Protein 5YI6 (pdb70)

B-factor: mean 32.06, std 15.59, range [10.64, 120.89]

InterPro domains:
  IPR010156 CRISPR-associated endoribonuclease Cas6 [PIRSF005054] (5-241)
  IPR010156 CRISPR-associated endoribonuclease Cas6 [PTHR36984] (5-243)
  IPR010156 CRISPR-associated endoribonuclease Cas6 [TIGR01877] (46-237)
  IPR045747 CRISPR-associated protein Cas6, N-terminal domain superfamily [G3DSA:3.30.70.1890] (1-124)
  IPR049435 CRISPR associated protein Cas6, C-terminal domain [PF01881] (126-237)

Solvent-accessible surface area: 47457 Å² total; per-residue (Å²): 247,93,19,19,5,0,6,0,24,2,38,14,112,90,137,27,52,5,49,119,98,16,7,43,83,0,15,52,13,1,127,85,38,8,66,33,94,62,79,2,1,42,147,40,0,138,129,20,64,190,35,136,45,6,0,0,0,48,12,52,17,141,108,115,46,127,120,190,117,0,26,11,0,63,36,0,93,0,21,0,33,1,0,0,8,34,33,66,0,1,22,32,2,3,29,0,1,9,65,31,12,80,0,141,5,22,158,13,66,0,90,7,114,52,0,37,26,40,82,44,25,192,162,27,63,41,0,90,15,17,1,6,0,7,3,64,34,91,69,133,49,195,109,29,105,90,70,90,25,4,15,27,117,37,112,125,3,71,85,49,0,10,57,26,0,48,147,26,32,74,58,41,86,122,119,151,16,112,41,57,0,47,8,82,49,80,111,49,117,57,84,165,23,65,17,120,107,123,98,96,3,119,0,0,76,3,38,0,58,7,128,53,59,78,83,0,5,44,5,0,6,1,0,0,0,0,38,88,7,24,49,0,1,0,0,0,38,59,45,146,142,106,20,18,10,1,6,1,8,0,45,15,111,84,131,28,54,7,54,120,92,17,6,54,81,0,15,50,11,2,128,87,39,7,62,34,94,66,111,2,2,41,187,58,0,138,127,21,72,189,35,138,49,4,0,0,0,48,14,58,14,129,131,116,46,126,120,190,120,0,22,12,0,62,37,0,58,0,17,0,25,0,1,0,4,36,40,91,0,0,37,35,0,1,28,0,0,29,109,40,15,95,1,131,7,35,139,17,52,0,93,12,121,60,0,28,8,28,49,48,22,130,177,24,70,41,0,90,13,17,0,5,1,5,4,60,36,89,25,80,6,38,77,28,109,41,24,39,12,4,13,28,117,38,111,126,3,72,88,46,0,10,57,25,0,43,143,26,20,62,59,42,92,134,96,153,14,128,42,54,0,51,10,90,52,81,104,51,120,59,83,166,24,63,22,136,96,114,73,72,1,98,0,0,73,3,37,0,78,4,116,52,59,75,82,0,5,60,2,0,7,9,0,0,0,0,37,92,5,24,58,0,1,0,0,0,40,51,56,192,244,86,19,18,6,0,6,0,24,3,41,16,111,90,134,26,52,5,50,118,100,16,7,45,87,0,14,52,12,1,129,90,37,6,63,33,93,61,86,4,2,40,166,34,0,141,128,22,66,185,35,136,46,5,0,0,0,46,13,53,15,141,127,121,49,129,120,187,122,0,28,10,0,59,40,0,94,0,21,0,35,1,0,0,9,27,25,79,0,0,11,26,1,4,26,0,0,10,64,27,15,59,0,128,6,36,140,14,59,0,89,7,113,53,0,37,25,42,83,43,25,179,171,27,60,20,0,91,13,18,1,5,0,3,4,70,38,94,41,87,8,37,75,28,107,38,26,46,10,5,13,27,116,38,110,126,4,71,85,48,0,10,59,26,0,50,150,27,32,69,61,40,86,124,120,149,14,114,40,56,0,48,8,95,51,76,111,50,120,56,83,167,24,68,14,119,108,127,67,84,2,92,0,0,74,2,37,0,71,7,133,52,60,77,83,0,5,44,4,0,6,2,0,0,0,0,38,85,6,24,48,0,1,0,0,0,40,63,39,148,154,113,22,14,6,0,8,1,17,0,33,16,112,88,132,29,36,5,49,123,91,17,8,52,80,0,14,49,12,1,129,89,38,7,64,33,96,62,109,5,1,43,185,64,0,140,125,20,67,184,38,137,48,5,0,0,0,50,14,61,17,135,124,118,59,126,109,182,123,0,24,18,0,70,41,0,70,0,16,0,24,0,1,0,5,36,32,87,0,0,27,30,0,1,24,0,1,28,104,39,16,61,2,129,7,33,138,16,64,0,91,12,121,68,0,31,8,27,51,38,24,131,174,26,45,36,0,90,14,17,1,5,0,7,3,62,34,92,69,132,47,193,110,27,107,90,69,72,17,4,9,27,117,37,115,125,3,73,86,46,0,11,55,21,0,45,135,25,21,66,59,42,93,132,95,160,14,118,41,53,1,51,7,88,52,85,100,49,116,78,82,175,24,61,27,136,99,116,101,90,3,103,0,0,71,2,37,0,77,3,119,52,60,75,84,0,4,51,2,0,4,7,0,0,0,0,37,88,6,25,58,0,1,0,0,0,39,62,41,146,147

Nearest PDB structures (foldseek):
  5yi6-assembly2_B  TM=1.000E+00  e=1.285E-48  Methanocaldococcus jannaschii DSM 2661
  3ufc-assembly1_X  TM=8.681E-01  e=1.712E-23  Pyrococcus furiosus DSM 3638
  3qjp-assembly1_A  TM=8.876E-01  e=5.382E-23  Pyrococcus horikoshii
  3pkm-assembly1_A  TM=8.763E-01  e=2.645E-21  Pyrococcus furiosus
  3pkm-assembly2_X  TM=8.425E-01  e=1.409E-21  Pyrococcus furiosus

CATH classification: 3.30.70.1890 (+1 more: 3.30.70.1900)

Secondary structure (DSSP, 8-state):
---EEEEEEEE--TTEEEETTHHHHHHHHHHHHHT--SHHHHTTTGGGTT----EE---B-SSEEE-SSEEEESSSEEEEEEEES-HHHHHHHHHHHHHH-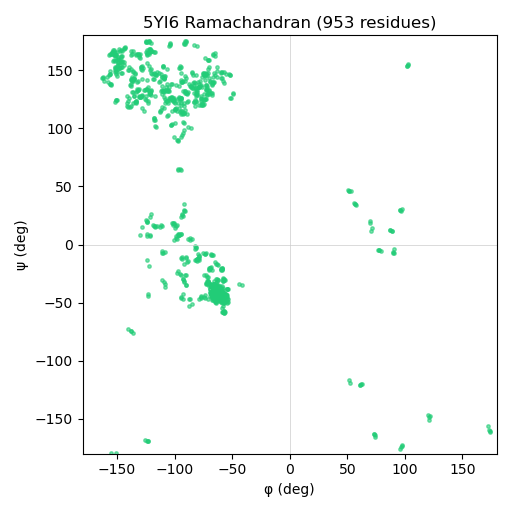EEEETTEEEEEEEEEE-PPPSS-SEEEESS-BB-EEEEEETTEEEEEE--TTSTTHHHHHHHHHHHHHHHHHSS-----EEEEEEEEEEEEEE-SSS-EEEEEEEEEEEEE-HHHHHHHHHH-SSB-GGGT---EEEE--/--EEEEEEEE--TTEEEETTHHHHHHHHHHHHHT--SHHHHTTTGGGTT----EEPPPB-SSEEE-SSEEEESSSEEEEEEEES-HHHHHHHHHHHHHH-EEEETTEEEEEEEEEE-PPPSS--EEEESS-B--EEEEEETTEEEEEE--TTSTTHHHHHHHHHHHHHHHHHTS-----EEEEEEEEEEEEEEEETTEEEEEEEEEEEEEE-HHHHHHHHHH-SSS-GGGT---EEEE-/---EEEEEEEE--TTEEEETTHHHHHHHHHHHHHT--SHHHHTTTGGGTT----EEPPPB-SSEEE-SSEEEESSSEEEEEEEES-HHHHHHHHHHHHHH-EEEETTEEEEEEEEEE-PPPSS-SEEEESS-B--EEEEEETTEEEEEE--TTSTTHHHHHHHHHHHHHHHHHSS-----EEEEEEEEEEEEEEEETTEEEEEEEEEEEEEE-HHHHHHHHHH-SSS-GGGT---EEEE--/--EEEEEEEE--TTEEEETTHHHHHHHHHHHHHT--SHHHHTTTGGGTT----EEPPPB-SSEEE-SSEEEETTSEEEEEEEES-HHHHHHHHHHHHHH-EEEETTEEEEEEEEEE-PPPSS--EEEESS-BB-EEEEEETTEEEEEE--TTSTTHHHHHHHHHHHHHHHHHTS-----EEEEEEEEEEEEEEEETTEEEEEEEEEEEEEE-HHHHHHHHHH-SSB-GGGT---EEE---

Organism: Methanocaldococcus jannaschii (strain ATCC 43067 / DSM 2661 / JAL-1 / JCM 10045 / NBRC 100440) (NCBI:txid243232)

Radius of gyration: 51.27 Å; Cα contacts (8 Å, |Δi|>4): 2239; chains: 4; bounding box: 161×46×100 Å

Structure (mmCIF, N/CA/C/O backbone):
data_5YI6
#
_entry.id   5YI6
#
_cell.length_a   200.835
_cell.length_b   85.255
_cell.length_c   100.065
_cell.angle_alpha   90.00
_cell.angle_beta   118.47
_cell.angle_gamma   90.00
#
_symmetry.space_group_name_H-M   'C 1 2 1'
#
loop_
_entity.id
_entity.type
_entity.pdbx_description
1 polymer 'CRISPR-associated endoribonuclease Cas6 1'
2 non-polymer GLYCEROL
3 non-polymer 'PHOSPHATE ION'
4 water water
#
loop_
_atom_site.group_PDB
_atom_site.id
_atom_site.type_symbol
_atom_site.label_atom_id
_atom_site.label_alt_id
_atom_site.label_comp_id
_atom_site.label_asym_id
_atom_site.label_entity_id
_atom_site.label_seq_id
_atom_site.pdbx_PDB_ins_code
_atom_site.Cartn_x
_atom_site.Cartn_y
_atom_site.Cartn_z
_atom_site.occupancy
_atom_site.B_iso_or_equiv
_atom_site.auth_seq_id
_atom_site.auth_comp_id
_atom_site.auth_asym_id
_atom_site.auth_atom_id
_atom_site.pdbx_PDB_model_num
ATOM 1 N N . ARG A 1 2 ? 65.514 50.776 -3.883 1.00 54.19 2 ARG A N 1
ATOM 2 C CA . ARG A 1 2 ? 64.246 51.335 -4.350 1.00 63.68 2 ARG A CA 1
ATOM 3 C C . ARG A 1 2 ? 63.102 50.317 -4.239 1.00 65.16 2 ARG A C 1
ATOM 4 O O . ARG A 1 2 ? 63.040 49.317 -4.956 1.00 70.43 2 ARG A O 1
ATOM 12 N N . GLU A 1 3 ? 62.205 50.615 -3.304 1.00 56.04 3 GLU A N 1
ATOM 13 C CA . GLU A 1 3 ? 61.074 49.780 -2.926 1.00 47.88 3 GLU A CA 1
ATOM 14 C C . GLU A 1 3 ? 60.026 50.714 -2.330 1.00 41.16 3 GLU A C 1
ATOM 15 O O . GLU A 1 3 ? 60.237 51.928 -2.255 1.00 39.80 3 GLU A O 1
ATOM 21 N N . SER A 1 4 ? 58.899 50.158 -1.890 1.00 29.18 4 SER A N 1
ATOM 22 C CA . SER A 1 4 ? 57.871 51.035 -1.341 1.00 29.05 4 SER A CA 1
ATOM 23 C C . SER A 1 4 ? 58.149 51.370 0.129 1.00 28.13 4 SER A C 1
ATOM 24 O O . SER A 1 4 ? 59.019 50.785 0.787 1.00 27.04 4 SER A O 1
ATOM 27 N N . MET A 1 5 ? 57.361 52.312 0.666 1.00 19.72 5 MET A N 1
ATOM 28 C CA . MET A 1 5 ? 57.519 52.620 2.075 1.00 18.38 5 MET A CA 1
ATOM 29 C C . MET A 1 5 ? 56.217 53.209 2.595 1.00 21.44 5 MET A C 1
ATOM 30 O O . MET A 1 5 ? 55.563 54.006 1.902 1.00 15.84 5 MET A O 1
ATOM 35 N N . ARG A 1 6 ? 55.844 52.772 3.797 1.00 19.96 6 ARG A N 1
ATOM 36 C CA . ARG A 1 6 ? 54.720 53.324 4.544 1.00 15.14 6 ARG A CA 1
ATOM 37 C C . ARG A 1 6 ? 55.220 53.799 5.904 1.00 11.97 6 ARG A C 1
ATOM 38 O O . ARG A 1 6 ? 55.988 53.092 6.569 1.00 15.28 6 ARG A O 1
ATOM 46 N N . ILE A 1 7 ? 54.783 54.993 6.326 1.00 15.61 7 ILE A N 1
ATOM 47 C CA . ILE A 1 7 ? 55.128 55.493 7.648 1.00 15.19 7 ILE A CA 1
ATOM 48 C C . ILE A 1 7 ? 53.861 55.937 8.368 1.00 15.20 7 ILE A C 1
ATOM 49 O O . ILE A 1 7 ? 52.842 56.302 7.768 1.00 12.88 7 ILE A O 1
ATOM 54 N N . GLU A 1 8 ? 53.929 55.837 9.667 1.00 12.76 8 GLU A N 1
ATOM 55 C CA . GLU A 1 8 ? 52.948 56.392 10.588 1.00 12.71 8 GLU A CA 1
ATOM 56 C C . GLU A 1 8 ? 53.555 57.624 11.257 1.00 16.59 8 GLU A C 1
ATOM 57 O O . GLU A 1 8 ? 54.470 57.501 12.080 1.00 18.22 8 GLU A O 1
ATOM 63 N N . LEU A 1 9 ? 53.033 58.808 10.950 1.00 14.35 9 LEU A N 1
ATOM 64 C CA . LEU A 1 9 ? 53.475 60.015 11.621 1.00 14.99 9 LEU A CA 1
ATOM 65 C C . LEU A 1 9 ? 52.723 60.120 12.925 1.00 18.03 9 LEU A C 1
ATOM 66 O O . LEU A 1 9 ? 51.485 60.165 12.915 1.00 19.76 9 LEU A O 1
ATOM 71 N N . GLU A 1 10 ? 53.474 60.195 14.027 1.00 16.56 10 GLU A N 1
ATOM 72 C CA . GLU A 1 10 ? 52.884 60.333 15.351 1.00 16.20 10 GLU A CA 1
ATOM 73 C C . GLU A 1 10 ? 52.772 61.814 15.664 1.00 19.00 10 GLU A C 1
ATOM 74 O O . GLU A 1 10 ? 53.793 62.504 15.766 1.00 20.42 10 GLU A O 1
ATOM 80 N N . LEU A 1 11 ? 51.545 62.304 15.805 1.00 15.29 11 LEU A N 1
ATOM 81 C CA . LEU A 1 11 ? 51.269 63.713 15.992 1.00 13.67 11 LEU A CA 1
ATOM 82 C C . LEU A 1 11 ? 50.768 63.953 17.410 1.00 16.32 11 LEU A C 1
ATOM 83 O O . LEU A 1 11 ? 50.120 63.084 18.000 1.00 18.21 11 LEU A O 1
ATOM 88 N N . GLN A 1 12 ? 51.002 65.163 17.915 1.00 17.20 12 GLN A N 1
ATOM 89 C CA . GLN A 1 12 ? 50.572 65.492 19.281 1.00 18.88 12 GLN A CA 1
ATOM 90 C C . GLN A 1 12 ? 50.034 66.908 19.290 1.00 19.60 12 GLN A C 1
ATOM 91 O O . GLN A 1 12 ? 50.742 67.836 18.876 1.00 19.68 12 GLN A O 1
ATOM 97 N N . THR A 1 13 ? 48.791 67.075 19.737 1.00 17.71 13 THR A N 1
ATOM 98 C CA . THR A 1 13 ? 48.210 68.399 19.968 1.00 17.98 13 THR A CA 1
ATOM 99 C C . THR A 1 13 ? 47.736 68.457 21.428 1.00 19.06 13 THR A C 1
ATOM 100 O O . THR A 1 13 ? 48.075 67.590 22.232 1.00 20.52 13 THR A O 1
ATOM 104 N N . ASP A 1 14 ? 46.980 69.493 21.782 1.00 18.90 14 ASP A N 1
ATOM 105 C CA . ASP A 1 14 ? 46.521 69.595 23.177 1.00 22.41 14 ASP A CA 1
ATOM 106 C C . ASP A 1 14 ? 45.571 68.466 23.555 1.00 24.57 14 ASP A C 1
ATOM 107 O O . ASP A 1 14 ? 44.759 68.015 22.750 1.00 19.48 14 ASP A O 1
ATOM 112 N N . ASN A 1 15 ? 45.647 68.026 24.823 1.00 20.41 15 ASN A N 1
ATOM 113 C CA . ASN A 1 15 ? 44.631 67.101 25.314 1.00 22.51 15 ASN A CA 1
ATOM 114 C C . ASN A 1 15 ? 43.231 67.661 25.069 1.00 21.41 15 ASN A C 1
ATOM 115 O O . ASN A 1 15 ? 43.006 68.879 25.106 1.00 20.80 15 ASN A O 1
ATOM 120 N N . PHE A 1 16 ? 42.291 66.741 24.813 1.00 18.78 16 PHE A N 1
ATOM 121 C CA . PHE A 1 16 ? 40.858 66.978 24.636 1.00 18.91 16 PHE A CA 1
ATOM 122 C C . PHE A 1 16 ? 40.538 67.707 23.347 1.00 27.85 16 PHE A C 1
ATOM 123 O O . PHE A 1 16 ? 39.469 68.279 23.220 1.00 24.44 16 PHE A O 1
ATOM 131 N N . THR A 1 17 ? 41.433 67.717 22.378 1.00 22.07 17 THR A N 1
ATOM 132 C CA . THR A 1 17 ? 41.158 68.482 21.151 1.00 18.26 17 THR A CA 1
ATOM 133 C C . THR A 1 17 ? 40.187 67.729 20.248 1.00 16.43 17 THR A C 1
ATOM 134 O O . THR A 1 17 ? 40.307 66.522 20.073 1.00 20.57 17 THR A O 1
ATOM 138 N N . VAL A 1 18 ? 39.260 68.447 19.610 1.00 17.66 18 VAL A N 1
ATOM 139 C CA . VAL A 1 18 ? 38.336 67.827 18.653 1.00 21.46 18 VAL A CA 1
ATOM 140 C C . VAL A 1 18 ? 38.903 67.973 17.245 1.00 21.70 18 VAL A C 1
ATOM 141 O O . VAL A 1 18 ? 39.278 69.076 16.837 1.00 21.57 18 VAL A O 1
ATOM 145 N N . ILE A 1 19 ? 39.030 66.859 16.526 1.00 19.78 19 ILE A N 1
ATOM 146 C CA . ILE A 1 19 ? 39.384 66.876 15.111 1.00 19.08 19 ILE A CA 1
ATOM 147 C C . ILE A 1 19 ? 38.073 66.834 14.321 1.00 17.13 19 ILE A C 1
ATOM 148 O O . ILE A 1 19 ? 37.384 65.801 14.356 1.00 19.35 19 ILE A O 1
ATOM 153 N N . PRO A 1 20 ? 37.716 67.905 13.607 1.00 22.81 20 PRO A N 1
ATOM 154 C CA . PRO A 1 20 ? 36.417 67.953 12.914 1.00 25.02 20 PRO A CA 1
ATOM 155 C C . PRO A 1 20 ? 36.234 66.796 11.944 1.00 21.12 20 PRO A C 1
ATOM 156 O O . PRO A 1 20 ? 37.193 66.287 11.360 1.00 19.34 20 PRO A O 1
ATOM 160 N N . TYR A 1 21 ? 34.965 66.378 11.789 1.00 19.11 21 TYR A N 1
ATOM 161 C CA . TYR A 1 21 ? 34.621 65.355 10.807 1.00 21.80 21 TYR A CA 1
ATOM 162 C C . TYR A 1 21 ? 35.038 65.769 9.403 1.00 24.06 21 TYR A C 1
ATOM 163 O O . TYR A 1 21 ? 35.365 64.909 8.583 1.00 27.48 21 TYR A O 1
ATOM 172 N N . ASN A 1 22 ? 35.023 67.066 9.109 1.00 20.44 22 ASN A N 1
ATOM 173 C CA . ASN A 1 22 ? 35.341 67.507 7.761 1.00 27.78 22 ASN A CA 1
ATOM 174 C C . ASN A 1 22 ? 36.815 67.849 7.600 1.00 21.40 22 ASN A C 1
ATOM 175 O O . ASN A 1 22 ? 37.171 68.602 6.687 1.00 19.55 22 ASN A O 1
ATOM 180 N N . HIS A 1 23 ? 37.695 67.278 8.442 1.00 14.98 23 HIS A N 1
ATOM 181 C CA . HIS A 1 23 ? 39.085 67.718 8.400 1.00 19.35 23 HIS A CA 1
ATOM 182 C C . HIS A 1 23 ? 39.829 67.306 7.131 1.00 16.94 23 HIS A C 1
ATOM 183 O O . HIS A 1 23 ? 40.898 67.859 6.888 1.00 16.66 23 HIS A O 1
ATOM 190 N N . GLN A 1 24 ? 39.362 66.299 6.383 1.00 17.00 24 GLN A N 1
ATOM 191 C CA . GLN A 1 24 ? 40.218 65.762 5.312 1.00 17.43 24 GLN A CA 1
ATOM 192 C C . GLN A 1 24 ? 40.632 66.855 4.333 1.00 14.91 24 GLN A C 1
ATOM 193 O O . GLN A 1 24 ? 41.780 66.897 3.886 1.00 16.45 24 GLN A O 1
ATOM 199 N N . TYR A 1 25 ? 39.697 67.735 3.967 1.00 18.18 25 TYR A N 1
ATOM 200 C CA . TYR A 1 25 ? 40.000 68.799 3.002 1.00 17.86 25 TYR A CA 1
ATOM 201 C C . TYR A 1 25 ? 41.149 69.693 3.484 1.00 20.27 25 TYR A C 1
ATOM 202 O O . TYR A 1 25 ? 42.069 70.052 2.704 1.00 17.30 25 TYR A O 1
ATOM 211 N N . TYR A 1 26 ? 41.130 70.045 4.779 1.00 17.23 26 TYR A N 1
ATOM 212 C CA . TYR A 1 26 ? 42.187 70.881 5.361 1.00 16.70 26 TYR A CA 1
ATOM 213 C C . TYR A 1 26 ? 43.485 70.121 5.536 1.00 14.71 26 TYR A C 1
ATOM 214 O O . TYR A 1 26 ? 44.575 70.705 5.400 1.00 16.45 26 TYR A O 1
ATOM 223 N N . LEU A 1 27 ? 43.388 68.825 5.838 1.00 19.04 27 LEU A N 1
ATOM 224 C CA . LEU A 1 27 ? 44.573 67.984 5.907 1.00 15.21 27 LEU A CA 1
ATOM 225 C C . LEU A 1 27 ? 45.263 67.927 4.548 1.00 16.37 27 LEU A C 1
ATOM 226 O O . LEU A 1 27 ? 46.479 68.112 4.440 1.00 16.12 27 LEU A O 1
ATOM 231 N N . ALA A 1 28 ? 44.477 67.700 3.492 1.00 15.05 28 ALA A N 1
ATOM 232 C CA . ALA A 1 28 ? 45.030 67.609 2.141 1.00 16.83 28 ALA A CA 1
ATOM 233 C C . ALA A 1 28 ? 45.721 68.898 1.771 1.00 15.08 28 ALA A C 1
ATOM 234 O O . ALA A 1 28 ? 46.814 68.878 1.200 1.00 17.64 28 ALA A O 1
ATOM 236 N N . SER A 1 29 ? 45.078 70.040 2.073 1.00 16.97 29 SER A N 1
ATOM 237 C CA . SER A 1 29 ? 45.719 71.335 1.835 1.00 18.42 29 SER A CA 1
ATOM 238 C C . SER A 1 29 ? 47.033 71.462 2.618 1.00 20.76 29 SER A C 1
ATOM 239 O O . SER A 1 29 ? 48.037 71.957 2.095 1.00 17.65 29 SER A O 1
ATOM 242 N N . ALA A 1 30 ? 47.045 71.032 3.878 1.00 18.85 30 ALA A N 1
ATOM 243 C CA . ALA A 1 30 ? 48.268 71.151 4.681 1.00 17.87 30 ALA A CA 1
ATOM 244 C C . ALA A 1 30 ? 49.399 70.309 4.100 1.00 14.26 30 ALA A C 1
ATOM 245 O O . ALA A 1 30 ? 50.555 70.750 4.042 1.00 17.99 30 ALA A O 1
ATOM 247 N N . ILE A 1 31 ? 49.077 69.094 3.659 1.00 14.50 31 ILE A N 1
ATOM 248 C CA . ILE A 1 31 ? 50.116 68.222 3.098 1.00 13.70 31 ILE A CA 1
ATOM 249 C C . ILE A 1 31 ? 50.648 68.821 1.801 1.00 14.34 31 ILE A C 1
ATOM 250 O O . ILE A 1 31 ? 51.870 68.873 1.570 1.00 15.65 31 ILE A O 1
ATOM 255 N N . TYR A 1 32 ? 49.728 69.255 0.923 1.00 16.02 32 TYR A N 1
ATOM 256 C CA . TYR A 1 32 ? 50.157 69.927 -0.306 1.00 20.35 32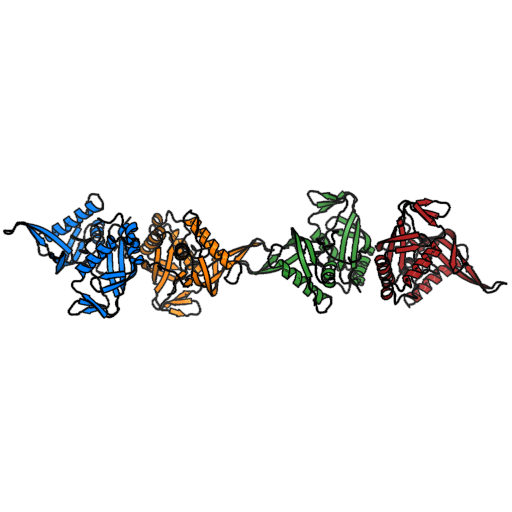 TYR A CA 1
ATOM 257 C C . TYR A 1 32 ? 51.094 71.096 0.010 1.00 18.57 32 TYR A C 1
ATOM 258 O O . TYR A 1 32 ? 52.155 71.256 -0.614 1.00 14.91 32 TYR A O 1
ATOM 267 N N . ASN A 1 33 ? 50.715 71.932 0.989 1.00 14.96 33 ASN A N 1
ATOM 268 C CA . ASN A 1 33 ? 51.503 73.111 1.300 1.00 17.23 33 ASN A CA 1
ATOM 269 C C . ASN A 1 33 ? 52.871 72.754 1.844 1.00 18.72 33 ASN A C 1
ATOM 270 O O . ASN A 1 33 ? 53.831 73.471 1.545 1.00 19.58 33 ASN A O 1
ATOM 275 N N . LYS A 1 34 ? 53.000 71.651 2.607 1.00 14.97 34 LYS A N 1
ATOM 276 C CA . LYS A 1 34 ? 54.333 71.224 3.051 1.00 16.32 34 LYS A CA 1
ATOM 277 C C . LYS A 1 34 ? 55.184 70.814 1.855 1.00 18.74 34 LYS A C 1
ATOM 278 O O . LYS A 1 34 ? 56.340 71.223 1.726 1.00 17.86 34 LYS A O 1
ATOM 284 N N . ILE A 1 35 ? 54.629 69.969 0.983 1.00 16.84 35 ILE A N 1
ATOM 285 C CA . ILE A 1 35 ? 55.411 69.465 -0.159 1.00 13.64 35 ILE A CA 1
ATOM 286 C C . ILE A 1 35 ? 55.889 70.613 -1.055 1.00 15.43 35 ILE A C 1
ATOM 287 O O . ILE A 1 35 ? 57.015 70.583 -1.585 1.00 19.39 35 ILE A O 1
ATOM 292 N N . HIS A 1 36 ? 55.060 71.640 -1.231 1.00 18.94 36 HIS A N 1
ATOM 293 C CA . HIS A 1 36 ? 55.377 72.747 -2.122 1.00 17.03 36 HIS A CA 1
ATOM 294 C C . HIS A 1 36 ? 55.932 73.963 -1.382 1.00 20.43 36 HIS A C 1
ATOM 295 O O . HIS A 1 36 ? 56.067 75.045 -1.974 1.00 22.40 36 HIS A O 1
ATOM 302 N N . SER A 1 37 ? 56.365 73.777 -0.145 1.00 20.22 37 SER A N 1
ATOM 303 C CA . SER A 1 37 ? 56.862 74.876 0.673 1.00 21.24 37 SER A CA 1
ATOM 304 C C . SER A 1 37 ? 58.235 75.391 0.214 1.00 24.37 37 SER A C 1
ATOM 305 O O . SER A 1 37 ? 59.100 74.631 -0.220 1.00 22.28 37 SER A O 1
ATOM 308 N N . ALA A 1 38 ? 58.451 76.702 0.368 1.00 21.14 38 ALA A N 1
ATOM 309 C CA . ALA A 1 38 ? 59.764 77.290 0.167 1.00 22.36 38 ALA A CA 1
ATOM 310 C C . ALA A 1 38 ? 60.680 77.063 1.356 1.00 23.54 38 ALA A C 1
ATOM 311 O O . ALA A 1 38 ? 61.881 77.330 1.251 1.00 24.47 38 ALA A O 1
ATOM 313 N N . ASN A 1 39 ? 60.143 76.601 2.485 1.00 20.74 39 ASN A N 1
ATOM 314 C CA . ASN A 1 39 ? 60.982 76.251 3.618 1.00 20.68 39 ASN A CA 1
ATOM 315 C C . ASN A 1 39 ? 62.099 75.316 3.144 1.00 21.60 39 ASN A C 1
ATOM 316 O O . ASN A 1 39 ? 61.814 74.281 2.516 1.00 21.00 39 ASN A O 1
ATOM 321 N N . PRO A 1 40 ? 63.367 75.641 3.407 1.00 27.21 40 PRO A N 1
ATOM 322 C CA . PRO A 1 40 ? 64.454 74.751 2.985 1.00 30.61 40 PRO A CA 1
ATOM 323 C C . PRO A 1 40 ? 64.358 73.348 3.562 1.00 26.84 40 PRO A C 1
ATOM 324 O O . PRO A 1 40 ? 64.936 72.429 2.971 1.00 26.90 40 PRO A O 1
ATOM 328 N N . ALA A 1 41 ? 63.619 73.149 4.660 1.00 23.32 41 ALA A N 1
ATOM 329 C CA . ALA A 1 41 ? 63.392 71.797 5.155 1.00 22.45 41 ALA A CA 1
ATOM 330 C C . ALA A 1 41 ? 62.745 70.912 4.095 1.00 23.70 41 ALA A C 1
ATOM 331 O O . ALA A 1 41 ? 62.954 69.693 4.098 1.00 25.27 41 ALA A O 1
ATOM 333 N N . TYR A 1 42 ? 61.955 71.494 3.190 1.00 17.60 42 TYR A N 1
ATOM 334 C CA . TYR A 1 42 ? 61.313 70.730 2.126 1.00 18.39 42 TYR A CA 1
ATOM 335 C C . TYR A 1 42 ? 61.905 70.998 0.755 1.00 23.88 42 TYR A C 1
ATOM 336 O O . TYR A 1 42 ? 61.977 70.085 -0.070 1.00 19.44 42 TYR A O 1
ATOM 345 N N . ALA A 1 43 ? 62.333 72.234 0.521 1.00 20.36 43 ALA A N 1
ATOM 346 C CA . ALA A 1 43 ? 62.643 72.703 -0.818 1.00 24.75 43 ALA A CA 1
ATOM 347 C C . ALA A 1 43 ? 63.713 71.841 -1.479 1.00 24.60 43 ALA A C 1
ATOM 348 O O . ALA A 1 43 ? 63.513 71.343 -2.589 1.00 28.12 43 ALA A O 1
ATOM 350 N N . LYS A 1 44 ? 64.852 71.647 -0.814 1.00 26.49 44 LYS A N 1
ATOM 351 C CA . LYS A 1 44 ? 65.900 70.845 -1.441 1.00 40.25 44 LYS A CA 1
ATOM 352 C C . LYS A 1 44 ? 65.466 69.389 -1.578 1.00 38.91 44 LYS A C 1
ATOM 353 O O . LYS A 1 44 ? 65.618 68.773 -2.650 1.00 34.53 44 LYS A O 1
ATOM 359 N N . ARG A 1 45 ? 64.854 68.852 -0.519 1.00 24.16 45 ARG A N 1
ATOM 360 C CA . ARG A 1 45 ? 64.498 67.434 -0.463 1.00 23.24 45 ARG A CA 1
ATOM 361 C C . ARG A 1 45 ? 63.445 67.056 -1.486 1.00 23.21 45 ARG A C 1
ATOM 362 O O . ARG A 1 45 ? 63.463 65.926 -1.991 1.00 21.19 45 ARG A O 1
ATOM 370 N N . LEU A 1 46 ? 62.500 67.954 -1.780 1.00 17.19 46 LEU A N 1
ATOM 371 C CA . LEU A 1 46 ? 61.351 67.608 -2.599 1.00 17.18 46 LEU A CA 1
ATOM 372 C C . LEU A 1 46 ? 61.375 68.317 -3.952 1.00 16.57 46 LEU A C 1
ATOM 373 O O . LEU A 1 46 ? 60.372 68.340 -4.650 1.00 20.09 46 LEU A O 1
ATOM 378 N N . HIS A 1 47 ? 62.537 68.851 -4.345 1.00 23.11 47 HIS A N 1
ATOM 379 C CA . HIS A 1 47 ? 62.648 69.574 -5.610 1.00 25.87 47 HIS A CA 1
ATOM 380 C C . HIS A 1 47 ? 62.166 68.730 -6.786 1.00 20.29 47 HIS A C 1
ATOM 381 O O . HIS A 1 47 ? 61.512 69.238 -7.697 1.00 22.22 47 HIS A O 1
ATOM 388 N N . ASN A 1 48 ? 62.457 67.431 -6.771 1.00 21.68 48 ASN A N 1
ATOM 389 C CA . ASN A 1 48 ? 62.088 66.533 -7.866 1.00 26.77 48 ASN A CA 1
ATOM 390 C C . ASN A 1 48 ? 60.705 65.921 -7.727 1.00 26.41 48 ASN A C 1
ATOM 391 O O . ASN A 1 48 ? 60.333 65.084 -8.557 1.00 26.11 48 ASN A O 1
ATOM 396 N N . TYR A 1 49 ? 59.927 66.318 -6.715 1.00 18.44 49 TYR A N 1
ATOM 397 C CA . TYR A 1 49 ? 58.648 65.677 -6.428 1.00 17.10 49 TYR A CA 1
ATOM 398 C C . TYR A 1 49 ? 57.484 66.662 -6.425 1.00 21.76 49 TYR A C 1
ATOM 399 O O . TYR A 1 49 ? 56.434 66.355 -5.867 1.00 19.10 49 TYR A O 1
ATOM 408 N N . GLN A 1 50 ? 57.637 67.840 -7.052 1.00 20.07 50 GLN A N 1
ATOM 409 C CA . GLN A 1 50 ? 56.594 68.853 -7.001 1.00 20.36 50 GLN A CA 1
ATOM 410 C C . GLN A 1 50 ? 55.365 68.470 -7.807 1.00 23.67 50 GLN A C 1
ATOM 411 O O . GLN A 1 50 ? 54.273 69.001 -7.558 1.00 22.47 50 GLN A O 1
ATOM 417 N N . LYS A 1 51 ? 55.509 67.556 -8.765 1.00 20.55 51 LYS A N 1
ATOM 418 C CA . LYS A 1 51 ? 54.378 67.068 -9.541 1.00 20.06 51 LYS A CA 1
ATOM 419 C C . LYS A 1 51 ? 54.163 65.578 -9.322 1.00 24.20 51 LYS A C 1
ATOM 420 O O . LYS A 1 51 ? 53.474 64.926 -10.107 1.00 21.98 51 LYS A O 1
ATOM 426 N N . PHE A 1 52 ? 54.756 65.029 -8.275 1.00 21.32 52 PHE A N 1
ATOM 427 C CA . PHE A 1 52 ? 54.694 63.590 -8.026 1.00 16.15 52 PHE A CA 1
ATOM 428 C C . PHE A 1 52 ? 53.339 63.208 -7.459 1.00 20.83 52 PHE A C 1
ATOM 429 O O . PHE A 1 52 ? 52.920 63.775 -6.451 1.00 23.54 52 PHE A O 1
ATOM 437 N N . LYS A 1 53 ? 52.638 62.246 -8.091 1.00 17.29 53 LYS A N 1
ATOM 438 C CA . LYS A 1 53 ? 51.290 61.930 -7.632 1.00 20.60 53 LYS A CA 1
ATOM 439 C C . LYS A 1 53 ? 51.094 60.478 -7.196 1.00 15.24 53 LYS A C 1
ATOM 440 O O . LYS A 1 53 ? 49.968 60.098 -6.858 1.00 16.40 53 LYS A O 1
ATOM 446 N N . PHE A 1 54 ? 52.164 59.681 -7.111 1.00 18.15 54 PHE A N 1
ATOM 447 C CA . PHE A 1 54 ? 52.042 58.261 -6.755 1.00 14.71 54 PHE A CA 1
ATOM 448 C C . PHE A 1 54 ? 52.316 58.048 -5.273 1.00 13.74 54 PHE A C 1
ATOM 449 O O . PHE A 1 54 ? 53.282 57.403 -4.889 1.00 18.11 54 PHE A O 1
ATOM 457 N N . PHE A 1 55 ? 51.444 58.637 -4.448 1.00 15.17 55 PHE A N 1
ATOM 458 C CA . PHE A 1 55 ? 51.491 58.425 -3.003 1.00 12.37 55 PHE A CA 1
ATOM 459 C C . PHE A 1 55 ? 50.089 58.662 -2.473 1.00 14.29 55 PHE A C 1
ATOM 460 O O . PHE A 1 55 ? 49.229 59.217 -3.170 1.00 14.37 55 PHE A O 1
ATOM 468 N N . THR A 1 56 ? 49.853 58.229 -1.239 1.00 13.68 56 THR A N 1
ATOM 469 C CA . THR A 1 56 ? 48.550 58.472 -0.617 1.00 12.09 56 THR A CA 1
ATOM 470 C C . THR A 1 56 ? 48.745 58.750 0.872 1.00 14.79 56 THR A C 1
ATOM 471 O O . THR A 1 56 ? 49.835 58.588 1.408 1.00 14.27 56 THR A O 1
ATOM 475 N N . PHE A 1 57 ? 47.673 59.209 1.543 1.00 14.92 57 PHE A N 1
ATOM 476 C CA . PHE A 1 57 ? 47.729 59.322 2.977 1.00 13.58 57 PHE A CA 1
ATOM 477 C C . PHE A 1 57 ? 46.318 59.138 3.523 1.00 12.50 57 PHE A C 1
ATOM 478 O O . PHE A 1 57 ? 45.315 59.228 2.790 1.00 13.55 57 PHE A O 1
ATOM 486 N N . SER A 1 58 ? 46.261 58.861 4.814 1.00 13.78 58 SER A N 1
ATOM 487 C CA . SER A 1 58 ? 45.007 58.505 5.472 1.00 12.01 58 SER A CA 1
ATOM 488 C C . SER A 1 58 ? 44.316 59.766 6.005 1.00 13.52 58 SER A C 1
ATOM 489 O O . SER A 1 58 ? 44.850 60.872 5.954 1.00 14.18 58 SER A O 1
ATOM 492 N N . LEU A 1 59 ? 43.096 59.578 6.532 1.00 15.65 59 LEU A N 1
ATOM 493 C CA . LEU A 1 59 ? 42.536 60.545 7.459 1.00 14.73 59 LEU A CA 1
ATOM 494 C C . LEU A 1 59 ? 43.362 60.532 8.748 1.00 13.15 59 LEU A C 1
ATOM 495 O O . LEU A 1 59 ? 44.070 59.563 9.036 1.00 15.36 59 LEU A O 1
ATOM 500 N N . LEU A 1 60 ? 43.192 61.577 9.564 1.00 17.08 60 LEU A N 1
ATOM 501 C CA . LEU A 1 60 ? 43.790 61.567 10.905 1.00 15.48 60 LEU A CA 1
ATOM 502 C C . LEU A 1 60 ? 43.104 60.501 11.738 1.00 17.11 60 LEU A C 1
ATOM 503 O O . LEU A 1 60 ? 41.873 60.442 11.796 1.00 22.14 60 LEU A O 1
ATOM 508 N N . GLN A 1 61 ? 43.888 59.632 12.355 1.00 13.61 61 GLN A N 1
ATOM 509 C CA . GLN A 1 61 ? 43.345 58.544 13.152 1.00 16.01 61 GLN A CA 1
ATOM 510 C C . GLN A 1 61 ? 43.524 58.862 14.627 1.00 19.42 61 GLN A C 1
ATOM 511 O O . GLN A 1 61 ? 44.606 59.271 15.047 1.00 16.05 61 GLN A O 1
ATOM 517 N N . ILE A 1 62 ? 42.483 58.623 15.420 1.00 18.12 62 ILE A N 1
ATOM 518 C CA . ILE A 1 62 ? 42.527 58.884 16.858 1.00 20.31 62 ILE A CA 1
ATOM 519 C C . ILE A 1 62 ? 42.243 57.581 17.587 1.00 20.18 62 ILE A C 1
ATOM 520 O O . ILE A 1 62 ? 41.261 56.900 17.273 1.00 22.86 62 ILE A O 1
ATOM 525 N N . ARG A 1 63 ? 43.106 57.233 18.539 1.00 19.48 63 ARG A N 1
ATOM 526 C CA . ARG A 1 63 ? 42.947 55.965 19.249 1.00 20.25 63 ARG A CA 1
ATOM 527 C C . ARG A 1 63 ? 42.170 56.133 20.548 1.00 25.46 63 ARG A C 1
ATOM 528 O O . ARG A 1 63 ? 41.280 55.335 20.830 1.00 27.06 63 ARG A O 1
ATOM 536 N N . LYS A 1 64 ? 42.497 57.150 21.332 1.00 25.70 64 LYS A N 1
ATOM 537 C CA . LYS A 1 64 ? 41.790 57.420 22.595 1.00 30.55 64 LYS A CA 1
ATOM 538 C C . LYS A 1 64 ? 40.740 58.493 22.322 1.00 27.95 64 LYS A C 1
ATOM 539 O O . LYS A 1 64 ? 40.992 59.692 22.439 1.00 29.54 64 LYS A O 1
ATOM 545 N N . ARG A 1 65 ? 39.551 58.057 21.946 1.00 26.42 65 ARG A N 1
ATOM 546 C CA . ARG A 1 65 ? 38.631 58.935 21.239 1.00 32.45 65 ARG A CA 1
ATOM 547 C C . ARG A 1 65 ? 37.316 59.105 21.989 1.00 31.85 65 ARG A C 1
ATOM 548 O O . ARG A 1 65 ? 36.895 58.232 22.747 1.00 33.84 65 ARG A O 1
ATOM 556 N N . VAL A 1 66 ? 36.695 60.262 21.782 1.00 26.05 66 VAL A N 1
ATOM 557 C CA . VAL A 1 66 ? 35.321 60.518 22.207 1.00 28.00 66 VAL A CA 1
ATOM 558 C C . VAL A 1 66 ? 34.557 61.093 21.025 1.00 30.10 66 VAL A C 1
ATOM 559 O O .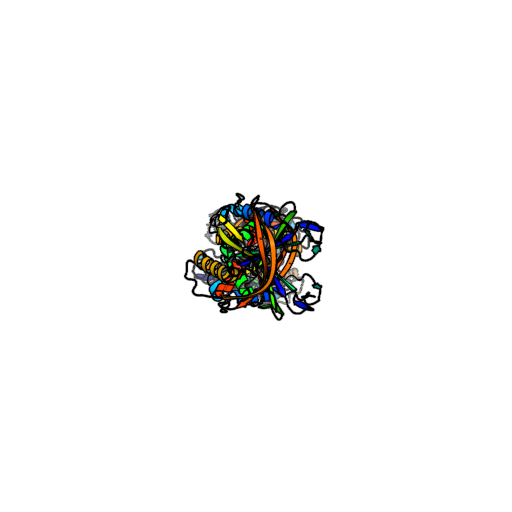 VAL A 1 66 ? 34.990 62.079 20.425 1.00 26.80 66 VAL A O 1
ATOM 563 N N . ILE A 1 67 ? 33.421 60.486 20.695 1.00 27.72 67 ILE A N 1
ATOM 564 C CA . ILE A 1 67 ? 32.598 60.976 19.597 1.00 32.55 67 ILE A CA 1
ATOM 565 C C . ILE A 1 67 ? 31.896 62.249 20.037 1.00 31.00 67 ILE A C 1
ATOM 566 O O . ILE A 1 67 ? 31.232 62.276 21.077 1.00 31.83 67 ILE A O 1
ATOM 571 N N . ARG A 1 68 ? 32.066 63.322 19.275 1.00 23.08 68 ARG A N 1
ATOM 572 C CA . ARG A 1 68 ? 31.422 64.585 19.598 1.00 21.87 68 ARG A CA 1
ATOM 573 C C . ARG A 1 68 ? 30.564 65.016 18.426 1.00 27.03 68 ARG A C 1
ATOM 574 O O . ARG A 1 68 ? 30.625 64.441 17.338 1.00 29.52 68 ARG A O 1
ATOM 582 N N . LYS A 1 69 ? 29.839 66.110 18.636 1.00 30.74 69 LYS A N 1
ATOM 583 C CA . LYS A 1 69 ? 28.953 66.617 17.593 1.00 39.78 69 LYS A CA 1
ATOM 584 C C . LYS A 1 69 ? 29.743 67.040 16.353 1.00 35.84 69 LYS A C 1
ATOM 585 O O . LYS A 1 69 ? 29.368 66.701 15.224 1.00 32.32 69 LYS A O 1
ATOM 591 N N . GLU A 1 70 ? 30.846 67.772 16.546 1.00 34.85 70 GLU A N 1
ATOM 592 C CA . GLU A 1 70 ? 31.594 68.342 15.433 1.00 33.92 70 GLU A CA 1
ATOM 593 C C . GLU A 1 70 ? 32.741 67.472 14.942 1.00 33.67 70 GLU A C 1
ATOM 594 O O . GLU A 1 70 ? 33.291 67.761 13.874 1.00 30.13 70 GLU A O 1
ATOM 600 N N . GLY A 1 71 ? 33.123 66.436 15.679 1.00 26.02 71 GLY A N 1
ATOM 601 C CA . GLY A 1 71 ? 34.243 65.609 15.263 1.00 23.82 71 GLY A CA 1
ATOM 602 C C . GLY A 1 71 ? 34.584 64.585 16.325 1.00 25.37 71 GLY A C 1
ATOM 603 O O . GLY A 1 71 ? 33.774 64.291 17.220 1.00 22.79 71 GLY A O 1
ATOM 604 N N . ILE A 1 72 ? 35.808 64.075 16.225 1.00 20.97 72 ILE A N 1
ATOM 605 C CA . ILE A 1 72 ? 36.329 63.064 17.131 1.00 22.09 72 ILE A CA 1
ATOM 606 C C . ILE A 1 72 ? 37.322 63.743 18.057 1.00 24.09 72 ILE A C 1
ATOM 607 O O . ILE A 1 72 ? 38.317 64.334 17.609 1.00 20.54 72 ILE A O 1
ATOM 612 N N . GLU A 1 73 ? 37.061 63.654 19.351 1.00 20.46 73 GLU A N 1
ATOM 613 C CA . GLU A 1 73 ? 37.957 64.210 20.348 1.00 17.57 73 GLU A CA 1
ATOM 614 C C . GLU A 1 73 ? 39.096 63.248 20.629 1.00 18.21 73 GLU A C 1
ATOM 615 O O . GLU A 1 73 ? 38.864 62.052 20.804 1.00 23.15 73 GLU A O 1
ATOM 621 N N . THR A 1 74 ? 40.330 63.767 20.682 1.00 18.59 74 THR A N 1
ATOM 622 C CA . THR A 1 74 ? 41.470 62.996 21.141 1.00 21.46 74 THR A CA 1
ATOM 623 C C . THR A 1 74 ? 41.743 63.391 22.593 1.00 21.20 74 THR A C 1
ATOM 624 O O . THR A 1 74 ? 42.037 64.560 22.899 1.00 23.17 74 THR A O 1
ATOM 628 N N . ILE A 1 75 ? 41.571 62.410 23.476 1.00 25.72 75 ILE A N 1
ATOM 629 C CA . ILE A 1 75 ? 41.665 62.646 24.910 1.00 28.63 75 ILE A CA 1
ATOM 630 C C . ILE A 1 75 ? 43.097 62.975 25.291 1.00 27.49 75 ILE A C 1
ATOM 631 O O . ILE A 1 75 ? 43.350 63.918 26.056 1.00 26.38 75 ILE A O 1
ATOM 636 N N . ASP A 1 76 ? 44.069 62.248 24.732 1.00 21.53 76 ASP A N 1
ATOM 637 C CA . ASP A 1 76 ? 45.466 62.477 25.088 1.00 22.62 76 ASP A CA 1
ATOM 638 C C . ASP A 1 76 ? 46.202 63.378 24.091 1.00 24.25 76 ASP A C 1
ATOM 639 O O . ASP A 1 76 ? 47.424 63.496 24.174 1.00 20.02 76 ASP A O 1
ATOM 644 N N . GLY A 1 77 ? 45.486 63.992 23.146 1.00 21.73 77 GLY A N 1
ATOM 645 C CA . GLY A 1 77 ? 46.102 64.863 22.175 1.00 22.52 77 GLY A CA 1
ATOM 646 C C . GLY A 1 77 ? 46.821 64.145 21.049 1.00 21.01 77 GLY A C 1
ATOM 647 O O . GLY A 1 77 ? 47.294 64.814 20.113 1.00 20.75 77 GLY A O 1
ATOM 648 N N . LYS A 1 78 ? 46.914 62.814 21.096 1.00 18.81 78 LYS A N 1
ATOM 649 C CA . LYS A 1 78 ? 47.633 62.099 20.040 1.00 20.27 78 LYS A CA 1
ATOM 650 C C . LYS A 1 78 ? 46.743 61.847 18.830 1.00 18.42 78 LYS A C 1
ATOM 651 O O . LYS A 1 78 ? 45.536 61.628 18.949 1.00 19.17 78 LYS A O 1
ATOM 657 N N . ALA A 1 79 ? 47.364 61.889 17.647 1.00 16.62 79 ALA A N 1
ATOM 658 C CA . ALA A 1 79 ? 46.709 61.463 16.419 1.00 15.43 79 ALA A CA 1
ATOM 659 C C . ALA A 1 79 ? 47.780 60.843 15.525 1.00 14.81 79 ALA A C 1
ATOM 660 O O . ALA A 1 79 ? 48.975 61.002 15.762 1.00 16.88 79 ALA A O 1
ATOM 662 N N . TYR A 1 80 ? 47.337 60.068 14.538 1.00 16.29 80 TYR A N 1
ATOM 663 C CA . TYR A 1 80 ? 48.270 59.309 13.706 1.00 15.82 80 TYR A CA 1
ATOM 664 C C . TYR A 1 80 ? 47.910 59.555 12.252 1.00 14.21 80 TYR A C 1
ATOM 665 O O . TYR A 1 80 ? 46.743 59.451 11.889 1.00 17.34 80 TYR A O 1
ATOM 674 N N . LEU A 1 81 ? 48.915 59.831 11.423 1.00 14.62 81 LEU A N 1
ATOM 675 C CA . LEU A 1 81 ? 48.683 60.070 10.001 1.00 11.86 81 LEU A CA 1
ATOM 676 C C . LEU A 1 81 ? 49.541 59.066 9.238 1.00 12.07 81 LEU A C 1
ATOM 677 O O . LEU A 1 81 ? 50.754 59.051 9.401 1.00 15.00 81 LEU A O 1
ATOM 682 N N . TYR A 1 82 ? 48.921 58.236 8.412 1.00 12.45 82 TYR A N 1
ATOM 683 C CA . TYR A 1 82 ? 49.658 57.234 7.635 1.00 13.37 82 TYR A CA 1
ATOM 684 C C . TYR A 1 82 ? 49.914 57.810 6.250 1.00 14.57 82 TYR A C 1
ATOM 685 O O . TYR A 1 82 ? 49.009 58.402 5.659 1.00 13.52 82 TYR A O 1
ATOM 694 N N . ILE A 1 83 ? 51.149 57.626 5.736 1.00 12.74 83 ILE A N 1
ATOM 695 C CA . ILE A 1 83 ? 51.545 58.142 4.427 1.00 15.05 83 ILE A CA 1
ATOM 696 C C . ILE A 1 83 ? 52.344 57.042 3.747 1.00 13.89 83 ILE A C 1
ATOM 697 O O . ILE A 1 83 ? 53.174 56.393 4.390 1.00 12.92 83 ILE A O 1
ATOM 702 N N . SER A 1 84 ? 52.087 56.815 2.462 1.00 11.75 84 SER A N 1
ATOM 703 C CA . SER A 1 84 ? 52.798 55.714 1.803 1.00 11.72 84 SER A CA 1
ATOM 704 C C . SER A 1 84 ? 53.003 56.022 0.326 1.00 14.36 84 SER A C 1
ATOM 705 O O . SER A 1 84 ? 52.240 56.775 -0.292 1.00 14.23 84 SER A O 1
ATOM 708 N N . SER A 1 85 ? 54.015 55.364 -0.246 1.00 14.35 85 SER A N 1
ATOM 709 C CA . SER A 1 85 ? 54.268 55.511 -1.676 1.00 13.78 85 SER A CA 1
ATOM 710 C C . SER A 1 85 ? 55.021 54.281 -2.170 1.00 17.06 85 SER A C 1
ATOM 711 O O . SER A 1 85 ? 55.837 53.717 -1.423 1.00 16.73 85 SER A O 1
ATOM 714 N N . PRO A 1 86 ? 54.825 53.873 -3.435 1.00 15.94 86 PRO A N 1
ATOM 715 C CA . PRO A 1 86 ? 55.762 52.896 -4.012 1.00 17.96 86 PRO A CA 1
ATOM 716 C C . PRO A 1 86 ? 57.150 53.494 -4.217 1.00 21.26 86 PRO A C 1
ATOM 717 O O . PRO A 1 86 ? 58.080 52.751 -4.531 1.00 20.57 86 PRO A O 1
ATOM 721 N N . ASN A 1 87 ? 57.324 54.812 -4.025 1.00 17.83 87 ASN A N 1
ATOM 722 C CA . ASN A 1 87 ? 58.623 55.481 -4.146 1.00 15.27 87 ASN A CA 1
ATOM 723 C C . ASN A 1 87 ? 59.176 55.767 -2.750 1.00 19.38 87 ASN A C 1
ATOM 724 O O . ASN A 1 87 ? 58.746 56.718 -2.079 1.00 16.68 87 ASN A O 1
ATOM 729 N N . ASN A 1 88 ? 60.144 54.958 -2.300 1.00 18.51 88 ASN A N 1
ATOM 730 C CA . ASN A 1 88 ? 60.595 55.133 -0.919 1.00 19.03 88 ASN A CA 1
ATOM 731 C C . ASN A 1 88 ? 61.426 56.393 -0.745 1.00 17.85 88 ASN A C 1
ATOM 732 O O . ASN A 1 88 ? 61.488 56.939 0.372 1.00 21.60 88 ASN A O 1
ATOM 737 N N . GLU A 1 89 ? 62.084 56.865 -1.807 1.00 18.96 89 GLU A N 1
ATOM 738 C CA . GLU A 1 89 ? 62.834 58.112 -1.681 1.00 21.42 89 GLU A CA 1
ATOM 739 C C . GLU A 1 89 ? 61.915 59.303 -1.420 1.00 21.67 89 GLU A C 1
ATOM 740 O O . GLU A 1 89 ? 62.269 60.202 -0.654 1.00 19.09 89 GLU A O 1
ATOM 746 N N . PHE A 1 90 ? 60.745 59.347 -2.062 1.00 19.57 90 PHE A N 1
ATOM 747 C CA . PHE A 1 90 ? 59.779 60.398 -1.748 1.00 19.00 90 PHE A CA 1
ATOM 748 C C . PHE A 1 90 ? 59.432 60.377 -0.270 1.00 16.05 90 PHE A C 1
ATOM 749 O O . PHE A 1 90 ? 59.415 61.420 0.400 1.00 16.49 90 PHE A O 1
ATOM 757 N N . ILE A 1 91 ? 59.108 59.197 0.245 1.00 14.18 91 ILE A N 1
ATOM 758 C CA . ILE A 1 91 ? 58.655 59.098 1.627 1.00 16.11 91 ILE A CA 1
ATOM 759 C C . ILE A 1 91 ? 59.783 59.490 2.579 1.00 16.39 91 ILE A C 1
ATOM 760 O O . ILE A 1 91 ? 59.567 60.242 3.533 1.00 14.64 91 ILE A O 1
ATOM 765 N N . GLU A 1 92 ? 60.997 58.991 2.333 1.00 12.74 92 GLU A N 1
ATOM 766 C CA . GLU A 1 92 ? 62.115 59.321 3.233 1.00 13.74 92 GLU A CA 1
ATOM 767 C C . GLU A 1 92 ? 62.389 60.827 3.231 1.00 16.77 92 GLU A C 1
ATOM 768 O O . GLU A 1 92 ? 62.610 61.427 4.289 1.00 17.35 92 GLU A O 1
ATOM 774 N N . ASN A 1 93 ? 62.421 61.445 2.034 1.00 17.64 93 ASN A N 1
ATOM 775 C CA . ASN A 1 93 ? 62.673 62.881 1.958 1.00 21.69 93 ASN A CA 1
ATOM 776 C C . ASN A 1 93 ? 61.576 63.685 2.637 1.00 19.46 93 ASN A C 1
ATOM 777 O O . ASN A 1 93 ? 61.861 64.660 3.352 1.00 15.87 93 ASN A O 1
ATOM 782 N N . PHE A 1 94 ? 60.311 63.318 2.387 1.00 15.08 94 PHE A N 1
ATOM 783 C CA . PHE A 1 94 ? 59.192 64.044 2.989 1.00 17.93 94 PHE A CA 1
ATOM 784 C C . PHE A 1 94 ? 59.219 63.901 4.513 1.00 16.19 94 PHE A C 1
ATOM 785 O O . PHE A 1 94 ? 59.042 64.890 5.239 1.00 15.22 94 PHE A O 1
ATOM 793 N N . VAL A 1 95 ? 59.469 62.687 5.014 1.00 17.14 95 VAL A N 1
ATOM 794 C CA . VAL A 1 95 ? 59.543 62.481 6.463 1.00 15.53 95 VAL A CA 1
ATOM 795 C C . VAL A 1 95 ? 60.670 63.318 7.070 1.00 17.16 95 VAL A C 1
ATOM 796 O O . VAL A 1 95 ? 60.492 63.944 8.117 1.00 15.83 95 VAL A O 1
ATOM 800 N N . ALA A 1 96 ? 61.850 63.344 6.438 1.00 16.68 96 ALA A N 1
ATOM 801 C CA . ALA A 1 96 ? 62.940 64.157 6.995 1.00 18.30 96 ALA A CA 1
ATOM 802 C C . ALA A 1 96 ? 62.537 65.631 7.082 1.00 18.76 96 ALA A C 1
ATOM 803 O O . ALA A 1 96 ? 62.859 66.324 8.067 1.00 17.32 96 ALA A O 1
ATOM 805 N N . GLY A 1 97 ? 61.837 66.126 6.051 1.00 16.04 97 GLY A N 1
ATOM 806 C CA . GLY A 1 97 ? 61.375 67.508 6.089 1.00 15.51 97 GLY A CA 1
ATOM 807 C C . GLY A 1 97 ? 60.331 67.739 7.174 1.00 17.01 97 GLY A C 1
ATOM 808 O O . GLY A 1 97 ? 60.381 68.739 7.895 1.00 17.15 97 GLY A O 1
ATOM 809 N N . LEU A 1 98 ? 59.364 66.828 7.292 1.00 15.80 98 LEU A N 1
ATOM 810 C CA . LEU A 1 98 ? 58.322 66.961 8.318 1.00 16.14 98 LEU A CA 1
ATOM 811 C C . LEU A 1 98 ? 58.935 66.946 9.723 1.00 17.13 98 LEU A C 1
ATOM 812 O O . LEU A 1 98 ? 58.484 67.670 10.620 1.00 16.11 98 LEU A O 1
ATOM 817 N N . LEU A 1 99 ? 59.907 66.072 9.941 1.00 14.88 99 LEU A N 1
ATOM 818 C CA . LEU A 1 99 ? 60.530 65.991 11.273 1.00 18.29 99 LEU A CA 1
ATOM 819 C C . LEU A 1 99 ? 61.355 67.236 11.575 1.00 21.78 99 LEU A C 1
ATOM 820 O O . LEU A 1 99 ? 61.341 67.719 12.710 1.00 20.84 99 LEU A O 1
ATOM 825 N N . GLU A 1 100 ? 62.066 67.780 10.572 1.00 20.71 100 GLU A N 1
ATOM 826 C CA . GLU A 1 100 ? 62.838 69.002 10.792 1.00 19.18 100 GLU A CA 1
ATOM 827 C C . GLU A 1 100 ? 61.921 70.203 11.051 1.00 18.71 100 GLU A C 1
ATOM 828 O O . GLU A 1 100 ? 62.171 71.017 11.944 1.00 21.57 100 GLU A O 1
ATOM 834 N N . ASP A 1 101 ? 60.872 70.353 10.247 1.00 17.14 101 ASP A N 1
ATOM 835 C CA . ASP A 1 101 ? 59.863 71.375 10.475 1.00 16.40 101 ASP A CA 1
ATOM 836 C C . ASP A 1 101 ? 59.241 71.215 11.867 1.00 22.83 101 ASP A C 1
ATOM 837 O O . ASP A 1 101 ? 59.260 72.144 12.696 1.00 19.19 101 ASP A O 1
ATOM 842 N N . GLY A 1 102 ? 58.680 70.037 12.135 1.00 19.69 102 GLY A N 1
ATOM 843 C CA . GLY A 1 102 ? 58.208 69.684 13.456 1.00 22.40 102 GLY A CA 1
ATOM 844 C C . GLY A 1 102 ? 56.773 70.053 13.760 1.00 20.35 102 GLY A C 1
ATOM 845 O O . GLY A 1 102 ? 56.270 69.673 14.829 1.00 20.83 102 GLY A O 1
ATOM 846 N N . LYS A 1 103 ? 56.098 70.784 12.880 1.00 20.46 103 LYS A N 1
ATOM 847 C CA . LYS A 1 103 ? 54.734 71.215 13.139 1.00 19.69 103 LYS A CA 1
ATOM 848 C C . LYS A 1 103 ? 53.846 71.014 11.921 1.00 21.48 103 LYS A C 1
ATOM 849 O O . LYS A 1 103 ? 54.272 71.208 10.781 1.00 20.26 103 LYS A O 1
ATOM 855 N N . LEU A 1 104 ? 52.600 70.635 12.172 1.00 17.27 104 LEU A N 1
ATOM 856 C CA . LEU A 1 104 ? 51.614 70.452 11.104 1.00 18.45 104 LEU A CA 1
ATOM 857 C C . LEU A 1 104 ? 50.301 71.044 11.573 1.00 23.23 104 LEU A C 1
ATOM 858 O O . LEU A 1 104 ? 49.763 70.617 12.593 1.00 21.58 104 LEU A O 1
ATOM 863 N N . ARG A 1 105 ? 49.788 72.040 10.863 1.00 20.22 105 ARG A N 1
ATOM 864 C CA . ARG A 1 105 ? 48.512 72.631 11.217 1.00 18.55 105 ARG A CA 1
ATOM 865 C C . ARG A 1 105 ? 47.442 72.089 10.274 1.00 23.07 105 ARG A C 1
ATOM 866 O O . ARG A 1 105 ? 47.607 72.140 9.048 1.00 20.03 105 ARG A O 1
ATOM 874 N N . VAL A 1 106 ? 46.371 71.545 10.839 1.00 16.90 106 VAL A N 1
ATOM 875 C CA . VAL A 1 106 ? 45.225 71.064 10.062 1.00 20.63 106 VAL A CA 1
ATOM 876 C C . VAL A 1 106 ? 44.015 71.883 10.482 1.00 25.87 106 VAL A C 1
ATOM 877 O O . VAL A 1 106 ? 43.471 71.685 11.578 1.00 22.62 106 VAL A O 1
ATOM 881 N N . GLY A 1 107 ? 43.571 72.781 9.608 1.00 23.39 107 GLY A N 1
ATOM 882 C CA . GLY A 1 107 ? 42.494 73.680 9.986 1.00 24.47 107 GLY A CA 1
ATOM 883 C C . GLY A 1 107 ? 42.938 74.533 11.160 1.00 27.00 107 GLY A C 1
ATOM 884 O O . GLY A 1 107 ? 43.936 75.252 11.096 1.00 24.40 107 GLY A O 1
ATOM 885 N N . ASN A 1 108 ? 42.222 74.429 12.277 1.00 26.62 108 ASN A N 1
ATOM 886 C CA . ASN A 1 108 ? 42.553 75.185 13.477 1.00 30.22 108 ASN A CA 1
ATOM 887 C C . ASN A 1 108 ? 43.343 74.369 14.495 1.00 28.89 108 ASN A C 1
ATOM 888 O O . ASN A 1 108 ? 43.548 74.835 15.621 1.00 30.33 108 ASN A O 1
ATOM 893 N N . VAL A 1 109 ? 43.740 73.144 14.161 1.00 19.80 109 VAL A N 1
ATOM 894 C CA . VAL A 1 109 ? 44.437 72.282 15.114 1.00 18.71 109 VAL A CA 1
ATOM 895 C C . VAL A 1 109 ? 45.913 72.274 14.775 1.00 22.66 109 VAL A C 1
ATOM 896 O O . VAL A 1 109 ? 46.288 71.965 13.643 1.00 22.43 109 VAL A O 1
ATOM 900 N N . GLU A 1 110 ? 46.752 72.570 15.755 1.00 20.06 110 GLU A N 1
ATOM 901 C CA . GLU A 1 110 ? 48.196 72.550 15.604 1.00 21.07 110 GLU A CA 1
ATOM 902 C C . GLU A 1 110 ? 48.775 71.275 16.219 1.00 22.81 110 GLU A C 1
ATOM 903 O O . GLU A 1 110 ? 48.568 71.006 17.410 1.00 23.20 110 GLU A O 1
ATOM 909 N N . PHE A 1 111 ? 49.514 70.497 15.424 1.00 18.25 111 PHE A N 1
ATOM 910 C CA . PHE A 1 111 ? 50.192 69.291 15.889 1.00 18.94 111 PHE A CA 1
ATOM 911 C C . PHE A 1 111 ? 51.699 69.489 15.949 1.00 20.77 111 PHE A C 1
ATOM 912 O O . PHE A 1 111 ? 52.289 70.141 15.081 1.00 21.09 111 PHE A O 1
ATOM 920 N N . PHE A 1 112 ? 52.329 68.871 16.939 1.00 19.30 112 PHE A N 1
ATOM 921 C CA . PHE A 1 112 ? 53.750 68.588 16.877 1.00 20.60 112 PHE A CA 1
ATOM 922 C C . PHE A 1 112 ? 53.952 67.260 16.167 1.00 18.22 112 PHE A C 1
ATOM 923 O O . PHE A 1 112 ? 53.219 66.302 16.415 1.00 19.36 112 PHE A O 1
ATOM 931 N N . VAL A 1 113 ? 54.935 67.210 15.269 1.00 16.09 113 VAL A N 1
ATOM 932 C CA . VAL A 1 113 ? 55.315 65.979 14.570 1.00 15.91 113 VAL A CA 1
ATOM 933 C C . VAL A 1 113 ? 56.425 65.326 15.390 1.00 20.95 113 VAL A C 1
ATOM 934 O O . VAL A 1 113 ? 57.568 65.761 15.339 1.00 21.08 113 VAL A O 1
ATOM 938 N N . ARG A 1 114 ? 56.091 64.253 16.122 1.00 15.77 114 ARG A N 1
ATOM 939 C CA . ARG A 1 114 ? 56.995 63.676 17.116 1.00 18.91 114 ARG A CA 1
ATOM 940 C C . ARG A 1 114 ? 57.990 62.687 16.509 1.00 22.55 114 ARG A C 1
ATOM 941 O O . ARG A 1 114 ? 59.180 62.749 16.806 1.00 18.23 114 ARG A O 1
ATOM 949 N N . LYS A 1 115 ? 57.507 61.716 15.737 1.00 19.95 115 LYS A N 1
ATOM 950 C CA . LYS A 1 115 ? 58.295 60.588 15.230 1.00 18.67 115 LYS A CA 1
ATOM 951 C C . LYS A 1 115 ? 57.609 60.053 13.980 1.00 16.34 115 LYS A C 1
ATOM 952 O O . LYS A 1 115 ? 56.412 60.279 13.769 1.00 18.72 115 LYS A O 1
ATOM 958 N N . ALA A 1 116 ? 58.345 59.270 13.194 1.00 17.99 116 ALA A N 1
ATOM 959 C CA . ALA A 1 116 ? 57.739 58.583 12.061 1.00 16.18 116 ALA A CA 1
ATOM 960 C C . ALA A 1 116 ? 58.061 57.104 12.190 1.00 17.13 116 ALA A C 1
ATOM 961 O O . ALA A 1 116 ? 59.219 56.696 12.012 1.00 18.00 116 ALA A O 1
ATOM 963 N N . LYS A 1 117 ? 57.024 56.292 12.394 1.00 15.68 117 LYS A N 1
ATOM 964 C CA . LYS A 1 117 ? 57.192 54.863 12.602 1.00 11.69 117 LYS A CA 1
ATOM 965 C C . LYS A 1 117 ? 57.175 54.158 11.248 1.00 15.66 117 LYS A C 1
ATOM 966 O O . LYS A 1 117 ? 56.296 54.412 10.415 1.00 15.88 117 LYS A O 1
ATOM 972 N N . ILE A 1 118 ? 58.156 53.299 11.018 1.00 14.87 118 ILE A N 1
ATOM 973 C CA . ILE A 1 118 ? 58.242 52.575 9.748 1.00 17.96 118 ILE A CA 1
ATOM 974 C C . ILE A 1 118 ? 57.310 51.371 9.778 1.00 20.54 118 ILE A C 1
ATOM 975 O O . ILE A 1 118 ? 57.340 50.582 10.725 1.00 20.22 118 ILE A O 1
ATOM 980 N N . LEU A 1 119 ? 56.482 51.213 8.738 1.00 19.17 119 LEU A N 1
ATOM 981 C CA . LEU A 1 119 ? 55.518 50.113 8.671 1.00 17.34 119 LEU A CA 1
ATOM 982 C C . LEU A 1 119 ? 55.886 49.232 7.486 1.00 20.74 119 LEU A C 1
ATOM 983 O O . LEU A 1 119 ? 55.513 49.540 6.333 1.00 18.87 119 LEU A O 1
ATOM 988 N N . PRO A 1 120 ? 56.542 48.104 7.725 1.00 22.84 120 PRO A N 1
ATOM 989 C CA . PRO A 1 120 ? 56.861 47.192 6.627 1.00 22.70 120 PRO A CA 1
ATOM 990 C C . PRO A 1 120 ? 55.592 46.661 5.986 1.00 19.82 120 PRO A C 1
ATOM 991 O O . PRO A 1 120 ? 54.575 46.428 6.651 1.00 19.45 120 PRO A O 1
ATOM 995 N N . ILE A 1 121 ? 55.700 46.398 4.698 1.00 21.62 121 ILE A N 1
ATOM 996 C CA . ILE A 1 121 ? 54.556 45.916 3.916 1.00 24.95 121 ILE A CA 1
ATOM 997 C C . ILE A 1 121 ? 54.154 44.529 4.405 1.00 26.55 121 ILE A C 1
ATOM 998 O O . ILE A 1 121 ? 55.034 43.711 4.738 1.00 26.70 121 ILE A O 1
ATOM 1003 N N . PRO A 1 122 ? 52.861 44.231 4.509 1.00 24.54 122 PRO A N 1
ATOM 1004 C CA . PRO A 1 122 ? 52.447 42.862 4.838 1.00 26.44 122 PRO A CA 1
ATOM 1005 C C . PRO A 1 122 ? 52.954 41.868 3.795 1.00 27.26 122 PRO A C 1
ATOM 1006 O O . PRO A 1 122 ? 53.043 42.172 2.608 1.00 22.50 122 PRO A O 1
ATOM 1010 N N . LYS A 1 123 ? 53.328 40.683 4.261 1.00 24.10 123 LYS A N 1
ATOM 1011 C CA . LYS A 1 123 ? 53.815 39.643 3.367 1.00 26.64 123 LYS A CA 1
ATOM 1012 C C . LYS A 1 123 ? 52.689 38.924 2.650 1.00 27.53 123 LYS A C 1
ATOM 1013 O O . LYS A 1 123 ? 52.956 38.197 1.694 1.00 28.59 123 LYS A O 1
ATOM 1019 N N . LYS A 1 124 ? 51.449 39.104 3.094 1.00 24.91 124 LYS A N 1
ATOM 1020 C CA . LYS A 1 124 ? 50.276 38.518 2.446 1.00 30.48 124 LYS A CA 1
ATOM 1021 C C . LYS A 1 124 ? 49.073 39.431 2.662 1.00 28.94 124 LYS A C 1
ATOM 1022 O O . LYS A 1 124 ? 49.002 40.158 3.657 1.00 29.95 124 LYS A O 1
ATOM 1028 N N . PHE A 1 125 ? 48.162 39.440 1.695 1.00 25.05 125 PHE A N 1
ATOM 1029 C CA . PHE A 1 125 ? 46.959 40.250 1.787 1.00 26.57 125 PHE A CA 1
ATOM 1030 C C . PHE A 1 125 ? 45.740 39.356 1.772 1.00 25.07 125 PHE A C 1
ATOM 1031 O O . PHE A 1 125 ? 45.699 38.360 1.046 1.00 25.84 125 PHE A O 1
ATOM 1039 N N . ASN A 1 126 ? 44.749 39.738 2.558 1.00 22.21 126 ASN A N 1
ATOM 1040 C CA . ASN A 1 126 ? 43.487 39.024 2.618 1.00 26.99 126 ASN A CA 1
ATOM 1041 C C . ASN A 1 126 ? 42.356 40.037 2.722 1.00 30.32 126 ASN A C 1
ATOM 1042 O O . ASN A 1 126 ? 41.631 40.249 1.755 1.00 28.27 126 ASN A O 1
ATOM 1047 N N . ILE A 1 127 ? 42.185 40.683 3.872 1.00 24.04 127 ILE A N 1
ATOM 1048 C CA . ILE A 1 127 ? 41.144 41.697 4.029 1.00 25.71 127 ILE A CA 1
ATOM 1049 C C . ILE A 1 127 ? 41.784 43.079 4.136 1.00 22.42 127 ILE A C 1
ATOM 1050 O O . ILE A 1 127 ? 42.730 43.284 4.904 1.00 24.67 127 ILE A O 1
ATOM 1055 N N . LEU A 1 128 ? 41.260 44.025 3.374 1.00 21.56 128 LEU A N 1
ATOM 1056 C CA . LEU A 1 128 ? 41.730 45.399 3.396 1.00 22.39 128 LEU A CA 1
ATOM 1057 C C . LEU A 1 128 ? 40.573 46.303 3.797 1.00 21.29 128 LEU A C 1
ATOM 1058 O O . LEU A 1 128 ? 39.417 46.048 3.444 1.00 21.22 128 LEU A O 1
ATOM 1063 N N . LYS A 1 129 ? 40.882 47.394 4.492 1.00 16.89 129 LYS A N 1
ATOM 1064 C CA . LYS A 1 129 ? 39.845 48.382 4.747 1.00 17.01 129 LYS A CA 1
ATOM 1065 C C . LYS A 1 129 ? 40.424 49.762 4.499 1.00 17.14 129 LYS A C 1
ATOM 1066 O O . LYS A 1 129 ? 41.612 49.991 4.691 1.00 18.70 129 LYS A O 1
ATOM 1072 N N . THR A 1 130 ? 39.575 50.675 4.052 1.00 15.76 130 THR A N 1
ATOM 1073 C CA . THR A 1 130 ? 40.036 52.035 3.765 1.00 15.57 130 THR A CA 1
ATOM 1074 C C . THR A 1 130 ? 40.322 52.773 5.075 1.00 18.83 130 THR A C 1
ATOM 1075 O O . THR A 1 130 ? 39.545 52.679 6.045 1.00 17.83 130 THR A O 1
ATOM 1079 N N . ILE A 1 131 ? 41.460 53.466 5.115 1.00 12.36 131 ILE A N 1
ATOM 1080 C CA . ILE A 1 131 ? 41.721 54.502 6.111 1.00 13.75 131 ILE A CA 1
ATOM 1081 C C . ILE A 1 131 ? 41.695 55.899 5.501 1.00 15.95 131 ILE A C 1
ATOM 1082 O O . ILE A 1 131 ? 41.714 56.893 6.247 1.00 15.56 131 ILE A O 1
ATOM 1087 N N . SER A 1 132 ? 41.581 56.014 4.170 1.00 15.45 132 SER A N 1
ATOM 1088 C CA . SER A 1 132 ? 40.958 57.175 3.568 1.00 12.38 132 SER A CA 1
ATOM 1089 C C . SER A 1 132 ? 40.069 56.628 2.444 1.00 14.15 132 SER A C 1
ATOM 1090 O O . SER A 1 132 ? 40.405 55.593 1.822 1.00 14.83 132 SER A O 1
ATOM 1093 N N . PRO A 1 133 ? 38.902 57.216 2.225 1.00 17.81 133 PRO A N 1
ATOM 1094 C CA . PRO A 1 133 ? 37.931 56.575 1.319 1.00 17.93 133 PRO A CA 1
ATOM 1095 C C . PRO A 1 133 ? 38.392 56.646 -0.139 1.00 18.23 133 PRO A C 1
ATOM 1096 O O . PRO A 1 133 ? 39.193 57.499 -0.529 1.00 12.99 133 PRO A O 1
ATOM 1100 N N . ILE A 1 134 ? 37.823 55.736 -0.957 1.00 17.96 134 ILE A N 1
ATOM 1101 C CA . ILE A 1 134 ? 38.208 55.557 -2.362 1.00 15.03 134 ILE A CA 1
ATOM 1102 C C . ILE A 1 134 ? 37.342 56.444 -3.230 1.00 13.97 134 ILE A C 1
ATOM 1103 O O . ILE A 1 134 ? 36.111 56.463 -3.094 1.00 20.53 134 ILE A O 1
ATOM 1108 N N . TYR A 1 135 ? 37.998 57.185 -4.109 1.00 14.63 135 TYR A N 1
ATOM 1109 C CA . TYR A 1 135 ? 37.354 58.056 -5.070 1.00 15.65 135 TYR A CA 1
ATOM 1110 C C . TYR A 1 135 ? 37.518 57.440 -6.447 1.00 17.17 135 TYR A C 1
ATOM 1111 O O . TYR A 1 135 ? 38.623 57.040 -6.824 1.00 16.66 135 TYR A O 1
ATOM 1120 N N . LEU A 1 136 ? 36.420 57.371 -7.205 1.00 16.85 136 LEU A N 1
ATOM 1121 C CA . LEU A 1 136 ? 36.499 56.766 -8.527 1.00 16.28 136 LEU A CA 1
ATOM 1122 C C . LEU A 1 136 ? 35.420 57.424 -9.377 1.00 15.52 136 LEU A C 1
ATOM 1123 O O . LEU A 1 136 ? 34.266 57.420 -8.971 1.00 19.23 136 LEU A O 1
ATOM 1128 N N . LYS A 1 137 ? 35.794 58.033 -10.488 1.00 19.28 137 LYS A N 1
ATOM 1129 C CA . LYS A 1 137 ? 34.803 58.828 -11.211 1.00 21.16 137 LYS A CA 1
ATOM 1130 C C . LYS A 1 137 ? 34.806 58.457 -12.687 1.00 18.98 137 LYS A C 1
ATOM 1131 O O . LYS A 1 137 ? 35.759 57.876 -13.210 1.00 20.50 137 LYS A O 1
ATOM 1137 N N . THR A 1 138 ? 33.713 58.820 -13.362 1.00 24.44 138 THR A N 1
ATOM 1138 C CA . THR A 1 138 ? 33.647 58.668 -14.813 1.00 30.51 138 THR A CA 1
ATOM 1139 C C . THR A 1 138 ? 32.814 59.824 -15.347 1.00 25.44 138 THR A C 1
ATOM 1140 O O . THR A 1 138 ? 31.986 60.379 -14.632 1.00 20.64 138 THR A O 1
ATOM 1144 N N . MET A 1 139 ? 33.060 60.225 -16.586 1.00 26.35 139 MET A N 1
ATOM 1145 C CA . MET A 1 139 ? 32.349 61.379 -17.133 1.00 27.16 139 MET A CA 1
ATOM 1146 C C . MET A 1 139 ? 31.110 60.887 -17.882 1.00 26.72 139 MET A C 1
ATOM 1147 O O . MET A 1 139 ? 31.147 59.848 -18.538 1.00 25.05 139 MET A O 1
ATOM 1152 N N . ILE A 1 140 ? 29.999 61.601 -17.742 1.00 22.12 140 ILE A N 1
ATOM 1153 C CA . ILE A 1 140 ? 28.756 61.186 -18.387 1.00 28.23 140 ILE A CA 1
ATOM 1154 C C . ILE A 1 140 ? 28.079 62.397 -19.010 1.00 28.25 140 ILE A C 1
ATOM 1155 O O . ILE A 1 140 ? 28.072 63.491 -18.437 1.00 26.39 140 ILE A O 1
ATOM 1160 N N . GLU A 1 141 ? 27.481 62.187 -20.170 1.00 28.12 141 GLU A N 1
ATOM 1161 C CA . GLU A 1 141 ? 26.730 63.245 -20.836 1.00 27.87 141 GLU A CA 1
ATOM 1162 C C . GLU A 1 141 ? 25.335 63.344 -20.228 1.00 26.26 141 GLU A C 1
ATOM 1163 O O . GLU A 1 141 ? 24.635 62.333 -20.090 1.00 30.24 141 GLU A O 1
ATOM 1169 N N . THR A 1 142 ? 24.923 64.544 -19.839 1.00 22.85 142 THR A N 1
ATOM 1170 C CA . THR A 1 142 ? 23.577 64.757 -19.327 1.00 20.38 142 THR A CA 1
ATOM 1171 C C . THR A 1 142 ? 22.919 65.858 -20.154 1.00 23.63 142 THR A C 1
ATOM 1172 O O . THR A 1 142 ? 23.569 66.504 -20.977 1.00 26.70 142 THR A O 1
ATOM 1176 N N . GLU A 1 143 ? 21.634 66.102 -19.887 1.00 27.41 143 GLU A N 1
ATOM 1177 C CA . GLU A 1 143 ? 20.936 67.228 -20.529 1.00 32.80 143 GLU A CA 1
ATOM 1178 C C . GLU A 1 143 ? 21.511 68.575 -20.118 1.00 39.15 143 GLU A C 1
ATOM 1179 O O . GLU A 1 143 ? 21.196 69.594 -20.747 1.00 36.36 143 GLU A O 1
ATOM 1185 N N . ASP A 1 144 ? 22.313 68.611 -19.055 1.00 32.10 144 ASP A N 1
ATOM 1186 C CA . ASP A 1 144 ? 23.000 69.816 -18.633 1.00 30.63 144 ASP A CA 1
ATOM 1187 C C . ASP A 1 144 ? 24.469 69.808 -19.042 1.00 30.29 144 ASP A C 1
ATOM 1188 O O . ASP A 1 144 ? 25.257 70.570 -18.491 1.00 33.95 144 ASP A O 1
ATOM 1193 N N . GLY A 1 145 ? 24.857 68.968 -19.998 1.00 26.78 145 GLY A N 1
ATOM 1194 C CA . GLY A 1 145 ? 26.243 68.894 -20.421 1.00 26.53 145 GLY A CA 1
ATOM 1195 C C . GLY A 1 145 ? 27.002 67.758 -19.739 1.00 29.85 145 GLY A C 1
ATOM 1196 O O . GLY A 1 145 ? 26.439 66.910 -19.049 1.00 26.49 145 GLY A O 1
ATOM 1197 N N . LEU A 1 146 ? 28.303 67.720 -20.000 1.00 29.52 146 LEU A N 1
ATOM 1198 C CA . LEU A 1 146 ? 29.158 66.674 -19.450 1.00 31.57 146 LEU A CA 1
ATOM 1199 C C . LEU A 1 146 ? 29.365 66.885 -17.953 1.00 30.72 146 LEU A C 1
ATOM 1200 O O . LEU A 1 146 ? 29.708 67.986 -17.514 1.00 28.67 146 LEU A O 1
ATOM 1205 N N . LYS A 1 147 ? 29.143 65.836 -17.161 1.00 28.25 147 LYS A N 1
ATOM 1206 C CA . LYS A 1 147 ? 29.255 65.938 -15.710 1.00 27.05 147 LYS A CA 1
ATOM 1207 C C . LYS A 1 147 ? 30.095 64.784 -15.171 1.00 25.05 147 LYS A C 1
ATOM 1208 O O . LYS A 1 147 ? 30.304 63.766 -15.840 1.00 23.87 147 LYS A O 1
ATOM 1214 N N . THR A 1 148 ? 30.558 64.939 -13.928 1.00 26.46 148 THR A N 1
ATOM 1215 C CA . THR A 1 148 ? 31.332 63.894 -13.270 1.00 25.71 148 THR A CA 1
ATOM 1216 C C . THR A 1 148 ? 30.412 63.019 -12.426 1.00 20.68 148 THR A C 1
ATOM 1217 O O . THR A 1 148 ? 29.693 63.525 -11.556 1.00 24.47 148 THR A O 1
ATOM 1221 N N . TYR A 1 149 ? 30.451 61.704 -12.654 1.00 18.95 149 TYR A N 1
ATOM 1222 C CA . TYR A 1 149 ? 29.693 60.737 -11.874 1.00 18.36 149 TYR A CA 1
ATOM 1223 C C . TYR A 1 149 ? 30.671 60.024 -10.941 1.00 21.35 149 TYR A C 1
ATOM 1224 O O . TYR A 1 149 ? 31.716 59.546 -11.394 1.00 20.73 149 TYR A O 1
ATOM 1233 N N . ASP A 1 150 ? 30.316 59.923 -9.670 1.00 21.69 150 ASP A N 1
ATOM 1234 C CA . ASP A 1 150 ? 31.166 59.251 -8.677 1.00 20.11 150 ASP A CA 1
ATOM 1235 C C . ASP A 1 150 ? 30.735 57.792 -8.548 1.00 19.03 150 ASP A C 1
ATOM 1236 O O . ASP A 1 150 ? 29.633 57.506 -8.073 1.00 24.03 150 ASP A O 1
ATOM 1241 N N . LEU A 1 151 ? 31.601 56.868 -8.967 1.00 16.83 151 LEU A N 1
ATOM 1242 C CA . LEU A 1 151 ? 31.300 55.451 -8.853 1.00 17.18 151 LEU A CA 1
ATOM 1243 C C . LEU A 1 151 ? 31.470 54.964 -7.420 1.00 26.64 151 LEU A C 1
ATOM 1244 O O . LEU A 1 151 ? 32.458 55.292 -6.743 1.00 20.95 151 LEU A O 1
ATOM 1249 N N . LEU A 1 152 ? 30.496 54.161 -6.962 1.00 20.55 152 LEU A N 1
ATOM 1250 C CA . LEU A 1 152 ? 30.505 53.461 -5.683 1.00 22.43 152 LEU A CA 1
ATOM 1251 C C . LEU A 1 152 ? 30.352 51.964 -5.940 1.00 21.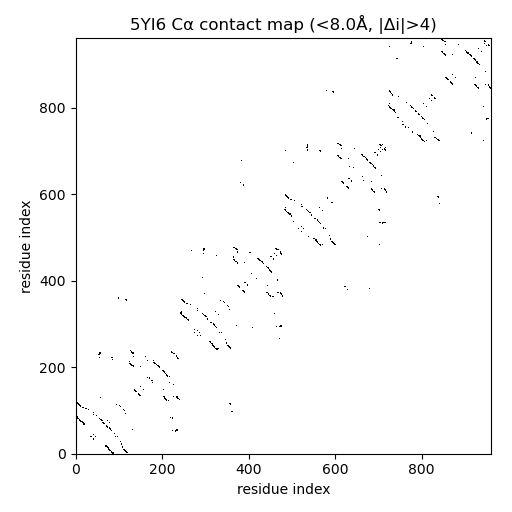51 152 LEU A C 1
ATOM 1252 O O . LEU A 1 152 ? 29.937 51.586 -7.047 1.00 23.33 152 LEU A O 1
ATOM 1257 N N . PRO A 1 153 ? 30.617 51.084 -4.956 1.00 21.19 153 PRO A N 1
ATOM 1258 C CA . PRO A 1 153 ? 30.573 49.637 -5.237 1.00 22.11 153 PRO A CA 1
ATOM 1259 C C . PRO A 1 153 ? 29.244 49.114 -5.752 1.00 27.81 153 PRO A C 1
ATOM 1260 O O . PRO A 1 153 ? 29.227 48.046 -6.378 1.00 26.44 153 PRO A O 1
ATOM 1264 N N . ASN A 1 154 ? 28.140 49.810 -5.513 1.00 25.70 154 ASN A N 1
ATOM 1265 C CA . ASN A 1 154 ? 26.888 49.333 -6.069 1.00 27.71 154 ASN A CA 1
ATOM 1266 C C . ASN A 1 154 ? 26.689 49.751 -7.523 1.00 27.97 154 ASN A C 1
ATOM 1267 O O . ASN A 1 154 ? 25.678 49.358 -8.114 1.00 32.58 154 ASN A O 1
ATOM 1272 N N . ASN A 1 155 ? 27.620 50.507 -8.115 1.00 25.53 155 ASN A N 1
ATOM 1273 C CA . ASN A 1 155 ? 27.604 50.778 -9.555 1.00 26.64 155 ASN A CA 1
ATOM 1274 C C . ASN A 1 155 ? 28.246 49.632 -10.331 1.00 27.36 155 ASN A C 1
ATOM 1275 O O . ASN A 1 155 ? 29.298 49.109 -9.953 1.00 24.04 155 ASN A O 1
ATOM 1280 N N . SER A 1 156 ? 27.622 49.257 -11.447 1.00 28.72 156 SER A N 1
ATOM 1281 C CA . SER A 1 156 ? 28.133 48.132 -12.222 1.00 25.53 156 SER A CA 1
ATOM 1282 C C . SER A 1 156 ? 29.538 48.402 -12.757 1.00 21.13 156 SER A C 1
ATOM 1283 O O . SER A 1 156 ? 30.334 47.470 -12.908 1.00 25.55 156 SER A O 1
ATOM 1286 N N . LYS A 1 157 ? 29.876 49.663 -13.035 1.00 19.79 157 LYS A N 1
ATOM 1287 C CA . LYS A 1 157 ? 31.191 49.971 -13.574 1.00 17.81 157 LYS A CA 1
ATOM 1288 C C . LYS A 1 157 ? 32.292 50.020 -12.512 1.00 21.32 157 LYS A C 1
ATOM 1289 O O . LYS A 1 157 ? 33.473 50.027 -12.876 1.00 19.63 157 LYS A O 1
ATOM 1295 N N . PHE A 1 158 ? 31.932 50.030 -11.230 1.00 21.40 158 PHE A N 1
ATOM 1296 C CA . PHE A 1 158 ? 32.944 50.242 -10.189 1.00 19.10 158 PHE A CA 1
ATOM 1297 C C . PHE A 1 158 ? 34.050 49.203 -10.281 1.00 18.22 158 PHE A C 1
ATOM 1298 O O . PHE A 1 158 ? 35.239 49.537 -10.214 1.00 20.95 158 PHE A O 1
ATOM 1306 N N . TYR A 1 159 ? 33.670 47.929 -10.406 1.00 20.51 159 TYR A N 1
ATOM 1307 C CA . TYR A 1 159 ? 34.615 46.830 -10.265 1.00 21.95 159 TYR A CA 1
ATOM 1308 C C . TYR A 1 159 ? 35.760 46.939 -11.273 1.00 23.01 159 TYR A C 1
ATOM 1309 O O . TYR A 1 159 ? 36.950 46.970 -10.905 1.00 18.62 159 TYR A O 1
ATOM 1318 N N . GLU A 1 160 ? 35.419 46.963 -12.568 1.00 18.51 160 GLU A N 1
ATOM 1319 C CA . GLU A 1 160 ? 36.481 47.006 -13.560 1.00 20.47 160 GLU A CA 1
ATOM 1320 C C . GLU A 1 160 ? 37.175 48.355 -13.571 1.00 15.94 160 GLU A C 1
ATOM 1321 O O . GLU A 1 160 ? 38.366 48.425 -13.878 1.00 20.33 160 GLU A O 1
ATOM 1327 N N . ASN A 1 161 ? 36.462 49.433 -13.267 1.00 19.20 161 ASN A N 1
ATOM 1328 C CA . ASN A 1 161 ? 37.122 50.733 -13.266 1.00 18.35 161 ASN A CA 1
ATOM 1329 C C . ASN A 1 161 ? 38.156 50.837 -12.147 1.00 18.24 161 ASN A C 1
ATOM 1330 O O . ASN A 1 161 ? 39.223 51.426 -12.346 1.00 20.87 161 ASN A O 1
ATOM 1335 N N . LEU A 1 162 ? 37.869 50.246 -10.980 1.00 16.96 162 LEU A N 1
ATOM 1336 C CA . LEU A 1 162 ? 38.868 50.211 -9.898 1.00 15.61 162 LEU A CA 1
ATOM 1337 C C . LEU A 1 162 ? 40.099 49.398 -10.322 1.00 16.95 162 LEU A C 1
ATOM 1338 O O . LEU A 1 162 ? 41.254 49.817 -10.107 1.00 16.89 162 LEU A O 1
ATOM 1343 N N . LYS A 1 163 ? 39.870 48.221 -10.930 1.00 18.01 163 LYS A N 1
ATOM 1344 C CA . LYS A 1 163 ? 40.999 47.409 -11.395 1.00 18.34 163 LYS A CA 1
ATOM 1345 C C . LYS A 1 163 ? 41.816 48.137 -12.467 1.00 18.70 163 LYS A C 1
ATOM 1346 O O . LYS A 1 163 ? 43.048 48.151 -12.426 1.00 18.16 163 LYS A O 1
ATOM 1352 N N . ASN A 1 164 ? 41.141 48.710 -13.455 1.00 18.25 164 ASN A N 1
ATOM 1353 C CA . ASN A 1 164 ? 41.852 49.331 -14.562 1.00 23.81 164 ASN A CA 1
ATOM 1354 C C . ASN A 1 164 ? 42.570 50.587 -14.118 1.00 19.52 164 ASN A C 1
ATOM 1355 O O . ASN A 1 164 ? 43.660 50.885 -14.619 1.00 19.11 164 ASN A O 1
ATOM 1360 N N . ASN A 1 165 ? 41.999 51.320 -13.170 1.00 21.53 165 ASN A N 1
ATOM 1361 C CA . ASN A 1 165 ? 42.740 52.431 -12.609 1.00 18.90 165 ASN A CA 1
ATOM 1362 C C . ASN A 1 165 ? 44.060 51.941 -12.016 1.00 18.02 165 ASN A C 1
ATOM 1363 O O . ASN A 1 165 ? 45.120 52.536 -12.264 1.00 16.94 165 ASN A O 1
ATOM 1368 N N . LEU A 1 166 ? 44.015 50.842 -11.232 1.00 15.84 166 LEU A N 1
ATOM 1369 C CA . LEU A 1 166 ? 45.251 50.385 -10.593 1.00 15.69 166 LEU A CA 1
ATOM 1370 C C . LEU A 1 166 ? 46.272 49.933 -11.629 1.00 19.17 166 LEU A C 1
ATOM 1371 O O . LEU A 1 166 ? 47.460 50.234 -11.510 1.00 16.59 166 LEU A O 1
ATOM 1376 N N . LYS A 1 167 ? 45.820 49.204 -12.658 1.00 16.79 167 LYS A N 1
ATOM 1377 C CA . LYS A 1 167 ? 46.748 48.722 -13.680 1.00 15.87 167 LYS A CA 1
ATOM 1378 C C . LYS A 1 167 ? 47.358 49.889 -14.465 1.00 16.75 167 LYS A C 1
ATOM 1379 O O . LYS A 1 167 ? 48.572 49.900 -14.743 1.00 19.82 167 LYS A O 1
ATOM 1385 N N . LYS A 1 168 ? 46.544 50.895 -14.800 1.00 19.05 168 LYS A N 1
ATOM 1386 C CA . LYS A 1 168 ? 47.095 52.050 -15.513 1.00 22.16 168 LYS A CA 1
ATOM 1387 C C . LYS A 1 168 ? 48.093 52.821 -14.655 1.00 20.48 168 LYS A C 1
ATOM 1388 O O . LYS A 1 168 ? 49.123 53.283 -15.158 1.00 15.90 168 LYS A O 1
ATOM 1394 N N . LYS A 1 169 ? 47.789 52.999 -13.365 1.00 17.95 169 LYS A N 1
ATOM 1395 C CA . LYS A 1 169 ? 48.717 53.669 -12.453 1.00 15.41 169 LYS A CA 1
ATOM 1396 C C . LYS A 1 169 ? 50.001 52.889 -12.310 1.00 13.33 169 LYS A C 1
ATOM 1397 O O . LYS A 1 169 ? 51.083 53.478 -12.243 1.00 15.02 169 LYS A O 1
ATOM 1403 N N . TYR A 1 170 ? 49.900 51.549 -12.244 1.00 16.88 170 TYR A N 1
ATOM 1404 C CA . TYR A 1 170 ? 51.090 50.711 -12.194 1.00 15.10 170 TYR A CA 1
ATOM 1405 C C . TYR A 1 170 ? 51.996 51.003 -13.400 1.00 14.86 170 TYR A C 1
ATOM 1406 O O . TYR A 1 170 ? 53.206 51.204 -13.247 1.00 17.08 170 TYR A O 1
ATOM 1415 N N . GLU A 1 171 ? 51.415 51.008 -14.601 1.00 19.59 171 GLU A N 1
ATOM 1416 C CA . GLU A 1 171 ? 52.228 51.272 -15.787 1.00 20.50 171 GLU A CA 1
ATOM 1417 C C . GLU A 1 171 ? 52.768 52.695 -15.777 1.00 20.86 171 GLU A C 1
ATOM 1418 O O . GLU A 1 171 ? 53.895 52.933 -16.229 1.00 18.62 171 GLU A O 1
ATOM 1424 N N . ALA A 1 172 ? 51.979 53.656 -15.284 1.00 18.22 172 ALA A N 1
ATOM 1425 C CA . ALA A 1 172 ? 52.444 55.046 -15.265 1.00 19.80 172 ALA A CA 1
ATOM 1426 C C . ALA A 1 172 ? 53.585 55.226 -14.283 1.00 21.56 172 ALA A C 1
ATOM 1427 O O . ALA A 1 172 ? 54.513 56.006 -14.539 1.00 20.53 172 ALA A O 1
ATOM 1429 N N . PHE A 1 173 ? 53.553 54.510 -13.154 1.00 17.29 173 PHE A N 1
ATOM 1430 C CA . PHE A 1 173 ? 54.624 54.673 -12.162 1.00 17.52 173 PHE A CA 1
ATOM 1431 C C . PHE A 1 173 ? 55.880 53.911 -12.552 1.00 18.60 173 PHE A C 1
ATOM 1432 O O . PHE A 1 173 ? 56.990 54.452 -12.457 1.00 18.29 173 PHE A O 1
ATOM 1440 N N . TYR A 1 174 ? 55.727 52.639 -12.964 1.00 16.41 174 TYR A N 1
ATOM 1441 C CA . TYR A 1 174 ? 56.887 51.796 -13.216 1.00 19.23 174 TYR A CA 1
ATOM 1442 C C . TYR A 1 174 ? 57.410 51.905 -14.643 1.00 20.66 174 TYR A C 1
ATOM 1443 O O . TYR A 1 174 ? 58.551 51.489 -14.882 1.00 22.72 174 TYR A O 1
ATOM 1452 N N . ASN A 1 175 ? 56.632 52.483 -15.557 1.00 22.25 175 ASN A N 1
ATOM 1453 C CA . ASN A 1 175 ? 56.995 52.492 -16.976 1.00 25.88 175 ASN A CA 1
ATOM 1454 C C . ASN A 1 175 ? 57.342 51.079 -17.445 1.00 24.14 175 ASN A C 1
ATOM 1455 O O . ASN A 1 175 ? 58.372 50.836 -18.072 1.00 22.29 175 ASN A O 1
ATOM 1460 N N . GLU A 1 176 ? 56.478 50.134 -17.085 1.00 23.84 176 GLU A N 1
ATOM 1461 C CA . GLU A 1 176 ? 56.575 48.741 -17.503 1.00 20.54 176 GLU A CA 1
ATOM 1462 C C . GLU A 1 176 ? 55.163 48.229 -17.648 1.00 22.99 176 GLU A C 1
ATOM 1463 O O . GLU A 1 176 ? 54.223 48.769 -17.044 1.00 21.68 176 GLU A O 1
ATOM 1469 N N . LYS A 1 177 ? 55.018 47.174 -18.445 1.00 22.31 177 LYS A N 1
ATOM 1470 C CA . LYS A 1 177 ? 53.699 46.595 -18.662 1.00 20.70 177 LYS A CA 1
ATOM 1471 C C . LYS A 1 177 ? 53.182 45.979 -17.359 1.00 20.58 177 LYS A C 1
ATOM 1472 O O . LYS A 1 177 ? 53.951 45.397 -16.580 1.00 21.75 177 LYS A O 1
ATOM 1478 N N . CYS A 1 178 ? 51.894 46.158 -17.108 1.00 23.55 178 CYS A N 1
ATOM 1479 C CA . CYS A 1 178 ? 51.248 45.498 -15.976 1.00 23.92 178 CYS A CA 1
ATOM 1480 C C . CYS A 1 178 ? 50.657 44.210 -16.532 1.00 28.90 178 CYS A C 1
ATOM 1481 O O . CYS A 1 178 ? 49.579 44.201 -17.118 1.00 34.22 178 CYS A O 1
ATOM 1484 N N . ASP A 1 179 ? 51.423 43.129 -16.412 1.00 29.60 179 ASP A N 1
ATOM 1485 C CA . ASP A 1 179 ? 51.006 41.786 -16.792 1.00 37.25 179 ASP A CA 1
ATOM 1486 C C . ASP A 1 179 ? 50.375 41.043 -15.627 1.00 39.71 179 ASP A C 1
ATOM 1487 O O . ASP A 1 179 ? 50.537 39.829 -15.510 1.00 42.77 179 ASP A O 1
ATOM 1492 N N . MET A 1 180 ? 49.741 41.755 -14.713 1.00 30.15 180 MET A N 1
ATOM 1493 C CA . MET A 1 180 ? 49.217 41.153 -13.500 1.00 25.11 180 MET A CA 1
ATOM 1494 C C . MET A 1 180 ? 47.733 41.438 -13.389 1.00 25.87 180 MET A C 1
ATOM 1495 O O . MET A 1 180 ? 47.167 42.273 -14.098 1.00 22.62 180 MET A O 1
ATOM 1500 N N . ASN A 1 181 ? 47.100 40.727 -12.466 1.00 24.18 181 ASN A N 1
ATOM 1501 C CA . ASN A 1 181 ? 45.682 40.885 -12.263 1.00 20.18 181 ASN A CA 1
ATOM 1502 C C . ASN A 1 181 ? 45.381 40.666 -10.786 1.00 19.10 181 ASN A C 1
ATOM 1503 O O . ASN A 1 181 ? 46.184 40.094 -10.045 1.00 21.25 181 ASN A O 1
ATOM 1508 N N . PHE A 1 182 ? 44.248 41.195 -10.356 1.00 21.27 182 PHE A N 1
ATOM 1509 C CA . PHE A 1 182 ? 43.734 40.863 -9.040 1.00 22.21 182 PHE A CA 1
ATOM 1510 C C . PHE A 1 182 ? 42.219 40.901 -9.115 1.00 24.07 182 PHE A C 1
ATOM 1511 O O . PHE A 1 182 ? 41.634 41.365 -10.102 1.00 23.42 182 PHE A O 1
ATOM 1519 N N . GLU A 1 183 ? 41.578 40.376 -8.063 1.00 19.28 183 GLU A N 1
ATOM 1520 C CA . GLU A 1 183 ? 40.128 40.404 -7.918 1.00 18.97 183 GLU A CA 1
ATOM 1521 C C . GLU A 1 183 ? 39.810 40.756 -6.471 1.00 17.56 183 GLU A C 1
ATOM 1522 O O . GLU A 1 183 ? 40.687 40.736 -5.602 1.00 18.41 183 GLU A O 1
ATOM 1528 N N . PHE A 1 184 ? 38.548 41.091 -6.225 1.00 23.66 184 PHE A N 1
ATOM 1529 C CA . PHE A 1 184 ? 38.174 41.451 -4.876 1.00 22.65 184 PHE A CA 1
ATOM 1530 C C . PHE A 1 184 ? 36.699 41.207 -4.640 1.00 25.54 184 PHE A C 1
ATOM 1531 O O . PHE A 1 184 ? 35.901 41.069 -5.570 1.00 21.80 184 PHE A O 1
ATOM 1539 N N . GLU A 1 185 ? 36.342 41.188 -3.362 1.00 23.19 185 GLU A N 1
ATOM 1540 C CA . GLU A 1 185 ? 34.953 41.064 -2.960 1.00 20.84 185 GLU A CA 1
ATOM 1541 C C . GLU A 1 185 ? 34.703 42.105 -1.885 1.00 20.11 185 GLU A C 1
ATOM 1542 O O . GLU A 1 185 ? 35.393 42.119 -0.857 1.00 23.53 185 GLU A O 1
ATOM 1548 N N . VAL A 1 186 ? 33.730 42.968 -2.132 1.00 23.46 186 VAL A N 1
ATOM 1549 C CA . VAL A 1 186 ? 33.366 44.013 -1.183 1.00 29.19 186 VAL A CA 1
ATOM 1550 C C . VAL A 1 186 ? 32.569 43.372 -0.057 1.00 28.05 186 VAL A C 1
ATOM 1551 O O . VAL A 1 186 ? 31.526 42.752 -0.294 1.00 24.97 186 VAL A O 1
ATOM 1555 N N . LEU A 1 187 ? 33.056 43.519 1.169 1.00 21.27 187 LEU A N 1
ATOM 1556 C CA . LEU A 1 187 ? 32.334 42.995 2.318 1.00 25.04 187 LEU A CA 1
ATOM 1557 C C . LEU A 1 187 ? 31.400 44.030 2.905 1.00 28.10 187 LEU A C 1
ATOM 1558 O O . LEU A 1 187 ? 30.333 43.675 3.423 1.00 31.28 187 LEU A O 1
ATOM 1563 N N . LYS A 1 188 ? 31.775 45.301 2.816 1.00 25.13 188 LYS A N 1
ATOM 1564 C CA . LYS A 1 188 ? 30.962 46.352 3.413 1.00 25.21 188 LYS A CA 1
ATOM 1565 C C . LYS A 1 188 ? 31.379 47.680 2.804 1.00 25.27 188 LYS A C 1
ATOM 1566 O O . LYS A 1 188 ? 32.563 47.880 2.535 1.00 24.37 188 LYS A O 1
ATOM 1572 N N . PHE A 1 189 ? 30.423 48.582 2.590 1.00 23.67 189 PHE A N 1
ATOM 1573 C CA . PHE A 1 189 ? 30.796 49.928 2.154 1.00 22.57 189 PHE A CA 1
ATOM 1574 C C . PHE A 1 189 ? 29.762 50.937 2.622 1.00 25.80 189 PHE A C 1
ATOM 1575 O O . PHE A 1 189 ? 28.597 50.607 2.835 1.00 25.35 189 PHE A O 1
ATOM 1583 N N . ARG A 1 190 ? 30.219 52.169 2.804 1.00 24.26 190 ARG A N 1
ATOM 1584 C CA . ARG A 1 190 ? 29.396 53.306 3.198 1.00 27.44 190 ARG A CA 1
ATOM 1585 C C . ARG A 1 190 ? 29.835 54.476 2.331 1.00 25.21 190 ARG A C 1
ATOM 1586 O O . ARG A 1 190 ? 31.045 54.764 2.258 1.00 23.57 190 ARG A O 1
ATOM 1594 N N . PRO A 1 191 ? 28.915 55.196 1.700 1.00 23.12 191 PRO A N 1
ATOM 1595 C CA . PRO A 1 191 ? 29.328 56.392 0.967 1.00 19.74 191 PRO A CA 1
ATOM 1596 C C . PRO A 1 191 ? 29.669 57.520 1.924 1.00 21.77 191 PRO A C 1
ATOM 1597 O O . PRO A 1 191 ? 29.069 57.663 2.988 1.00 25.12 191 PRO A O 1
ATOM 1601 N N . LYS A 1 192 ? 30.644 58.338 1.532 1.00 19.89 192 LYS A N 1
ATOM 1602 C CA . LYS A 1 192 ? 31.088 59.469 2.337 1.00 22.49 192 LYS A CA 1
ATOM 1603 C C . LYS A 1 192 ? 31.173 60.705 1.458 1.00 27.74 192 LYS A C 1
ATOM 1604 O O . LYS A 1 192 ? 31.772 60.655 0.381 1.00 25.96 192 LYS A O 1
ATOM 1610 N N . ARG A 1 193 ? 30.619 61.824 1.925 1.00 20.96 193 ARG A N 1
ATOM 1611 C CA . ARG A 1 193 ? 30.673 63.063 1.157 1.00 24.36 193 ARG A CA 1
ATOM 1612 C C . ARG A 1 193 ? 31.944 63.828 1.509 1.00 25.51 193 ARG A C 1
ATOM 1613 O O . ARG A 1 193 ? 32.206 64.096 2.688 1.00 28.81 193 ARG A O 1
ATOM 1621 N N . MET A 1 194 ? 32.770 64.125 0.499 1.00 19.10 194 MET A N 1
ATOM 1622 C CA . MET A 1 194 ? 34.107 64.662 0.742 1.00 25.05 194 MET A CA 1
ATOM 1623 C C . MET A 1 194 ? 34.296 65.884 -0.130 1.00 26.15 194 MET A C 1
ATOM 1624 O O . MET A 1 194 ? 34.070 65.813 -1.342 1.00 25.46 194 MET A O 1
ATOM 1629 N N . ARG A 1 195 ? 34.701 66.995 0.484 1.00 21.96 195 ARG A N 1
ATOM 1630 C CA . ARG A 1 195 ? 35.043 68.186 -0.277 1.00 19.30 195 ARG A CA 1
ATOM 1631 C C . ARG A 1 195 ? 36.378 68.000 -0.994 1.00 21.23 195 ARG A C 1
ATOM 1632 O O . ARG A 1 195 ? 37.355 67.546 -0.393 1.00 22.91 195 ARG A O 1
ATOM 1640 N N . ILE A 1 196 ? 36.436 68.348 -2.282 1.00 19.83 196 ILE A N 1
ATOM 1641 C CA . ILE A 1 196 ? 37.676 68.201 -3.044 1.00 22.75 196 ILE A CA 1
ATOM 1642 C C . ILE A 1 196 ? 38.138 69.496 -3.675 1.00 32.87 196 ILE A C 1
ATOM 1643 O O . ILE A 1 196 ? 39.295 69.574 -4.105 1.00 47.87 196 ILE A O 1
ATOM 1648 N N . LYS A 1 197 ? 37.299 70.512 -3.727 1.00 33.23 197 LYS A N 1
ATOM 1649 C CA . LYS A 1 197 ? 37.646 71.810 -4.286 1.00 51.24 197 LYS A CA 1
ATOM 1650 C C . LYS A 1 197 ? 36.807 72.817 -3.528 1.00 57.83 197 LYS A C 1
ATOM 1651 O O . LYS A 1 197 ? 35.924 72.445 -2.754 1.00 57.54 197 LYS A O 1
ATOM 1657 N N . ASN A 1 198 ? 37.168 74.088 -3.651 1.00 61.98 198 ASN A N 1
ATOM 1658 C CA . ASN A 1 198 ? 36.456 75.122 -2.912 1.00 66.69 198 ASN A CA 1
ATOM 1659 C C . ASN A 1 198 ? 34.951 74.894 -2.978 1.00 58.47 198 ASN A C 1
ATOM 1660 O O . ASN A 1 198 ? 34.238 75.178 -2.010 1.00 57.38 198 ASN A O 1
ATOM 1665 N N . ASP A 1 199 ? 34.441 74.377 -4.100 1.00 43.99 199 ASP A N 1
ATOM 1666 C CA . ASP A 1 199 ? 33.005 74.182 -4.166 1.00 56.78 199 ASP A CA 1
ATOM 1667 C C . ASP A 1 199 ? 32.560 72.801 -4.624 1.00 47.25 199 ASP A C 1
ATOM 1668 O O . ASP A 1 199 ? 31.361 72.617 -4.859 1.00 52.76 199 ASP A O 1
ATOM 1673 N N . ILE A 1 200 ? 33.450 71.827 -4.779 1.00 30.76 200 ILE A N 1
ATOM 1674 C CA . ILE A 1 200 ? 33.035 70.531 -5.309 1.00 26.21 200 ILE A CA 1
ATOM 1675 C C . ILE A 1 200 ? 33.070 69.489 -4.201 1.00 27.34 200 ILE A C 1
ATOM 1676 O O . ILE A 1 200 ? 34.099 69.309 -3.524 1.00 28.41 200 ILE A O 1
ATOM 1681 N N . TYR A 1 201 ? 31.957 68.796 -4.032 1.00 24.71 201 TYR A N 1
ATOM 1682 C CA . TYR A 1 201 ? 31.874 67.673 -3.118 1.00 30.24 201 TYR A CA 1
ATOM 1683 C C . TYR A 1 201 ? 31.659 66.401 -3.930 1.00 35.43 201 TYR A C 1
ATOM 1684 O O . TYR A 1 201 ? 30.905 66.391 -4.909 1.00 32.46 201 TYR A O 1
ATOM 1693 N N . CYS A 1 202 ? 32.322 65.335 -3.537 1.00 24.38 202 CYS A N 1
ATOM 1694 C CA . CYS A 1 202 ? 32.177 64.073 -4.232 1.00 22.57 202 CYS A CA 1
ATOM 1695 C C . CYS A 1 202 ? 31.688 63.015 -3.260 1.00 25.50 202 CYS A C 1
ATOM 1696 O O . CYS A 1 202 ? 31.701 63.205 -2.045 1.00 30.94 202 CYS A O 1
ATOM 1699 N N . ARG A 1 203 ? 31.238 61.893 -3.808 1.00 22.36 203 ARG A N 1
ATOM 1700 C CA . ARG A 1 203 ? 30.886 60.721 -3.015 1.00 21.83 203 ARG A CA 1
ATOM 1701 C C . ARG A 1 203 ? 32.013 59.703 -3.165 1.00 23.00 203 ARG A C 1
ATOM 1702 O O . ARG A 1 203 ? 32.374 59.348 -4.292 1.00 22.39 203 ARG A O 1
ATOM 1710 N N . CYS A 1 204 ? 32.581 59.265 -2.034 1.00 18.11 204 CYS A N 1
ATOM 1711 C CA . CYS A 1 204 ? 33.697 58.334 -1.970 1.00 16.78 204 CYS A CA 1
ATOM 1712 C C . CYS A 1 204 ? 33.242 57.111 -1.182 1.00 21.68 204 CYS A C 1
ATOM 1713 O O . CYS A 1 204 ? 32.192 57.129 -0.533 1.00 20.88 204 CYS A O 1
ATOM 1716 N N . SER A 1 205 ? 34.013 56.035 -1.235 1.00 18.51 205 SER A N 1
ATOM 1717 C CA . SER A 1 205 ? 33.605 54.794 -0.583 1.00 19.87 205 SER A CA 1
ATOM 1718 C C . SER A 1 205 ? 34.501 54.497 0.610 1.00 20.39 205 SER A C 1
ATOM 1719 O O . SER A 1 205 ? 35.701 54.310 0.437 1.00 17.27 205 SER A O 1
ATOM 1722 N N . GLU A 1 206 ? 33.919 54.449 1.809 1.00 18.52 206 GLU A N 1
ATOM 1723 C CA . GLU A 1 206 ? 34.566 53.779 2.938 1.00 19.40 206 GLU A CA 1
ATOM 1724 C C . GLU A 1 206 ? 34.254 52.295 2.812 1.00 23.31 206 GLU A C 1
ATOM 1725 O O . GLU A 1 206 ? 33.080 51.917 2.725 1.00 24.02 206 GLU A O 1
ATOM 1731 N N . MET A 1 207 ? 35.269 51.442 2.740 1.00 16.14 207 MET A N 1
ATOM 1732 C CA . MET A 1 207 ? 34.899 50.060 2.447 1.00 21.26 207 MET A CA 1
ATOM 1733 C C . MET A 1 207 ? 35.899 49.062 3.000 1.00 22.40 207 MET A C 1
ATOM 1734 O O . MET A 1 207 ? 37.058 49.379 3.306 1.00 21.25 207 MET A O 1
ATOM 1739 N N . VAL A 1 208 ? 35.388 47.842 3.158 1.00 17.02 208 VAL A N 1
ATOM 1740 C CA . VAL A 1 208 ? 36.138 46.671 3.577 1.00 19.77 208 VAL A CA 1
ATOM 1741 C C . VAL A 1 208 ? 35.979 45.634 2.475 1.00 21.60 208 VAL A C 1
ATOM 1742 O O . VAL A 1 208 ? 34.845 45.368 2.030 1.00 21.22 208 VAL A O 1
ATOM 1746 N N . PHE A 1 209 ? 37.103 45.036 2.057 1.00 20.95 209 PHE A N 1
ATOM 1747 C CA . PHE A 1 209 ? 37.049 44.120 0.918 1.00 18.54 209 PHE A CA 1
ATOM 1748 C C . PHE A 1 209 ? 38.140 43.070 1.020 1.00 25.00 209 PHE A C 1
ATOM 1749 O O . PHE A 1 209 ? 39.207 43.312 1.576 1.00 21.00 209 PHE A O 1
ATOM 1757 N N . LYS A 1 210 ? 37.840 41.882 0.504 1.00 17.58 210 LYS A N 1
ATOM 1758 C CA . LYS A 1 210 ? 38.805 40.803 0.377 1.00 22.17 210 LYS A CA 1
ATOM 1759 C C . LYS A 1 210 ? 39.476 40.914 -0.982 1.00 18.67 210 LYS A C 1
ATOM 1760 O O . LYS A 1 210 ? 38.824 41.285 -1.952 1.00 19.49 210 LYS A O 1
ATOM 1766 N N . VAL A 1 211 ? 40.758 40.565 -1.055 1.00 18.05 211 VAL A N 1
ATOM 1767 C CA . VAL A 1 211 ? 41.486 40.602 -2.323 1.00 21.18 211 VAL A CA 1
ATOM 1768 C C . VAL A 1 211 ? 42.188 39.283 -2.568 1.00 19.76 211 VAL A C 1
ATOM 1769 O O . VAL A 1 211 ? 42.584 38.574 -1.636 1.00 20.78 211 VAL A O 1
ATOM 1773 N N . TRP A 1 212 ? 42.386 38.976 -3.846 1.00 18.17 212 TRP A N 1
ATOM 1774 C CA . TRP A 1 212 ? 43.207 37.842 -4.217 1.00 20.33 212 TRP A CA 1
ATOM 1775 C C . TRP A 1 212 ? 43.768 38.127 -5.616 1.00 20.88 212 TRP A C 1
ATOM 1776 O O . TRP A 1 212 ? 43.317 39.043 -6.315 1.00 21.65 212 TRP A O 1
ATOM 1787 N N . GLY A 1 213 ? 44.773 37.350 -6.012 1.00 21.17 213 GLY A N 1
ATOM 1788 C CA . GLY A 1 213 ? 45.447 37.563 -7.280 1.00 27.57 213 GLY A CA 1
ATOM 1789 C C . GLY A 1 213 ? 46.930 37.793 -7.080 1.00 24.57 213 GLY A C 1
ATOM 1790 O O . GLY A 1 213 ? 47.541 37.257 -6.153 1.00 26.51 213 GLY A O 1
ATOM 1791 N N . ASP A 1 214 ? 47.504 38.623 -7.957 1.00 20.22 214 ASP A N 1
ATOM 1792 C CA . ASP A 1 214 ? 48.949 38.802 -7.977 1.00 18.74 214 ASP A CA 1
ATOM 1793 C C . ASP A 1 214 ? 49.377 39.734 -6.846 1.00 22.85 214 ASP A C 1
ATOM 1794 O O . ASP A 1 214 ? 48.947 40.888 -6.785 1.00 22.47 214 ASP A O 1
ATOM 1799 N N . TYR A 1 215 ? 50.231 39.213 -5.961 1.00 17.66 215 TYR A N 1
ATOM 1800 C CA . TYR A 1 215 ? 50.693 39.961 -4.802 1.00 23.70 215 TYR A CA 1
ATOM 1801 C C . TYR A 1 215 ? 51.330 41.292 -5.195 1.00 25.76 215 TYR A C 1
ATOM 1802 O O . TYR A 1 215 ? 51.045 42.319 -4.573 1.00 20.93 215 TYR A O 1
ATOM 1811 N N . ASP A 1 216 ? 52.181 41.313 -6.232 1.00 22.49 216 ASP A N 1
ATOM 1812 C CA . ASP A 1 216 ? 52.891 42.557 -6.551 1.00 21.01 216 ASP A CA 1
ATOM 1813 C C . ASP A 1 216 ? 51.933 43.671 -6.987 1.00 18.73 216 ASP A C 1
ATOM 1814 O O . ASP A 1 216 ? 52.171 44.854 -6.688 1.00 22.53 216 ASP A O 1
ATOM 1819 N N . LEU A 1 217 ? 50.835 43.322 -7.659 1.00 18.16 217 LEU A N 1
ATOM 1820 C CA . LEU A 1 217 ? 49.869 44.344 -8.045 1.00 18.62 217 LEU A CA 1
ATOM 1821 C C . LEU A 1 217 ? 49.063 44.823 -6.835 1.00 15.62 217 LEU A C 1
ATOM 1822 O O . LEU A 1 217 ? 48.783 46.020 -6.696 1.00 15.08 217 LEU A O 1
ATOM 1827 N N . ILE A 1 218 ? 48.615 43.893 -5.991 1.00 16.21 218 ILE A N 1
ATOM 1828 C CA . ILE A 1 218 ? 47.902 44.308 -4.774 1.00 16.58 218 ILE A CA 1
ATOM 1829 C C . ILE A 1 218 ? 48.792 45.191 -3.908 1.00 14.82 218 ILE A C 1
ATOM 1830 O O . ILE A 1 218 ? 48.337 46.201 -3.352 1.00 17.64 218 ILE A O 1
ATOM 1835 N N . LYS A 1 219 ? 50.077 44.832 -3.795 1.00 14.20 219 LYS A N 1
ATOM 1836 C CA . LYS A 1 219 ? 51.049 45.586 -3.013 1.00 18.30 219 LYS A CA 1
ATOM 1837 C C . LYS A 1 219 ? 51.215 46.997 -3.561 1.00 18.74 219 LYS A C 1
ATOM 1838 O O . LYS A 1 219 ? 51.383 47.957 -2.796 1.00 16.57 219 LYS A O 1
ATOM 1844 N N . PHE A 1 220 ? 51.177 47.142 -4.893 1.00 19.84 220 PHE A N 1
ATOM 1845 C CA . PHE A 1 220 ? 51.187 48.487 -5.459 1.00 16.53 220 PHE A CA 1
ATOM 1846 C C . PHE A 1 220 ? 49.949 49.282 -5.045 1.00 15.62 220 PHE A C 1
ATOM 1847 O O . PHE A 1 220 ? 50.060 50.452 -4.685 1.00 17.20 220 PHE A O 1
ATOM 1855 N N . GLY A 1 221 ? 48.760 48.677 -5.089 1.00 14.27 221 GLY A N 1
ATOM 1856 C CA . GLY A 1 221 ? 47.585 49.396 -4.578 1.00 14.36 221 GLY A CA 1
ATOM 1857 C C . GLY A 1 221 ? 47.700 49.709 -3.086 1.00 17.18 221 GLY A C 1
ATOM 1858 O O . GLY A 1 221 ? 47.272 50.767 -2.617 1.00 13.73 221 GLY A O 1
ATOM 1859 N N . TYR A 1 222 ? 48.312 48.805 -2.335 1.00 13.50 222 TYR A N 1
ATOM 1860 C CA . TYR A 1 222 ? 48.489 49.010 -0.902 1.00 14.02 222 TYR A CA 1
ATOM 1861 C C . TYR A 1 222 ? 49.351 50.237 -0.618 1.00 19.95 222 TYR A C 1
ATOM 1862 O O . TYR A 1 222 ? 49.077 50.992 0.317 1.00 19.49 222 TYR A O 1
ATOM 1871 N N . GLU A 1 223 ? 50.410 50.454 -1.399 1.00 15.87 223 GLU A N 1
ATOM 1872 C CA . GLU A 1 223 ? 51.265 51.605 -1.074 1.00 21.13 223 GLU A CA 1
ATOM 1873 C C . GLU A 1 223 ? 50.959 52.864 -1.898 1.00 15.83 223 GLU A C 1
ATOM 1874 O O . GLU A 1 223 ? 51.249 53.970 -1.450 1.00 15.48 223 GLU A O 1
ATOM 1880 N N . CYS A 1 224 ? 50.358 52.736 -3.062 1.00 12.51 224 CYS A N 1
ATOM 1881 C CA . CYS A 1 224 ? 50.008 53.905 -3.871 1.00 15.73 224 CYS A CA 1
ATOM 1882 C C . CYS A 1 224 ? 48.606 54.422 -3.567 1.00 16.04 224 CYS A C 1
ATOM 1883 O O . CYS A 1 224 ? 48.329 55.614 -3.765 1.00 14.43 224 CYS A O 1
ATOM 1886 N N . GLY A 1 225 ? 47.734 53.553 -3.093 1.00 13.51 225 GLY A N 1
ATOM 1887 C CA . GLY A 1 225 ? 46.327 53.841 -2.911 1.00 16.51 225 GLY A CA 1
ATOM 1888 C C . GLY A 1 225 ? 45.505 53.216 -4.032 1.00 15.07 225 GLY A C 1
ATOM 1889 O O . GLY A 1 225 ? 46.003 52.953 -5.131 1.00 16.18 225 GLY A O 1
ATOM 1890 N N . PHE A 1 226 ? 44.240 52.948 -3.735 1.00 14.60 226 PHE A N 1
ATOM 1891 C CA . PHE A 1 226 ? 43.252 52.498 -4.700 1.00 16.00 226 PHE A CA 1
ATOM 1892 C C . PHE A 1 226 ? 42.475 53.703 -5.223 1.00 19.71 226 PHE A C 1
ATOM 1893 O O . PHE A 1 226 ? 42.355 54.732 -4.554 1.00 15.29 226 PHE A O 1
ATOM 1901 N N . GLY A 1 227 ? 41.965 53.588 -6.462 1.00 16.65 227 GLY A N 1
ATOM 1902 C CA . GLY A 1 227 ? 41.155 54.710 -6.947 1.00 13.96 227 GLY A CA 1
ATOM 1903 C C . GLY A 1 227 ? 41.995 55.928 -7.309 1.00 14.37 227 GLY A C 1
ATOM 1904 O O . GLY A 1 227 ? 43.207 55.869 -7.410 1.00 16.89 227 GLY A O 1
ATOM 1905 N N . GLU A 1 228 ? 41.313 57.068 -7.433 1.00 14.28 228 GLU A N 1
ATOM 1906 C CA . GLU A 1 228 ? 41.901 58.297 -7.948 1.00 17.27 228 GLU A CA 1
ATOM 1907 C C . GLU A 1 228 ? 42.189 59.303 -6.833 1.00 13.97 228 GLU A C 1
ATOM 1908 O O . GLU A 1 228 ? 41.812 59.105 -5.683 1.00 17.82 228 GLU A O 1
ATOM 1914 N N . LYS A 1 229 ? 42.873 60.387 -7.208 1.00 16.85 229 LYS A N 1
ATOM 1915 C CA . LYS A 1 229 ? 43.244 61.479 -6.285 1.00 20.45 229 LYS A CA 1
ATOM 1916 C C . LYS A 1 229 ? 44.034 60.958 -5.085 1.00 19.98 229 LYS A C 1
ATOM 1917 O O . LYS A 1 229 ? 43.891 61.459 -3.953 1.00 15.62 229 LYS A O 1
ATOM 1923 N N . ASN A 1 230 ? 44.870 59.945 -5.315 1.00 14.78 230 ASN A N 1
ATOM 1924 C CA . ASN A 1 230 ? 45.665 59.421 -4.192 1.00 14.77 230 ASN A CA 1
ATOM 1925 C C . ASN A 1 230 ? 46.464 60.525 -3.504 1.00 17.21 230 ASN A C 1
ATOM 1926 O O . ASN A 1 230 ? 46.550 60.570 -2.262 1.00 17.30 230 ASN A O 1
ATOM 1931 N N . SER A 1 231 ? 47.085 61.409 -4.299 1.00 13.10 231 SER A N 1
ATOM 1932 C CA . SER A 1 231 ? 48.023 62.365 -3.738 1.00 15.23 231 SER A CA 1
ATOM 1933 C C . SER A 1 231 ? 47.321 63.503 -3.006 1.00 18.81 231 SER A C 1
ATOM 1934 O O . SER A 1 231 ? 48.005 64.306 -2.361 1.00 15.63 231 SER A O 1
ATOM 1937 N N . MET A 1 232 ? 45.993 63.573 -3.083 1.00 14.84 232 MET A N 1
ATOM 1938 C CA . MET A 1 232 ? 45.175 64.456 -2.260 1.00 16.27 232 MET A CA 1
ATOM 1939 C C . MET A 1 232 ? 44.605 63.750 -1.025 1.00 12.68 232 MET A C 1
ATOM 1940 O O . MET A 1 232 ? 43.735 64.313 -0.344 1.00 17.79 232 MET A O 1
ATOM 1945 N N . GLY A 1 233 ? 45.041 62.520 -0.754 1.00 14.04 233 GLY A N 1
ATOM 1946 C CA . GLY A 1 233 ? 44.714 61.806 0.470 1.00 14.83 233 GLY A CA 1
ATOM 1947 C C . GLY A 1 233 ? 43.573 60.833 0.364 1.00 18.21 233 GLY A C 1
ATOM 1948 O O . GLY A 1 233 ? 42.817 60.674 1.350 1.00 14.25 233 GLY A O 1
ATOM 1949 N N . PHE A 1 234 ? 43.369 60.231 -0.819 1.00 17.50 234 PHE A N 1
ATOM 1950 C CA . PHE A 1 234 ? 42.256 59.320 -1.043 1.00 13.63 234 PHE A CA 1
ATOM 1951 C C . PHE A 1 234 ? 42.741 57.916 -1.340 1.00 15.75 234 PHE A C 1
ATOM 1952 O O . PHE A 1 234 ? 43.794 57.715 -1.964 1.00 16.19 234 PHE A O 1
ATOM 1960 N N . GLY A 1 235 ? 41.963 56.941 -0.870 1.00 14.78 235 GLY A N 1
ATOM 1961 C CA . GLY A 1 235 ? 42.127 55.565 -1.336 1.00 14.30 235 GLY A CA 1
ATOM 1962 C C . GLY A 1 235 ? 43.151 54.744 -0.578 1.00 17.01 235 GLY A C 1
ATOM 1963 O O . GLY A 1 235 ? 43.514 53.665 -1.050 1.00 13.66 235 GLY A O 1
ATOM 1964 N N . MET A 1 236 ? 43.631 55.217 0.583 1.00 14.75 236 MET A N 1
ATOM 1965 C CA . MET A 1 236 ? 44.611 54.455 1.357 1.00 13.36 236 MET A CA 1
ATOM 1966 C C . MET A 1 236 ? 43.918 53.338 2.145 1.00 13.18 236 MET A C 1
ATOM 1967 O O . MET A 1 236 ? 42.864 53.546 2.748 1.00 17.20 236 MET A O 1
ATOM 1972 N N . VAL A 1 237 ? 44.503 52.135 2.120 1.00 12.55 237 VAL A N 1
ATOM 1973 C CA . VAL A 1 237 ? 43.920 50.998 2.815 1.00 15.92 237 VAL A CA 1
ATOM 1974 C C . VAL A 1 237 ? 44.924 50.456 3.833 1.00 15.11 237 VAL A C 1
ATOM 1975 O O . VAL A 1 237 ? 46.110 50.769 3.810 1.00 16.13 237 VAL A O 1
ATOM 1979 N N . VAL A 1 238 ? 44.425 49.585 4.707 1.00 15.58 238 VAL A N 1
ATOM 1980 C CA . VAL A 1 238 ? 45.282 48.924 5.686 1.00 16.37 238 VAL A CA 1
ATOM 1981 C C . VAL A 1 238 ? 44.818 47.481 5.767 1.00 16.31 238 VAL A C 1
ATOM 1982 O O . VAL A 1 238 ? 43.647 47.166 5.512 1.00 16.96 238 VAL A O 1
ATOM 1986 N N . ASN A 1 239 ? 45.756 46.590 6.078 1.00 14.22 239 ASN A N 1
ATOM 1987 C CA . ASN A 1 239 ? 45.371 45.194 6.221 1.00 17.03 239 ASN A CA 1
ATOM 1988 C C . ASN A 1 239 ? 44.599 45.014 7.532 1.00 23.37 239 ASN A C 1
ATOM 1989 O O . ASN A 1 239 ? 44.821 45.727 8.517 1.00 23.87 239 ASN A O 1
ATOM 1994 N N . VAL A 1 240 ? 43.631 44.107 7.508 1.00 25.24 240 VAL A N 1
ATOM 1995 C CA . VAL A 1 240 ? 42.835 43.774 8.685 1.00 32.27 240 VAL A CA 1
ATOM 1996 C C . VAL A 1 240 ? 43.285 42.397 9.153 1.00 36.41 240 VAL A C 1
ATOM 1997 O O . VAL A 1 240 ? 43.203 41.420 8.394 1.00 34.98 240 VAL A O 1
ATOM 2001 N N . GLU A 1 241 ? 43.714 42.306 10.405 1.00 54.94 241 GLU A N 1
ATOM 2002 C CA . GLU A 1 241 ? 44.308 41.070 10.902 1.00 71.52 241 GLU A CA 1
ATOM 2003 C C . GLU A 1 241 ? 43.256 39.972 11.039 1.00 81.52 241 GLU A C 1
ATOM 2004 O O . GLU A 1 241 ? 42.102 40.228 11.399 1.00 81.89 241 GLU A O 1
ATOM 2010 N N . ASP A 1 242 ? 43.663 38.740 10.736 1.00 89.14 242 ASP A N 1
ATOM 2011 C CA . ASP A 1 242 ? 42.745 37.601 10.661 1.00 95.16 242 ASP A CA 1
ATOM 2012 C C . ASP A 1 242 ? 42.178 37.192 12.024 1.00 94.63 242 ASP A C 1
ATOM 2013 O O . ASP A 1 242 ? 42.878 37.200 13.036 1.00 94.84 242 ASP A O 1
ATOM 2018 N N . GLU B 1 3 ? 72.567 63.920 4.543 1.00 37.04 3 GLU B N 1
ATOM 2019 C CA . GLU B 1 3 ? 71.388 63.506 5.305 1.00 38.78 3 GLU B CA 1
ATOM 2020 C C . GLU B 1 3 ? 71.699 62.417 6.341 1.00 40.27 3 GLU B C 1
ATOM 2021 O O . GLU B 1 3 ? 72.114 61.322 5.971 1.00 42.41 3 GLU B O 1
ATOM 2027 N N . SER B 1 4 ? 71.503 62.721 7.624 1.00 31.01 4 SER B N 1
ATOM 2028 C CA . SER B 1 4 ? 71.697 61.761 8.707 1.00 27.01 4 SER B CA 1
ATOM 2029 C C . SER B 1 4 ? 70.396 61.019 9.025 1.00 28.16 4 SER B C 1
ATOM 2030 O O . SER B 1 4 ? 69.324 61.320 8.490 1.00 28.93 4 SER B O 1
ATOM 2033 N N . MET B 1 5 ? 70.474 60.048 9.934 1.00 19.31 5 MET B N 1
ATOM 2034 C CA . MET B 1 5 ? 69.248 59.406 10.402 1.00 17.75 5 MET B CA 1
ATOM 2035 C C . MET B 1 5 ? 69.494 58.820 11.786 1.00 18.81 5 MET B C 1
ATOM 2036 O O . MET B 1 5 ? 70.561 58.242 12.039 1.00 22.01 5 MET B O 1
ATOM 2041 N N . ARG B 1 6 ? 68.511 59.001 12.679 1.00 18.13 6 ARG B N 1
ATOM 2042 C CA . ARG B 1 6 ? 68.481 58.362 13.987 1.00 18.91 6 ARG B CA 1
ATOM 2043 C C . ARG B 1 6 ? 67.178 57.584 14.109 1.00 18.47 6 ARG B C 1
ATOM 2044 O O . ARG B 1 6 ? 66.101 58.111 13.787 1.00 17.52 6 ARG B O 1
ATOM 2052 N N . ILE B 1 7 ? 67.274 56.342 14.582 1.00 20.44 7 ILE B N 1
ATOM 2053 C CA . ILE B 1 7 ? 66.124 55.467 14.729 1.00 18.96 7 ILE B CA 1
ATOM 2054 C C . ILE B 1 7 ? 66.080 54.910 16.145 1.00 21.12 7 ILE B C 1
ATOM 2055 O O . ILE B 1 7 ? 67.118 54.563 16.730 1.00 17.36 7 ILE B O 1
ATOM 2060 N N . GLU B 1 8 ? 64.855 54.801 16.663 1.00 17.26 8 GLU B N 1
ATOM 2061 C CA . GLU B 1 8 ? 64.533 54.111 17.904 1.00 17.70 8 GLU B CA 1
ATOM 2062 C C . GLU B 1 8 ? 64.004 52.733 17.529 1.00 21.61 8 GLU B C 1
ATOM 2063 O O . GLU B 1 8 ? 63.049 52.618 16.741 1.00 17.54 8 GLU B O 1
ATOM 2069 N N . LEU B 1 9 ? 64.724 51.700 17.944 1.00 14.29 9 LEU B N 1
ATOM 2070 C CA . LEU B 1 9 ? 64.329 50.313 17.755 1.00 17.65 9 LEU B CA 1
ATOM 2071 C C . LEU B 1 9 ? 63.669 49.828 19.035 1.00 20.65 9 LEU B C 1
ATOM 2072 O O . LEU B 1 9 ? 64.298 49.864 20.103 1.00 21.22 9 LEU B O 1
ATOM 2077 N N . GLU B 1 10 ? 62.427 49.380 18.934 1.00 17.41 10 GLU B N 1
ATOM 2078 C CA . GLU B 1 10 ? 61.740 48.766 20.064 1.00 18.25 10 GLU B CA 1
ATOM 2079 C C . GLU B 1 10 ? 61.874 47.251 19.966 1.00 20.75 10 GLU B C 1
ATOM 2080 O O . GLU B 1 10 ? 61.363 46.634 19.011 1.00 21.00 10 GLU B O 1
ATOM 2086 N N . LEU B 1 11 ? 62.532 46.665 20.973 1.00 21.39 11 LEU B N 1
ATOM 2087 C CA . LEU B 1 11 ? 62.813 45.247 21.042 1.00 19.47 11 LEU B CA 1
ATOM 2088 C C . LEU B 1 11 ? 61.898 44.648 22.097 1.00 20.34 11 LEU B C 1
ATOM 2089 O O . LEU B 1 11 ? 61.517 45.313 23.059 1.00 21.00 11 LEU B O 1
ATOM 2094 N N . GLN B 1 12 ? 61.556 43.385 21.927 1.00 18.54 12 GLN B N 1
ATOM 2095 C CA . GLN B 1 12 ? 60.674 42.770 22.904 1.00 22.12 12 GLN B CA 1
ATOM 2096 C C . GLN B 1 12 ? 61.114 41.335 23.142 1.00 23.72 12 GLN B C 1
ATOM 2097 O O . GLN B 1 12 ? 61.289 40.561 22.187 1.00 21.27 12 GLN B O 1
ATOM 2103 N N . THR B 1 13 ? 61.299 40.995 24.416 1.00 23.45 13 THR B N 1
ATOM 2104 C CA . THR B 1 13 ? 61.600 39.637 24.841 1.00 23.28 13 THR B CA 1
ATOM 2105 C C . THR B 1 13 ? 60.520 39.219 25.847 1.00 24.64 13 THR B C 1
ATOM 2106 O O . THR B 1 13 ? 59.523 39.915 26.032 1.00 24.09 13 THR B O 1
ATOM 2110 N N . ASP B 1 14 ? 60.733 38.094 26.528 1.00 23.64 14 ASP B N 1
ATOM 2111 C CA . ASP B 1 14 ? 59.756 37.634 27.520 1.00 27.14 14 ASP B CA 1
ATOM 2112 C C . ASP B 1 14 ? 59.625 38.625 28.677 1.00 25.76 14 ASP B C 1
ATOM 2113 O O . ASP B 1 14 ? 60.608 39.235 29.105 1.00 24.42 14 ASP B O 1
ATOM 2118 N N . ASN B 1 15 ? 58.401 38.771 29.207 1.00 24.64 15 ASN B N 1
ATOM 2119 C CA . ASN B 1 15 ? 58.230 39.559 30.424 1.00 28.31 15 ASN B CA 1
ATOM 2120 C C . ASN B 1 15 ? 59.138 39.035 31.529 1.00 25.58 15 ASN B C 1
ATOM 2121 O O . ASN B 1 15 ? 59.387 37.833 31.626 1.00 27.60 15 ASN B O 1
ATOM 2126 N N . PHE B 1 16 ? 59.617 39.954 32.369 1.00 24.52 16 PHE B N 1
ATOM 2127 C CA . PHE B 1 16 ? 60.449 39.690 33.548 1.00 25.62 16 PHE B CA 1
ATOM 2128 C C . PHE B 1 16 ? 61.875 39.260 33.216 1.00 29.03 16 PHE B C 1
ATOM 2129 O O . PHE B 1 16 ? 62.601 38.806 34.114 1.00 29.89 16 PHE B O 1
ATOM 2137 N N . THR B 1 17 ? 62.326 39.433 31.977 1.00 28.93 17 THR B N 1
ATOM 2138 C CA . THR B 1 17 ? 63.702 39.092 31.625 1.00 26.96 17 THR B CA 1
ATOM 2139 C C . THR B 1 17 ? 64.651 40.140 32.213 1.00 26.17 17 THR B C 1
ATOM 2140 O O . THR B 1 17 ? 64.344 41.333 32.231 1.00 29.23 17 THR B O 1
ATOM 2144 N N . VAL B 1 18 ? 65.811 39.700 32.697 1.00 26.06 18 VAL B N 1
ATOM 2145 C CA . VAL B 1 18 ? 66.833 40.609 33.205 1.00 23.64 18 VAL B CA 1
ATOM 2146 C C . VAL B 1 18 ? 67.856 40.865 32.098 1.00 25.36 18 VAL B C 1
ATOM 2147 O O . VAL B 1 18 ? 68.429 39.922 31.539 1.00 25.69 18 VAL B O 1
ATOM 2151 N N . ILE B 1 19 ? 68.078 42.137 31.786 1.00 23.71 19 ILE B N 1
ATOM 2152 C CA . ILE B 1 19 ? 69.144 42.536 30.855 1.00 22.64 19 ILE B CA 1
ATOM 2153 C C . ILE B 1 19 ? 70.387 42.817 31.703 1.00 24.65 19 ILE B C 1
ATOM 2154 O O . ILE B 1 19 ? 70.379 43.776 32.493 1.00 25.28 19 ILE B O 1
ATOM 2159 N N . PRO B 1 20 ? 71.440 42.008 31.578 1.00 29.97 20 PRO B N 1
ATOM 2160 C CA . PRO B 1 20 ? 72.615 42.154 32.460 1.00 31.29 20 PRO B CA 1
ATOM 2161 C C . PRO B 1 20 ? 73.265 43.526 32.349 1.00 27.58 20 PRO B C 1
ATOM 2162 O O . PRO B 1 20 ? 73.290 44.142 31.281 1.00 24.67 20 PRO B O 1
ATOM 2166 N N . TYR B 1 21 ? 73.834 43.997 33.469 1.00 25.18 21 TYR B N 1
ATOM 2167 C CA . TYR B 1 21 ? 74.519 45.291 33.456 1.00 26.22 21 TYR B CA 1
ATOM 2168 C C . TYR B 1 21 ? 75.646 45.322 32.440 1.00 30.74 21 TYR B C 1
ATOM 2169 O O . TYR B 1 21 ? 75.957 46.384 31.884 1.00 31.90 21 TYR B O 1
ATOM 2178 N N . ASN B 1 22 ? 76.271 44.171 32.182 1.00 27.12 22 ASN B N 1
ATOM 2179 C CA . ASN B 1 22 ? 77.405 44.104 31.265 1.00 27.11 22 ASN B CA 1
ATOM 2180 C C . ASN B 1 22 ? 76.985 43.754 29.839 1.00 26.46 22 ASN B C 1
ATOM 2181 O O . ASN B 1 22 ? 77.803 43.240 29.057 1.00 24.39 22 ASN B O 1
ATOM 2186 N N . HIS B 1 23 ? 75.735 44.071 29.459 1.00 26.31 23 HIS B N 1
ATOM 2187 C CA . HIS B 1 23 ? 75.215 43.656 28.161 1.00 26.34 23 HIS B CA 1
ATOM 2188 C C . HIS B 1 23 ? 75.883 44.343 26.972 1.00 22.96 23 HIS B C 1
ATOM 2189 O O . HIS B 1 23 ? 75.752 43.840 25.847 1.00 22.55 23 HIS B O 1
ATOM 2196 N N . GLN B 1 24 ? 76.550 45.486 27.163 1.00 19.70 24 GLN B N 1
ATOM 2197 C CA . GLN B 1 24 ? 76.963 46.267 25.997 1.00 22.03 24 GLN B CA 1
ATOM 2198 C C . GLN B 1 24 ? 77.876 45.466 25.076 1.00 20.45 24 GLN B C 1
ATOM 2199 O O . GLN B 1 24 ? 77.774 45.559 23.856 1.00 19.42 24 GLN B O 1
ATOM 2205 N N . TYR B 1 25 ? 78.825 44.725 25.647 1.00 23.84 25 TYR B N 1
ATOM 2206 C CA . TYR B 1 25 ? 79.769 43.952 24.839 1.00 21.70 25 TYR B CA 1
ATOM 2207 C C . TYR B 1 25 ? 79.056 42.944 23.933 1.00 21.72 25 TYR B C 1
ATOM 2208 O O . TYR B 1 25 ? 79.407 42.771 22.746 1.00 23.59 25 TYR B O 1
ATOM 2217 N N . TYR B 1 26 ? 78.047 42.264 24.480 1.00 21.42 26 TYR B N 1
ATOM 2218 C CA . TYR B 1 26 ? 77.280 41.294 23.710 1.00 20.09 26 TYR B CA 1
ATOM 2219 C C . TYR B 1 26 ? 76.359 41.980 22.698 1.00 18.71 26 TYR B C 1
ATOM 2220 O O . TYR B 1 26 ? 76.113 41.448 21.606 1.00 23.95 26 TYR B O 1
ATOM 2229 N N . LEU B 1 27 ? 75.844 43.155 23.048 1.00 19.77 27 LEU B N 1
ATOM 2230 C CA . LEU B 1 27 ? 75.067 43.930 22.076 1.00 21.22 27 LEU B CA 1
ATOM 2231 C C . LEU B 1 27 ? 75.940 44.342 20.893 1.00 22.88 27 LEU B C 1
ATOM 2232 O O . LEU B 1 27 ? 75.549 44.198 19.729 1.00 20.52 27 LEU B O 1
ATOM 2237 N N . ALA B 1 28 ? 77.143 44.855 21.182 1.00 20.89 28 ALA B N 1
ATOM 2238 C CA . ALA B 1 28 ? 78.057 45.275 20.120 1.00 18.48 28 ALA B CA 1
ATOM 2239 C C . ALA B 1 28 ? 78.410 44.105 19.203 1.00 21.59 28 ALA B C 1
ATOM 2240 O O . ALA B 1 28 ? 78.464 44.251 17.973 1.00 24.28 28 ALA B O 1
ATOM 2242 N N . SER B 1 29 ? 78.678 42.937 19.790 1.00 24.27 29 SER B N 1
ATOM 2243 C CA . SER B 1 29 ? 78.886 41.746 18.979 1.00 25.97 29 SER B CA 1
ATOM 2244 C C . SER B 1 29 ? 77.659 41.412 18.120 1.00 23.49 29 SER B C 1
ATOM 2245 O O . SER B 1 29 ? 77.797 41.074 16.933 1.00 23.21 29 SER B O 1
ATOM 2248 N N . ALA B 1 30 ? 76.453 41.470 18.701 1.00 22.92 30 ALA B N 1
ATOM 2249 C CA . ALA B 1 30 ? 75.254 41.104 17.928 1.00 22.24 30 ALA B CA 1
ATOM 2250 C C . ALA B 1 30 ? 75.058 42.042 16.745 1.00 23.49 30 ALA B C 1
ATOM 2251 O O . ALA B 1 30 ? 74.719 41.607 15.628 1.00 22.22 30 ALA B O 1
ATOM 2253 N N . ILE B 1 31 ? 75.286 43.337 16.971 1.00 21.14 31 ILE B N 1
ATOM 2254 C CA . ILE B 1 31 ? 75.126 44.319 15.903 1.00 20.46 31 ILE B CA 1
ATOM 2255 C C . ILE B 1 31 ? 76.158 44.068 14.810 1.00 25.07 31 ILE B C 1
ATOM 2256 O O . ILE B 1 31 ? 75.838 44.049 13.617 1.00 21.12 31 ILE B O 1
ATOM 2261 N N . TYR B 1 32 ? 77.418 43.871 15.209 1.00 24.96 32 TYR B N 1
ATOM 2262 C CA . TYR B 1 32 ? 78.450 43.553 14.224 1.00 23.70 32 TYR B CA 1
ATOM 2263 C C . TYR B 1 32 ? 78.054 42.341 13.386 1.00 22.76 32 TYR B C 1
ATOM 2264 O O . TYR B 1 32 ? 78.200 42.353 12.156 1.00 22.00 32 TYR B O 1
ATOM 2273 N N . ASN B 1 33 ? 77.558 41.282 14.041 1.00 24.44 33 ASN B N 1
ATOM 2274 C CA . ASN B 1 33 ? 77.223 40.050 13.337 1.00 27.72 33 ASN B CA 1
ATOM 2275 C C . ASN B 1 33 ? 76.046 40.245 12.385 1.00 28.87 33 ASN B C 1
ATOM 2276 O O . ASN B 1 33 ? 76.002 39.618 11.315 1.00 28.09 33 ASN B O 1
ATOM 2281 N N . LYS B 1 34 ? 75.082 41.098 12.747 1.00 27.60 34 LYS B N 1
ATOM 2282 C CA . LYS B 1 34 ? 74.013 41.428 11.796 1.00 23.06 34 LYS B CA 1
ATOM 2283 C C . LYS B 1 34 ? 74.571 42.149 10.578 1.00 24.64 34 LYS B C 1
ATOM 2284 O O . LYS B 1 34 ? 74.261 41.793 9.435 1.00 27.64 34 LYS B O 1
ATOM 2290 N N . ILE B 1 35 ? 75.386 43.178 10.809 1.00 23.89 35 ILE B N 1
ATOM 2291 C CA . ILE B 1 35 ? 75.897 43.982 9.695 1.00 27.29 35 ILE B CA 1
ATOM 2292 C C . ILE B 1 35 ? 76.673 43.115 8.711 1.00 27.64 35 ILE B C 1
ATOM 2293 O O . ILE B 1 35 ? 76.580 43.300 7.489 1.00 27.48 35 ILE B O 1
ATOM 2298 N N . HIS B 1 36 ? 77.430 42.141 9.223 1.00 30.13 36 HIS B N 1
ATOM 2299 C CA . HIS B 1 36 ? 78.293 41.307 8.398 1.00 33.41 36 HIS B CA 1
ATOM 2300 C C . HIS B 1 36 ? 77.656 39.963 8.050 1.00 35.28 36 HIS B C 1
ATOM 2301 O O . HIS B 1 36 ? 78.358 39.043 7.616 1.00 34.72 36 HIS B O 1
ATOM 2308 N N . SER B 1 37 ? 76.341 39.835 8.215 1.00 32.92 37 SER B N 1
ATOM 2309 C CA . SER B 1 37 ? 75.671 38.563 7.981 1.00 38.99 37 SER B CA 1
ATOM 2310 C C . SER B 1 37 ? 75.533 38.246 6.491 1.00 36.80 37 SER B C 1
ATOM 2311 O O . SER B 1 37 ? 75.368 39.135 5.648 1.00 37.15 37 SER B O 1
ATOM 2314 N N . ALA B 1 38 ? 75.584 36.947 6.174 1.00 36.46 38 ALA B N 1
ATOM 2315 C CA . ALA B 1 38 ? 75.282 36.461 4.827 1.00 39.57 38 ALA B CA 1
ATOM 2316 C C . ALA B 1 38 ? 73.790 36.323 4.566 1.00 40.91 38 ALA B C 1
ATOM 2317 O O . ALA B 1 38 ? 73.394 36.152 3.408 1.00 38.10 38 ALA B O 1
ATOM 2319 N N . ASN B 1 39 ? 72.971 36.384 5.609 1.00 34.12 39 ASN B N 1
ATOM 2320 C CA . ASN B 1 39 ? 71.524 36.383 5.476 1.00 30.78 39 ASN B CA 1
ATOM 2321 C C . ASN B 1 39 ? 71.102 37.425 4.436 1.00 33.93 39 ASN B C 1
ATOM 2322 O O . ASN B 1 39 ? 71.651 38.538 4.419 1.00 34.57 39 ASN B O 1
ATOM 2327 N N . PRO B 1 40 ? 70.251 37.050 3.473 1.00 34.63 40 PRO B N 1
ATOM 2328 C CA . PRO B 1 40 ? 69.824 38.002 2.431 1.00 33.68 40 PRO B CA 1
ATOM 2329 C C . PRO B 1 40 ? 69.118 39.234 2.951 1.00 34.24 40 PRO B C 1
ATOM 2330 O O . PRO B 1 40 ? 69.059 40.236 2.227 1.00 34.70 40 PRO B O 1
ATOM 2334 N N . ALA B 1 41 ? 68.564 39.198 4.164 1.00 32.48 41 ALA B N 1
ATOM 2335 C CA . ALA B 1 41 ? 67.995 40.412 4.735 1.00 27.48 41 ALA B CA 1
ATOM 2336 C C . ALA B 1 41 ? 69.037 41.521 4.830 1.00 28.19 41 ALA B C 1
ATOM 2337 O O . ALA B 1 41 ? 68.686 42.701 4.813 1.00 31.11 41 ALA B O 1
ATOM 2339 N N . TYR B 1 42 ? 70.311 41.163 4.973 1.00 28.06 42 TYR B N 1
ATOM 2340 C CA . TYR B 1 42 ? 71.396 42.126 5.090 1.00 28.89 42 TYR B CA 1
ATOM 2341 C C . TYR B 1 42 ? 72.337 42.161 3.887 1.00 36.71 42 TYR B C 1
ATOM 2342 O O . TYR B 1 42 ? 72.873 43.230 3.580 1.00 27.11 42 TYR B O 1
ATOM 2351 N N . ALA B 1 43 ? 72.528 41.029 3.194 1.00 38.75 43 ALA B N 1
ATOM 2352 C CA . ALA B 1 43 ? 73.673 40.866 2.298 1.00 36.52 43 ALA B CA 1
ATOM 2353 C C . ALA B 1 43 ? 73.734 41.954 1.231 1.00 33.35 43 ALA B C 1
ATOM 2354 O O . ALA B 1 43 ? 74.721 42.693 1.146 1.00 37.76 43 ALA B O 1
ATOM 2356 N N . LYS B 1 44 ? 72.680 42.087 0.419 1.00 33.28 44 LYS B N 1
ATOM 2357 C CA . LYS B 1 44 ? 72.695 43.131 -0.608 1.00 38.43 44 LYS B CA 1
ATOM 2358 C C . LYS B 1 44 ? 72.615 44.522 0.004 1.00 38.34 44 LYS B C 1
ATOM 2359 O O . LYS B 1 44 ? 73.332 45.439 -0.428 1.00 33.65 44 LYS B O 1
ATOM 2365 N N . ARG B 1 45 ? 71.767 44.692 1.026 1.00 32.10 45 ARG B N 1
ATOM 2366 C CA . ARG B 1 45 ? 71.537 46.017 1.581 1.00 30.19 45 ARG B CA 1
ATOM 2367 C C . ARG B 1 45 ? 72.808 46.631 2.129 1.00 27.55 45 ARG B C 1
ATOM 2368 O O . ARG B 1 45 ? 72.997 47.848 2.040 1.00 30.22 45 ARG B O 1
ATOM 2376 N N . LEU B 1 46 ? 73.688 45.819 2.713 1.00 27.70 46 LEU B N 1
ATOM 2377 C CA . LEU B 1 46 ? 74.845 46.352 3.419 1.00 26.46 46 LEU B CA 1
ATOM 2378 C C . LEU B 1 46 ? 76.165 46.015 2.724 1.00 26.36 46 LEU B C 1
ATOM 2379 O O . LEU B 1 46 ? 77.236 46.194 3.324 1.00 25.79 46 LEU B O 1
ATOM 2384 N N . HIS B 1 47 ? 76.100 45.582 1.461 1.00 36.15 47 HIS B N 1
ATOM 2385 C CA . HIS B 1 47 ? 77.294 45.183 0.717 1.00 43.06 47 HIS B CA 1
ATOM 2386 C C . HIS B 1 47 ? 78.357 46.277 0.710 1.00 40.32 47 HIS B C 1
ATOM 2387 O O . HIS B 1 47 ? 79.558 45.991 0.819 1.00 40.69 47 HIS B O 1
ATOM 2394 N N . ASN B 1 48 ? 77.935 47.535 0.598 1.00 29.76 48 ASN B N 1
ATOM 2395 C CA . ASN B 1 48 ? 78.850 48.665 0.575 1.00 31.37 48 ASN B CA 1
ATOM 2396 C C . ASN B 1 48 ? 79.240 49.165 1.962 1.00 31.03 48 ASN B C 1
ATOM 2397 O O . ASN B 1 48 ? 79.953 50.167 2.054 1.00 33.29 48 ASN B O 1
ATOM 2402 N N . TYR B 1 49 ? 78.819 48.503 3.047 1.00 33.19 49 TYR B N 1
ATOM 2403 C CA . TYR B 1 49 ? 79.029 49.039 4.391 1.00 32.85 49 TYR B CA 1
ATOM 2404 C C . TYR B 1 49 ? 79.783 48.075 5.297 1.00 32.93 49 TYR B C 1
ATOM 2405 O O . TYR B 1 49 ? 79.735 48.222 6.521 1.00 30.89 49 TYR B O 1
ATOM 2414 N N . GLN B 1 50 ? 80.495 47.102 4.726 1.00 32.24 50 GLN B N 1
ATOM 2415 C CA . GLN B 1 50 ? 81.176 46.121 5.564 1.00 31.07 50 GLN B CA 1
ATOM 2416 C C . GLN B 1 50 ? 82.323 46.728 6.360 1.00 31.61 50 GLN B C 1
ATOM 2417 O O . GLN B 1 50 ? 82.668 46.198 7.419 1.00 39.74 50 GLN B O 1
ATOM 2423 N N . LYS B 1 51 ? 82.878 47.860 5.928 1.00 29.69 51 LYS B N 1
ATOM 2424 C CA . LYS B 1 51 ? 83.920 48.541 6.695 1.00 30.08 51 LYS B CA 1
ATOM 2425 C C . LYS B 1 51 ? 83.490 49.936 7.145 1.00 36.17 51 LYS B C 1
ATOM 2426 O O . LYS B 1 51 ? 84.330 50.751 7.546 1.00 33.00 51 LYS B O 1
ATOM 2432 N N . PHE B 1 52 ? 82.194 50.227 7.090 1.00 35.28 52 PHE B N 1
ATOM 2433 C CA . PHE B 1 52 ? 81.687 51.544 7.441 1.00 31.32 52 PHE B CA 1
ATOM 2434 C C . PHE B 1 52 ? 81.655 51.718 8.955 1.00 29.78 52 PHE B C 1
ATOM 2435 O O . PHE B 1 52 ? 81.040 50.919 9.669 1.00 31.24 52 PHE B O 1
ATOM 2443 N N . LYS B 1 53 ? 82.290 52.783 9.452 1.00 27.26 53 LYS B N 1
ATOM 2444 C CA . LYS B 1 53 ? 82.404 52.969 10.893 1.00 32.52 53 LYS B CA 1
ATOM 2445 C C . LYS B 1 53 ? 81.850 54.301 11.404 1.00 25.69 53 LYS B C 1
ATOM 2446 O O . LYS B 1 53 ? 82.034 54.609 12.588 1.00 25.73 53 LYS B O 1
ATOM 2452 N N . PHE B 1 54 ? 81.158 55.087 10.561 1.00 22.52 54 PHE B N 1
ATOM 2453 C CA . PHE B 1 54 ? 80.634 56.382 11.005 1.00 21.55 54 PHE B CA 1
ATOM 2454 C C . PHE B 1 54 ? 79.180 56.249 11.457 1.00 25.05 54 PHE B C 1
ATOM 2455 O O . PHE B 1 54 ? 78.261 56.784 10.830 1.00 26.39 54 PHE B O 1
ATOM 2463 N N . PHE B 1 55 ? 78.989 55.490 12.538 1.00 20.29 55 PHE B N 1
ATOM 2464 C CA . PHE B 1 55 ? 77.666 55.335 13.151 1.00 21.74 55 PHE B CA 1
ATOM 2465 C C . PHE B 1 55 ? 77.860 55.002 14.627 1.00 26.31 55 PHE B C 1
ATOM 2466 O O . PHE B 1 55 ? 78.967 54.671 15.071 1.00 24.81 55 PHE B O 1
ATOM 2474 N N . THR B 1 56 ? 76.784 55.139 15.416 1.00 20.85 56 THR B N 1
ATOM 2475 C CA . THR B 1 56 ? 76.864 54.805 16.828 1.00 21.11 56 THR B CA 1
ATOM 2476 C C . THR B 1 56 ? 75.535 54.182 17.240 1.00 20.72 56 THR B C 1
ATOM 2477 O O . THR B 1 56 ? 74.561 54.198 16.486 1.00 17.69 56 THR B O 1
ATOM 2481 N N . PHE B 1 57 ? 75.519 53.595 18.422 1.00 18.16 57 PHE B N 1
ATOM 2482 C CA . PHE B 1 57 ? 74.273 53.106 18.999 1.00 20.01 57 PHE B CA 1
ATOM 2483 C C . PHE B 1 57 ? 74.373 53.149 20.502 1.00 20.07 57 PHE B C 1
ATOM 2484 O O . PHE B 1 57 ? 75.468 53.253 21.071 1.00 19.75 57 PHE B O 1
ATOM 2492 N N . SER B 1 58 ? 73.209 53.069 21.145 1.00 19.81 58 SER B N 1
ATOM 2493 C CA . SER B 1 58 ? 73.113 53.287 22.579 1.00 17.67 58 SER B CA 1
ATOM 2494 C C . SER B 1 58 ? 73.247 51.960 23.339 1.00 17.25 58 SER B C 1
ATOM 2495 O O . SER B 1 58 ? 73.308 50.881 22.742 1.00 19.14 58 SER B O 1
ATOM 2498 N N . LEU B 1 59 ? 73.327 52.051 24.667 1.00 20.75 59 LEU B N 1
ATOM 2499 C CA . LEU B 1 59 ? 73.004 50.907 25.520 1.00 21.77 59 LEU B CA 1
ATOM 2500 C C . LEU B 1 59 ? 71.515 50.558 25.372 1.00 26.38 59 LEU B C 1
ATOM 2501 O O . LEU B 1 59 ? 70.711 51.384 24.940 1.00 21.64 59 LEU B O 1
ATOM 2506 N N . LEU B 1 60 ? 71.140 49.337 25.788 1.00 18.44 60 LEU B N 1
ATOM 2507 C CA . LEU B 1 60 ? 69.723 48.984 25.860 1.00 21.20 60 LEU B CA 1
ATOM 2508 C C . LEU B 1 60 ? 69.064 49.758 26.985 1.00 27.57 60 LEU B C 1
ATOM 2509 O O . LEU B 1 60 ? 69.614 49.849 28.085 1.00 23.77 60 LEU B O 1
ATOM 2514 N N . GLN B 1 61 ? 67.916 50.371 26.701 1.00 18.78 61 GLN B N 1
ATOM 2515 C CA . GLN B 1 61 ? 67.185 51.124 27.711 1.00 24.81 61 GLN B CA 1
ATOM 2516 C C . GLN B 1 61 ? 65.889 50.417 28.072 1.00 25.93 61 GLN B C 1
ATOM 2517 O O . GLN B 1 61 ? 65.131 50.015 27.187 1.00 24.27 61 GLN B O 1
ATOM 2523 N N . ILE B 1 62 ? 65.586 50.353 29.369 1.00 23.75 62 ILE B N 1
ATOM 2524 C CA . ILE B 1 62 ? 64.367 49.702 29.849 1.00 22.95 62 ILE B CA 1
ATOM 2525 C C . ILE B 1 62 ? 63.514 50.764 30.528 1.00 27.22 62 ILE B C 1
ATOM 2526 O O . ILE B 1 62 ? 63.990 51.463 31.427 1.00 27.53 62 ILE B O 1
ATOM 2531 N N . ARG B 1 63 ? 62.250 50.866 30.121 1.00 26.12 63 ARG B N 1
ATOM 2532 C CA . ARG B 1 63 ? 61.397 51.904 30.686 1.00 29.17 63 ARG B CA 1
ATOM 2533 C C . ARG B 1 63 ? 60.578 51.405 31.868 1.00 30.23 63 ARG B C 1
ATOM 2534 O O . ARG B 1 63 ? 60.508 52.084 32.896 1.00 33.83 63 ARG B O 1
ATOM 2542 N N . LYS B 1 64 ? 59.952 50.236 31.731 1.00 30.71 64 LYS B N 1
ATOM 2543 C CA . LYS B 1 64 ? 59.154 49.631 32.804 1.00 35.68 64 LYS B CA 1
ATOM 2544 C C . LYS B 1 64 ? 60.072 48.616 33.467 1.00 32.85 64 LYS B C 1
ATOM 2545 O O . LYS B 1 64 ? 60.150 47.458 33.052 1.00 31.91 64 LYS B O 1
ATOM 2551 N N . ARG B 1 65 ? 60.798 49.074 34.484 1.00 34.19 65 ARG B N 1
ATOM 2552 C CA . ARG B 1 65 ? 62.016 48.427 34.937 1.00 39.77 65 ARG B CA 1
ATOM 2553 C C . ARG B 1 65 ? 61.963 48.060 36.418 1.00 40.07 65 ARG B C 1
ATOM 2554 O O . ARG B 1 65 ? 61.195 48.627 37.202 1.00 39.12 65 ARG B O 1
ATOM 2562 N N . VAL B 1 66 ? 62.769 47.064 36.773 1.00 36.93 66 VAL B N 1
ATOM 2563 C CA . VAL B 1 66 ? 63.095 46.769 38.164 1.00 37.42 66 VAL B CA 1
ATOM 2564 C C . VAL B 1 66 ? 64.609 46.664 38.278 1.00 40.89 66 VAL B C 1
ATOM 2565 O O . VAL B 1 66 ? 65.247 45.933 37.510 1.00 35.32 66 VAL B O 1
ATOM 2569 N N . ILE B 1 67 ? 65.192 47.413 39.213 1.00 39.32 67 ILE B N 1
ATOM 2570 C CA . ILE B 1 67 ? 66.631 47.314 39.429 1.00 40.43 67 ILE B CA 1
ATOM 2571 C C . ILE B 1 67 ? 66.928 46.005 40.153 1.00 39.67 67 ILE B C 1
ATOM 2572 O O . ILE B 1 67 ? 66.372 45.730 41.221 1.00 40.10 67 ILE B O 1
ATOM 2577 N N . ARG B 1 68 ? 67.791 45.184 39.570 1.00 34.64 68 ARG B N 1
ATOM 2578 C CA . ARG B 1 68 ? 68.157 43.905 40.163 1.00 34.29 68 ARG B CA 1
ATOM 2579 C C . ARG B 1 68 ? 69.664 43.844 40.376 1.00 38.28 68 ARG B C 1
ATOM 2580 O O . ARG B 1 68 ? 70.428 44.704 39.908 1.00 40.12 68 ARG B O 1
ATOM 2588 N N . LYS B 1 69 ? 70.089 42.761 41.030 1.00 41.12 69 LYS B N 1
ATOM 2589 C CA . LYS B 1 69 ? 71.499 42.593 41.366 1.00 46.64 69 LYS B CA 1
ATOM 2590 C C . LYS B 1 69 ? 72.358 42.478 40.113 1.00 42.18 69 LYS B C 1
ATOM 2591 O O . LYS B 1 69 ? 73.403 43.129 40.009 1.00 38.35 69 LYS B O 1
ATOM 2597 N N . GLU B 1 70 ? 71.920 41.662 39.147 1.00 37.07 70 GLU B N 1
ATOM 2598 C CA . GLU B 1 70 ? 72.674 41.333 37.941 1.00 44.23 70 GLU B CA 1
ATOM 2599 C C . GLU B 1 70 ? 72.337 42.215 36.737 1.00 35.67 70 GLU B C 1
ATOM 2600 O O . GLU B 1 70 ? 73.043 42.150 35.732 1.00 32.09 70 GLU B O 1
ATOM 2606 N N . GLY B 1 71 ? 71.273 43.007 36.792 1.00 30.43 71 GLY B N 1
ATOM 2607 C CA . GLY B 1 71 ? 70.917 43.828 35.650 1.00 26.80 71 GLY B CA 1
ATOM 2608 C C . GLY B 1 71 ? 69.588 44.506 35.900 1.00 35.62 71 GLY B C 1
ATOM 2609 O O . GLY B 1 71 ? 69.142 44.632 37.049 1.00 31.95 71 GLY B O 1
ATOM 2610 N N . ILE B 1 72 ? 68.963 44.930 34.803 1.00 30.40 72 ILE B N 1
ATOM 2611 C CA . ILE B 1 72 ? 67.679 45.613 34.847 1.00 27.70 72 ILE B CA 1
ATOM 2612 C C . ILE B 1 72 ? 66.636 44.650 34.312 1.00 30.09 72 ILE B C 1
ATOM 2613 O O . ILE B 1 72 ? 66.753 44.178 33.174 1.00 25.79 72 ILE B O 1
ATOM 2618 N N . GLU B 1 73 ? 65.620 44.356 35.124 1.00 25.86 73 GLU B N 1
ATOM 2619 C CA . GLU B 1 73 ? 64.512 43.516 34.687 1.00 22.00 73 GLU B CA 1
ATOM 2620 C C . GLU B 1 73 ? 63.538 44.372 33.887 1.00 26.18 73 GLU B C 1
ATOM 2621 O O . GLU B 1 73 ? 63.216 45.495 34.294 1.00 26.80 73 GLU B O 1
ATOM 2627 N N . THR B 1 74 ? 63.088 43.859 32.740 1.00 27.95 74 THR B N 1
ATOM 2628 C CA . THR B 1 74 ? 62.038 44.514 31.975 1.00 25.85 74 THR B CA 1
ATOM 2629 C C . THR B 1 74 ? 60.702 43.831 32.273 1.00 27.00 74 THR B C 1
ATOM 2630 O O . THR B 1 74 ? 60.517 42.647 31.974 1.00 29.80 74 THR B O 1
ATOM 2634 N N . ILE B 1 75 ? 59.779 44.594 32.853 1.00 28.65 75 ILE B N 1
ATOM 2635 C CA . ILE B 1 75 ? 58.491 44.050 33.288 1.00 32.95 75 ILE B CA 1
ATOM 2636 C C . ILE B 1 75 ? 57.645 43.637 32.089 1.00 35.04 75 ILE B C 1
ATOM 2637 O O . ILE B 1 75 ? 56.993 42.586 32.103 1.00 29.76 75 ILE B O 1
ATOM 2642 N N . ASP B 1 76 ? 57.591 44.482 31.056 1.00 27.77 76 ASP B N 1
ATOM 2643 C CA . ASP B 1 76 ? 56.773 44.187 29.891 1.00 28.24 76 ASP B CA 1
ATOM 2644 C C . ASP B 1 76 ? 57.576 43.555 28.756 1.00 34.35 76 ASP B C 1
ATOM 2645 O O . ASP B 1 76 ? 57.038 43.380 27.655 1.00 31.79 76 ASP B O 1
ATOM 2650 N N . GLY B 1 77 ? 58.843 43.196 29.006 1.00 25.58 77 GLY B N 1
ATOM 2651 C CA . GLY B 1 77 ? 59.674 42.563 28.013 1.00 22.16 77 GLY B CA 1
ATOM 2652 C C . GLY B 1 77 ? 60.268 43.504 26.991 1.00 21.81 77 GLY B C 1
ATOM 2653 O O . GLY B 1 77 ? 61.114 43.072 26.195 1.00 25.27 77 GLY B O 1
ATOM 2654 N N . LYS B 1 78 ? 59.903 44.781 27.019 1.00 23.22 78 LYS B N 1
ATOM 2655 C CA . LYS B 1 78 ? 60.416 45.744 26.043 1.00 21.35 78 LYS B CA 1
ATOM 2656 C C . LYS B 1 78 ? 61.769 46.326 26.450 1.00 21.27 78 LYS B C 1
ATOM 2657 O O . LYS B 1 78 ? 62.063 46.521 27.637 1.00 24.06 78 LYS B O 1
ATOM 2663 N N . ALA B 1 79 ? 62.586 46.626 25.433 1.00 20.95 79 ALA B N 1
ATOM 2664 C CA . ALA B 1 79 ? 63.830 47.363 25.588 1.00 19.69 79 ALA B CA 1
ATOM 2665 C C . ALA B 1 79 ? 63.991 48.250 24.363 1.00 18.42 79 ALA B C 1
ATOM 2666 O O . ALA B 1 79 ? 63.443 47.957 23.305 1.00 22.01 79 ALA B O 1
ATOM 2668 N N . TYR B 1 80 ? 64.765 49.318 24.494 1.00 18.90 80 TYR B N 1
ATOM 2669 C CA . TYR B 1 80 ? 64.873 50.319 23.427 1.00 18.13 80 TYR B CA 1
ATOM 2670 C C . TYR B 1 80 ? 66.330 50.530 23.060 1.00 19.13 80 TYR B C 1
ATOM 2671 O O . TYR B 1 80 ? 67.200 50.670 23.934 1.00 20.29 80 TYR B O 1
ATOM 2680 N N . LEU B 1 81 ? 66.593 50.530 21.766 1.00 14.35 81 LEU B N 1
ATOM 2681 C CA . LEU B 1 81 ? 67.942 50.682 21.232 1.00 15.12 81 LEU B CA 1
ATOM 2682 C C . LEU B 1 81 ? 67.925 51.833 20.241 1.00 19.22 81 LEU B C 1
ATOM 2683 O O . LEU B 1 81 ? 67.107 51.828 19.321 1.00 19.67 81 LEU B O 1
ATOM 2688 N N . TYR B 1 82 ? 68.787 52.821 20.435 1.00 18.27 82 TYR B N 1
ATOM 2689 C CA . TYR B 1 82 ? 68.897 53.939 19.499 1.00 16.05 82 TYR B CA 1
ATOM 2690 C C . TYR B 1 82 ? 70.120 53.753 18.614 1.00 17.78 82 TYR B C 1
ATOM 2691 O O . TYR B 1 82 ? 71.180 53.327 19.082 1.00 19.49 82 TYR B O 1
ATOM 2700 N N . ILE B 1 83 ? 69.965 54.046 17.335 1.00 13.19 83 ILE B N 1
ATOM 2701 C CA . ILE B 1 83 ? 71.069 53.889 16.397 1.00 15.77 83 ILE B CA 1
ATOM 2702 C C . ILE B 1 83 ? 71.082 55.111 15.484 1.00 17.88 83 ILE B C 1
ATOM 2703 O O . ILE B 1 83 ? 70.024 55.645 15.126 1.00 18.20 83 ILE B O 1
ATOM 2708 N N . SER B 1 84 ? 72.283 55.583 15.136 1.00 20.07 84 SER B N 1
ATOM 2709 C CA . SER B 1 84 ? 72.376 56.855 14.423 1.00 18.40 84 SER B CA 1
ATOM 2710 C C . SER B 1 84 ? 73.582 56.857 13.495 1.00 19.40 84 SER B C 1
ATOM 2711 O O . SER B 1 84 ? 74.610 56.230 13.794 1.00 20.43 84 SER B O 1
ATOM 2714 N N . SER B 1 85 ? 73.473 57.614 12.395 1.00 18.32 85 SER B N 1
ATOM 2715 C CA . SER B 1 85 ? 74.627 57.832 11.523 1.00 19.92 85 SER B CA 1
ATOM 2716 C C . SER B 1 85 ? 74.446 59.128 10.726 1.00 23.76 85 SER B C 1
ATOM 2717 O O . SER B 1 85 ? 73.320 59.470 10.349 1.00 24.29 85 SER B O 1
ATOM 2720 N N . PRO B 1 86 ? 75.532 59.850 10.423 1.00 23.88 86 PRO B N 1
ATOM 2721 C CA . PRO B 1 86 ? 75.439 60.907 9.393 1.00 23.14 86 PRO B CA 1
ATOM 2722 C C . PRO B 1 86 ? 75.182 60.352 8.004 1.00 27.48 86 PRO B C 1
ATOM 2723 O O . PRO B 1 86 ? 74.921 61.125 7.071 1.00 29.45 86 PRO B O 1
ATOM 2727 N N . ASN B 1 87 ? 75.244 59.043 7.821 1.00 22.18 87 ASN B N 1
ATOM 2728 C CA . ASN B 1 87 ? 74.923 58.425 6.542 1.00 24.77 87 ASN B CA 1
ATOM 2729 C C . ASN B 1 87 ? 73.535 57.805 6.661 1.00 27.06 87 ASN B C 1
ATOM 2730 O O . ASN B 1 87 ? 73.382 56.715 7.222 1.00 22.86 87 ASN B O 1
ATOM 2735 N N . ASN B 1 88 ? 72.521 58.472 6.092 1.00 25.10 88 ASN B N 1
ATOM 2736 C CA . ASN B 1 88 ? 71.165 57.984 6.304 1.00 25.36 88 ASN B CA 1
ATOM 2737 C C . ASN B 1 88 ? 70.916 56.687 5.552 1.00 21.32 88 ASN B C 1
ATOM 2738 O O . ASN B 1 88 ? 70.124 55.866 6.019 1.00 23.18 88 ASN B O 1
ATOM 2743 N N . GLU B 1 89 ? 71.618 56.452 4.425 1.00 20.91 89 GLU B N 1
ATOM 2744 C CA . GLU B 1 89 ? 71.417 55.216 3.667 1.00 23.75 89 GLU B CA 1
ATOM 2745 C C . GLU B 1 89 ? 71.875 53.988 4.455 1.00 21.52 89 GLU B C 1
ATOM 2746 O O . GLU B 1 89 ? 71.252 52.915 4.369 1.00 23.24 89 GLU B O 1
ATOM 2752 N N . PHE B 1 90 ? 72.964 54.115 5.212 1.00 19.69 90 PHE B N 1
ATOM 2753 C CA . PHE B 1 90 ? 73.371 53.017 6.083 1.00 18.67 90 PHE B CA 1
ATOM 2754 C C . PHE B 1 90 ? 72.253 52.635 7.050 1.00 19.27 90 PHE B C 1
ATOM 2755 O O . PHE B 1 90 ? 71.898 51.453 7.171 1.00 21.07 90 PHE B O 1
ATOM 2763 N N . ILE B 1 91 ? 71.697 53.635 7.745 1.00 18.90 91 ILE B N 1
ATOM 2764 C CA . ILE B 1 91 ? 70.667 53.394 8.760 1.00 17.81 91 ILE B CA 1
ATOM 2765 C C . ILE B 1 91 ? 69.411 52.826 8.113 1.00 16.82 91 ILE B C 1
ATOM 2766 O O . ILE B 1 91 ? 68.824 51.857 8.610 1.00 19.60 91 ILE B O 1
ATOM 2771 N N . GLU B 1 92 ? 68.988 53.412 6.984 1.00 19.91 92 GLU B N 1
ATOM 2772 C CA . GLU B 1 92 ? 67.811 52.898 6.280 1.00 23.59 92 GLU B CA 1
ATOM 2773 C C . GLU B 1 92 ? 67.984 51.435 5.894 1.00 23.11 92 GLU B C 1
ATOM 2774 O O . GLU B 1 92 ? 67.089 50.609 6.118 1.00 21.46 92 GLU B O 1
ATOM 2780 N N . ASN B 1 93 ? 69.126 51.095 5.293 1.00 22.88 93 ASN B N 1
ATOM 2781 C CA . ASN B 1 93 ? 69.335 49.713 4.861 1.00 22.21 93 ASN B CA 1
ATOM 2782 C C . ASN B 1 93 ? 69.456 48.753 6.045 1.00 21.24 93 ASN B C 1
ATOM 2783 O O . ASN B 1 93 ? 68.865 47.667 6.031 1.00 24.42 93 ASN B O 1
ATOM 2788 N N . PHE B 1 94 ? 70.225 49.133 7.074 1.00 19.11 94 PHE B N 1
ATOM 2789 C CA . PHE B 1 94 ? 70.410 48.255 8.231 1.00 18.12 94 PHE B CA 1
ATOM 2790 C C . PHE B 1 94 ? 69.087 48.019 8.956 1.00 21.30 94 PHE B C 1
ATOM 2791 O O . PHE B 1 94 ? 68.759 46.884 9.326 1.00 21.63 94 PHE B O 1
ATOM 2799 N N . VAL B 1 95 ? 68.312 49.076 9.174 1.00 21.53 95 VAL B N 1
ATOM 2800 C CA . VAL B 1 95 ? 67.030 48.899 9.866 1.00 19.04 95 VAL B CA 1
ATOM 2801 C C . VAL B 1 95 ? 66.052 48.085 9.014 1.00 21.26 95 VAL B C 1
ATOM 2802 O O . VAL B 1 95 ? 65.276 47.275 9.544 1.00 18.06 95 VAL B O 1
ATOM 2806 N N . ALA B 1 96 ? 66.038 48.300 7.688 1.00 24.02 96 ALA B N 1
ATOM 2807 C CA . ALA B 1 96 ? 65.179 47.470 6.840 1.00 26.76 96 ALA B CA 1
ATOM 2808 C C . ALA B 1 96 ? 65.533 45.994 6.990 1.00 24.55 96 ALA B C 1
ATOM 2809 O O . ALA B 1 96 ? 64.645 45.129 7.046 1.00 23.49 96 ALA B O 1
ATOM 2811 N N . GLY B 1 97 ? 66.829 45.690 7.053 1.00 22.50 97 GLY B N 1
ATOM 2812 C CA . GLY B 1 97 ? 67.240 44.315 7.310 1.00 21.77 97 GLY B CA 1
ATOM 2813 C C . GLY B 1 97 ? 66.848 43.804 8.691 1.00 24.18 97 GLY B C 1
ATOM 2814 O O . GLY B 1 97 ? 66.432 42.654 8.836 1.00 24.20 97 GLY B O 1
ATOM 2815 N N . LEU B 1 98 ? 67.037 44.630 9.736 1.00 23.50 98 LEU B N 1
ATOM 2816 C CA . LEU B 1 98 ? 66.660 44.223 11.090 1.00 21.97 98 LEU B CA 1
ATOM 2817 C C . LEU B 1 98 ? 65.177 43.909 11.174 1.00 19.84 98 LEU B C 1
ATOM 2818 O O . LEU B 1 98 ? 64.772 42.953 11.853 1.00 22.12 98 LEU B O 1
ATOM 2823 N N . LEU B 1 99 ? 64.353 44.729 10.513 1.00 20.27 99 LEU B N 1
ATOM 2824 C CA . LEU B 1 99 ? 62.913 44.514 10.501 1.00 26.17 99 LEU B CA 1
ATOM 2825 C C . LEU B 1 99 ? 62.556 43.263 9.712 1.00 23.51 99 LEU B C 1
ATOM 2826 O O . LEU B 1 99 ? 61.683 42.503 10.127 1.00 24.67 99 LEU B O 1
ATOM 2831 N N . GLU B 1 100 ? 63.219 43.026 8.580 1.00 27.93 100 GLU B N 1
ATOM 2832 C CA . GLU B 1 100 ? 62.920 41.822 7.806 1.00 27.78 100 GLU B CA 1
ATOM 2833 C C . GLU B 1 100 ? 63.340 40.559 8.552 1.00 27.20 100 GLU B C 1
ATOM 2834 O O . GLU B 1 100 ? 62.578 39.588 8.638 1.00 25.79 100 GLU B O 1
ATOM 2840 N N . ASP B 1 101 ? 64.563 40.552 9.082 1.00 23.66 101 ASP B N 1
ATOM 2841 C CA . ASP B 1 101 ? 65.044 39.476 9.942 1.00 25.18 101 ASP B CA 1
ATOM 2842 C C . ASP B 1 101 ? 64.120 39.304 11.148 1.00 32.22 101 ASP B C 1
ATOM 2843 O O . ASP B 1 101 ? 63.534 38.234 11.360 1.00 26.87 101 ASP B O 1
ATOM 2848 N N . GLY B 1 102 ? 63.961 40.364 11.945 1.00 24.45 102 GLY B N 1
ATOM 2849 C CA . GLY B 1 102 ? 62.980 40.364 13.020 1.00 24.77 102 GLY B CA 1
ATOM 2850 C C . GLY B 1 102 ? 63.476 39.857 14.362 1.00 25.86 102 GLY B C 1
ATOM 2851 O O . GLY B 1 102 ? 62.745 39.952 15.360 1.00 24.32 102 GLY B O 1
ATOM 2852 N N . LYS B 1 103 ? 64.693 39.344 14.432 1.00 23.52 103 LYS B N 1
ATOM 2853 C CA . LYS B 1 103 ? 65.196 38.759 15.665 1.00 23.82 103 LYS B CA 1
ATOM 2854 C C . LYS B 1 103 ? 66.583 39.307 15.937 1.00 26.67 103 LYS B C 1
ATOM 2855 O O . LYS B 1 103 ? 67.372 39.500 15.009 1.00 29.57 103 LYS B O 1
ATOM 2861 N N . LEU B 1 104 ? 66.862 39.573 17.217 1.00 25.91 104 LEU B N 1
ATOM 2862 C CA . LEU B 1 104 ? 68.178 40.026 17.649 1.00 25.31 104 LEU B CA 1
ATOM 2863 C C . LEU B 1 104 ? 68.487 39.358 18.980 1.00 25.20 104 LEU B C 1
ATOM 2864 O O . LEU B 1 104 ? 67.765 39.558 19.955 1.00 24.45 104 LEU B O 1
ATOM 2869 N N . ARG B 1 105 ? 69.546 38.570 19.023 1.00 25.16 105 ARG B N 1
ATOM 2870 C CA . ARG B 1 105 ? 69.956 37.888 20.242 1.00 26.78 105 ARG B CA 1
ATOM 2871 C C . ARG B 1 105 ? 71.100 38.670 20.865 1.00 25.37 105 ARG B C 1
ATOM 2872 O O . ARG B 1 105 ? 72.102 38.929 20.193 1.00 27.36 105 ARG B O 1
ATOM 2880 N N . VAL B 1 106 ? 70.944 39.065 22.132 1.00 23.13 106 VAL B N 1
ATOM 2881 C CA . VAL B 1 106 ? 71.988 39.785 22.867 1.00 22.53 106 VAL B CA 1
ATOM 2882 C C . VAL B 1 106 ? 72.372 38.900 24.047 1.00 22.59 106 VAL B C 1
ATOM 2883 O O . VAL B 1 106 ? 71.588 38.742 24.990 1.00 29.27 106 VAL B O 1
ATOM 2887 N N . GLY B 1 107 ? 73.562 38.319 23.997 1.00 24.58 107 GLY B N 1
ATOM 2888 C CA . GLY B 1 107 ? 73.956 37.398 25.054 1.00 26.61 107 GLY B CA 1
ATOM 2889 C C . GLY B 1 107 ? 73.009 36.210 25.038 1.00 27.30 107 GLY B C 1
ATOM 2890 O O . GLY B 1 107 ? 72.869 35.510 24.027 1.00 29.61 107 GLY B O 1
ATOM 2891 N N . ASN B 1 108 ? 72.307 35.987 26.136 1.00 26.63 108 ASN B N 1
ATOM 2892 C CA . ASN B 1 108 ? 71.350 34.893 26.195 1.00 29.53 108 ASN B CA 1
ATOM 2893 C C . ASN B 1 108 ? 69.913 35.345 25.997 1.00 34.28 108 ASN B C 1
ATOM 2894 O O . ASN B 1 108 ? 69.005 34.514 26.072 1.00 34.90 108 ASN B O 1
ATOM 2899 N N . VAL B 1 109 ? 69.683 36.625 25.716 1.00 28.80 109 VAL B N 1
ATOM 2900 C CA . VAL B 1 109 ? 68.335 37.170 25.635 1.00 29.42 109 VAL B CA 1
ATOM 2901 C C . VAL B 1 109 ? 67.954 37.281 24.169 1.00 28.50 109 VAL B C 1
ATOM 2902 O O . VAL B 1 109 ? 68.674 37.906 23.384 1.00 29.60 109 VAL B O 1
ATOM 2906 N N . GLU B 1 110 ? 66.815 36.694 23.800 1.00 22.01 110 GLU B N 1
ATOM 2907 C CA . GLU B 1 110 ? 66.329 36.747 22.426 1.00 27.03 110 GLU B CA 1
ATOM 2908 C C . GLU B 1 110 ? 65.257 37.829 22.319 1.00 22.72 110 GLU B C 1
ATOM 2909 O O . GLU B 1 110 ? 64.235 37.750 23.003 1.00 25.10 110 GLU B O 1
ATOM 2915 N N . PHE B 1 111 ? 65.464 38.815 21.445 1.00 23.03 111 PHE B N 1
ATOM 2916 C CA . PHE B 1 111 ? 64.490 39.874 21.226 1.00 21.36 111 PHE B CA 1
ATOM 2917 C C . PHE B 1 111 ? 63.831 39.716 19.869 1.00 24.11 111 PHE B C 1
ATOM 2918 O O . PHE B 1 111 ? 64.479 39.332 18.886 1.00 24.16 111 PHE B O 1
ATOM 2926 N N . PHE B 1 112 ? 62.553 40.063 19.823 1.00 22.09 112 PHE B N 1
ATOM 2927 C CA . PHE B 1 112 ? 61.888 40.398 18.577 1.00 26.95 112 PHE B CA 1
ATOM 2928 C C . PHE B 1 112 ? 62.123 41.878 18.287 1.00 24.74 112 PHE B C 1
ATOM 2929 O O . PHE B 1 112 ? 62.025 42.719 19.184 1.00 24.03 112 PHE B O 1
ATOM 2937 N N . VAL B 1 113 ? 62.447 42.190 17.035 1.00 21.56 113 VAL B N 1
ATOM 2938 C CA . VAL B 1 113 ? 62.570 43.577 16.606 1.00 21.99 113 VAL B CA 1
ATOM 2939 C C . VAL B 1 113 ? 61.154 43.993 16.229 1.00 27.93 113 VAL B C 1
ATOM 2940 O O . VAL B 1 113 ? 60.660 43.652 15.155 1.00 28.05 113 VAL B O 1
ATOM 2944 N N . ARG B 1 114 ? 60.490 44.705 17.139 1.00 21.01 114 ARG B N 1
ATOM 2945 C CA . ARG B 1 114 ? 59.063 44.998 17.037 1.00 20.34 114 ARG B CA 1
ATOM 2946 C C . ARG B 1 114 ? 58.776 46.256 16.239 1.00 22.65 114 ARG B C 1
ATOM 2947 O O . ARG B 1 114 ? 57.843 46.277 15.420 1.00 20.45 114 ARG B O 1
ATOM 2955 N N . LYS B 1 115 ? 59.506 47.329 16.526 1.00 16.94 115 LYS B N 1
ATOM 2956 C CA . LYS B 1 115 ? 59.170 48.609 15.901 1.00 19.76 115 LYS B CA 1
ATOM 2957 C C . LYS B 1 115 ? 60.443 49.376 15.595 1.00 19.50 115 LYS B C 1
ATOM 2958 O O . LYS B 1 115 ? 61.474 49.186 16.240 1.00 19.10 115 LYS B O 1
ATOM 2964 N N . ALA B 1 116 ? 60.352 50.260 14.600 1.00 14.99 116 ALA B N 1
ATOM 2965 C CA . ALA B 1 116 ? 61.431 51.181 14.247 1.00 17.76 116 ALA B CA 1
ATOM 2966 C C . ALA B 1 116 ? 60.843 52.564 13.989 1.00 16.07 116 ALA B C 1
ATOM 2967 O O . ALA B 1 116 ? 59.930 52.692 13.166 1.00 15.16 116 ALA B O 1
ATOM 2969 N N . LYS B 1 117 ? 61.291 53.577 14.731 1.00 17.42 117 LYS B N 1
ATOM 2970 C CA . LYS B 1 117 ? 60.783 54.934 14.569 1.00 16.11 117 LYS B CA 1
ATOM 2971 C C . LYS B 1 117 ? 61.902 55.908 14.208 1.00 19.07 117 LYS B C 1
ATOM 2972 O O . LYS B 1 117 ? 62.928 55.954 14.884 1.00 17.24 117 LYS B O 1
ATOM 2978 N N . ILE B 1 118 ? 61.687 56.695 13.169 1.00 16.85 118 ILE B N 1
ATOM 2979 C CA . ILE B 1 118 ? 62.646 57.717 12.747 1.00 13.99 118 ILE B CA 1
ATOM 2980 C C . ILE B 1 118 ? 62.443 58.926 13.644 1.00 19.73 118 ILE B C 1
ATOM 2981 O O . ILE B 1 118 ? 61.302 59.368 13.849 1.00 16.17 118 ILE B O 1
ATOM 2986 N N . LEU B 1 119 ? 63.560 59.486 14.173 1.00 16.36 119 LEU B N 1
ATOM 2987 C CA . LEU B 1 119 ? 63.481 60.540 15.178 1.00 14.80 119 LEU B CA 1
ATOM 2988 C C . LEU B 1 119 ? 63.966 61.888 14.630 1.00 14.15 119 LEU B C 1
ATOM 2989 O O . LEU B 1 119 ? 64.832 61.943 13.751 1.00 20.83 119 LEU B O 1
ATOM 2994 N N . PRO B 1 120 ? 63.368 62.987 15.087 1.00 15.28 120 PRO B N 1
ATOM 2995 C CA . PRO B 1 120 ? 63.855 64.321 14.707 1.00 17.19 120 PRO B CA 1
ATOM 2996 C C . PRO B 1 120 ? 65.197 64.652 15.359 1.00 26.63 120 PRO B C 1
ATOM 2997 O O . PRO B 1 120 ? 65.537 64.116 16.409 1.00 24.98 120 PRO B O 1
ATOM 3001 N N . ILE B 1 121 ? 65.989 65.480 14.678 1.00 25.78 121 ILE B N 1
ATOM 3002 C CA . ILE B 1 121 ? 67.234 66.070 15.207 1.00 28.63 121 ILE B CA 1
ATOM 3003 C C . ILE B 1 121 ? 66.870 67.367 15.929 1.00 28.95 121 ILE B C 1
ATOM 3004 O O . ILE B 1 121 ? 66.067 68.144 15.393 1.00 25.55 121 ILE B O 1
ATOM 3009 N N . PRO B 1 122 ? 67.436 67.684 17.094 1.00 28.23 122 PRO B N 1
ATOM 3010 C CA . PRO B 1 122 ? 67.191 69.012 17.679 1.00 34.11 122 PRO B CA 1
ATOM 3011 C C . PRO B 1 122 ? 67.632 70.125 16.727 1.00 28.70 122 PRO B C 1
ATOM 3012 O O . PRO B 1 122 ? 68.634 70.006 16.014 1.00 29.16 122 PRO B O 1
ATOM 3016 N N . LYS B 1 123 ? 66.840 71.196 16.668 1.00 35.13 123 LYS B N 1
ATOM 3017 C CA . LYS B 1 123 ? 67.264 72.299 15.815 1.00 41.62 123 LYS B CA 1
ATOM 3018 C C . LYS B 1 123 ? 68.281 73.198 16.513 1.00 41.27 123 LYS B C 1
ATOM 3019 O O . LYS B 1 123 ? 68.947 73.999 15.850 1.00 49.20 123 LYS B O 1
ATOM 3025 N N . LYS B 1 124 ? 68.444 73.050 17.818 1.00 39.14 124 LYS B N 1
ATOM 3026 C CA . LYS B 1 124 ? 69.489 73.741 18.553 1.00 45.13 124 LYS B CA 1
ATOM 3027 C C . LYS B 1 124 ? 69.925 72.815 19.674 1.00 41.37 124 LYS B C 1
ATOM 3028 O O . LYS B 1 124 ? 69.115 72.064 20.219 1.00 40.09 124 LYS B O 1
ATOM 3034 N N . PHE B 1 125 ? 71.200 72.889 20.038 1.00 35.00 125 PHE B N 1
ATOM 3035 C CA . PHE B 1 125 ? 71.749 72.044 21.090 1.00 34.99 125 PHE B CA 1
ATOM 3036 C C . PHE B 1 125 ? 72.098 72.884 22.306 1.00 40.79 125 PHE B C 1
ATOM 3037 O O . PHE B 1 125 ? 72.522 74.034 22.178 1.00 40.66 125 PHE B O 1
ATOM 3045 N N . ASN B 1 126 ? 71.903 72.307 23.483 1.00 43.97 126 ASN B N 1
ATOM 3046 C CA . ASN B 1 126 ? 72.257 72.988 24.715 1.00 42.85 126 ASN B CA 1
ATOM 3047 C C . ASN B 1 126 ? 72.959 72.007 25.646 1.00 42.66 126 ASN B C 1
ATOM 3048 O O . ASN B 1 126 ? 74.189 72.028 25.761 1.00 46.88 126 ASN B O 1
ATOM 3053 N N . ILE B 1 127 ? 72.203 71.112 26.277 1.00 32.75 127 ILE B N 1
ATOM 3054 C CA . ILE B 1 127 ? 72.764 70.092 27.150 1.00 34.03 127 ILE B CA 1
ATOM 3055 C C . ILE B 1 127 ? 72.641 68.735 26.463 1.00 38.41 127 ILE B C 1
ATOM 3056 O O . ILE B 1 127 ? 71.589 68.404 25.901 1.00 31.55 127 ILE B O 1
ATOM 3061 N N . LEU B 1 128 ? 73.733 67.974 26.470 1.00 32.77 128 LEU B N 1
ATOM 3062 C CA . LEU B 1 128 ? 73.792 66.630 25.908 1.00 27.93 128 LEU B CA 1
ATOM 3063 C C . LEU B 1 128 ? 74.118 65.658 27.031 1.00 35.29 128 LEU B C 1
ATOM 3064 O O . LEU B 1 128 ? 74.840 66.000 27.975 1.00 31.72 128 LEU B O 1
ATOM 3069 N N . LYS B 1 129 ? 73.576 64.445 26.950 1.00 29.13 129 LYS B N 1
ATOM 3070 C CA . LYS B 1 129 ? 73.980 63.395 27.879 1.00 26.95 129 LYS B CA 1
ATOM 3071 C C . LYS B 1 129 ? 74.220 62.113 27.096 1.00 29.12 129 LYS B C 1
ATOM 3072 O O . LYS B 1 129 ? 73.593 61.876 26.058 1.00 24.14 129 LYS B O 1
ATOM 3078 N N . THR B 1 130 ? 75.176 61.309 27.572 1.00 21.78 130 THR B N 1
ATOM 3079 C CA . THR B 1 130 ? 75.500 60.061 26.881 1.00 20.83 130 THR B CA 1
ATOM 3080 C C . THR B 1 130 ? 74.390 59.050 27.101 1.00 20.20 130 THR B C 1
ATOM 3081 O O . THR B 1 130 ? 73.831 58.953 28.199 1.00 24.43 130 THR B O 1
ATOM 3085 N N . ILE B 1 131 ? 74.022 58.339 26.033 1.00 19.67 131 ILE B N 1
ATOM 3086 C CA . ILE B 1 131 ? 73.228 57.120 26.173 1.00 21.90 131 ILE B CA 1
ATOM 3087 C C . ILE B 1 131 ? 74.026 55.879 25.829 1.00 20.91 131 ILE B C 1
ATOM 3088 O O . ILE B 1 131 ? 73.530 54.750 26.044 1.00 19.81 131 ILE B O 1
ATOM 3093 N N . SER B 1 132 ? 75.245 56.045 25.317 1.00 21.03 132 SER B N 1
ATOM 3094 C CA . SER B 1 132 ? 76.335 55.070 25.490 1.00 26.64 132 SER B CA 1
ATOM 3095 C C . SER B 1 132 ? 77.585 55.883 25.836 1.00 23.71 132 SER B C 1
ATOM 3096 O O . SER B 1 132 ? 77.750 57.006 25.343 1.00 22.58 132 SER B O 1
ATOM 3099 N N . PRO B 1 133 ? 78.445 55.383 26.722 1.00 26.03 133 PRO B N 1
ATOM 3100 C CA . PRO B 1 133 ? 79.517 56.234 27.263 1.00 25.72 133 PRO B CA 1
ATOM 3101 C C . PRO B 1 133 ? 80.598 56.535 26.231 1.00 22.94 133 PRO B C 1
ATOM 3102 O O . PRO B 1 133 ? 80.788 55.811 25.247 1.00 19.88 133 PRO B O 1
ATOM 3106 N N . ILE B 1 134 ? 81.338 57.620 26.486 1.00 22.17 134 ILE B N 1
ATOM 3107 C CA . ILE B 1 134 ? 82.354 58.118 25.559 1.00 22.68 134 ILE B CA 1
ATOM 3108 C C . ILE B 1 134 ? 83.698 57.450 25.853 1.00 25.07 134 ILE B C 1
ATOM 3109 O O . ILE B 1 134 ? 84.157 57.401 27.000 1.00 25.57 134 ILE B O 1
ATOM 3114 N N . TYR B 1 135 ? 84.325 56.934 24.813 1.00 29.72 135 TYR B N 1
ATOM 3115 C CA . TYR B 1 135 ? 85.622 56.291 24.897 1.00 29.26 135 TYR B CA 1
ATOM 3116 C C . TYR B 1 135 ? 86.630 57.173 24.180 1.00 27.70 135 TYR B C 1
ATOM 3117 O O . TYR B 1 135 ? 86.392 57.603 23.047 1.00 27.20 135 TYR B O 1
ATOM 3126 N N . LEU B 1 136 ? 87.762 57.424 24.836 1.00 29.61 136 LEU B N 1
ATOM 3127 C CA . LEU B 1 136 ? 88.789 58.307 24.289 1.00 28.24 136 LEU B CA 1
ATOM 3128 C C . LEU B 1 136 ? 90.120 57.819 24.846 1.00 26.31 136 LEU B C 1
ATOM 3129 O O . LEU B 1 136 ? 90.229 57.627 26.057 1.00 25.42 136 LEU B O 1
ATOM 3134 N N . LYS B 1 137 ? 91.071 57.521 23.969 1.00 28.69 137 LYS B N 1
ATOM 3135 C CA . LYS B 1 137 ? 92.315 56.890 24.386 1.00 33.47 137 LYS B CA 1
ATOM 3136 C C . LYS B 1 137 ? 93.501 57.601 23.750 1.00 35.48 137 LYS B C 1
ATOM 3137 O O . LYS B 1 137 ? 93.369 58.349 22.779 1.00 34.15 137 LYS B O 1
ATOM 3143 N N . THR B 1 138 ? 94.671 57.346 24.324 1.00 38.77 138 THR B N 1
ATOM 3144 C CA . THR B 1 138 ? 95.917 57.761 23.704 1.00 36.79 138 THR B CA 1
ATOM 3145 C C . THR B 1 138 ? 96.973 56.716 24.047 1.00 27.08 138 THR B C 1
ATOM 3146 O O . THR B 1 138 ? 96.840 55.986 25.022 1.00 27.57 138 THR B O 1
ATOM 3150 N N . MET B 1 139 ? 97.971 56.576 23.191 1.00 27.05 139 MET B N 1
ATOM 3151 C CA . MET B 1 139 ? 98.978 55.545 23.409 1.00 29.89 139 MET B CA 1
ATOM 3152 C C . MET B 1 139 ? 100.147 56.166 24.162 1.00 29.96 139 MET B C 1
ATOM 3153 O O . MET B 1 139 ? 100.533 57.305 23.883 1.00 28.87 139 MET B O 1
ATOM 3158 N N . ILE B 1 140 ? 100.701 55.417 25.112 1.00 31.03 140 ILE B N 1
ATOM 3159 C CA . ILE B 1 140 ? 101.769 55.932 25.963 1.00 30.51 140 ILE B CA 1
ATOM 3160 C C . ILE B 1 140 ? 102.850 54.876 26.094 1.00 30.12 140 ILE B C 1
ATOM 3161 O O . ILE B 1 140 ? 102.560 53.685 26.234 1.00 25.54 140 ILE B O 1
ATOM 3166 N N . GLU B 1 141 ? 104.104 55.324 26.074 1.00 28.60 141 GLU B N 1
ATOM 3167 C CA . GLU B 1 141 ? 105.231 54.429 26.285 1.00 26.75 141 GLU B CA 1
ATOM 3168 C C . GLU B 1 141 ? 105.403 54.174 27.777 1.00 27.29 141 GLU B C 1
ATOM 3169 O O . GLU B 1 141 ? 105.427 55.119 28.570 1.00 32.08 141 GLU B O 1
ATOM 3175 N N . THR B 1 142 ? 105.497 52.905 28.173 1.00 23.41 142 THR B N 1
ATOM 3176 C CA . THR B 1 142 ? 105.769 52.542 29.552 1.00 26.33 142 THR B CA 1
ATOM 3177 C C . THR B 1 142 ? 106.992 51.644 29.576 1.00 25.81 142 THR B C 1
ATOM 3178 O O . THR B 1 142 ? 107.497 51.224 28.527 1.00 30.99 142 THR B O 1
ATOM 3182 N N . GLU B 1 143 ? 107.447 51.327 30.793 1.00 28.59 143 GLU B N 1
ATOM 3183 C CA . GLU B 1 143 ? 108.541 50.374 30.929 1.00 31.27 143 GLU B CA 1
ATOM 3184 C C . GLU B 1 143 ? 108.149 48.996 30.426 1.00 40.01 143 GLU B C 1
ATOM 3185 O O . GLU B 1 143 ? 109.027 48.160 30.170 1.00 39.39 143 GLU B O 1
ATOM 3191 N N . ASP B 1 144 ? 106.848 48.757 30.276 1.00 35.09 144 ASP B N 1
ATOM 3192 C CA . ASP B 1 144 ? 106.324 47.507 29.760 1.00 33.82 144 ASP B CA 1
ATOM 3193 C C . ASP B 1 144 ? 105.911 47.630 28.303 1.00 36.62 144 ASP B C 1
ATOM 3194 O O . ASP B 1 144 ? 105.135 46.805 27.820 1.00 42.50 144 ASP B O 1
ATOM 3199 N N . GLY B 1 145 ? 106.397 48.653 27.601 1.00 36.66 145 GLY B N 1
ATOM 3200 C CA . GLY B 1 145 ? 106.078 48.848 26.196 1.00 37.59 145 GLY B CA 1
ATOM 3201 C C . GLY B 1 145 ? 104.953 49.844 25.969 1.00 37.88 145 GLY B C 1
ATOM 3202 O O . GLY B 1 145 ? 104.495 50.545 26.872 1.00 31.95 145 GLY B O 1
ATOM 3203 N N . LEU B 1 146 ? 104.521 49.928 24.714 1.00 36.15 146 LEU B N 1
ATOM 3204 C CA . LEU B 1 146 ? 103.431 50.832 24.366 1.00 39.10 146 LEU B CA 1
ATOM 3205 C C . LEU B 1 146 ? 102.121 50.293 24.929 1.00 36.39 146 LEU B C 1
ATOM 3206 O O . LEU B 1 146 ? 101.813 49.106 24.769 1.00 40.63 146 LEU B O 1
ATOM 3211 N N . LYS B 1 147 ? 101.372 51.148 25.627 1.00 29.56 147 LYS B N 1
ATOM 3212 C CA . LYS B 1 147 ? 100.112 50.768 26.250 1.00 29.81 147 LYS B CA 1
ATOM 3213 C C . LYS B 1 147 ? 99.038 51.812 25.948 1.00 32.44 147 LYS B C 1
ATOM 3214 O O . LYS B 1 147 ? 99.320 52.944 25.545 1.00 29.64 147 LYS B O 1
ATOM 3220 N N . THR B 1 148 ? 97.787 51.424 26.163 1.00 32.58 148 THR B N 1
ATOM 3221 C CA . THR B 1 148 ? 96.649 52.312 25.942 1.00 24.41 148 THR B CA 1
ATOM 3222 C C . THR B 1 148 ? 96.213 52.981 27.241 1.00 20.73 148 THR B C 1
ATOM 3223 O O . THR B 1 148 ? 95.931 52.298 28.236 1.00 27.88 148 THR B O 1
ATOM 3227 N N . TYR B 1 149 ? 96.124 54.317 27.224 1.00 24.62 149 TYR B N 1
ATOM 3228 C CA . TYR B 1 149 ? 95.628 55.102 28.344 1.00 24.56 149 TYR B CA 1
ATOM 3229 C C . TYR B 1 149 ? 94.231 55.614 27.998 1.00 22.45 149 TYR B C 1
ATOM 3230 O O . TYR B 1 149 ? 94.028 56.160 26.912 1.00 26.82 149 TYR B O 1
ATOM 3239 N N . ASP B 1 150 ? 93.288 55.456 28.931 1.00 28.32 150 ASP B N 1
ATOM 3240 C CA . ASP B 1 150 ? 91.902 55.885 28.724 1.00 33.89 150 ASP B CA 1
ATOM 3241 C C . ASP B 1 150 ? 91.702 57.285 29.300 1.00 28.11 150 ASP B C 1
ATOM 3242 O O . ASP B 1 150 ? 91.772 57.476 30.516 1.00 32.03 150 ASP B O 1
ATOM 3247 N N . LEU B 1 151 ? 91.425 58.256 28.431 1.00 28.68 151 LEU B N 1
ATOM 3248 C CA . LEU B 1 151 ? 91.178 59.615 28.888 1.00 26.63 151 LEU B CA 1
ATOM 3249 C C . LEU B 1 151 ? 89.760 59.755 29.446 1.00 32.98 151 LEU B C 1
ATOM 3250 O O . LEU B 1 151 ? 88.783 59.283 28.847 1.00 29.79 151 LEU B O 1
ATOM 3255 N N . LEU B 1 152 ? 89.653 60.418 30.572 1.00 26.08 152 LEU B N 1
ATOM 3256 C CA . LEU B 1 152 ? 88.401 60.771 31.227 1.00 26.57 152 LEU B CA 1
ATOM 3257 C C . LEU B 1 152 ? 88.383 62.288 31.382 1.00 35.64 152 LEU B C 1
ATOM 3258 O O . LEU B 1 152 ? 89.415 62.939 31.176 1.00 37.95 152 LEU B O 1
ATOM 3263 N N . PRO B 1 153 ? 87.236 62.898 31.687 1.00 37.61 153 PRO B N 1
ATOM 3264 C CA . PRO B 1 153 ? 87.195 64.368 31.741 1.00 32.84 153 PRO B CA 1
ATOM 3265 C C . PRO B 1 153 ? 88.161 64.988 32.749 1.00 38.61 153 PRO B C 1
ATOM 3266 O O . PRO B 1 153 ? 88.484 66.169 32.604 1.00 39.18 153 PRO B O 1
ATOM 3270 N N . ASN B 1 154 ? 88.620 64.251 33.763 1.00 35.63 154 ASN B N 1
ATOM 3271 C CA . ASN B 1 154 ? 89.595 64.813 34.701 1.00 42.40 154 ASN B CA 1
ATOM 3272 C C . ASN B 1 154 ? 91.040 64.742 34.199 1.00 43.51 154 ASN B C 1
ATOM 3273 O O . ASN B 1 154 ? 91.935 65.256 34.875 1.00 48.30 154 ASN B O 1
ATOM 3278 N N . ASN B 1 155 ? 91.302 64.139 33.044 1.00 37.90 155 ASN B N 1
ATOM 3279 C CA . ASN B 1 155 ? 92.611 64.243 32.409 1.00 42.78 155 ASN B CA 1
ATOM 3280 C C . ASN B 1 155 ? 92.701 65.541 31.625 1.00 45.38 155 ASN B C 1
ATOM 3281 O O . ASN B 1 155 ? 91.765 65.919 30.915 1.00 41.22 155 ASN B O 1
ATOM 3286 N N . SER B 1 156 ? 93.861 66.191 31.705 1.00 40.95 156 SER B N 1
ATOM 3287 C CA . SER B 1 156 ? 94.033 67.475 31.032 1.00 45.62 156 SER B CA 1
ATOM 3288 C C . SER B 1 156 ? 93.881 67.351 29.520 1.00 40.52 156 SER B C 1
ATOM 3289 O O . SER B 1 156 ? 93.419 68.288 28.865 1.00 43.80 156 SER B O 1
ATOM 3292 N N . LYS B 1 157 ? 94.242 66.206 28.946 1.00 36.04 157 LYS B N 1
ATOM 3293 C CA . LYS B 1 157 ? 94.155 66.052 27.504 1.00 38.14 157 LYS B CA 1
ATOM 3294 C C . LYS B 1 157 ? 92.737 65.750 27.004 1.00 35.49 157 LYS B C 1
ATOM 3295 O O . LYS B 1 157 ? 92.539 65.707 25.787 1.00 34.49 157 LYS B O 1
ATOM 3301 N N . PHE B 1 158 ? 91.779 65.488 27.901 1.00 34.23 158 PHE B N 1
ATOM 3302 C CA . PHE B 1 158 ? 90.451 65.037 27.469 1.00 35.35 158 PHE B CA 1
ATOM 3303 C C . PHE B 1 158 ? 89.767 66.065 26.569 1.00 37.42 158 PHE B C 1
ATOM 3304 O O . PHE B 1 158 ? 89.230 65.719 25.511 1.00 37.75 158 PHE B O 1
ATOM 3312 N N . TYR B 1 159 ? 89.763 67.335 26.987 1.00 33.89 159 TYR B N 1
ATOM 3313 C CA . TYR B 1 159 ? 88.993 68.372 26.299 1.00 38.79 159 TYR B CA 1
ATOM 3314 C C . TYR B 1 159 ? 89.398 68.492 24.831 1.00 40.36 159 TYR B C 1
ATOM 3315 O O . TYR B 1 159 ? 88.571 68.329 23.913 1.00 39.19 159 TYR B O 1
ATOM 3324 N N . GLU B 1 160 ? 90.677 68.769 24.581 1.00 35.45 160 GLU B N 1
ATOM 3325 C CA . GLU B 1 160 ? 91.099 68.959 23.199 1.00 36.72 160 GLU B CA 1
ATOM 3326 C C . GLU B 1 160 ? 91.113 67.650 22.429 1.00 31.57 160 GLU B C 1
ATOM 3327 O O . GLU B 1 160 ? 90.893 67.663 21.215 1.00 35.22 160 GLU B O 1
ATOM 3333 N N . ASN B 1 161 ? 91.389 66.517 23.089 1.00 32.74 161 ASN B N 1
ATOM 3334 C CA . ASN B 1 161 ? 91.357 65.251 22.353 1.00 34.33 161 ASN B CA 1
ATOM 3335 C C . ASN B 1 161 ? 89.940 64.927 21.878 1.00 28.48 161 ASN B C 1
ATOM 3336 O O . ASN B 1 161 ? 89.759 64.466 20.745 1.00 35.12 161 ASN B O 1
ATOM 3341 N N . LEU B 1 162 ? 88.927 65.206 22.703 1.00 31.38 162 LEU B N 1
ATOM 3342 C CA . LEU B 1 162 ? 87.543 64.981 22.271 1.00 31.35 162 LEU B CA 1
ATOM 3343 C C . LEU B 1 162 ? 87.194 65.894 21.099 1.00 33.31 162 LEU B C 1
ATOM 3344 O O . LEU B 1 162 ? 86.667 65.441 20.066 1.00 31.94 162 LEU B O 1
ATOM 3349 N N . LYS B 1 163 ? 87.527 67.187 21.222 1.00 33.76 163 LYS B N 1
ATOM 3350 C CA . LYS B 1 163 ? 87.243 68.103 20.116 1.00 37.35 163 LYS B CA 1
ATOM 3351 C C . LYS B 1 163 ? 87.948 67.665 18.834 1.00 36.01 163 LYS B C 1
ATOM 3352 O O . LYS B 1 163 ? 87.346 67.648 17.749 1.00 34.91 163 LYS B O 1
ATOM 3358 N N . ASN B 1 164 ? 89.233 67.312 18.934 1.00 35.76 164 ASN B N 1
ATOM 3359 C CA . ASN B 1 164 ? 90.002 66.976 17.744 1.00 36.51 164 ASN B CA 1
ATOM 3360 C C . ASN B 1 164 ? 89.545 65.661 17.139 1.00 33.63 164 ASN B C 1
ATOM 3361 O O . ASN B 1 164 ? 89.589 65.500 15.913 1.00 34.38 164 ASN B O 1
ATOM 3366 N N . ASN B 1 165 ? 89.109 64.711 17.974 1.00 29.37 165 ASN B N 1
ATOM 3367 C CA . ASN B 1 165 ? 88.519 63.500 17.427 1.00 30.94 165 ASN B CA 1
ATOM 3368 C C . ASN B 1 165 ? 87.290 63.836 16.587 1.00 24.39 165 ASN B C 1
ATOM 3369 O O . ASN B 1 165 ? 87.120 63.308 15.483 1.00 28.76 165 ASN B O 1
ATOM 3374 N N . LEU B 1 166 ? 86.419 64.713 17.105 1.00 29.33 166 LEU B N 1
ATOM 3375 C CA . LEU B 1 166 ? 85.211 65.043 16.345 1.00 29.26 166 LEU B CA 1
ATOM 3376 C C . LEU B 1 166 ? 85.570 65.712 15.021 1.00 32.34 166 LEU B C 1
ATOM 3377 O O . LEU B 1 166 ? 85.008 65.376 13.967 1.00 35.60 166 LEU B O 1
ATOM 3382 N N . LYS B 1 167 ? 86.538 66.633 15.049 1.00 34.64 167 LYS B N 1
ATOM 3383 C CA . LYS B 1 167 ? 86.932 67.339 13.826 1.00 35.90 167 LYS B CA 1
ATOM 3384 C C . LYS B 1 167 ? 87.565 66.390 12.810 1.00 32.01 167 LYS B C 1
ATOM 3385 O O . LYS B 1 167 ? 87.304 66.491 11.599 1.00 32.40 167 LYS B O 1
ATOM 3391 N N . LYS B 1 168 ? 88.400 65.455 13.279 1.00 36.03 168 LYS B N 1
ATOM 3392 C CA . LYS B 1 168 ? 89.017 64.479 12.380 1.00 35.42 168 LYS B CA 1
ATOM 3393 C C . LYS B 1 168 ? 87.991 63.533 11.768 1.00 32.44 168 LYS B C 1
ATOM 3394 O O . LYS B 1 168 ? 88.087 63.199 10.579 1.00 31.18 168 LYS B O 1
ATOM 3400 N N . LYS B 1 169 ? 87.022 63.059 12.565 1.00 30.36 169 LYS B N 1
ATOM 3401 C CA . LYS B 1 169 ? 85.973 62.205 12.002 1.00 30.81 169 LYS B CA 1
ATOM 3402 C C . LYS B 1 169 ? 85.146 62.974 10.978 1.00 23.58 169 LYS B C 1
ATOM 3403 O O . LYS B 1 169 ? 84.799 62.435 9.926 1.00 29.42 169 LYS B O 1
ATOM 3409 N N . TYR B 1 170 ? 84.812 64.236 11.285 1.00 30.01 170 TYR B N 1
ATOM 3410 C CA . TYR B 1 170 ? 84.095 65.094 10.344 1.00 35.53 170 TYR B CA 1
ATOM 3411 C C . TYR B 1 170 ? 84.824 65.151 9.013 1.00 37.17 170 TYR B C 1
ATOM 3412 O O . TYR B 1 170 ? 84.229 64.951 7.942 1.00 32.49 170 TYR B O 1
ATOM 3421 N N . GLU B 1 171 ? 86.135 65.415 9.066 1.00 37.45 171 GLU B N 1
ATOM 3422 C CA . GLU B 1 171 ? 86.906 65.526 7.831 1.00 37.07 171 GLU B CA 1
ATOM 3423 C C . GLU B 1 171 ? 86.980 64.192 7.102 1.00 33.21 171 GLU B C 1
ATOM 3424 O O . GLU B 1 171 ? 86.898 64.148 5.870 1.00 38.57 171 GLU B O 1
ATOM 3430 N N . ALA B 1 172 ? 87.108 63.089 7.844 1.00 32.96 172 ALA B N 1
ATOM 3431 C CA . ALA B 1 172 ? 87.180 61.781 7.203 1.00 30.04 172 ALA B CA 1
ATOM 3432 C C . ALA B 1 172 ? 85.851 61.399 6.554 1.00 34.31 172 ALA B C 1
ATOM 3433 O O . ALA B 1 172 ? 85.832 60.760 5.493 1.00 34.96 172 ALA B O 1
ATOM 3435 N N . PHE B 1 173 ? 84.726 61.783 7.177 1.00 37.36 173 PHE B N 1
ATOM 3436 C CA . PHE B 1 173 ? 83.423 61.403 6.644 1.00 32.61 173 PHE B CA 1
ATOM 3437 C C . PHE B 1 173 ? 83.053 62.256 5.442 1.00 33.12 173 PHE B C 1
ATOM 3438 O O . PHE B 1 173 ? 82.581 61.728 4.431 1.00 32.19 173 PHE B O 1
ATOM 3446 N N . TYR B 1 174 ? 83.252 63.569 5.541 1.00 33.48 174 TYR B N 1
ATOM 3447 C CA . TYR B 1 174 ? 82.853 64.490 4.486 1.00 34.51 174 TYR B CA 1
ATOM 3448 C C . TYR B 1 174 ? 83.954 64.734 3.449 1.00 44.26 174 TYR B C 1
ATOM 3449 O O . TYR B 1 174 ? 83.668 65.331 2.410 1.00 43.20 174 TYR B O 1
ATOM 3458 N N . ASN B 1 175 ? 85.193 64.297 3.699 1.00 46.14 175 ASN B N 1
ATOM 3459 C CA . ASN B 1 175 ? 86.324 64.555 2.789 1.00 49.54 175 ASN B CA 1
ATOM 3460 C C . ASN B 1 175 ? 86.427 66.041 2.445 1.00 49.76 175 ASN B C 1
ATOM 3461 O O . ASN B 1 175 ? 86.548 66.435 1.283 1.00 54.16 175 ASN B O 1
ATOM 3466 N N . GLU B 1 176 ? 86.326 66.871 3.477 1.00 50.96 176 GLU B N 1
ATOM 3467 C CA . GLU B 1 176 ? 86.466 68.312 3.354 1.00 57.21 176 GLU B CA 1
ATOM 3468 C C . GLU B 1 176 ? 87.045 68.829 4.660 1.00 57.58 176 GLU B C 1
ATOM 3469 O O . GLU B 1 176 ? 87.028 68.138 5.681 1.00 55.35 176 GLU B O 1
ATOM 3475 N N . LYS B 1 177 ? 87.593 70.038 4.611 1.00 55.69 177 LYS B N 1
ATOM 3476 C CA . LYS B 1 177 ? 88.148 70.655 5.805 1.00 56.50 177 LYS B CA 1
ATOM 3477 C C . LYS B 1 177 ? 87.045 70.977 6.804 1.00 51.09 177 LYS B C 1
ATOM 3478 O O . LYS B 1 177 ? 85.967 71.445 6.439 1.00 51.71 177 LYS B O 1
ATOM 3484 N N . CYS B 1 178 ? 87.313 70.723 8.074 1.00 54.02 178 CYS B N 1
ATOM 3485 C CA . CYS B 1 178 ? 86.399 71.144 9.130 1.00 55.76 178 CYS B CA 1
ATOM 3486 C C . CYS B 1 178 ? 86.873 72.506 9.610 1.00 59.27 178 CYS B C 1
ATOM 3487 O O . CYS B 1 178 ? 87.775 72.612 10.446 1.00 57.79 178 CYS B O 1
ATOM 3490 N N . ASP B 1 179 ? 86.270 73.554 9.064 1.00 61.84 179 ASP B N 1
ATOM 3491 C CA . ASP B 1 179 ? 86.583 74.918 9.458 1.00 63.31 179 ASP B CA 1
ATOM 3492 C C . ASP B 1 179 ? 85.684 75.403 10.586 1.00 60.66 179 ASP B C 1
ATOM 3493 O O . ASP B 1 179 ? 85.427 76.609 10.693 1.00 70.08 179 ASP B O 1
ATOM 3498 N N . MET B 1 180 ? 85.209 74.492 11.437 1.00 48.72 180 MET B N 1
ATOM 3499 C CA . MET B 1 180 ? 84.253 74.778 12.498 1.00 42.47 180 MET B CA 1
ATOM 3500 C C . MET B 1 180 ? 84.837 74.433 13.853 1.00 41.10 180 MET B C 1
ATOM 3501 O O . MET B 1 180 ? 85.841 73.722 13.969 1.00 40.83 180 MET B O 1
ATOM 3506 N N . ASN B 1 181 ? 84.163 74.919 14.889 1.00 37.74 181 ASN B N 1
ATOM 3507 C CA . ASN B 1 181 ? 84.616 74.661 16.241 1.00 39.54 181 ASN B CA 1
ATOM 3508 C C . ASN B 1 181 ? 83.409 74.606 17.165 1.00 40.44 181 ASN B C 1
ATOM 3509 O O . ASN B 1 181 ? 82.338 75.126 16.848 1.00 44.02 181 ASN B O 1
ATOM 3514 N N . PHE B 1 182 ? 83.602 73.980 18.323 1.00 34.14 182 PHE B N 1
ATOM 3515 C CA . PHE B 1 182 ? 82.624 74.004 19.398 1.00 35.23 182 PHE B CA 1
ATOM 3516 C C . PHE B 1 182 ? 83.374 73.980 20.719 1.00 27.42 182 PHE B C 1
ATOM 3517 O O . PHE B 1 182 ? 84.567 73.710 20.761 1.00 35.72 182 PHE B O 1
ATOM 3525 N N . GLU B 1 183 ? 82.660 74.255 21.806 1.00 34.99 183 GLU B N 1
ATOM 3526 C CA . GLU B 1 183 ? 83.224 74.169 23.144 1.00 35.21 183 GLU B CA 1
ATOM 3527 C C . GLU B 1 183 ? 82.204 73.518 24.060 1.00 38.20 183 GLU B C 1
ATOM 3528 O O . GLU B 1 183 ? 81.008 73.492 23.764 1.00 40.91 183 GLU B O 1
ATOM 3534 N N . PHE B 1 184 ? 82.664 73.046 25.214 1.00 33.72 184 PHE B N 1
ATOM 3535 C CA . PHE B 1 184 ? 81.732 72.376 26.099 1.00 32.41 184 PHE B CA 1
ATOM 3536 C C . PHE B 1 184 ? 82.170 72.498 27.551 1.00 38.17 184 PHE B C 1
ATOM 3537 O O . PHE B 1 184 ? 83.307 72.869 27.867 1.00 38.15 184 PHE B O 1
ATOM 3545 N N . GLU B 1 185 ? 81.228 72.190 28.433 1.00 34.62 185 GLU B N 1
ATOM 3546 C CA . GLU B 1 185 ? 81.441 72.195 29.870 1.00 42.92 185 GLU B CA 1
ATOM 3547 C C . GLU B 1 185 ? 80.858 70.915 30.445 1.00 45.54 185 GLU B C 1
ATOM 3548 O O . GLU B 1 185 ? 79.654 70.669 30.312 1.00 43.56 185 GLU B O 1
ATOM 3554 N N . VAL B 1 186 ? 81.691 70.123 31.115 1.00 39.79 186 VAL B N 1
ATOM 3555 C CA . VAL B 1 186 ? 81.199 68.901 31.732 1.00 34.77 186 VAL B CA 1
ATOM 3556 C C . VAL B 1 186 ? 80.403 69.267 32.972 1.00 40.14 186 VAL B C 1
ATOM 3557 O O . VAL B 1 186 ? 80.919 69.900 33.902 1.00 39.70 186 VAL B O 1
ATOM 3561 N N . LEU B 1 187 ? 79.135 68.876 32.991 1.00 32.58 187 LEU B N 1
ATOM 3562 C CA . LEU B 1 187 ? 78.279 69.101 34.145 1.00 33.25 187 LEU B CA 1
ATOM 3563 C C . LEU B 1 187 ? 78.292 67.923 35.097 1.00 41.33 187 LEU B C 1
ATOM 3564 O O . LEU B 1 187 ? 78.057 68.103 36.298 1.00 40.07 187 LEU B O 1
ATOM 3569 N N . LYS B 1 188 ? 78.509 66.716 34.579 1.00 40.84 188 LYS B N 1
ATOM 3570 C CA . LYS B 1 188 ? 78.523 65.541 35.440 1.00 38.90 188 LYS B CA 1
ATOM 3571 C C . LYS B 1 188 ? 79.206 64.411 34.693 1.00 40.00 188 LYS B C 1
ATOM 3572 O O . LYS B 1 188 ? 79.039 64.295 33.477 1.00 37.01 188 LYS B O 1
ATOM 3578 N N . PHE B 1 189 ? 79.981 63.588 35.409 1.00 35.05 189 PHE B N 1
ATOM 3579 C CA . PHE B 1 189 ? 80.492 62.391 34.752 1.00 40.20 189 PHE B CA 1
ATOM 3580 C C . PHE B 1 189 ? 80.719 61.297 35.787 1.00 42.40 189 PHE B C 1
ATOM 3581 O O . PHE B 1 189 ? 80.958 61.567 36.969 1.00 41.86 189 PHE B O 1
ATOM 3589 N N . ARG B 1 190 ? 80.605 60.052 35.318 1.00 34.75 190 ARG B N 1
ATOM 3590 C CA . ARG B 1 190 ? 80.801 58.840 36.085 1.00 33.36 190 ARG B CA 1
ATOM 3591 C C . ARG B 1 190 ? 81.643 57.940 35.188 1.00 35.22 190 ARG B C 1
ATOM 3592 O O . ARG B 1 190 ? 81.262 57.698 34.031 1.00 33.19 190 ARG B O 1
ATOM 3600 N N . PRO B 1 191 ? 82.762 57.409 35.675 1.00 36.67 191 PRO B N 1
ATOM 3601 C CA . PRO B 1 191 ? 83.519 56.451 34.868 1.00 28.63 191 PRO B CA 1
ATOM 3602 C C . PRO B 1 191 ? 82.801 55.112 34.872 1.00 28.40 191 PRO B C 1
ATOM 3603 O O . PRO B 1 191 ? 82.129 54.742 35.838 1.00 33.69 191 PRO B O 1
ATOM 3607 N N . LYS B 1 192 ? 82.928 54.401 33.757 1.00 29.71 192 LYS B N 1
ATOM 3608 C CA . LYS B 1 192 ? 82.294 53.108 33.559 1.00 29.88 192 LYS B CA 1
ATOM 3609 C C . LYS B 1 192 ? 83.349 52.167 33.012 1.00 26.01 192 LYS B C 1
ATOM 3610 O O . LYS B 1 192 ? 84.059 52.519 32.071 1.00 29.00 192 LYS B O 1
ATOM 3616 N N . ARG B 1 193 ? 83.447 50.976 33.581 1.00 26.92 193 ARG B N 1
ATOM 3617 C CA . ARG B 1 193 ? 84.376 49.974 33.074 1.00 29.00 193 ARG B CA 1
ATOM 3618 C C . ARG B 1 193 ? 83.646 49.111 32.054 1.00 25.32 193 ARG B C 1
ATOM 3619 O O . ARG B 1 193 ? 82.628 48.496 32.385 1.00 35.44 193 ARG B O 1
ATOM 3627 N N . MET B 1 194 ? 84.156 49.063 30.825 1.00 24.78 194 MET B N 1
ATOM 3628 C CA . MET B 1 194 ? 83.448 48.423 29.714 1.00 32.34 194 MET B CA 1
ATOM 3629 C C . MET B 1 194 ? 84.365 47.425 29.020 1.00 27.59 194 MET B C 1
ATOM 3630 O O . MET B 1 194 ? 85.466 47.784 28.608 1.00 29.72 194 MET B O 1
ATOM 3635 N N . ARG B 1 195 ? 83.895 46.194 28.846 1.00 25.76 195 ARG B N 1
ATOM 3636 C CA . ARG B 1 195 ? 84.630 45.215 28.049 1.00 25.96 195 ARG B CA 1
ATOM 3637 C C . ARG B 1 195 ? 84.581 45.613 26.579 1.00 30.89 195 ARG B C 1
ATOM 3638 O O . ARG B 1 195 ? 83.513 45.930 26.057 1.00 26.52 195 ARG B O 1
ATOM 3646 N N . ILE B 1 196 ? 85.720 45.593 25.875 1.00 25.80 196 ILE B N 1
ATOM 3647 C CA . ILE B 1 196 ? 85.762 46.100 24.502 1.00 30.96 196 ILE B CA 1
ATOM 3648 C C . ILE B 1 196 ? 86.259 45.069 23.499 1.00 42.08 196 ILE B C 1
ATOM 3649 O O . ILE B 1 196 ? 85.735 44.978 22.384 1.00 53.77 196 ILE B O 1
ATOM 3654 N N . LYS B 1 197 ? 87.314 44.350 23.827 1.00 35.37 197 LYS B N 1
ATOM 3655 C CA . LYS B 1 197 ? 87.793 43.376 22.862 1.00 40.82 197 LYS B CA 1
ATOM 3656 C C . LYS B 1 197 ? 88.617 42.349 23.605 1.00 43.37 197 LYS B C 1
ATOM 3657 O O . LYS B 1 197 ? 89.422 42.704 24.479 1.00 45.59 197 LYS B O 1
ATOM 3663 N N . ASN B 1 198 ? 88.508 41.100 23.150 1.00 40.00 198 ASN B N 1
ATOM 3664 C CA . ASN B 1 198 ? 89.106 39.996 23.874 1.00 48.41 198 ASN B CA 1
ATOM 3665 C C . ASN B 1 198 ? 88.613 40.090 25.309 1.00 47.47 198 ASN B C 1
ATOM 3666 O O . ASN B 1 198 ? 87.404 40.112 25.567 1.00 54.11 198 ASN B O 1
ATOM 3671 N N . ASP B 1 199 ? 89.546 40.249 26.230 1.00 34.57 199 ASP B N 1
ATOM 3672 C CA . ASP B 1 199 ? 89.252 40.353 27.651 1.00 36.16 199 ASP B CA 1
ATOM 3673 C C . ASP B 1 199 ? 89.766 41.673 28.198 1.00 35.72 199 ASP B C 1
ATOM 3674 O O . ASP B 1 199 ? 89.972 41.810 29.402 1.00 35.46 199 ASP B O 1
ATOM 3679 N N . ILE B 1 200 ? 89.913 42.664 27.320 1.00 28.66 200 ILE B N 1
ATOM 3680 C CA . ILE B 1 200 ? 90.403 43.981 27.700 1.00 32.46 200 ILE B CA 1
ATOM 3681 C C . ILE B 1 200 ? 89.205 44.839 28.063 1.00 33.60 200 ILE B C 1
ATOM 3682 O O . ILE B 1 200 ? 88.184 44.846 27.357 1.00 34.65 200 ILE B O 1
ATOM 3687 N N . TYR B 1 201 ? 89.307 45.507 29.203 1.00 30.93 201 TYR B N 1
ATOM 3688 C CA . TYR B 1 201 ? 88.327 46.470 29.672 1.00 33.39 201 TYR B CA 1
ATOM 3689 C C . TYR B 1 201 ? 88.899 47.879 29.595 1.00 42.35 201 TYR B C 1
ATOM 3690 O O . TYR B 1 201 ? 90.097 48.088 29.824 1.00 40.23 201 TYR B O 1
ATOM 3699 N N . CYS B 1 202 ? 88.051 48.837 29.233 1.00 29.19 202 CYS B N 1
ATOM 3700 C CA . CYS B 1 202 ? 88.466 50.229 29.197 1.00 27.84 202 CYS B CA 1
ATOM 3701 C C . CYS B 1 202 ? 87.642 51.028 30.199 1.00 33.15 202 CYS B C 1
ATOM 3702 O O . CYS B 1 202 ? 86.627 50.563 30.723 1.00 40.73 202 CYS B O 1
ATOM 3705 N N . ARG B 1 203 ? 88.111 52.236 30.485 1.00 30.54 203 ARG B N 1
ATOM 3706 C CA . ARG B 1 203 ? 87.383 53.199 31.298 1.00 24.74 203 ARG B CA 1
ATOM 3707 C C . ARG B 1 203 ? 86.773 54.221 30.356 1.00 26.53 203 ARG B C 1
ATOM 3708 O O . ARG B 1 203 ? 87.476 54.761 29.491 1.00 28.85 203 ARG B O 1
ATOM 3716 N N . CYS B 1 204 ? 85.449 54.400 30.461 1.00 32.30 204 CYS B N 1
ATOM 3717 C CA . CYS B 1 204 ? 84.619 55.234 29.594 1.00 29.59 204 CYS B CA 1
ATOM 3718 C C . CYS B 1 204 ? 83.876 56.250 30.442 1.00 26.74 204 CYS B C 1
ATOM 3719 O O . CYS B 1 204 ? 83.726 56.065 31.647 1.00 29.84 204 CYS B O 1
ATOM 3722 N N . SER B 1 205 ? 83.334 57.302 29.804 1.00 27.80 205 SER B N 1
ATOM 3723 C CA . SER B 1 205 ? 82.692 58.387 30.554 1.00 26.28 205 SER B CA 1
ATOM 3724 C C . SER B 1 205 ? 81.196 58.387 30.261 1.00 23.80 205 SER B C 1
ATOM 3725 O O . SER B 1 205 ? 80.791 58.691 29.131 1.00 27.41 205 SER B O 1
ATOM 3728 N N . GLU B 1 206 ? 80.388 58.092 31.273 1.00 29.82 206 GLU B N 1
ATOM 3729 C CA . GLU B 1 206 ? 78.979 58.447 31.253 1.00 34.93 206 GLU B CA 1
ATOM 3730 C C . GLU B 1 206 ? 78.891 59.905 31.683 1.00 36.31 206 GLU B C 1
ATOM 3731 O O . GLU B 1 206 ? 79.298 60.242 32.798 1.00 32.87 206 GLU B O 1
ATOM 3737 N N . MET B 1 207 ? 78.376 60.780 30.825 1.00 27.76 207 MET B N 1
ATOM 3738 C CA . MET B 1 207 ? 78.488 62.182 31.193 1.00 35.72 207 MET B CA 1
ATOM 3739 C C . MET B 1 207 ? 77.359 63.023 30.618 1.00 37.20 207 MET B C 1
ATOM 3740 O O . MET B 1 207 ? 76.689 62.661 29.642 1.00 31.75 207 MET B O 1
ATOM 3745 N N . VAL B 1 208 ? 77.179 64.164 31.278 1.00 32.41 208 VAL B N 1
ATOM 3746 C CA . VAL B 1 208 ? 76.271 65.239 30.904 1.00 35.94 208 VAL B CA 1
ATOM 3747 C C . VAL B 1 208 ? 77.130 66.485 30.709 1.00 39.50 208 VAL B C 1
ATOM 3748 O O . VAL B 1 208 ? 77.976 66.794 31.562 1.00 38.41 208 VAL B O 1
ATOM 3752 N N . PHE B 1 209 ? 76.920 67.189 29.594 1.00 31.72 209 PHE B N 1
ATOM 3753 C CA . PHE B 1 209 ? 77.749 68.339 29.264 1.00 33.73 209 PHE B CA 1
ATOM 3754 C C . PHE B 1 209 ? 76.957 69.362 28.467 1.00 43.25 209 PHE B C 1
ATOM 3755 O O . PHE B 1 209 ? 76.123 69.014 27.629 1.00 36.77 209 PHE B O 1
ATOM 3763 N N . LYS B 1 210 ? 77.263 70.634 28.711 1.00 41.61 210 LYS B N 1
ATOM 3764 C CA . LYS B 1 210 ? 76.690 71.735 27.951 1.00 40.01 210 LYS B CA 1
ATOM 3765 C C . LYS B 1 210 ? 77.598 72.013 26.770 1.00 34.78 210 LYS B C 1
ATOM 3766 O O . LYS B 1 210 ? 78.821 71.898 26.883 1.00 35.81 210 LYS B O 1
ATOM 3772 N N . VAL B 1 211 ? 77.004 72.354 25.623 1.00 30.92 211 VAL B N 1
ATOM 3773 C CA . VAL B 1 211 ? 77.772 72.612 24.411 1.00 32.46 211 VAL B CA 1
ATOM 3774 C C . VAL B 1 211 ? 77.360 73.949 23.807 1.00 39.79 211 VAL B C 1
ATOM 3775 O O . VAL B 1 211 ? 76.230 74.417 23.973 1.00 41.00 211 VAL B O 1
ATOM 3779 N N . TRP B 1 212 ? 78.298 74.557 23.093 1.00 43.52 212 TRP B N 1
ATOM 3780 C CA . TRP B 1 212 ? 78.038 75.739 22.288 1.00 43.36 212 TRP B CA 1
ATOM 3781 C C . TRP B 1 212 ? 79.059 75.746 21.165 1.00 36.70 212 TRP B C 1
ATOM 3782 O O . TRP B 1 212 ? 80.003 74.954 21.156 1.00 41.08 212 TRP B O 1
ATOM 3793 N N . GLY B 1 213 ? 78.829 76.604 20.174 1.00 38.71 213 GLY B N 1
ATOM 3794 C CA . GLY B 1 213 ? 79.676 76.656 18.999 1.00 34.11 213 GLY B CA 1
ATOM 3795 C C . GLY B 1 213 ? 78.877 76.389 17.738 1.00 32.93 213 GLY B C 1
ATOM 3796 O O . GLY B 1 213 ? 77.671 76.642 17.689 1.00 43.65 213 GLY B O 1
ATOM 3797 N N . ASP B 1 214 ? 79.554 75.828 16.739 1.00 34.02 214 ASP B N 1
ATOM 3798 C CA . ASP B 1 214 ? 78.966 75.685 15.412 1.00 35.05 214 ASP B CA 1
ATOM 3799 C C . ASP B 1 214 ? 77.967 74.531 15.384 1.00 44.30 214 ASP B C 1
ATOM 3800 O O . ASP B 1 214 ? 78.341 73.377 15.622 1.00 37.08 214 ASP B O 1
ATOM 3805 N N . TYR B 1 215 ? 76.710 74.846 15.036 1.00 45.04 215 TYR B N 1
ATOM 3806 C CA . TYR B 1 215 ? 75.639 73.852 15.047 1.00 39.22 215 TYR B CA 1
ATOM 3807 C C . TYR B 1 215 ? 75.989 72.637 14.196 1.00 34.80 215 TYR B C 1
ATOM 3808 O O . TYR B 1 215 ? 75.748 71.495 14.608 1.00 34.48 215 TYR B O 1
ATOM 3817 N N . ASP B 1 216 ? 76.557 72.848 13.013 1.00 29.34 216 ASP B N 1
ATOM 3818 C CA . ASP B 1 216 ? 76.784 71.713 12.122 1.00 36.36 216 ASP B CA 1
ATOM 3819 C C . ASP B 1 216 ? 77.798 70.727 12.694 1.00 38.86 216 ASP B C 1
ATOM 3820 O O . ASP B 1 216 ? 77.673 69.509 12.493 1.00 36.73 216 ASP B O 1
ATOM 3825 N N . LEU B 1 217 ? 78.794 71.217 13.425 1.00 39.05 217 LEU B N 1
ATOM 3826 C CA . LEU B 1 217 ? 79.779 70.304 13.988 1.00 33.43 217 LEU B CA 1
ATOM 3827 C C . LEU B 1 217 ? 79.183 69.521 15.157 1.00 26.18 217 LEU B C 1
ATOM 3828 O O . LEU B 1 217 ? 79.344 68.295 15.245 1.00 34.32 217 LEU B O 1
ATOM 3833 N N . ILE B 1 218 ? 78.484 70.219 16.064 1.00 26.98 218 ILE B N 1
ATOM 3834 C CA . ILE B 1 218 ? 77.821 69.553 17.176 1.00 33.23 218 ILE B CA 1
ATOM 3835 C C . ILE B 1 218 ? 76.832 68.526 16.645 1.00 33.85 218 ILE B C 1
ATOM 3836 O O . ILE B 1 218 ? 76.707 67.425 17.187 1.00 31.09 218 ILE B O 1
ATOM 3841 N N . LYS B 1 219 ? 76.117 68.875 15.578 1.00 26.83 219 LYS B N 1
ATOM 3842 C CA . LYS B 1 219 ? 75.176 67.954 14.957 1.00 31.56 219 LYS B CA 1
ATOM 3843 C C . LYS B 1 219 ? 75.892 66.725 14.428 1.00 31.24 219 LYS B C 1
ATOM 3844 O O . LYS B 1 219 ? 75.382 65.613 14.548 1.00 29.07 219 LYS B O 1
ATOM 3850 N N . PHE B 1 220 ? 77.091 66.895 13.866 1.00 27.00 220 PHE B N 1
ATOM 3851 C CA . PHE B 1 220 ? 77.841 65.719 13.446 1.00 30.31 220 PHE B CA 1
ATOM 3852 C C . PHE B 1 220 ? 78.166 64.815 14.633 1.00 27.74 220 PHE B C 1
ATOM 3853 O O . PHE B 1 220 ? 78.140 63.589 14.508 1.00 25.02 220 PHE B O 1
ATOM 3861 N N . GLY B 1 221 ? 78.526 65.397 15.771 1.00 28.88 221 GLY B N 1
ATOM 3862 C CA . GLY B 1 221 ? 78.725 64.576 16.962 1.00 26.00 221 GLY B CA 1
ATOM 3863 C C . GLY B 1 221 ? 77.434 63.918 17.428 1.00 33.03 221 GLY B C 1
ATOM 3864 O O . GLY B 1 221 ? 77.437 62.793 17.935 1.00 29.05 221 GLY B O 1
ATOM 3865 N N . TYR B 1 222 ? 76.316 64.624 17.276 1.00 27.46 222 TYR B N 1
ATOM 3866 C CA . TYR B 1 222 ? 75.009 64.060 17.618 1.00 26.42 222 TYR B CA 1
ATOM 3867 C C . TYR B 1 222 ? 74.698 62.856 16.747 1.00 19.62 222 TYR B C 1
ATOM 3868 O O . TYR B 1 222 ? 74.145 61.861 17.231 1.00 25.67 222 TYR B O 1
ATOM 3877 N N . GLU B 1 223 ? 75.098 62.904 15.477 1.00 21.58 223 GLU B N 1
ATOM 3878 C CA . GLU B 1 223 ? 74.718 61.849 14.549 1.00 27.34 223 GLU B CA 1
ATOM 3879 C C . GLU B 1 223 ? 75.719 60.709 14.506 1.00 26.15 223 GLU B C 1
ATOM 3880 O O . GLU B 1 223 ? 75.318 59.562 14.324 1.00 21.96 223 GLU B O 1
ATOM 3886 N N . CYS B 1 224 ? 77.008 61.007 14.661 1.00 25.48 224 CYS B N 1
ATOM 3887 C CA . CYS B 1 224 ? 78.079 60.024 14.535 1.00 27.20 224 CYS B CA 1
ATOM 3888 C C . CYS B 1 224 ? 78.499 59.451 15.874 1.00 25.00 224 CYS B C 1
ATOM 3889 O O . CYS B 1 224 ? 79.029 58.339 15.926 1.00 26.94 224 CYS B O 1
ATOM 3892 N N . GLY B 1 225 ? 78.287 60.197 16.931 1.00 24.24 225 GLY B N 1
ATOM 3893 C CA . GLY B 1 225 ? 78.811 59.861 18.243 1.00 20.05 225 GLY B CA 1
ATOM 3894 C C . GLY B 1 225 ? 80.039 60.700 18.571 1.00 23.18 225 GLY B C 1
ATOM 3895 O O . GLY B 1 225 ? 80.751 61.183 17.681 1.00 25.53 225 GLY B O 1
ATOM 3896 N N . PHE B 1 226 ? 80.273 60.901 19.868 1.00 23.95 226 PHE B N 1
ATOM 3897 C CA . PHE B 1 226 ? 81.475 61.565 20.379 1.00 25.69 226 PHE B CA 1
ATOM 3898 C C . PHE B 1 226 ? 82.521 60.519 20.754 1.00 31.32 226 PHE B C 1
ATOM 3899 O O . PHE B 1 226 ? 82.189 59.373 21.059 1.00 25.05 226 PHE B O 1
ATOM 3907 N N . GLY B 1 227 ? 83.799 60.905 20.671 1.00 30.11 227 GLY B N 1
ATOM 3908 C CA . GLY B 1 227 ? 84.841 59.944 21.013 1.00 29.90 227 GLY B CA 1
ATOM 3909 C C . GLY B 1 227 ? 85.014 58.859 19.950 1.00 27.66 227 GLY B C 1
ATOM 3910 O O . GLY B 1 227 ? 84.544 58.957 18.802 1.00 25.98 227 GLY B O 1
ATOM 3911 N N . GLU B 1 228 ? 85.683 57.789 20.362 1.00 24.35 228 GLU B N 1
ATOM 3912 C CA . GLU B 1 228 ? 86.123 56.726 19.471 1.00 25.38 228 GLU B CA 1
ATOM 3913 C C . GLU B 1 228 ? 85.258 55.478 19.625 1.00 20.69 228 GLU B C 1
ATOM 3914 O O . GLU B 1 228 ? 84.453 55.362 20.552 1.00 25.84 228 GLU B O 1
ATOM 3920 N N . LYS B 1 229 ? 85.484 54.532 18.707 1.00 24.88 229 LYS B N 1
ATOM 3921 C CA . LYS B 1 229 ? 84.790 53.241 18.673 1.00 28.54 229 LYS B CA 1
ATOM 3922 C C . LYS B 1 229 ? 83.272 53.423 18.612 1.00 27.46 229 LYS B C 1
ATOM 3923 O O . LYS B 1 229 ? 82.524 52.660 19.224 1.00 20.21 229 LYS B O 1
ATOM 3929 N N . ASN B 1 230 ? 82.827 54.463 17.912 1.00 21.53 230 ASN B N 1
ATOM 3930 C CA . ASN B 1 230 ? 81.392 54.703 17.754 1.00 21.17 230 ASN B CA 1
ATOM 3931 C C . ASN B 1 230 ? 80.709 53.469 17.175 1.00 19.92 230 ASN B C 1
ATOM 3932 O O . ASN B 1 230 ? 79.641 53.070 17.641 1.00 23.02 230 ASN B O 1
ATOM 3937 N N . SER B 1 231 ? 81.319 52.838 16.174 1.00 18.91 231 SER B N 1
ATOM 3938 C CA . SER B 1 231 ? 80.650 51.722 15.521 1.00 21.51 231 SER B CA 1
ATOM 3939 C C . SER B 1 231 ? 80.621 50.474 16.391 1.00 23.88 231 SER B C 1
ATOM 3940 O O . SER B 1 231 ? 79.957 49.503 16.019 1.00 22.19 231 SER B O 1
ATOM 3943 N N . MET B 1 232 ? 81.312 50.473 17.532 1.00 20.88 232 MET B N 1
ATOM 3944 C CA . MET B 1 232 ? 81.163 49.418 18.510 1.00 21.85 232 MET B CA 1
ATOM 3945 C C . MET B 1 232 ? 80.179 49.800 19.591 1.00 19.19 232 MET B C 1
ATOM 3946 O O . MET B 1 232 ? 80.085 49.105 20.604 1.00 21.68 232 MET B O 1
ATOM 3951 N N . GLY B 1 233 ? 79.464 50.908 19.422 1.00 18.04 233 GLY B N 1
ATOM 3952 C CA . GLY B 1 233 ? 78.427 51.275 20.360 1.00 17.46 233 GLY B CA 1
ATOM 3953 C C . GLY B 1 233 ? 78.806 52.257 21.445 1.00 18.25 233 GLY B C 1
ATOM 3954 O O . GLY B 1 233 ? 78.177 52.245 22.512 1.00 18.55 233 GLY B O 1
ATOM 3955 N N . PHE B 1 234 ? 79.757 53.137 21.194 1.00 19.45 234 PHE B N 1
ATOM 3956 C CA . PHE B 1 234 ? 80.218 54.082 22.191 1.00 20.46 234 PHE B CA 1
ATOM 3957 C C . PHE B 1 234 ? 79.923 55.502 21.720 1.00 19.37 234 PHE B C 1
ATOM 3958 O O . PHE B 1 234 ? 79.934 55.793 20.517 1.00 22.11 234 PHE B O 1
ATOM 3966 N N . GLY B 1 235 ? 79.635 56.371 22.683 1.00 21.47 235 GLY B N 1
ATOM 3967 C CA . GLY B 1 235 ? 79.654 57.805 22.444 1.00 24.82 235 GLY B CA 1
ATOM 3968 C C . GLY B 1 235 ? 78.360 58.414 21.948 1.00 29.10 235 GLY B C 1
ATOM 3969 O O . GLY B 1 235 ? 78.355 59.587 21.554 1.00 24.11 235 GLY B O 1
ATOM 3970 N N . MET B 1 236 ? 77.257 57.678 21.979 1.00 23.90 236 MET B N 1
ATOM 3971 C CA . MET B 1 236 ? 76.008 58.238 21.494 1.00 19.66 236 MET B CA 1
ATOM 3972 C C . MET B 1 236 ? 75.397 59.144 22.552 1.00 19.11 236 MET B C 1
ATOM 3973 O O . MET B 1 236 ? 75.357 58.803 23.734 1.00 22.49 236 MET B O 1
ATOM 3978 N N . VAL B 1 237 ? 74.917 60.311 22.126 1.00 20.96 237 VAL B N 1
ATOM 3979 C CA . VAL B 1 237 ? 74.320 61.261 23.049 1.00 20.58 237 VAL B CA 1
ATOM 3980 C C . VAL B 1 237 ? 72.891 61.580 22.633 1.00 23.07 237 VAL B C 1
ATOM 3981 O O . VAL B 1 237 ? 72.447 61.287 21.517 1.00 25.23 237 VAL B O 1
ATOM 3985 N N . VAL B 1 238 ? 72.182 62.210 23.567 1.00 25.81 238 VAL B N 1
ATOM 3986 C CA . VAL B 1 238 ? 70.837 62.704 23.329 1.00 22.78 238 VAL B CA 1
ATOM 3987 C C . VAL B 1 238 ? 70.742 64.084 23.968 1.00 30.25 238 VAL B C 1
ATOM 3988 O O . VAL B 1 238 ? 71.450 64.403 24.934 1.00 27.69 238 VAL B O 1
ATOM 3992 N N . ASN B 1 239 ? 69.888 64.923 23.397 1.00 27.88 239 ASN B N 1
ATOM 3993 C CA . ASN B 1 239 ? 69.652 66.242 23.970 1.00 32.83 239 ASN B CA 1
ATOM 3994 C C . ASN B 1 239 ? 68.816 66.142 25.239 1.00 37.40 239 ASN B C 1
ATOM 3995 O O . ASN B 1 239 ? 67.940 65.278 25.363 1.00 37.61 239 ASN B O 1
ATOM 4000 N N . VAL B 1 240 ? 69.108 67.015 26.204 1.00 35.18 240 VAL B N 1
ATOM 4001 C CA . VAL B 1 240 ? 68.345 67.117 27.442 1.00 44.26 240 VAL B CA 1
ATOM 4002 C C . VAL B 1 240 ? 67.586 68.433 27.365 1.00 53.31 240 VAL B C 1
ATOM 4003 O O . VAL B 1 240 ? 68.204 69.501 27.272 1.00 49.50 240 VAL B O 1
ATOM 4007 N N . GLU B 1 241 ? 66.255 68.359 27.366 1.00 67.22 241 GLU B N 1
ATOM 4008 C CA . GLU B 1 241 ? 65.429 69.564 27.206 1.00 78.25 241 GLU B CA 1
ATOM 4009 C C . GLU B 1 241 ? 65.292 70.366 28.501 1.00 73.75 241 GLU B C 1
ATOM 4010 O O . GLU B 1 241 ? 64.887 69.837 29.534 1.00 70.37 241 GLU B O 1
ATOM 4016 N N . ARG C 1 2 ? 132.043 65.452 59.219 1.00 69.60 2 ARG C N 1
ATOM 4017 C CA . ARG C 1 2 ? 131.092 64.933 58.242 1.00 70.05 2 ARG C CA 1
ATOM 4018 C C . ARG C 1 2 ? 130.645 66.026 57.266 1.00 68.62 2 ARG C C 1
ATOM 4019 O O . ARG C 1 2 ? 130.047 67.029 57.652 1.00 71.28 2 ARG C O 1
ATOM 4027 N N . GLU C 1 3 ? 130.963 65.787 55.995 1.00 59.86 3 GLU C N 1
ATOM 4028 C CA . GLU C 1 3 ? 130.663 66.670 54.874 1.00 60.27 3 GLU C CA 1
ATOM 4029 C C . GLU C 1 3 ? 130.508 65.783 53.640 1.00 58.69 3 GLU C C 1
ATOM 4030 O O . GLU C 1 3 ? 130.648 64.560 53.726 1.00 60.41 3 GLU C O 1
ATOM 4036 N N . SER C 1 4 ? 130.231 66.388 52.480 1.00 42.07 4 SER C N 1
ATOM 4037 C CA . SER C 1 4 ? 130.084 65.529 51.311 1.00 42.76 4 SER C CA 1
ATOM 4038 C C . SER C 1 4 ? 131.458 65.139 50.746 1.00 39.88 4 SER C C 1
ATOM 4039 O O . SER C 1 4 ? 132.504 65.655 51.146 1.00 35.69 4 SER C O 1
ATOM 4042 N N . MET C 1 5 ? 131.459 64.208 49.793 1.00 33.57 5 MET C N 1
ATOM 4043 C CA . MET C 1 5 ? 132.739 63.874 49.182 1.00 31.25 5 MET C CA 1
ATOM 4044 C C . MET C 1 5 ? 132.503 63.285 47.806 1.00 27.86 5 MET C C 1
ATOM 4045 O O . MET C 1 5 ? 131.562 62.479 47.638 1.00 16.24 5 MET C O 1
ATOM 4050 N N . ARG C 1 6 ? 133.350 63.713 46.838 1.00 23.84 6 ARG C N 1
ATOM 4051 C CA . ARG C 1 6 ? 133.365 63.181 45.469 1.00 15.87 6 ARG C CA 1
ATOM 4052 C C . ARG C 1 6 ? 134.771 62.687 45.118 1.00 13.59 6 ARG C C 1
ATOM 4053 O O . ARG C 1 6 ? 135.775 63.359 45.399 1.00 16.76 6 ARG C O 1
ATOM 4061 N N . ILE C 1 7 ? 134.851 61.502 44.536 1.00 15.75 7 ILE C N 1
ATOM 4062 C CA . ILE C 1 7 ? 136.138 60.970 44.142 1.00 14.64 7 ILE C CA 1
ATOM 4063 C C . ILE C 1 7 ? 136.085 60.548 42.681 1.00 13.70 7 ILE C C 1
ATOM 4064 O O . ILE C 1 7 ? 135.032 60.207 42.121 1.00 14.39 7 ILE C O 1
ATOM 4069 N N . GLU C 1 8 ? 137.231 60.649 42.054 1.00 13.36 8 GLU C N 1
ATOM 4070 C CA . GLU C 1 8 ? 137.467 60.120 40.717 1.00 13.80 8 GLU C CA 1
ATOM 4071 C C . GLU C 1 8 ? 138.346 58.877 40.868 1.00 17.64 8 GLU C C 1
ATOM 4072 O O . GLU C 1 8 ? 139.533 58.982 41.207 1.00 17.37 8 GLU C O 1
ATOM 4078 N N . LEU C 1 9 ? 137.792 57.700 40.598 1.00 15.21 9 LEU C N 1
ATOM 4079 C CA . LEU C 1 9 ? 138.580 56.481 40.607 1.00 16.14 9 LEU C CA 1
ATOM 4080 C C . LEU C 1 9 ? 139.307 56.361 39.282 1.00 18.41 9 LEU C C 1
ATOM 4081 O O . LEU C 1 9 ? 138.661 56.339 38.224 1.00 19.32 9 LEU C O 1
ATOM 4086 N N . GLU C 1 10 ? 140.634 56.251 39.347 1.00 15.71 10 GLU C N 1
ATOM 4087 C CA . GLU C 1 10 ? 141.469 56.113 38.153 1.00 18.33 10 GLU C CA 1
ATOM 4088 C C . GLU C 1 10 ? 141.642 54.625 37.877 1.00 18.00 10 GLU C C 1
ATOM 4089 O O . GLU C 1 10 ? 142.271 53.912 38.666 1.00 19.62 10 GLU C O 1
ATOM 4095 N N . LEU C 1 11 ? 141.080 54.154 36.757 1.00 13.37 11 LEU C N 1
ATOM 4096 C CA . LEU C 1 11 ? 141.061 52.749 36.396 1.00 13.96 11 LEU C CA 1
ATOM 4097 C C . LEU C 1 11 ? 141.987 52.528 35.209 1.00 19.21 11 LEU C C 1
ATOM 4098 O O . LEU C 1 11 ? 142.124 53.405 34.354 1.00 20.41 11 LEU C O 1
ATOM 4103 N N . GLN C 1 12 ? 142.508 51.315 35.102 1.00 17.66 12 GLN C N 1
ATOM 4104 C CA . GLN C 1 12 ? 143.447 50.981 34.026 1.00 18.86 12 GLN C CA 1
ATOM 4105 C C . GLN C 1 12 ? 143.162 49.573 33.530 1.00 20.99 12 GLN C C 1
ATOM 4106 O O . GLN C 1 12 ? 143.200 48.617 34.314 1.00 20.65 12 GLN C O 1
ATOM 4112 N N . THR C 1 13 ? 142.863 49.434 32.240 1.00 19.42 13 THR C N 1
ATOM 4113 C CA . THR C 1 13 ? 142.716 48.117 31.620 1.00 17.84 13 THR C CA 1
ATOM 4114 C C . THR C 1 13 ? 143.706 48.048 30.445 1.00 19.52 13 THR C C 1
ATOM 4115 O O . THR C 1 13 ? 144.598 48.884 30.323 1.00 20.10 13 THR C O 1
ATOM 4119 N N . ASP C 1 14 ? 143.586 47.026 29.619 1.00 20.71 14 ASP C N 1
ATOM 4120 C CA . ASP C 1 14 ? 144.508 46.919 28.484 1.00 22.19 14 ASP C CA 1
ATOM 4121 C C . ASP C 1 14 ? 144.294 48.061 27.499 1.00 17.36 14 ASP C C 1
ATOM 4122 O O . ASP C 1 14 ? 143.172 48.542 27.307 1.00 19.83 14 ASP C O 1
ATOM 4127 N N . ASN C 1 15 ? 145.391 48.488 26.850 1.00 21.38 15 ASN C N 1
ATOM 4128 C CA . ASN C 1 15 ? 145.272 49.398 25.715 1.00 21.60 15 ASN C CA 1
ATOM 4129 C C . ASN C 1 15 ? 144.285 48.858 24.679 1.00 20.12 15 ASN C C 1
ATOM 4130 O O . ASN C 1 15 ? 144.180 47.645 24.450 1.00 20.62 15 ASN C O 1
ATOM 4135 N N . PHE C 1 16 ? 143.577 49.780 24.028 1.00 18.46 16 PHE C N 1
ATOM 4136 C CA . PHE C 1 16 ? 142.653 49.498 22.923 1.00 19.23 16 PHE C CA 1
ATOM 4137 C C . PHE C 1 16 ? 141.390 48.769 23.358 1.00 26.98 16 PHE C C 1
ATOM 4138 O O . PHE C 1 16 ? 140.738 48.112 22.539 1.00 25.99 16 PHE C O 1
ATOM 4146 N N . THR C 1 17 ? 141.040 48.819 24.636 1.00 19.28 17 THR C N 1
ATOM 4147 C CA . THR C 1 17 ? 139.846 48.091 25.089 1.00 21.20 17 THR C CA 1
ATOM 4148 C C . THR C 1 17 ? 138.572 48.865 24.759 1.00 19.66 17 THR C C 1
ATOM 4149 O O . THR C 1 17 ? 138.510 50.082 24.922 1.00 21.12 17 THR C O 1
ATOM 4153 N N . VAL C 1 18 ? 137.527 48.164 24.332 1.00 20.08 18 VAL C N 1
ATOM 4154 C CA . VAL C 1 18 ? 136.237 48.800 24.088 1.00 21.90 18 VAL C CA 1
ATOM 4155 C C . VAL C 1 18 ? 135.361 48.656 25.334 1.00 20.35 18 VAL C C 1
ATOM 4156 O O . VAL C 1 18 ? 135.182 47.543 25.851 1.00 21.81 18 VAL C O 1
ATOM 4160 N N . ILE C 1 19 ? 134.846 49.769 25.836 1.00 18.58 19 ILE C N 1
ATOM 4161 C CA . ILE C 1 19 ? 133.835 49.769 26.888 1.00 15.49 19 ILE C CA 1
ATOM 4162 C C . ILE C 1 19 ? 132.459 49.812 26.198 1.00 15.94 19 ILE C C 1
ATOM 4163 O O . ILE C 1 19 ? 132.120 50.861 25.609 1.00 20.53 19 ILE C O 1
ATOM 4168 N N . PRO C 1 20 ? 131.668 48.752 26.279 1.00 22.32 20 PRO C N 1
ATOM 4169 C CA . PRO C 1 20 ? 130.392 48.702 25.536 1.00 24.34 20 PRO C CA 1
ATOM 4170 C C . PRO C 1 20 ? 129.441 49.841 25.906 1.00 22.72 20 PRO C C 1
ATOM 4171 O O . PRO C 1 20 ? 129.439 50.350 27.031 1.00 20.90 20 PRO C O 1
ATOM 4175 N N . TYR C 1 21 ? 128.637 50.266 24.925 1.00 17.64 21 TYR C N 1
ATOM 4176 C CA . TYR C 1 21 ? 127.621 51.289 25.166 1.00 25.42 21 TYR C CA 1
ATOM 4177 C C . TYR C 1 21 ? 126.662 50.877 26.266 1.00 21.02 21 TYR C C 1
ATOM 4178 O O . TYR C 1 21 ? 126.102 51.739 26.961 1.00 22.31 21 TYR C O 1
ATOM 4187 N N . ASN C 1 22 ? 126.429 49.578 26.411 1.00 19.65 22 ASN C N 1
ATOM 4188 C CA . ASN C 1 22 ? 125.482 49.111 27.406 1.00 22.61 22 ASN C CA 1
ATOM 4189 C C . ASN C 1 22 ? 126.154 48.746 28.732 1.00 16.96 22 ASN C C 1
ATOM 4190 O O . ASN C 1 22 ? 125.584 47.973 29.503 1.00 19.89 22 ASN C O 1
ATOM 4195 N N . HIS C 1 23 ? 127.334 49.306 29.026 1.00 17.79 23 HIS C N 1
ATOM 4196 C CA . HIS C 1 23 ? 128.065 48.856 30.205 1.00 17.30 23 HIS C CA 1
ATOM 4197 C C . HIS C 1 23 ? 127.402 49.266 31.535 1.00 18.16 23 HIS C C 1
ATOM 4198 O O . HIS C 1 23 ? 127.750 48.694 32.565 1.00 16.11 23 HIS C O 1
ATOM 4205 N N . GLN C 1 24 ? 126.534 50.270 31.553 1.00 18.72 24 GLN C N 1
ATOM 4206 C CA . GLN C 1 24 ? 126.097 50.811 32.840 1.00 19.14 24 GLN C CA 1
ATOM 4207 C C . GLN C 1 24 ? 125.479 49.728 33.721 1.00 15.12 24 GLN C C 1
ATOM 4208 O O . GLN C 1 24 ? 125.731 49.686 34.929 1.00 16.02 24 GLN C O 1
ATOM 4214 N N . TYR C 1 25 ? 124.672 48.855 33.136 1.00 17.81 25 TYR C N 1
ATOM 4215 C CA . TYR C 1 25 ? 124.030 47.789 33.909 1.00 17.61 25 TYR C CA 1
ATOM 4216 C C . TYR C 1 25 ? 125.063 46.887 34.584 1.00 18.80 25 TYR C C 1
ATOM 4217 O O . TYR C 1 25 ? 124.916 46.497 35.760 1.00 17.51 25 TYR C O 1
ATOM 4226 N N . TYR C 1 26 ? 126.130 46.544 33.851 1.00 16.23 26 TYR C N 1
ATOM 4227 C CA . TYR C 1 26 ? 127.174 45.696 34.432 1.00 13.27 26 TYR C CA 1
ATOM 4228 C C . TYR C 1 26 ? 128.005 46.446 35.457 1.00 11.57 26 TYR C C 1
ATOM 4229 O O . TYR C 1 26 ? 128.523 45.829 36.405 1.00 17.60 26 TYR C O 1
ATOM 4238 N N . LEU C 1 27 ? 128.206 47.746 35.236 1.00 17.26 27 LEU C N 1
ATOM 4239 C CA . LEU C 1 27 ? 128.927 48.565 36.204 1.00 16.87 27 LEU C CA 1
ATOM 4240 C C . LEU C 1 27 ? 128.159 48.627 37.526 1.00 18.71 27 LEU C C 1
ATOM 4241 O O . LEU C 1 27 ? 128.730 48.466 38.609 1.00 16.09 27 LEU C O 1
ATOM 4246 N N . ALA C 1 28 ? 126.856 48.870 37.439 1.00 15.72 28 ALA C N 1
ATOM 4247 C CA . ALA C 1 28 ? 126.017 48.930 38.638 1.00 16.66 28 ALA C CA 1
ATOM 4248 C C . ALA C 1 28 ? 126.045 47.610 39.386 1.00 17.84 28 ALA C C 1
ATOM 4249 O O . ALA C 1 28 ? 126.120 47.591 40.615 1.00 17.50 28 ALA C O 1
ATOM 4251 N N . SER C 1 29 ? 125.977 46.490 38.650 1.00 16.19 29 SER C N 1
ATOM 4252 C CA . SER C 1 29 ? 126.110 45.184 39.271 1.00 20.49 29 SER C CA 1
ATOM 4253 C C . SER C 1 29 ? 127.463 45.047 39.957 1.00 20.35 29 SER C C 1
ATOM 4254 O O . SER C 1 29 ? 127.545 44.574 41.100 1.00 18.56 29 SER C O 1
ATOM 4257 N N . ALA C 1 30 ? 128.545 45.476 39.287 1.00 18.19 30 ALA C N 1
ATOM 4258 C CA . ALA C 1 30 ? 129.862 45.352 39.907 1.00 17.89 30 ALA C CA 1
ATOM 4259 C C . ALA C 1 30 ? 129.969 46.187 41.183 1.00 14.66 30 ALA C C 1
ATOM 4260 O O . ALA C 1 30 ? 130.553 45.739 42.184 1.00 18.44 30 ALA C O 1
ATOM 4262 N N . ILE C 1 31 ? 129.435 47.409 41.155 1.00 16.07 31 ILE C N 1
ATOM 4263 C CA . ILE C 1 31 ? 129.525 48.291 42.320 1.00 16.49 31 ILE C CA 1
ATOM 4264 C C . ILE C 1 31 ? 128.724 47.698 43.478 1.00 18.50 31 ILE C C 1
ATOM 4265 O O . ILE C 1 31 ? 129.213 47.617 44.613 1.00 14.55 31 ILE C O 1
ATOM 4270 N N . TYR C 1 32 ? 127.490 47.262 43.192 1.00 16.04 32 TYR C N 1
ATOM 4271 C CA . TYR C 1 32 ? 126.682 46.594 44.214 1.00 19.34 32 TYR C CA 1
ATOM 4272 C C . TYR C 1 32 ? 127.417 45.409 44.804 1.00 19.47 32 TYR C C 1
ATOM 4273 O O . TYR C 1 32 ? 127.402 45.203 46.030 1.00 19.15 32 TYR C O 1
ATOM 4282 N N . ASN C 1 33 ? 128.044 44.591 43.946 1.00 15.44 33 ASN C N 1
ATOM 4283 C CA . ASN C 1 33 ? 128.712 43.395 44.435 1.00 17.98 33 ASN C CA 1
ATOM 4284 C C . ASN C 1 33 ? 129.899 43.738 45.317 1.00 20.10 33 ASN C C 1
ATOM 4285 O O . ASN C 1 33 ? 130.172 43.021 46.284 1.00 19.81 33 ASN C O 1
ATOM 4290 N N . LYS C 1 34 ? 130.627 44.818 45.005 1.00 16.27 34 LYS C N 1
ATOM 4291 C CA . LYS C 1 34 ? 131.708 45.230 45.897 1.00 14.86 34 LYS C CA 1
ATOM 4292 C C . LYS C 1 34 ? 131.143 45.646 47.267 1.00 16.24 34 LYS C C 1
ATOM 4293 O O . LYS C 1 34 ? 131.596 45.175 48.317 1.00 19.03 34 LYS C O 1
ATOM 4299 N N . ILE C 1 35 ? 130.132 46.510 47.256 1.00 16.11 35 ILE C N 1
ATOM 4300 C CA . ILE C 1 35 ? 129.598 47.040 48.524 1.00 16.29 35 ILE C CA 1
ATOM 4301 C C . ILE C 1 35 ? 129.127 45.903 49.428 1.00 18.29 35 ILE C C 1
ATOM 4302 O O . ILE C 1 35 ? 129.371 45.918 50.647 1.00 18.42 35 ILE C O 1
ATOM 4307 N N . HIS C 1 36 ? 128.539 44.862 48.837 1.00 15.64 36 HIS C N 1
ATOM 4308 C CA . HIS C 1 36 ? 127.963 43.752 49.591 1.00 18.26 36 HIS C CA 1
ATOM 4309 C C . HIS C 1 36 ? 128.863 42.524 49.668 1.00 19.35 36 HIS C C 1
ATOM 4310 O O . HIS C 1 36 ? 128.410 41.465 50.122 1.00 19.11 36 HIS C O 1
ATOM 4317 N N . SER C 1 37 ? 130.133 42.667 49.334 1.00 21.03 37 SER C N 1
ATOM 4318 C CA . SER C 1 37 ? 131.068 41.544 49.296 1.00 20.39 37 SER C CA 1
ATOM 4319 C C . SER C 1 37 ? 131.409 41.034 50.693 1.00 21.26 37 SER C C 1
ATOM 4320 O O . SER C 1 37 ? 131.526 41.811 51.646 1.00 20.66 37 SER C O 1
ATOM 4323 N N . ALA C 1 38 ? 131.650 39.721 50.799 1.00 21.38 38 ALA C N 1
ATOM 4324 C CA . ALA C 1 38 ? 132.192 39.162 52.040 1.00 21.50 38 ALA C CA 1
ATOM 4325 C C . ALA C 1 38 ? 133.687 39.387 52.183 1.00 22.60 38 ALA C C 1
ATOM 4326 O O . ALA C 1 38 ? 134.241 39.095 53.250 1.00 24.59 38 ALA C O 1
ATOM 4328 N N . ASN C 1 39 ? 134.370 39.850 51.132 1.00 18.72 39 ASN C N 1
ATOM 4329 C CA . ASN C 1 39 ? 135.776 40.194 51.259 1.00 19.32 39 ASN C CA 1
ATOM 4330 C C . ASN C 1 39 ? 135.957 41.145 52.443 1.00 20.66 39 ASN C C 1
ATOM 4331 O O . ASN C 1 39 ? 135.290 42.192 52.497 1.00 20.72 39 ASN C O 1
ATOM 4336 N N . PRO C 1 40 ? 136.845 40.835 53.392 1.00 21.15 40 PRO C N 1
ATOM 4337 C CA . PRO C 1 40 ? 137.041 41.734 54.539 1.00 27.21 40 PRO C CA 1
ATOM 4338 C C . PRO C 1 40 ? 137.484 43.144 54.146 1.00 27.98 40 PRO C C 1
ATOM 4339 O O . PRO C 1 40 ? 137.265 44.079 54.923 1.00 24.72 40 PRO C O 1
ATOM 4343 N N . ALA C 1 41 ? 138.045 43.333 52.947 1.00 26.79 41 ALA C N 1
ATOM 4344 C CA . ALA C 1 41 ? 138.363 44.679 52.482 1.00 20.79 41 ALA C CA 1
ATOM 4345 C C . ALA C 1 41 ? 137.127 45.578 52.483 1.00 21.27 41 ALA C C 1
ATOM 4346 O O . ALA C 1 41 ? 137.244 46.793 52.687 1.00 21.50 41 ALA C O 1
ATOM 4348 N N . TYR C 1 42 ? 135.936 45.005 52.270 1.00 20.38 42 TYR C N 1
ATOM 4349 C CA . TYR C 1 42 ? 134.680 45.752 52.265 1.00 19.95 42 TYR C CA 1
ATOM 4350 C C . TYR C 1 42 ? 133.822 45.475 53.490 1.00 21.59 42 TYR C C 1
ATOM 4351 O O . TYR C 1 42 ? 133.176 46.391 54.001 1.00 19.49 42 TYR C O 1
ATOM 4360 N N . ALA C 1 43 ? 133.827 44.228 53.969 1.00 21.09 43 ALA C N 1
ATOM 4361 C CA . ALA C 1 43 ? 132.840 43.776 54.946 1.00 23.38 43 ALA C CA 1
ATOM 4362 C C . ALA C 1 43 ? 132.906 44.616 56.213 1.00 24.63 43 ALA C C 1
ATOM 4363 O O . ALA C 1 43 ? 131.884 45.080 56.720 1.00 27.67 43 ALA C O 1
ATOM 4365 N N . LYS C 1 44 ? 134.104 44.793 56.754 1.00 21.84 44 LYS C N 1
ATOM 4366 C CA . LYS C 1 44 ? 134.242 45.581 57.973 1.00 37.73 44 LYS C CA 1
ATOM 4367 C C . LYS C 1 44 ? 133.861 47.036 57.716 1.00 38.82 44 LYS C C 1
ATOM 4368 O O . LYS C 1 44 ? 133.017 47.614 58.420 1.00 41.46 44 LYS C O 1
ATOM 4374 N N . ARG C 1 45 ? 134.408 47.605 56.636 1.00 24.23 45 ARG C N 1
ATOM 4375 C CA . ARG C 1 45 ? 134.266 49.027 56.338 1.00 20.73 45 ARG C CA 1
ATOM 4376 C C . ARG C 1 45 ? 132.832 49.414 56.025 1.00 21.47 45 ARG C C 1
ATOM 4377 O O . ARG C 1 45 ? 132.446 50.563 56.264 1.00 24.15 45 ARG C O 1
ATOM 4385 N N . LEU C 1 46 ? 132.051 48.508 55.435 1.00 18.14 46 LEU C N 1
ATOM 4386 C CA . LEU C 1 46 ? 130.732 48.862 54.911 1.00 18.64 46 LEU C CA 1
ATOM 4387 C C . LEU C 1 46 ? 129.604 48.158 55.649 1.00 16.46 46 LEU C C 1
ATOM 4388 O O . LEU C 1 46 ? 128.468 48.154 55.174 1.00 19.91 46 LEU C O 1
ATOM 4393 N N . HIS C 1 47 ? 129.903 47.598 56.832 1.00 21.44 47 HIS C N 1
ATOM 4394 C CA . HIS C 1 47 ? 128.897 46.861 57.603 1.00 28.49 47 HIS C CA 1
ATOM 4395 C C . HIS C 1 47 ? 127.638 47.695 57.841 1.00 24.93 47 HIS C C 1
ATOM 4396 O O . HIS C 1 47 ? 126.513 47.181 57.754 1.00 26.60 47 HIS C O 1
ATOM 4403 N N . ASN C 1 48 ? 127.810 48.999 58.095 1.00 26.31 48 ASN C N 1
ATOM 4404 C CA . ASN C 1 48 ? 126.695 49.899 58.376 1.00 26.26 48 ASN C CA 1
ATOM 4405 C C . ASN C 1 48 ? 126.056 50.501 57.133 1.00 27.45 48 ASN C C 1
ATOM 4406 O O . ASN C 1 48 ? 125.131 51.306 57.273 1.00 24.67 48 ASN C O 1
ATOM 4411 N N . TYR C 1 49 ? 126.487 50.112 55.922 1.00 24.64 49 TYR C N 1
ATOM 4412 C CA . TYR C 1 49 ? 126.037 50.758 54.692 1.00 23.81 49 TYR C CA 1
ATOM 4413 C C . TYR C 1 49 ? 125.419 49.784 53.694 1.00 26.81 49 TYR C C 1
ATOM 4414 O O . TYR C 1 49 ? 125.311 50.106 52.508 1.00 21.73 49 TYR C O 1
ATOM 4423 N N . GLN C 1 50 ? 124.985 48.606 54.152 1.00 24.03 50 GLN C N 1
ATOM 4424 C CA . GLN C 1 50 ? 124.465 47.600 53.242 1.00 21.69 50 GLN C CA 1
ATOM 4425 C C . GLN C 1 50 ? 123.129 47.991 52.637 1.00 25.85 50 GLN C C 1
ATOM 4426 O O . GLN C 1 50 ? 122.767 47.473 51.573 1.00 23.37 50 GLN C O 1
ATOM 4432 N N . LYS C 1 51 ? 122.392 48.912 53.262 1.00 21.18 51 LYS C N 1
ATOM 4433 C CA . LYS C 1 51 ? 121.146 49.394 52.677 1.00 19.46 51 LYS C CA 1
ATOM 4434 C C . LYS C 1 51 ? 121.225 50.879 52.375 1.00 22.39 51 LYS C C 1
ATOM 4435 O O . LYS C 1 51 ? 120.198 51.517 52.128 1.00 23.41 51 LYS C O 1
ATOM 4441 N N . PHE C 1 52 ? 122.437 51.431 52.372 1.00 20.73 52 PHE C N 1
ATOM 4442 C CA . PHE C 1 52 ? 122.617 52.868 52.194 1.00 20.39 52 PHE C CA 1
ATOM 4443 C C . PHE C 1 52 ? 122.413 53.246 50.739 1.00 26.95 52 PHE C C 1
ATOM 4444 O O . PHE C 1 52 ? 123.082 52.697 49.849 1.00 24.17 52 PHE C O 1
ATOM 4452 N N . LYS C 1 53 ? 121.513 54.201 50.489 1.00 18.35 53 LYS C N 1
ATOM 4453 C CA . LYS C 1 53 ? 121.174 54.530 49.106 1.00 23.43 53 LYS C CA 1
ATOM 4454 C C . LYS C 1 53 ? 121.420 55.996 48.721 1.00 15.99 53 LYS C C 1
ATOM 4455 O O . LYS C 1 53 ? 121.051 56.397 47.610 1.00 18.67 53 LYS C O 1
ATOM 4461 N N . PHE C 1 54 ? 122.040 56.799 49.590 1.00 13.71 54 PHE C N 1
ATOM 4462 C CA . PHE C 1 54 ? 122.248 58.218 49.293 1.00 15.41 54 PHE C CA 1
ATOM 4463 C C . PHE C 1 54 ? 123.650 58.440 48.729 1.00 17.43 54 PHE C C 1
ATOM 4464 O O . PHE C 1 54 ? 124.507 59.087 49.335 1.00 16.26 54 PHE C O 1
ATOM 4472 N N . PHE C 1 55 ? 123.873 57.857 47.553 1.00 14.50 55 PHE C N 1
ATOM 4473 C CA . PHE C 1 55 ? 125.118 58.074 46.816 1.00 12.93 55 PHE C CA 1
ATOM 4474 C C . PHE C 1 55 ? 124.838 57.845 45.350 1.00 14.16 55 PHE C C 1
ATOM 4475 O O . PHE C 1 55 ? 123.822 57.262 44.992 1.00 14.91 55 PHE C O 1
ATOM 4483 N N . THR C 1 56 ? 125.769 58.294 44.497 1.00 13.05 56 THR C N 1
ATOM 4484 C CA . THR C 1 56 ? 125.603 58.066 43.065 1.00 12.81 56 THR C CA 1
ATOM 4485 C C . THR C 1 56 ? 126.968 57.787 42.433 1.00 15.15 56 THR C C 1
ATOM 4486 O O . THR C 1 56 ? 128.023 57.912 43.075 1.00 13.90 56 THR C O 1
ATOM 4490 N N . PHE C 1 57 ? 126.943 57.365 41.174 1.00 14.51 57 PHE C N 1
ATOM 4491 C CA . PHE C 1 57 ? 128.202 57.237 40.449 1.00 11.41 57 PHE C CA 1
ATOM 4492 C C . PHE C 1 57 ? 127.920 57.416 38.968 1.00 13.12 57 PHE C C 1
ATOM 4493 O O . PHE C 1 57 ? 126.771 57.343 38.528 1.00 14.65 57 PHE C O 1
ATOM 4501 N N . SER C 1 58 ? 128.993 57.685 38.207 1.00 17.05 58 SER C N 1
ATOM 4502 C CA . SER C 1 58 ? 128.872 58.051 36.797 1.00 15.33 58 SER C CA 1
ATOM 4503 C C . SER C 1 58 ? 128.938 56.794 35.923 1.00 15.96 58 SER C C 1
ATOM 4504 O O . SER C 1 58 ? 129.221 55.690 36.402 1.00 12.93 58 SER C O 1
ATOM 4507 N N . LEU C 1 59 ? 128.674 56.975 34.618 1.00 14.09 59 LEU C N 1
ATOM 4508 C CA . LEU C 1 59 ? 129.142 55.995 33.643 1.00 14.06 59 LEU C CA 1
ATOM 4509 C C . LEU C 1 59 ? 130.668 55.987 33.631 1.00 15.75 59 LEU C C 1
ATOM 4510 O O . LEU C 1 59 ? 131.313 56.942 34.073 1.00 17.95 59 LEU C O 1
ATOM 4515 N N . LEU C 1 60 ? 131.254 54.941 33.042 1.00 16.38 60 LEU C N 1
ATOM 4516 C CA . LEU C 1 60 ? 132.702 54.953 32.835 1.00 13.76 60 LEU C CA 1
ATOM 4517 C C . LEU C 1 60 ? 133.046 56.023 31.827 1.00 18.21 60 LEU C C 1
ATOM 4518 O O . LEU C 1 60 ? 132.421 56.106 30.761 1.00 19.03 60 LEU C O 1
ATOM 4523 N N . GLN C 1 61 ? 134.020 56.863 32.166 1.00 15.04 61 GLN C N 1
ATOM 4524 C CA . GLN C 1 61 ? 134.406 57.975 31.307 1.00 17.65 61 GLN C CA 1
ATOM 4525 C C . GLN C 1 61 ? 135.751 57.675 30.653 1.00 19.37 61 GLN C C 1
ATOM 4526 O O . GLN C 1 61 ? 136.685 57.215 31.321 1.00 15.54 61 GLN C O 1
ATOM 4532 N N . ILE C 1 62 ? 135.866 57.943 29.354 1.00 18.34 62 ILE C N 1
ATOM 4533 C CA . ILE C 1 62 ? 137.108 57.701 28.615 1.00 18.65 62 ILE C CA 1
ATOM 4534 C C . ILE C 1 62 ? 137.571 59.011 28.002 1.00 19.83 62 ILE C C 1
ATOM 4535 O O . ILE C 1 62 ? 136.786 59.679 27.326 1.00 21.09 62 ILE C O 1
ATOM 4540 N N . ARG C 1 63 ? 138.845 59.359 28.221 1.00 19.18 63 ARG C N 1
ATOM 4541 C CA . ARG C 1 63 ? 139.401 60.594 27.691 1.00 21.19 63 ARG C CA 1
ATOM 4542 C C . ARG C 1 63 ? 140.068 60.401 26.329 1.00 25.42 63 ARG C C 1
ATOM 4543 O O . ARG C 1 63 ? 139.829 61.185 25.410 1.00 29.39 63 ARG C O 1
ATOM 4551 N N . LYS C 1 64 ? 140.899 59.379 26.182 1.00 24.26 64 LYS C N 1
ATOM 4552 C CA . LYS C 1 64 ? 141.559 59.106 24.893 1.00 27.92 64 LYS C CA 1
ATOM 4553 C C . LYS C 1 64 ? 140.744 58.039 24.177 1.00 30.96 64 LYS C C 1
ATOM 4554 O O . LYS C 1 64 ? 141.023 56.843 24.284 1.00 34.22 64 LYS C O 1
ATOM 4560 N N . ARG C 1 65 ? 139.765 58.486 23.396 1.00 30.64 65 ARG C N 1
ATOM 4561 C CA . ARG C 1 65 ? 138.647 57.647 23.017 1.00 33.17 65 ARG C CA 1
ATOM 4562 C C . ARG C 1 65 ? 138.535 57.516 21.506 1.00 31.42 65 ARG C C 1
ATOM 4563 O O . ARG C 1 65 ? 138.887 58.429 20.750 1.00 31.04 65 ARG C O 1
ATOM 4571 N N . VAL C 1 66 ? 138.005 56.373 21.085 1.00 27.44 66 VAL C N 1
ATOM 4572 C CA . VAL C 1 66 ? 137.599 56.158 19.697 1.00 28.57 66 VAL C CA 1
ATOM 4573 C C . VAL C 1 66 ? 136.186 55.622 19.696 1.00 30.11 66 VAL C C 1
ATOM 4574 O O . VAL C 1 66 ? 135.896 54.633 20.372 1.00 29.64 66 VAL C O 1
ATOM 4578 N N . ILE C 1 67 ? 135.307 56.260 18.927 1.00 26.26 67 ILE C N 1
ATOM 4579 C CA . ILE C 1 67 ? 133.944 55.772 18.810 1.00 29.26 67 ILE C CA 1
ATOM 4580 C C . ILE C 1 67 ? 133.951 54.519 17.948 1.00 29.99 67 ILE C C 1
ATOM 4581 O O . ILE C 1 67 ? 134.440 54.529 16.810 1.00 30.53 67 ILE C O 1
ATOM 4586 N N . ARG C 1 68 ? 133.406 53.432 18.485 1.00 24.55 68 ARG C N 1
ATOM 4587 C CA . ARG C 1 68 ? 133.312 52.165 17.778 1.00 23.23 68 ARG C CA 1
ATOM 4588 C C . ARG C 1 68 ? 131.855 51.753 17.672 1.00 32.31 68 ARG C C 1
ATOM 4589 O O . ARG C 1 68 ? 130.956 52.361 18.268 1.00 29.28 68 ARG C O 1
ATOM 4597 N N . LYS C 1 69 ? 131.632 50.675 16.934 1.00 33.52 69 LYS C N 1
ATOM 4598 C CA . LYS C 1 69 ? 130.260 50.227 16.741 1.00 39.78 69 LYS C CA 1
ATOM 4599 C C . LYS C 1 69 ? 129.666 49.740 18.062 1.00 35.85 69 LYS C C 1
ATOM 4600 O O . LYS C 1 69 ? 128.513 50.050 18.374 1.00 31.73 69 LYS C O 1
ATOM 4606 N N . GLU C 1 70 ? 130.441 48.986 18.855 1.00 33.48 70 GLU C N 1
ATOM 4607 C CA . GLU C 1 70 ? 129.917 48.385 20.077 1.00 37.32 70 GLU C CA 1
ATOM 4608 C C . GLU C 1 70 ? 130.129 49.228 21.340 1.00 30.75 70 GLU C C 1
ATOM 4609 O O . GLU C 1 70 ? 129.555 48.896 22.384 1.00 27.92 70 GLU C O 1
ATOM 4615 N N . GLY C 1 71 ? 130.930 50.283 21.288 1.00 25.40 71 GLY C N 1
ATOM 4616 C CA . GLY C 1 71 ? 131.201 51.049 22.496 1.00 24.33 71 GLY C CA 1
ATOM 4617 C C . GLY C 1 71 ? 132.249 52.097 22.225 1.00 25.31 71 GLY C C 1
ATOM 4618 O O . GLY C 1 71 ? 132.533 52.425 21.064 1.00 26.32 71 GLY C O 1
ATOM 4619 N N . ILE C 1 72 ? 132.850 52.582 23.308 1.00 23.34 72 ILE C N 1
ATOM 4620 C CA . ILE C 1 72 ? 133.895 53.596 23.251 1.00 22.79 72 ILE C CA 1
ATOM 4621 C C . ILE C 1 72 ? 135.215 52.907 23.560 1.00 26.53 72 ILE C C 1
ATOM 4622 O O . ILE C 1 72 ? 135.363 52.260 24.605 1.00 20.21 72 ILE C O 1
ATOM 4627 N N . GLU C 1 73 ? 136.176 53.017 22.655 1.00 21.09 73 GLU C N 1
ATOM 4628 C CA . GLU C 1 73 ? 137.484 52.433 22.869 1.00 17.35 73 GLU C CA 1
ATOM 4629 C C . GLU C 1 73 ? 138.373 53.371 23.671 1.00 16.08 73 GLU C C 1
ATOM 4630 O O . GLU C 1 73 ? 138.416 54.577 23.398 1.00 21.07 73 GLU C O 1
ATOM 4636 N N . THR C 1 74 ? 139.073 52.824 24.670 1.00 18.72 74 THR C N 1
ATOM 4637 C CA . THR C 1 74 ? 140.101 53.564 25.377 1.00 19.71 74 THR C CA 1
ATOM 4638 C C . THR C 1 74 ? 141.459 53.145 24.805 1.00 21.61 74 THR C C 1
ATOM 4639 O O . THR C 1 74 ? 141.843 51.964 24.864 1.00 22.51 74 THR C O 1
ATOM 4643 N N . ILE C 1 75 ? 142.141 54.122 24.205 1.00 23.33 75 ILE C N 1
ATOM 4644 C CA . ILE C 1 75 ? 143.398 53.875 23.507 1.00 26.51 75 ILE C CA 1
ATOM 4645 C C . ILE C 1 75 ? 144.507 53.527 24.483 1.00 25.00 75 ILE C C 1
ATOM 4646 O O . ILE C 1 75 ? 145.302 52.608 24.241 1.00 26.93 75 ILE C O 1
ATOM 4651 N N . ASP C 1 76 ? 144.597 54.262 25.588 1.00 22.14 76 ASP C N 1
ATOM 4652 C CA . ASP C 1 76 ? 145.637 54.029 26.568 1.00 23.03 76 ASP C CA 1
ATOM 4653 C C . ASP C 1 76 ? 145.161 53.141 27.719 1.00 23.67 76 ASP C C 1
ATOM 4654 O O . ASP C 1 76 ? 145.896 52.974 28.692 1.00 23.44 76 ASP C O 1
ATOM 4659 N N . GLY C 1 77 ? 143.958 52.568 27.613 1.00 22.65 77 GLY C N 1
ATOM 4660 C CA . GLY C 1 77 ? 143.440 51.697 28.639 1.00 21.21 77 GLY C CA 1
ATOM 4661 C C . GLY C 1 77 ? 142.920 52.405 29.874 1.00 20.84 77 GLY C C 1
ATOM 4662 O O . GLY C 1 77 ? 142.379 51.736 30.765 1.00 22.56 77 GLY C O 1
ATOM 4663 N N . LYS C 1 78 ? 143.056 53.728 29.962 1.00 17.61 78 LYS C N 1
ATOM 4664 C CA . LYS C 1 78 ? 142.560 54.420 31.153 1.00 19.61 78 LYS C CA 1
ATOM 4665 C C . LYS C 1 78 ? 141.055 54.678 31.063 1.00 19.36 78 LYS C C 1
ATOM 4666 O O . LYS C 1 78 ? 140.488 54.918 29.988 1.00 20.25 78 LYS C O 1
ATOM 4672 N N . ALA C 1 79 ? 140.402 54.620 32.223 1.00 16.67 79 ALA C N 1
ATOM 4673 C CA . ALA C 1 79 ? 139.014 55.042 32.326 1.00 15.20 79 ALA C CA 1
ATOM 4674 C C . ALA C 1 79 ? 138.835 55.656 33.709 1.00 14.86 79 ALA C C 1
ATOM 4675 O O . ALA C 1 79 ? 139.682 55.479 34.596 1.00 16.55 79 ALA C O 1
ATOM 4677 N N . TYR C 1 80 ? 137.751 56.421 33.873 1.00 16.61 80 TYR C N 1
ATOM 4678 C CA . TYR C 1 80 ? 137.549 57.191 35.110 1.00 15.63 80 TYR C CA 1
ATOM 4679 C C . TYR C 1 80 ? 136.130 56.960 35.596 1.00 16.87 80 TYR C C 1
ATOM 4680 O O . TYR C 1 80 ? 135.181 57.070 34.816 1.00 17.49 80 TYR C O 1
ATOM 4689 N N . LEU C 1 81 ? 135.981 56.688 36.878 1.00 14.51 81 LEU C N 1
ATOM 4690 C CA . LEU C 1 81 ? 134.655 56.464 37.456 1.00 12.18 81 LEU C CA 1
ATOM 4691 C C . LEU C 1 81 ? 134.476 57.468 38.588 1.00 13.93 81 LEU C C 1
ATOM 4692 O O . LEU C 1 81 ? 135.263 57.468 39.531 1.00 15.43 81 LEU C O 1
ATOM 4697 N N . TYR C 1 82 ? 133.423 58.272 38.530 1.00 12.53 82 TYR C N 1
ATOM 4698 C CA . TYR C 1 82 ? 133.154 59.262 39.569 1.00 15.41 82 TYR C CA 1
ATOM 4699 C C . TYR C 1 82 ? 132.111 58.694 40.514 1.00 15.70 82 TYR C C 1
ATOM 4700 O O . TYR C 1 82 ? 131.126 58.107 40.068 1.00 12.29 82 TYR C O 1
ATOM 4709 N N . ILE C 1 83 ? 132.335 58.890 41.815 1.00 11.33 83 ILE C N 1
ATOM 4710 C CA . ILE C 1 83 ? 131.432 58.401 42.852 1.00 12.48 83 ILE C CA 1
ATOM 4711 C C . ILE C 1 83 ? 131.295 59.509 43.883 1.00 14.95 83 ILE C C 1
ATOM 4712 O O . ILE C 1 83 ? 132.304 60.107 44.283 1.00 13.81 83 ILE C O 1
ATOM 4717 N N . SER C 1 84 ? 130.072 59.738 44.373 1.00 14.85 84 SER C N 1
ATOM 4718 C CA . SER C 1 84 ? 129.904 60.826 45.326 1.00 13.37 84 SER C CA 1
ATOM 4719 C C . SER C 1 84 ? 128.781 60.477 46.289 1.00 12.76 84 SER C C 1
ATOM 4720 O O . SER C 1 84 ? 127.882 59.689 45.966 1.00 13.85 84 SER C O 1
ATOM 4723 N N . SER C 1 85 ? 128.848 61.099 47.464 1.00 14.84 85 SER C N 1
ATOM 4724 C CA . SER C 1 85 ? 127.780 60.953 48.458 1.00 12.48 85 SER C CA 1
ATOM 4725 C C . SER C 1 85 ? 127.810 62.156 49.386 1.00 14.97 85 SER C C 1
ATOM 4726 O O . SER C 1 85 ? 128.895 62.668 49.706 1.00 15.48 85 SER C O 1
ATOM 4729 N N . PRO C 1 86 ? 126.654 62.609 49.891 1.00 14.68 86 PRO C N 1
ATOM 4730 C CA . PRO C 1 86 ? 126.701 63.577 51.012 1.00 18.09 86 PRO C CA 1
ATOM 4731 C C . PRO C 1 86 ? 127.229 62.955 52.306 1.00 20.12 86 PRO C C 1
ATOM 4732 O O . PRO C 1 86 ? 127.520 63.693 53.258 1.00 19.59 86 PRO C O 1
ATOM 4736 N N . ASN C 1 87 ? 127.415 61.636 52.359 1.00 16.41 87 ASN C N 1
ATOM 4737 C CA . ASN C 1 87 ? 128.003 60.960 53.522 1.00 18.10 87 ASN C CA 1
ATOM 4738 C C . ASN C 1 87 ? 129.477 60.682 53.239 1.00 19.11 87 ASN C C 1
ATOM 4739 O O . ASN C 1 87 ? 129.802 59.752 52.488 1.00 18.19 87 ASN C O 1
ATOM 4744 N N . ASN C 1 88 ? 130.402 61.474 53.843 1.00 17.29 88 ASN C N 1
ATOM 4745 C CA . ASN C 1 88 ? 131.780 61.264 53.413 1.00 19.05 88 ASN C CA 1
ATOM 4746 C C . ASN C 1 88 ? 132.356 59.971 53.979 1.00 18.41 88 ASN C C 1
ATOM 4747 O O . ASN C 1 88 ? 133.259 59.395 53.363 1.00 21.67 88 ASN C O 1
ATOM 4752 N N . GLU C 1 89 ? 131.856 59.500 55.126 1.00 18.25 89 GLU C N 1
ATOM 4753 C CA . GLU C 1 89 ? 132.358 58.245 55.678 1.00 19.87 89 GLU C CA 1
ATOM 4754 C C . GLU C 1 89 ? 132.057 57.077 54.740 1.00 22.15 89 GLU C C 1
ATOM 4755 O O . GLU C 1 89 ? 132.899 56.194 54.554 1.00 19.09 89 GLU C O 1
ATOM 4761 N N . PHE C 1 90 ? 130.883 57.078 54.100 1.00 19.47 90 PHE C N 1
ATOM 4762 C CA . PHE C 1 90 ? 130.596 56.022 53.127 1.00 17.94 90 PHE C CA 1
ATOM 4763 C C . PHE C 1 90 ? 131.649 56.005 52.023 1.00 16.38 90 PHE C C 1
ATOM 4764 O O . PHE C 1 90 ? 132.224 54.954 51.704 1.00 15.90 90 PHE C O 1
ATOM 4772 N N . ILE C 1 91 ? 131.914 57.174 51.438 1.00 17.37 91 ILE C N 1
ATOM 4773 C CA . ILE C 1 91 ? 132.841 57.274 50.305 1.00 18.78 91 ILE C CA 1
ATOM 4774 C C . ILE C 1 91 ? 134.250 56.883 50.732 1.00 19.20 91 ILE C C 1
ATOM 4775 O O . ILE C 1 91 ? 134.951 56.138 50.036 1.00 19.05 91 ILE C O 1
ATOM 4780 N N . GLU C 1 92 ? 134.700 57.394 51.876 1.00 15.86 92 GLU C N 1
ATOM 4781 C CA . GLU C 1 92 ? 136.055 57.071 52.329 1.00 16.97 92 GLU C CA 1
ATOM 4782 C C . GLU C 1 92 ? 136.214 55.576 52.571 1.00 15.81 92 GLU C C 1
ATOM 4783 O O . GLU C 1 92 ? 137.216 54.975 52.170 1.00 18.46 92 GLU C O 1
ATOM 4789 N N . ASN C 1 93 ? 135.244 54.964 53.257 1.00 16.05 93 ASN C N 1
ATOM 4790 C CA . ASN C 1 93 ? 135.317 53.537 53.527 1.00 17.84 93 ASN C CA 1
ATOM 4791 C C . ASN C 1 93 ? 135.280 52.720 52.234 1.00 16.79 93 ASN C C 1
ATOM 4792 O O . ASN C 1 93 ? 136.019 51.732 52.087 1.00 14.86 93 ASN C O 1
ATOM 4797 N N . PHE C 1 94 ? 134.408 53.101 51.303 1.00 15.99 94 PHE C N 1
ATOM 4798 C CA . PHE C 1 94 ? 134.301 52.366 50.040 1.00 16.19 94 PHE C CA 1
ATOM 4799 C C . PHE C 1 94 ? 135.592 52.496 49.233 1.00 17.91 94 PHE C C 1
ATOM 4800 O O . PHE C 1 94 ? 136.107 51.505 48.693 1.00 17.63 94 PHE C O 1
ATOM 4808 N N . VAL C 1 95 ? 136.141 53.710 49.161 1.00 18.28 95 VAL C N 1
ATOM 4809 C CA . VAL C 1 95 ? 137.387 53.929 48.427 1.00 16.87 95 VAL C CA 1
ATOM 4810 C C . VAL C 1 95 ? 138.516 53.105 49.039 1.00 17.03 95 VAL C C 1
ATOM 4811 O O . VAL C 1 95 ? 139.301 52.473 48.316 1.00 18.34 95 VAL C O 1
ATOM 4815 N N . ALA C 1 96 ? 138.606 53.079 50.372 1.00 17.11 96 ALA C N 1
ATOM 4816 C CA . ALA C 1 96 ? 139.647 52.274 51.017 1.00 19.31 96 ALA C CA 1
ATOM 4817 C C . ALA C 1 96 ? 139.508 50.801 50.641 1.00 19.72 96 ALA C C 1
ATOM 4818 O O . ALA C 1 96 ? 140.507 50.137 50.332 1.00 16.62 96 ALA C O 1
ATOM 4820 N N . GLY C 1 97 ? 138.272 50.281 50.623 1.00 17.34 97 GLY C N 1
ATOM 4821 C CA . GLY C 1 97 ? 138.096 48.896 50.187 1.00 18.69 97 GLY C CA 1
ATOM 4822 C C . GLY C 1 97 ? 138.476 48.696 48.723 1.00 23.47 97 GLY C C 1
ATOM 4823 O O . GLY C 1 97 ? 139.163 47.740 48.375 1.00 17.08 97 GLY C O 1
ATOM 4824 N N . LEU C 1 98 ? 138.047 49.612 47.852 1.00 19.06 98 LEU C N 1
ATOM 4825 C CA . LEU C 1 98 ? 138.343 49.499 46.425 1.00 18.92 98 LEU C CA 1
ATOM 4826 C C . LEU C 1 98 ? 139.841 49.517 46.173 1.00 17.00 98 LEU C C 1
ATOM 4827 O O . LEU C 1 98 ? 140.352 48.777 45.319 1.00 17.91 98 LEU C O 1
ATOM 4832 N N . LEU C 1 99 ? 140.552 50.393 46.881 1.00 16.14 99 LEU C N 1
ATOM 4833 C CA . LEU C 1 99 ? 141.998 50.487 46.712 1.00 20.52 99 LEU C CA 1
ATOM 4834 C C . LEU C 1 99 ? 142.692 49.246 47.249 1.00 25.00 99 LEU C C 1
ATOM 4835 O O . LEU C 1 99 ? 143.673 48.787 46.656 1.00 20.26 99 LEU C O 1
ATOM 4840 N N . GLU C 1 100 ? 142.209 48.694 48.376 1.00 19.92 100 GLU C N 1
ATOM 4841 C CA . GLU C 1 100 ? 142.822 47.476 48.914 1.00 21.12 100 GLU C CA 1
ATOM 4842 C C . GLU C 1 100 ? 142.588 46.279 47.999 1.00 21.28 100 GLU C C 1
ATOM 4843 O O . GLU C 1 100 ? 143.505 45.488 47.739 1.00 19.99 100 GLU C O 1
ATOM 4849 N N . ASP C 1 101 ? 141.349 46.111 47.539 1.00 19.63 101 ASP C N 1
ATOM 4850 C CA . ASP C 1 101 ? 141.004 45.085 46.562 1.00 20.44 101 ASP C CA 1
ATOM 4851 C C . ASP C 1 101 ? 141.852 45.248 45.294 1.00 24.74 101 ASP C C 1
ATOM 4852 O O . ASP C 1 101 ? 142.582 44.334 44.894 1.00 21.36 101 ASP C O 1
ATOM 4857 N N . GLY C 1 102 ? 141.780 46.420 44.667 1.00 17.91 102 GLY C N 1
ATOM 4858 C CA . GLY C 1 102 ? 142.641 46.764 43.563 1.00 20.38 102 GLY C CA 1
ATOM 4859 C C . GLY C 1 102 ? 142.114 46.402 42.187 1.00 19.63 102 GLY C C 1
ATOM 4860 O O . GLY C 1 102 ? 142.754 46.750 41.186 1.00 19.70 102 GLY C O 1
ATOM 4861 N N . LYS C 1 103 ? 141.002 45.688 42.097 1.00 17.63 103 LYS C N 1
ATOM 4862 C CA . LYS C 1 103 ? 140.490 45.221 40.814 1.00 19.88 103 LYS C CA 1
ATOM 4863 C C . LYS C 1 103 ? 138.997 45.454 40.748 1.00 21.48 103 LYS C C 1
ATOM 4864 O O . LYS C 1 103 ? 138.276 45.222 41.723 1.00 20.98 103 LYS C O 1
ATOM 4870 N N . LEU C 1 104 ? 138.529 45.830 39.567 1.00 19.35 104 LEU C N 1
ATOM 4871 C CA . LEU C 1 104 ? 137.110 46.033 39.311 1.00 17.50 104 LEU C CA 1
ATOM 4872 C C . LEU C 1 104 ? 136.782 45.466 37.939 1.00 21.08 104 LEU C C 1
ATOM 4873 O O . LEU C 1 104 ? 137.295 45.941 36.926 1.00 20.72 104 LEU C O 1
ATOM 4878 N N . ARG C 1 105 ? 135.916 44.483 37.896 1.00 17.79 105 ARG C N 1
ATOM 4879 C CA . ARG C 1 105 ? 135.512 43.891 36.627 1.00 20.29 105 ARG C CA 1
ATOM 4880 C C . ARG C 1 105 ? 134.146 44.438 36.226 1.00 21.38 105 ARG C C 1
ATOM 4881 O O . ARG C 1 105 ? 133.188 44.377 37.010 1.00 22.23 105 ARG C O 1
ATOM 4889 N N . VAL C 1 106 ? 134.053 44.992 35.022 1.00 18.18 106 VAL C N 1
ATOM 4890 C CA . VAL C 1 106 ? 132.784 45.476 34.473 1.00 17.62 106 VAL C CA 1
ATOM 4891 C C . VAL C 1 106 ? 132.506 44.667 33.224 1.00 22.15 106 VAL C C 1
ATOM 4892 O O . VAL C 1 106 ? 133.193 44.833 32.203 1.00 22.37 106 VAL C O 1
ATOM 4896 N N . GLY C 1 107 ? 131.514 43.787 33.300 1.00 23.58 107 GLY C N 1
ATOM 4897 C CA . GLY C 1 107 ? 131.255 42.906 32.173 1.00 27.93 107 GLY C CA 1
ATOM 4898 C C . GLY C 1 107 ? 132.472 42.038 31.908 1.00 25.66 107 GLY C C 1
ATOM 4899 O O . GLY C 1 107 ? 132.940 41.298 32.774 1.00 26.04 107 GLY C O 1
ATOM 4900 N N . ASN C 1 108 ? 133.026 42.143 30.704 1.00 21.45 108 ASN C N 1
ATOM 4901 C CA . ASN C 1 108 ? 134.207 41.372 30.334 1.00 28.96 108 ASN C CA 1
ATOM 4902 C C . ASN C 1 108 ? 135.494 42.170 30.447 1.00 29.83 108 ASN C C 1
ATOM 4903 O O . ASN C 1 108 ? 136.547 41.692 30.008 1.00 30.15 108 ASN C O 1
ATOM 4908 N N . VAL C 1 109 ? 135.436 43.387 30.990 1.00 21.44 109 VAL C N 1
ATOM 4909 C CA . VAL C 1 109 ? 136.601 44.255 31.084 1.00 19.63 109 VAL C CA 1
ATOM 4910 C C . VAL C 1 109 ? 137.118 44.250 32.518 1.00 22.11 109 VAL C C 1
ATOM 4911 O O . VAL C 1 109 ? 136.370 44.533 33.456 1.00 23.98 109 VAL C O 1
ATOM 4915 N N . GLU C 1 110 ? 138.389 43.953 32.693 1.00 19.40 110 GLU C N 1
ATOM 4916 C CA . GLU C 1 110 ? 139.021 43.962 34.006 1.00 22.10 110 GLU C CA 1
ATOM 4917 C C . GLU C 1 110 ? 139.830 45.241 34.170 1.00 22.81 110 GLU C C 1
ATOM 4918 O O . GLU C 1 110 ? 140.728 45.506 33.360 1.00 21.89 110 GLU C O 1
ATOM 4924 N N . PHE C 1 111 ? 139.553 46.019 35.225 1.00 17.86 111 PHE C N 1
ATOM 4925 C CA . PHE C 1 111 ? 140.325 47.224 35.523 1.00 20.71 111 PHE C CA 1
ATOM 4926 C C . PHE C 1 111 ? 141.186 47.034 36.761 1.00 22.18 111 PHE C C 1
ATOM 4927 O O . PHE C 1 111 ? 140.740 46.433 37.748 1.00 23.04 111 PHE C O 1
ATOM 4935 N N . PHE C 1 112 ? 142.384 47.625 36.734 1.00 17.29 112 PHE C N 1
ATOM 4936 C CA . PHE C 1 112 ? 143.112 47.914 37.970 1.00 21.44 112 PHE C CA 1
ATOM 4937 C C . PHE C 1 112 ? 142.620 49.239 38.546 1.00 22.59 112 PHE C C 1
ATOM 4938 O O . PHE C 1 112 ? 142.429 50.221 37.812 1.00 18.94 112 PHE C O 1
ATOM 4946 N N . VAL C 1 113 ? 142.380 49.265 39.857 1.00 20.36 113 VAL C N 1
ATOM 4947 C CA . VAL C 1 113 ? 142.002 50.493 40.556 1.00 16.97 113 VAL C CA 1
ATOM 4948 C C . VAL C 1 113 ? 143.286 51.128 41.089 1.00 19.85 113 VAL C C 1
ATOM 4949 O O . VAL C 1 113 ? 143.864 50.634 42.058 1.00 21.19 113 VAL C O 1
ATOM 4953 N N . ARG C 1 114 ? 143.746 52.211 40.458 1.00 18.18 114 ARG C N 1
ATOM 4954 C CA . ARG C 1 114 ? 145.076 52.736 40.739 1.00 20.00 114 ARG C CA 1
ATOM 4955 C C . ARG C 1 114 ? 145.110 53.730 41.904 1.00 20.69 114 ARG C C 1
ATOM 4956 O O . ARG C 1 114 ? 145.933 53.617 42.808 1.00 18.72 114 ARG C O 1
ATOM 4964 N N . LYS C 1 115 ? 144.265 54.751 41.853 1.00 20.13 115 LYS C N 1
ATOM 4965 C CA . LYS C 1 115 ? 144.258 55.876 42.795 1.00 19.00 115 LYS C CA 1
ATOM 4966 C C . LYS C 1 115 ? 142.847 56.430 42.850 1.00 19.81 115 LYS C C 1
ATOM 4967 O O . LYS C 1 115 ? 142.028 56.178 41.955 1.00 19.11 115 LYS C O 1
ATOM 4973 N N . ALA C 1 116 ? 142.571 57.234 43.876 1.00 19.08 116 ALA C N 1
ATOM 4974 C CA . ALA C 1 116 ? 141.295 57.933 43.942 1.00 16.36 116 ALA C CA 1
ATOM 4975 C C . ALA C 1 116 ? 141.567 59.411 44.169 1.00 19.85 116 ALA C C 1
ATOM 4976 O O . ALA C 1 116 ? 142.056 59.810 45.244 1.00 18.76 116 ALA C O 1
ATOM 4978 N N . LYS C 1 117 ? 141.165 60.231 43.204 1.00 17.19 117 LYS C N 1
ATOM 4979 C CA . LYS C 1 117 ? 141.441 61.661 43.246 1.00 15.67 117 LYS C CA 1
ATOM 4980 C C . LYS C 1 117 ? 140.276 62.360 43.942 1.00 16.90 117 LYS C C 1
ATOM 4981 O O . LYS C 1 117 ? 139.112 62.070 43.665 1.00 16.71 117 LYS C O 1
ATOM 4987 N N . ILE C 1 118 ? 140.598 63.228 44.886 1.00 14.66 118 ILE C N 1
ATOM 4988 C CA . ILE C 1 118 ? 139.578 63.968 45.636 1.00 17.04 118 ILE C CA 1
ATOM 4989 C C . ILE C 1 118 ? 139.146 65.184 44.840 1.00 20.55 118 ILE C C 1
ATOM 4990 O O . ILE C 1 118 ? 139.991 65.939 44.345 1.00 18.32 118 ILE C O 1
ATOM 4995 N N . LEU C 1 119 ? 137.829 65.365 44.686 1.00 16.76 119 LEU C N 1
ATOM 4996 C CA . LEU C 1 119 ? 137.277 66.471 43.900 1.00 14.98 119 LEU C CA 1
ATOM 4997 C C . LEU C 1 119 ? 136.468 67.354 44.842 1.00 22.99 119 LEU C C 1
ATOM 4998 O O . LEU C 1 119 ? 135.294 67.047 45.112 1.00 19.83 119 LEU C O 1
ATOM 5003 N N . PRO C 1 120 ? 136.995 68.500 45.278 1.00 24.80 120 PRO C N 1
ATOM 5004 C CA . PRO C 1 120 ? 136.213 69.377 46.166 1.00 21.42 120 PRO C CA 1
ATOM 5005 C C . PRO C 1 120 ? 134.975 69.888 45.449 1.00 20.01 120 PRO C C 1
ATOM 5006 O O . PRO C 1 120 ? 134.973 70.065 44.229 1.00 20.81 120 PRO C O 1
ATOM 5010 N N . ILE C 1 121 ? 133.948 70.192 46.240 1.00 22.29 121 ILE C N 1
ATOM 5011 C CA . ILE C 1 121 ? 132.666 70.652 45.691 1.00 24.07 121 ILE C CA 1
ATOM 5012 C C . ILE C 1 121 ? 132.837 72.041 45.095 1.00 22.28 121 ILE C C 1
ATOM 5013 O O . ILE C 1 121 ? 133.586 72.867 45.653 1.00 24.42 121 ILE C O 1
ATOM 5018 N N . PRO C 1 122 ? 132.214 72.343 43.961 1.00 21.66 122 PRO C N 1
ATOM 5019 C CA . PRO C 1 122 ? 132.233 73.719 43.460 1.00 21.45 122 PRO C CA 1
ATOM 5020 C C . PRO C 1 122 ? 131.627 74.677 44.476 1.00 27.43 122 PRO C C 1
ATOM 5021 O O . PRO C 1 122 ? 130.687 74.337 45.200 1.00 24.18 122 PRO C O 1
ATOM 5025 N N . LYS C 1 123 ? 132.205 75.871 44.561 1.00 24.09 123 LYS C N 1
ATOM 5026 C CA . LYS C 1 123 ? 131.678 76.863 45.487 1.00 28.36 123 LYS C CA 1
ATOM 5027 C C . LYS C 1 123 ? 130.457 77.575 44.940 1.00 27.51 123 LYS C C 1
ATOM 5028 O O . LYS C 1 123 ? 129.791 78.297 45.689 1.00 30.10 123 LYS C O 1
ATOM 5034 N N . LYS C 1 124 ? 130.174 77.415 43.654 1.00 25.62 124 LYS C N 1
ATOM 5035 C CA . LYS C 1 124 ? 128.980 77.985 43.044 1.00 26.41 124 LYS C CA 1
ATOM 5036 C C . LYS C 1 124 ? 128.547 77.099 41.883 1.00 27.20 124 LYS C C 1
ATOM 5037 O O . LYS C 1 124 ? 129.366 76.381 41.313 1.00 28.58 124 LYS C O 1
ATOM 5043 N N . PHE C 1 125 ? 127.245 77.097 41.593 1.00 24.98 125 PHE C N 1
ATOM 5044 C CA . PHE C 1 125 ? 126.689 76.307 40.503 1.00 20.50 125 PHE C CA 1
ATOM 5045 C C . PHE C 1 125 ? 126.024 77.199 39.467 1.00 26.40 125 PHE C C 1
ATOM 5046 O O . PHE C 1 125 ? 125.351 78.184 39.797 1.00 23.26 125 PHE C O 1
ATOM 5054 N N . ASN C 1 126 ? 126.180 76.814 38.213 1.00 22.80 126 ASN C N 1
ATOM 5055 C CA . ASN C 1 126 ? 125.548 77.538 37.117 1.00 24.06 126 ASN C CA 1
ATOM 5056 C C . ASN C 1 126 ? 124.990 76.527 36.119 1.00 22.49 126 ASN C C 1
ATOM 5057 O O . ASN C 1 126 ? 123.786 76.284 36.091 1.00 29.50 126 ASN C O 1
ATOM 5062 N N . ILE C 1 127 ? 125.857 75.894 35.340 1.00 19.60 127 ILE C N 1
ATOM 5063 C CA . ILE C 1 127 ? 125.447 74.870 34.384 1.00 23.45 127 ILE C CA 1
ATOM 5064 C C . ILE C 1 127 ? 125.887 73.507 34.907 1.00 23.10 127 ILE C C 1
ATOM 5065 O O . ILE C 1 127 ? 127.028 73.340 35.349 1.00 26.97 127 ILE C O 1
ATOM 5070 N N . LEU C 1 128 ? 124.980 72.550 34.870 1.00 19.53 128 LEU C N 1
ATOM 5071 C CA . LEU C 1 128 ? 125.239 71.177 35.258 1.00 16.08 128 LEU C CA 1
ATOM 5072 C C . LEU C 1 128 ? 124.975 70.269 34.062 1.00 19.20 128 LEU C C 1
ATOM 5073 O O . LEU C 1 128 ? 124.065 70.522 33.273 1.00 19.29 128 LEU C O 1
ATOM 5078 N N . LYS C 1 129 ? 125.726 69.181 33.946 1.00 19.08 129 LYS C N 1
ATOM 5079 C CA . LYS C 1 129 ? 125.377 68.192 32.925 1.00 20.83 129 LYS C CA 1
ATOM 5080 C C . LYS C 1 129 ? 125.488 66.797 33.524 1.00 16.68 129 LYS C C 1
ATOM 5081 O O . LYS C 1 129 ? 126.287 66.564 34.421 1.00 15.70 129 LYS C O 1
ATOM 5087 N N . THR C 1 130 ? 124.665 65.881 33.042 1.00 15.65 130 THR C N 1
ATOM 5088 C CA . THR C 1 130 ? 124.697 64.520 33.575 1.00 18.87 130 THR C CA 1
ATOM 5089 C C . THR C 1 130 ? 125.947 63.777 33.111 1.00 19.67 130 THR C C 1
ATOM 5090 O O . THR C 1 130 ? 126.381 63.920 31.957 1.00 19.19 130 THR C O 1
ATOM 5094 N N . ILE C 1 131 ? 126.570 63.051 34.043 1.00 15.42 131 ILE C N 1
ATOM 5095 C CA . ILE C 1 131 ? 127.553 62.025 33.718 1.00 17.17 131 ILE C CA 1
ATOM 5096 C C . ILE C 1 131 ? 127.030 60.631 34.014 1.00 15.40 131 ILE C C 1
ATOM 5097 O O . ILE C 1 131 ? 127.689 59.646 33.649 1.00 15.42 131 ILE C O 1
ATOM 5102 N N . SER C 1 132 ? 125.862 60.507 34.648 1.00 14.84 132 SER C N 1
ATOM 5103 C CA . SER C 1 132 ? 125.014 59.332 34.493 1.00 17.57 132 SER C CA 1
ATOM 5104 C C . SER C 1 132 ? 123.601 59.903 34.362 1.00 14.40 132 SER C C 1
ATOM 5105 O O . SER C 1 132 ? 123.288 60.933 35.007 1.00 13.46 132 SER C O 1
ATOM 5108 N N . PRO C 1 133 ? 122.754 59.319 33.499 1.00 18.35 133 PRO C N 1
ATOM 5109 C CA . PRO C 1 133 ? 121.496 59.989 33.145 1.00 16.36 133 PRO C CA 1
ATOM 5110 C C . PRO C 1 133 ? 120.487 59.923 34.293 1.00 13.56 133 PRO C C 1
ATOM 5111 O O . PRO C 1 133 ? 120.560 59.063 35.177 1.00 14.99 133 PRO C O 1
ATOM 5115 N N . ILE C 1 134 ? 119.508 60.830 34.222 1.00 17.02 134 ILE C N 1
ATOM 5116 C CA . ILE C 1 134 ? 118.519 61.015 35.288 1.00 17.06 134 ILE C CA 1
ATOM 5117 C C . ILE C 1 134 ? 117.328 60.100 35.060 1.00 15.51 134 ILE C C 1
ATOM 5118 O O . ILE C 1 134 ? 116.737 60.078 33.969 1.00 16.96 134 ILE C O 1
ATOM 5123 N N . TYR C 1 135 ? 116.958 59.359 36.101 1.00 17.76 135 TYR C N 1
ATOM 5124 C CA . TYR C 1 135 ? 115.807 58.477 36.068 1.00 19.80 135 TYR C CA 1
ATOM 5125 C C . TYR C 1 135 ? 114.708 59.062 36.950 1.00 21.26 135 TYR C C 1
ATOM 5126 O O . TYR C 1 135 ? 114.962 59.474 38.084 1.00 17.40 135 TYR C O 1
ATOM 5135 N N . LEU C 1 136 ? 113.489 59.132 36.422 1.00 14.40 136 LEU C N 1
ATOM 5136 C CA . LEU C 1 136 ? 112.383 59.691 37.198 1.00 15.59 136 LEU C CA 1
ATOM 5137 C C . LEU C 1 136 ? 111.107 59.013 36.739 1.00 18.81 136 LEU C C 1
ATOM 5138 O O . LEU C 1 136 ? 110.802 59.070 35.552 1.00 20.86 136 LEU C O 1
ATOM 5143 N N . LYS C 1 137 ? 110.346 58.404 37.661 1.00 22.58 137 LYS C N 1
ATOM 5144 C CA . LYS C 1 137 ? 109.228 57.578 37.226 1.00 24.05 137 LYS C CA 1
ATOM 5145 C C . LYS C 1 137 ? 107.943 57.949 37.963 1.00 25.61 137 LYS C C 1
ATOM 5146 O O . LYS C 1 137 ? 107.950 58.585 39.020 1.00 23.24 137 LYS C O 1
ATOM 5152 N N . THR C 1 138 ? 106.819 57.555 37.363 1.00 24.81 138 THR C N 1
ATOM 5153 C CA . THR C 1 138 ? 105.526 57.724 38.019 1.00 29.70 138 THR C CA 1
ATOM 5154 C C . THR C 1 138 ? 104.623 56.586 37.550 1.00 28.73 138 THR C C 1
ATOM 5155 O O . THR C 1 138 ? 104.861 55.995 36.497 1.00 27.79 138 THR C O 1
ATOM 5159 N N . MET C 1 139 ? 103.632 56.229 38.356 1.00 25.43 139 MET C N 1
ATOM 5160 C CA . MET C 1 139 ? 102.778 55.093 38.015 1.00 28.10 139 MET C CA 1
ATOM 5161 C C . MET C 1 139 ? 101.538 55.584 37.281 1.00 24.92 139 MET C C 1
ATOM 5162 O O . MET C 1 139 ? 101.006 56.647 37.587 1.00 25.48 139 MET C O 1
ATOM 5167 N N . ILE C 1 140 ? 101.105 54.826 36.284 1.00 21.58 140 ILE C N 1
ATOM 5168 C CA . ILE C 1 140 ? 99.980 55.248 35.462 1.00 24.31 140 ILE C CA 1
ATOM 5169 C C . ILE C 1 140 ? 99.093 54.038 35.190 1.00 31.11 140 ILE C C 1
ATOM 5170 O O . ILE C 1 140 ? 99.587 52.945 34.894 1.00 27.23 140 ILE C O 1
ATOM 5175 N N . GLU C 1 141 ? 97.777 54.240 35.283 1.00 29.21 141 GLU C N 1
ATOM 5176 C CA . GLU C 1 141 ? 96.809 53.186 34.998 1.00 29.03 141 GLU C CA 1
ATOM 5177 C C . GLU C 1 141 ? 96.597 53.069 33.501 1.00 26.51 141 GLU C C 1
ATOM 5178 O O . GLU C 1 141 ? 96.327 54.075 32.840 1.00 34.32 141 GLU C O 1
ATOM 5184 N N . THR C 1 142 ? 96.722 51.857 32.951 1.00 21.42 142 THR C N 1
ATOM 5185 C CA . THR C 1 142 ? 96.462 51.647 31.530 1.00 22.33 142 THR C CA 1
ATOM 5186 C C . THR C 1 142 ? 95.412 50.548 31.368 1.00 22.70 142 THR C C 1
ATOM 5187 O O . THR C 1 142 ? 95.000 49.903 32.341 1.00 34.76 142 THR C O 1
ATOM 5191 N N . GLU C 1 143 ? 95.000 50.321 30.119 1.00 25.56 143 GLU C N 1
ATOM 5192 C CA . GLU C 1 143 ? 94.086 49.206 29.855 1.00 29.71 143 GLU C CA 1
ATOM 5193 C C . GLU C 1 143 ? 94.713 47.863 30.196 1.00 41.54 143 GLU C C 1
ATOM 5194 O O . GLU C 1 143 ? 93.990 46.876 30.384 1.00 41.53 143 GLU C O 1
ATOM 5200 N N . ASP C 1 144 ? 96.040 47.823 30.323 1.00 34.77 144 ASP C N 1
ATOM 5201 C CA . ASP C 1 144 ? 96.785 46.636 30.710 1.00 33.22 144 ASP C CA 1
ATOM 5202 C C . ASP C 1 144 ? 97.193 46.660 32.186 1.00 34.02 144 ASP C C 1
ATOM 5203 O O . ASP C 1 144 ? 98.097 45.919 32.583 1.00 38.71 144 ASP C O 1
ATOM 5208 N N . GLY C 1 145 ? 96.546 47.486 33.016 1.00 29.16 145 GLY C N 1
ATOM 5209 C CA . GLY C 1 145 ? 96.887 47.560 34.430 1.00 28.45 145 GLY C CA 1
ATOM 5210 C C . GLY C 1 145 ? 97.853 48.708 34.747 1.00 35.51 145 GLY C C 1
ATOM 5211 O O . GLY C 1 145 ? 98.205 49.533 33.899 1.00 32.10 145 GLY C O 1
ATOM 5212 N N . LEU C 1 146 ? 98.271 48.765 36.014 1.00 33.14 146 LEU C N 1
ATOM 5213 C CA . LEU C 1 146 ? 99.176 49.817 36.470 1.00 33.29 146 LEU C CA 1
ATOM 5214 C C . LEU C 1 146 ? 100.568 49.579 35.905 1.00 29.64 146 LEU C C 1
ATOM 5215 O O . LEU C 1 146 ? 101.125 48.487 36.049 1.00 33.95 146 LEU C O 1
ATOM 5220 N N . LYS C 1 147 ? 101.140 50.603 35.277 1.00 29.33 147 LYS C N 1
ATOM 5221 C CA . LYS C 1 147 ? 102.441 50.501 34.633 1.00 26.49 147 LYS C CA 1
ATOM 5222 C C . LYS C 1 147 ? 103.338 51.655 35.079 1.00 31.72 147 LYS C C 1
ATOM 5223 O O . LYS C 1 147 ? 102.874 52.669 35.602 1.00 24.65 147 LYS C O 1
ATOM 5229 N N . THR C 1 148 ? 104.639 51.501 34.835 1.00 32.13 148 THR C N 1
ATOM 5230 C CA . THR C 1 148 ? 105.612 52.524 35.182 1.00 27.91 148 THR C CA 1
ATOM 5231 C C . THR C 1 148 ? 105.873 53.405 33.978 1.00 21.40 148 THR C C 1
ATOM 5232 O O . THR C 1 148 ? 106.266 52.909 32.916 1.00 24.33 148 THR C O 1
ATOM 5236 N N . TYR C 1 149 ? 105.708 54.715 34.152 1.00 21.22 149 TYR C N 1
ATOM 5237 C CA . TYR C 1 149 ? 105.997 55.681 33.110 1.00 21.71 149 TYR C CA 1
ATOM 5238 C C . TYR C 1 149 ? 107.291 56.406 33.465 1.00 23.87 149 TYR C C 1
ATOM 5239 O O . TYR C 1 149 ? 107.437 56.881 34.587 1.00 24.12 149 TYR C O 1
ATOM 5248 N N . ASP C 1 150 ? 108.199 56.525 32.503 1.00 22.91 150 ASP C N 1
ATOM 5249 C CA . ASP C 1 150 ? 109.472 57.212 32.726 1.00 24.60 150 ASP C CA 1
ATOM 5250 C C . ASP C 1 150 ? 109.328 58.664 32.295 1.00 24.19 150 ASP C C 1
ATOM 5251 O O . ASP C 1 150 ? 109.149 58.945 31.112 1.00 25.31 150 ASP C O 1
ATOM 5256 N N . LEU C 1 151 ? 109.428 59.584 33.249 1.00 19.53 151 LEU C N 1
ATOM 5257 C CA . LEU C 1 151 ? 109.330 61.007 32.949 1.00 19.78 151 LEU C CA 1
ATOM 5258 C C . LEU C 1 151 ? 110.622 61.515 32.331 1.00 25.21 151 LEU C C 1
ATOM 5259 O O . LEU C 1 151 ? 111.726 61.167 32.784 1.00 20.13 151 LEU C O 1
ATOM 5264 N N . LEU C 1 152 ? 110.475 62.337 31.304 1.00 20.58 152 LEU C N 1
ATOM 5265 C CA . LEU C 1 152 ? 111.544 63.045 30.618 1.00 22.99 152 LEU C CA 1
ATOM 5266 C C . LEU C 1 152 ? 111.234 64.539 30.639 1.00 18.98 152 LEU C C 1
ATOM 5267 O O . LEU C 1 152 ? 110.088 64.931 30.907 1.00 22.19 152 LEU C O 1
ATOM 5272 N N . PRO C 1 153 ? 112.230 65.401 30.374 1.00 19.65 153 PRO C N 1
ATOM 5273 C CA . PRO C 1 153 ? 112.000 66.853 30.496 1.00 19.87 153 PRO C CA 1
ATOM 5274 C C . PRO C 1 153 ? 110.896 67.393 29.597 1.00 26.68 153 PRO C C 1
ATOM 5275 O O . PRO C 1 153 ? 110.371 68.472 29.891 1.00 27.25 153 PRO C O 1
ATOM 5279 N N . ASN C 1 154 ? 110.528 66.697 28.520 1.00 22.92 154 ASN C N 1
ATOM 5280 C CA . ASN C 1 154 ? 109.380 67.175 27.755 1.00 23.52 154 ASN C CA 1
ATOM 5281 C C . ASN C 1 154 ? 108.030 66.763 28.360 1.00 28.89 154 ASN C C 1
ATOM 5282 O O . ASN C 1 154 ? 106.990 67.173 27.825 1.00 28.15 154 ASN C O 1
ATOM 5287 N N . ASN C 1 155 ? 108.003 65.980 29.444 1.00 23.12 155 ASN C N 1
ATOM 5288 C CA . ASN C 1 155 ? 106.760 65.737 30.183 1.00 22.23 155 ASN C CA 1
ATOM 5289 C C . ASN C 1 155 ? 106.478 66.871 31.156 1.00 24.15 155 ASN C C 1
ATOM 5290 O O . ASN C 1 155 ? 107.383 67.355 31.851 1.00 26.83 155 ASN C O 1
ATOM 5295 N N . SER C 1 156 ? 105.197 67.260 31.252 1.00 26.21 156 SER C N 1
ATOM 5296 C CA . SER C 1 156 ? 104.827 68.376 32.123 1.00 27.24 156 SER C CA 1
ATOM 5297 C C . SER C 1 156 ? 105.114 6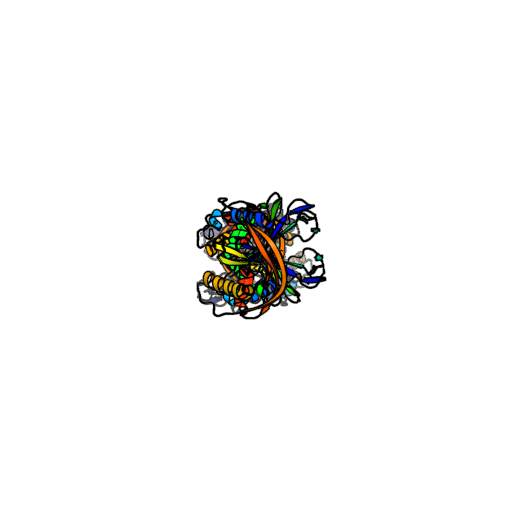8.091 33.600 1.00 24.99 156 SER C C 1
ATOM 5298 O O . SER C 1 156 ? 105.333 69.029 34.378 1.00 27.81 156 SER C O 1
ATOM 5301 N N . LYS C 1 157 ? 105.060 66.827 34.021 1.00 21.95 157 LYS C N 1
ATOM 5302 C CA . LYS C 1 157 ? 105.289 66.495 35.428 1.00 26.25 157 LYS C CA 1
ATOM 5303 C C . LYS C 1 157 ? 106.769 66.440 35.804 1.00 24.59 157 LYS C C 1
ATOM 5304 O O . LYS C 1 157 ? 107.088 66.405 36.994 1.00 22.20 157 LYS C O 1
ATOM 5310 N N . PHE C 1 158 ? 107.670 66.439 34.820 1.00 23.30 158 PHE C N 1
ATOM 5311 C CA . PHE C 1 158 ? 109.087 66.241 35.096 1.00 22.62 158 PHE C CA 1
ATOM 5312 C C . PHE C 1 158 ? 109.613 67.287 36.075 1.00 20.55 158 PHE C C 1
ATOM 5313 O O . PHE C 1 158 ? 110.295 66.950 37.046 1.00 20.37 158 PHE C O 1
ATOM 5321 N N . TYR C 1 159 ? 109.302 68.563 35.833 1.00 20.17 159 TYR C N 1
ATOM 5322 C CA . TYR C 1 159 ? 109.917 69.659 36.576 1.00 22.74 159 TYR C CA 1
ATOM 5323 C C . TYR C 1 159 ? 109.675 69.534 38.076 1.00 23.44 159 TYR C C 1
ATOM 5324 O O . TYR C 1 159 ? 110.619 69.503 38.897 1.00 17.16 159 TYR C O 1
ATOM 5333 N N . GLU C 1 160 ? 108.397 69.502 38.463 1.00 21.49 160 GLU C N 1
ATOM 5334 C CA . GLU C 1 160 ? 108.108 69.435 39.884 1.00 21.53 160 GLU C CA 1
ATOM 5335 C C . GLU C 1 160 ? 108.463 68.078 40.468 1.00 17.84 160 GLU C C 1
ATOM 5336 O O . GLU C 1 160 ? 108.871 68.021 41.626 1.00 23.31 160 GLU C O 1
ATOM 5342 N N . ASN C 1 161 ? 108.355 66.993 39.695 1.00 20.32 161 ASN C N 1
ATOM 5343 C CA . ASN C 1 161 ? 108.735 65.694 40.250 1.00 21.15 161 ASN C CA 1
ATOM 5344 C C . ASN C 1 161 ? 110.230 65.625 40.550 1.00 21.33 161 ASN C C 1
ATOM 5345 O O . ASN C 1 161 ? 110.638 65.024 41.552 1.00 20.08 161 ASN C O 1
ATOM 5350 N N . LEU C 1 162 ? 111.062 66.236 39.700 1.00 19.15 162 LEU C N 1
ATOM 5351 C CA . LEU C 1 162 ? 112.495 66.269 39.976 1.00 19.23 162 LEU C CA 1
ATOM 5352 C C . LEU C 1 162 ? 112.785 67.085 41.230 1.00 19.62 162 LEU C C 1
ATOM 5353 O O . LEU C 1 162 ? 113.573 66.673 42.096 1.00 17.65 162 LEU C O 1
ATOM 5358 N N . LYS C 1 163 ? 112.155 68.260 41.342 1.00 18.03 163 LYS C N 1
ATOM 5359 C CA . LYS C 1 163 ? 112.370 69.085 42.533 1.00 20.54 163 LYS C CA 1
ATOM 5360 C C . LYS C 1 163 ? 111.926 68.369 43.822 1.00 21.73 163 LYS C C 1
ATOM 5361 O O . LYS C 1 163 ? 112.625 68.399 44.855 1.00 17.85 163 LYS C O 1
ATOM 5367 N N . ASN C 1 164 ? 110.737 67.771 43.790 1.00 20.17 164 ASN C N 1
ATOM 5368 C CA . ASN C 1 164 ? 110.194 67.145 44.979 1.00 24.17 164 ASN C CA 1
ATOM 5369 C C . ASN C 1 164 ? 110.974 65.901 45.339 1.00 18.52 164 ASN C C 1
ATOM 5370 O O . ASN C 1 164 ? 111.162 65.621 46.526 1.00 19.62 164 ASN C O 1
ATOM 5375 N N . ASN C 1 165 ? 111.472 65.169 44.341 1.00 19.07 165 ASN C N 1
ATOM 5376 C CA . ASN C 1 165 ? 112.347 64.058 44.660 1.00 15.89 165 ASN C CA 1
ATOM 5377 C C . ASN C 1 165 ? 113.564 64.547 45.437 1.00 17.01 165 ASN C C 1
ATOM 5378 O O . ASN C 1 165 ? 113.970 63.927 46.426 1.00 16.98 165 ASN C O 1
ATOM 5383 N N . LEU C 1 166 ? 114.188 65.646 44.968 1.00 17.82 166 LEU C N 1
ATOM 5384 C CA . LEU C 1 166 ? 115.375 66.133 45.674 1.00 14.66 166 LEU C CA 1
ATOM 5385 C C . LEU C 1 166 ? 115.045 66.561 47.102 1.00 19.85 166 LEU C C 1
ATOM 5386 O O . LEU C 1 166 ? 115.800 66.269 48.040 1.00 16.17 166 LEU C O 1
ATOM 5391 N N . LYS C 1 167 ? 113.945 67.290 47.282 1.00 20.59 167 LYS C N 1
ATOM 5392 C CA . LYS C 1 167 ? 113.605 67.774 48.621 1.00 21.44 167 LYS C CA 1
ATOM 5393 C C . LYS C 1 167 ? 113.295 66.622 49.571 1.00 18.28 167 LYS C C 1
ATOM 5394 O O . LYS C 1 167 ? 113.733 66.631 50.734 1.00 20.04 167 LYS C O 1
ATOM 5400 N N . LYS C 1 168 ? 112.579 65.602 49.073 1.00 20.99 168 LYS C N 1
ATOM 5401 C CA . LYS C 1 168 ? 112.259 64.440 49.911 1.00 23.00 168 LYS C CA 1
ATOM 5402 C C . LYS C 1 168 ? 113.508 63.654 50.277 1.00 20.43 168 LYS C C 1
ATOM 5403 O O . LYS C 1 168 ? 113.654 63.209 51.424 1.00 18.92 168 LYS C O 1
ATOM 5409 N N . LYS C 1 169 ? 114.435 63.483 49.315 1.00 16.35 169 LYS C N 1
ATOM 5410 C CA . LYS C 1 169 ? 115.698 62.819 49.608 1.00 16.11 169 LYS C CA 1
ATOM 5411 C C . LYS C 1 169 ? 116.512 63.608 50.620 1.00 13.25 169 LYS C C 1
ATOM 5412 O O . LYS C 1 169 ? 117.170 63.019 51.479 1.00 16.62 169 LYS C O 1
ATOM 5418 N N . TYR C 1 170 ? 116.526 64.945 50.495 1.00 15.81 170 TYR C N 1
ATOM 5419 C CA . TYR C 1 170 ? 117.208 65.790 51.465 1.00 18.08 170 TYR C CA 1
ATOM 5420 C C . TYR C 1 170 ? 116.714 65.497 52.882 1.00 17.30 170 TYR C C 1
ATOM 5421 O O . TYR C 1 170 ? 117.515 65.291 53.808 1.00 15.85 170 TYR C O 1
ATOM 5430 N N . GLU C 1 171 ? 115.390 65.499 53.062 1.00 18.78 171 GLU C N 1
ATOM 5431 C CA . GLU C 1 171 ? 114.837 65.231 54.396 1.00 18.76 171 GLU C CA 1
ATOM 5432 C C . GLU C 1 171 ? 115.114 63.803 54.841 1.00 16.88 171 GLU C C 1
ATOM 5433 O O . GLU C 1 171 ? 115.397 63.564 56.023 1.00 20.55 171 GLU C O 1
ATOM 5439 N N . ALA C 1 172 ? 115.071 62.842 53.915 1.00 18.08 172 ALA C N 1
ATOM 5440 C CA . ALA C 1 172 ? 115.336 61.462 54.301 1.00 20.40 172 ALA C CA 1
ATOM 5441 C C . ALA C 1 172 ? 116.795 61.273 54.702 1.00 20.98 172 ALA C C 1
ATOM 5442 O O . ALA C 1 172 ? 117.087 60.492 55.605 1.00 21.02 172 ALA C O 1
ATOM 5444 N N . PHE C 1 173 ? 117.737 61.964 54.037 1.00 18.39 173 PHE C N 1
ATOM 5445 C CA . PHE C 1 173 ? 119.150 61.811 54.396 1.00 16.65 173 PHE C CA 1
ATOM 5446 C C . PHE C 1 173 ? 119.514 62.578 55.663 1.00 19.47 173 PHE C C 1
ATOM 5447 O O . PHE C 1 173 ? 120.235 62.058 56.524 1.00 18.93 173 PHE C O 1
ATOM 5455 N N . TYR C 1 174 ? 119.088 63.839 55.780 1.00 16.70 174 TYR C N 1
ATOM 5456 C CA . TYR C 1 174 ? 119.536 64.688 56.881 1.00 17.72 174 TYR C CA 1
ATOM 5457 C C . TYR C 1 174 ? 118.648 64.588 58.121 1.00 23.16 174 TYR C C 1
ATOM 5458 O O . TYR C 1 174 ? 119.080 64.992 59.206 1.00 21.78 174 TYR C O 1
ATOM 5467 N N . ASN C 1 175 ? 117.466 64.025 57.985 1.00 18.23 175 ASN C N 1
ATOM 5468 C CA . ASN C 1 175 ? 116.476 64.025 59.071 1.00 22.77 175 ASN C CA 1
ATOM 5469 C C . ASN C 1 175 ? 116.292 65.448 59.589 1.00 24.25 175 ASN C C 1
ATOM 5470 O O . ASN C 1 175 ? 116.340 65.719 60.788 1.00 21.63 175 ASN C O 1
ATOM 5475 N N . GLU C 1 176 ? 116.150 66.384 58.650 1.00 23.95 176 GLU C N 1
ATOM 5476 C CA . GLU C 1 176 ? 115.880 67.778 58.963 1.00 20.67 176 GLU C CA 1
ATOM 5477 C C . GLU C 1 176 ? 114.984 68.298 57.868 1.00 21.21 176 GLU C C 1
ATOM 5478 O O . GLU C 1 176 ? 114.956 67.754 56.758 1.00 21.91 176 GLU C O 1
ATOM 5484 N N . LYS C 1 177 ? 114.244 69.356 58.187 1.00 21.46 177 LYS C N 1
ATOM 5485 C CA . LYS C 1 177 ? 113.313 69.916 57.212 1.00 18.71 177 LYS C CA 1
ATOM 5486 C C . LYS C 1 177 ? 114.092 70.530 56.042 1.00 19.38 177 LYS C C 1
ATOM 5487 O O . LYS C 1 177 ? 115.141 71.150 56.234 1.00 22.52 177 LYS C O 1
ATOM 5493 N N . CYS C 1 178 ? 113.589 70.322 54.836 1.00 20.98 178 CYS C N 1
ATOM 5494 C CA . CYS C 1 178 ? 114.145 71.003 53.670 1.00 24.20 178 CYS C CA 1
ATOM 5495 C C . CYS C 1 178 ? 113.303 72.256 53.459 1.00 31.60 178 CYS C C 1
ATOM 5496 O O . CYS C 1 178 ? 112.257 72.222 52.820 1.00 34.19 178 CYS C O 1
ATOM 5499 N N . ASP C 1 179 ? 113.740 73.362 54.051 1.00 27.83 179 ASP C N 1
ATOM 5500 C CA . ASP C 1 179 ? 113.146 74.675 53.818 1.00 34.67 179 ASP C CA 1
ATOM 5501 C C . ASP C 1 179 ? 113.834 75.415 52.695 1.00 34.64 179 ASP C C 1
ATOM 5502 O O . ASP C 1 179 ? 114.078 76.620 52.820 1.00 39.26 179 ASP C O 1
ATOM 5507 N N . MET C 1 180 ? 114.283 74.708 51.676 1.00 29.64 180 MET C N 1
ATOM 5508 C CA . MET C 1 180 ? 115.030 75.333 50.601 1.00 28.18 180 MET C CA 1
ATOM 5509 C C . MET C 1 180 ? 114.328 75.079 49.284 1.00 23.31 180 MET C C 1
ATOM 5510 O O . MET C 1 180 ? 113.414 74.257 49.165 1.00 21.99 180 MET C O 1
ATOM 5515 N N . ASN C 1 181 ? 114.773 75.802 48.270 1.00 20.94 181 ASN C N 1
ATOM 5516 C CA . ASN C 1 181 ? 114.177 75.635 46.959 1.00 17.79 181 ASN C CA 1
ATOM 5517 C C . ASN C 1 181 ? 115.267 75.876 45.924 1.00 17.67 181 ASN C C 1
ATOM 5518 O O . ASN C 1 181 ? 116.281 76.513 46.215 1.00 21.92 181 ASN C O 1
ATOM 5523 N N . PHE C 1 182 ? 115.054 75.320 44.738 1.00 20.21 182 PHE C N 1
ATOM 5524 C CA . PHE C 1 182 ? 115.888 75.651 43.591 1.00 23.30 182 PHE C CA 1
ATOM 5525 C C . PHE C 1 182 ? 114.997 75.622 42.363 1.00 24.87 182 PHE C C 1
ATOM 5526 O O . PHE C 1 182 ? 113.861 75.135 42.396 1.00 20.35 182 PHE C O 1
ATOM 5534 N N . GLU C 1 183 ? 115.521 76.165 41.270 1.00 19.39 183 GLU C N 1
ATOM 5535 C CA . GLU C 1 183 ? 114.831 76.131 39.987 1.00 19.72 183 GLU C CA 1
ATOM 5536 C C . GLU C 1 183 ? 115.857 75.768 38.925 1.00 18.13 183 GLU C C 1
ATOM 5537 O O . GLU C 1 183 ? 117.063 75.759 39.193 1.00 19.49 183 GLU C O 1
ATOM 5543 N N . PHE C 1 184 ? 115.377 75.417 37.735 1.00 17.32 184 PHE C N 1
ATOM 5544 C CA . PHE C 1 184 ? 116.327 75.064 36.689 1.00 20.12 184 PHE C CA 1
ATOM 5545 C C . PHE C 1 184 ? 115.719 75.303 35.323 1.00 21.93 184 PHE C C 1
ATOM 5546 O O . PHE C 1 184 ? 114.512 75.485 35.178 1.00 22.50 184 PHE C O 1
ATOM 5554 N N . GLU C 1 185 ? 116.589 75.328 34.319 1.00 20.09 185 GLU C N 1
ATOM 5555 C CA . GLU C 1 185 ? 116.179 75.500 32.934 1.00 19.87 185 GLU C CA 1
ATOM 5556 C C . GLU C 1 185 ? 116.920 74.449 32.128 1.00 19.36 185 GLU C C 1
ATOM 5557 O O . GLU C 1 185 ? 118.145 74.373 32.208 1.00 19.73 185 GLU C O 1
ATOM 5563 N N . VAL C 1 186 ? 116.188 73.611 31.398 1.00 19.42 186 VAL C N 1
ATOM 5564 C CA . VAL C 1 186 ? 116.831 72.570 30.590 1.00 19.51 186 VAL C CA 1
ATOM 5565 C C . VAL C 1 186 ? 117.414 73.194 29.333 1.00 25.29 186 VAL C C 1
ATOM 5566 O O . VAL C 1 186 ? 116.704 73.848 28.565 1.00 28.17 186 VAL C O 1
ATOM 5570 N N . LEU C 1 187 ? 118.714 73.015 29.120 1.00 18.58 187 LEU C N 1
ATOM 5571 C CA . LEU C 1 187 ? 119.294 73.543 27.888 1.00 23.83 187 LEU C CA 1
ATOM 5572 C C . LEU C 1 187 ? 119.292 72.513 26.782 1.00 29.63 187 LEU C C 1
ATOM 5573 O O . LEU C 1 187 ? 119.125 72.863 25.613 1.00 26.97 187 LEU C O 1
ATOM 5578 N N . LYS C 1 188 ? 119.425 71.247 27.132 1.00 23.27 188 LYS C N 1
ATOM 5579 C CA . LYS C 1 188 ? 119.483 70.207 26.117 1.00 22.91 188 LYS C CA 1
ATOM 5580 C C . LYS C 1 188 ? 119.192 68.884 26.800 1.00 25.21 188 LYS C C 1
ATOM 5581 O O . LYS C 1 188 ? 119.601 68.707 27.938 1.00 23.04 188 LYS C O 1
ATOM 5587 N N . PHE C 1 189 ? 118.490 67.968 26.121 1.00 20.76 189 PHE C N 1
ATOM 5588 C CA . PHE C 1 189 ? 118.353 66.624 26.675 1.00 20.95 189 PHE C CA 1
ATOM 5589 C C . PHE C 1 189 ? 118.209 65.607 25.558 1.00 26.96 189 PHE C C 1
ATOM 5590 O O . PHE C 1 189 ? 117.762 65.926 24.454 1.00 24.44 189 PHE C O 1
ATOM 5598 N N . ARG C 1 190 ? 118.625 64.383 25.859 1.00 22.44 190 ARG C N 1
ATOM 5599 C CA . ARG C 1 190 ? 118.504 63.225 24.955 1.00 24.00 190 ARG C CA 1
ATOM 5600 C C . ARG C 1 190 ? 118.014 62.043 25.784 1.00 24.54 190 ARG C C 1
ATOM 5601 O O . ARG C 1 190 ? 118.590 61.752 26.854 1.00 23.91 190 ARG C O 1
ATOM 5609 N N . PRO C 1 191 ? 116.990 61.332 25.336 1.00 22.90 191 PRO C N 1
ATOM 5610 C CA . PRO C 1 191 ? 116.592 60.117 26.042 1.00 22.79 191 PRO C CA 1
ATOM 5611 C C . PRO C 1 191 ? 117.604 59.012 25.803 1.00 22.57 191 PRO C C 1
ATOM 5612 O O . PRO C 1 191 ? 118.247 58.941 24.758 1.00 23.54 191 PRO C O 1
ATOM 5616 N N . LYS C 1 192 ? 117.776 58.171 26.823 1.00 20.21 192 LYS C N 1
ATOM 5617 C CA . LYS C 1 192 ? 118.696 57.035 26.792 1.00 22.79 192 LYS C CA 1
ATOM 5618 C C . LYS C 1 192 ? 117.981 55.817 27.344 1.00 24.62 192 LYS C C 1
ATOM 5619 O O . LYS C 1 192 ? 117.451 55.871 28.455 1.00 23.39 192 LYS C O 1
ATOM 5625 N N . ARG C 1 193 ? 118.056 54.693 26.634 1.00 21.44 193 ARG C N 1
ATOM 5626 C CA . ARG C 1 193 ? 117.450 53.445 27.091 1.00 23.92 193 ARG C CA 1
ATOM 5627 C C . ARG C 1 193 ? 118.456 52.685 27.950 1.00 28.17 193 ARG C C 1
ATOM 5628 O O . ARG C 1 193 ? 119.582 52.433 27.513 1.00 29.13 193 ARG C O 1
ATOM 5636 N N . MET C 1 194 ? 118.074 52.376 29.188 1.00 19.65 194 MET C N 1
ATOM 5637 C CA . MET C 1 194 ? 119.009 51.847 30.180 1.00 20.28 194 MET C CA 1
ATOM 5638 C C . MET C 1 194 ? 118.409 50.625 30.835 1.00 25.23 194 MET C C 1
ATOM 5639 O O . MET C 1 194 ? 117.308 50.702 31.380 1.00 25.64 194 MET C O 1
ATOM 5644 N N . ARG C 1 195 ? 119.141 49.519 30.832 1.00 24.90 195 ARG C N 1
ATOM 5645 C CA . ARG C 1 195 ? 118.672 48.346 31.552 1.00 22.96 195 ARG C CA 1
ATOM 5646 C C . ARG C 1 195 ? 118.807 48.547 33.051 1.00 25.25 195 ARG C C 1
ATOM 5647 O O . ARG C 1 195 ? 119.851 49.003 33.545 1.00 24.56 195 ARG C O 1
ATOM 5655 N N . ILE C 1 196 ? 117.747 48.207 33.786 1.00 24.55 196 ILE C N 1
ATOM 5656 C CA . ILE C 1 196 ? 117.748 48.364 35.234 1.00 25.21 196 ILE C CA 1
ATOM 5657 C C . ILE C 1 196 ? 117.489 47.061 35.961 1.00 34.36 196 ILE C C 1
ATOM 5658 O O . ILE C 1 196 ? 117.785 46.971 37.159 1.00 45.48 196 ILE C O 1
ATOM 5663 N N . LYS C 1 197 ? 116.946 46.057 35.293 1.00 32.23 197 LYS C N 1
ATOM 5664 C CA . LYS C 1 197 ? 116.662 44.767 35.903 1.00 47.89 197 LYS C CA 1
ATOM 5665 C C . LYS C 1 197 ? 116.736 43.736 34.796 1.00 51.71 197 LYS C C 1
ATOM 5666 O O . LYS C 1 197 ? 116.753 44.079 33.613 1.00 54.61 197 LYS C O 1
ATOM 5672 N N . ASN C 1 198 ? 116.875 42.479 35.198 1.00 53.56 198 ASN C N 1
ATOM 5673 C CA . ASN C 1 198 ? 117.021 41.369 34.264 1.00 66.69 198 ASN C CA 1
ATOM 5674 C C . ASN C 1 198 ? 116.080 41.519 33.074 1.00 62.19 198 ASN C C 1
ATOM 5675 O O . ASN C 1 198 ? 116.427 41.150 31.944 1.00 59.33 198 ASN C O 1
ATOM 5680 N N . ASP C 1 199 ? 114.883 42.063 33.308 1.00 55.28 199 ASP C N 1
ATOM 5681 C CA . ASP C 1 199 ? 113.919 42.187 32.224 1.00 65.05 199 ASP C CA 1
ATOM 5682 C C . ASP C 1 199 ? 113.337 43.586 32.054 1.00 48.46 199 ASP C C 1
ATOM 5683 O O . ASP C 1 199 ? 112.292 43.713 31.404 1.00 52.95 199 ASP C O 1
ATOM 5688 N N . ILE C 1 200 ? 113.919 44.634 32.642 1.00 29.40 200 ILE C N 1
ATOM 5689 C CA . ILE C 1 200 ? 113.305 45.956 32.550 1.00 26.20 200 ILE C CA 1
ATOM 5690 C C . ILE C 1 200 ? 114.290 46.971 31.987 1.00 27.30 200 ILE C C 1
ATOM 5691 O O . ILE C 1 200 ? 115.420 47.107 32.478 1.00 29.55 200 ILE C O 1
ATOM 5696 N N . TYR C 1 201 ? 113.853 47.678 30.958 1.00 25.33 201 TYR C N 1
ATOM 5697 C CA . TYR C 1 201 ? 114.583 48.797 30.385 1.00 30.35 201 TYR C CA 1
ATOM 5698 C C . TYR C 1 201 ? 113.794 50.065 30.663 1.00 36.57 201 TYR C C 1
ATOM 5699 O O . TYR C 1 201 ? 112.559 50.059 30.635 1.00 37.74 201 TYR C O 1
ATOM 5708 N N . CYS C 1 202 ? 114.495 51.135 30.990 1.00 24.06 202 CYS C N 1
ATOM 5709 C CA . CYS C 1 202 ? 113.825 52.395 31.239 1.00 25.24 202 CYS C CA 1
ATOM 5710 C C . CYS C 1 202 ? 114.370 53.437 30.279 1.00 26.77 202 CYS C C 1
ATOM 5711 O O . CYS C 1 202 ? 115.351 53.209 29.576 1.00 30.92 202 CYS C O 1
ATOM 5714 N N . ARG C 1 203 ? 113.669 54.559 30.201 1.00 19.28 203 ARG C N 1
ATOM 5715 C CA . ARG C 1 203 ? 114.124 55.738 29.484 1.00 21.10 203 ARG C CA 1
ATOM 5716 C C . ARG C 1 203 ? 114.596 56.763 30.504 1.00 22.91 203 ARG C C 1
ATOM 5717 O O . ARG C 1 203 ? 113.849 57.100 31.422 1.00 22.99 203 ARG C O 1
ATOM 5725 N N . CYS C 1 204 ? 115.836 57.224 30.358 1.00 21.06 204 CYS C N 1
ATOM 5726 C CA . CYS C 1 204 ? 116.489 58.165 31.267 1.00 22.65 204 CYS C CA 1
ATOM 5727 C C . CYS C 1 204 ? 116.893 59.394 30.470 1.00 21.73 204 CYS C C 1
ATOM 5728 O O . CYS C 1 204 ? 116.840 59.395 29.237 1.00 24.65 204 CYS C O 1
ATOM 5731 N N . SER C 1 205 ? 117.279 60.460 31.162 1.00 18.34 205 SER C N 1
ATOM 5732 C CA . SER C 1 205 ? 117.600 61.722 30.503 1.00 17.74 205 SER C CA 1
ATOM 5733 C C . SER C 1 205 ? 119.085 62.017 30.615 1.00 19.73 205 SER C C 1
ATOM 5734 O O . SER C 1 205 ? 119.582 62.260 31.714 1.00 18.97 205 SER C O 1
ATOM 5737 N N . GLU C 1 206 ? 119.784 62.059 29.472 1.00 17.54 206 GLU C N 1
ATOM 5738 C CA . GLU C 1 206 ? 121.057 62.746 29.425 1.00 18.91 206 GLU C CA 1
ATOM 5739 C C . GLU C 1 206 ? 120.758 64.227 29.240 1.00 22.99 206 GLU C C 1
ATOM 5740 O O . GLU C 1 206 ? 120.039 64.592 28.310 1.00 25.04 206 GLU C O 1
ATOM 5746 N N . MET C 1 207 ? 121.248 65.094 30.121 1.00 17.82 207 MET C N 1
ATOM 5747 C CA . MET C 1 207 ? 120.784 66.464 29.965 1.00 16.38 207 MET C CA 1
ATOM 5748 C C . MET C 1 207 ? 121.781 67.465 30.502 1.00 20.29 207 MET C C 1
ATOM 5749 O O . MET C 1 207 ? 122.614 67.160 31.347 1.00 19.38 207 MET C O 1
ATOM 5754 N N . VAL C 1 208 ? 121.644 68.682 29.997 1.00 18.64 208 VAL C N 1
ATOM 5755 C CA . VAL C 1 208 ? 122.402 69.841 30.416 1.00 16.52 208 VAL C CA 1
ATOM 5756 C C . VAL C 1 208 ? 121.392 70.880 30.859 1.00 19.32 208 VAL C C 1
ATOM 5757 O O . VAL C 1 208 ? 120.430 71.146 30.130 1.00 20.85 208 VAL C O 1
ATOM 5761 N N . PHE C 1 209 ? 121.620 71.484 32.033 1.00 18.44 209 PHE C N 1
ATOM 5762 C CA . PHE C 1 209 ? 120.630 72.397 32.580 1.00 15.55 209 PHE C CA 1
ATOM 5763 C C . PHE C 1 209 ? 121.299 73.459 33.447 1.00 20.46 209 PHE C C 1
ATOM 5764 O O . PHE C 1 209 ? 122.363 73.236 34.013 1.00 20.74 209 PHE C O 1
ATOM 5772 N N . LYS C 1 210 ? 120.703 74.640 33.478 1.00 19.71 210 LYS C N 1
ATOM 5773 C CA . LYS C 1 210 ? 121.156 75.699 34.381 1.00 20.71 210 LYS C CA 1
ATOM 5774 C C . LYS C 1 210 ? 120.324 75.646 35.659 1.00 15.81 210 LYS C C 1
ATOM 5775 O O . LYS C 1 210 ? 119.167 75.245 35.621 1.00 19.46 210 LYS C O 1
ATOM 5781 N N . VAL C 1 211 ? 120.935 76.004 36.787 1.00 18.95 211 VAL C N 1
ATOM 5782 C CA . VAL C 1 211 ? 120.260 75.955 38.082 1.00 18.55 211 VAL C CA 1
ATOM 5783 C C . VAL C 1 211 ? 120.419 77.291 38.776 1.00 20.64 211 VAL C C 1
ATOM 5784 O O . VAL C 1 211 ? 121.414 78.002 38.575 1.00 20.68 211 VAL C O 1
ATOM 5788 N N . TRP C 1 212 ? 119.453 77.600 39.648 1.00 18.39 212 TRP C N 1
ATOM 5789 C CA . TRP C 1 212 ? 119.606 78.732 40.549 1.00 20.47 212 TRP C CA 1
ATOM 5790 C C . TRP C 1 212 ? 118.769 78.448 41.791 1.00 20.07 212 TRP C C 1
ATOM 5791 O O . TRP C 1 212 ? 118.007 77.484 41.838 1.00 19.80 212 TRP C O 1
ATOM 5802 N N . GLY C 1 213 ? 118.989 79.241 42.834 1.00 21.98 213 GLY C N 1
ATOM 5803 C CA . GLY C 1 213 ? 118.273 79.064 44.082 1.00 25.38 213 GLY C CA 1
ATOM 5804 C C . GLY C 1 213 ? 119.238 78.782 45.216 1.00 23.17 213 GLY C C 1
ATOM 5805 O O . GLY C 1 213 ? 120.382 79.246 45.210 1.00 23.47 213 GLY C O 1
ATOM 5806 N N . ASP C 1 214 ? 118.786 77.967 46.163 1.00 20.15 214 ASP C N 1
ATOM 5807 C CA . ASP C 1 214 ? 119.570 77.744 47.387 1.00 18.13 214 ASP C CA 1
ATOM 5808 C C . ASP C 1 214 ? 120.757 76.812 47.149 1.00 21.00 214 ASP C C 1
ATOM 5809 O O . ASP C 1 214 ? 120.585 75.645 46.791 1.00 21.83 214 ASP C O 1
ATOM 5814 N N . TYR C 1 215 ? 121.961 77.327 47.407 1.00 20.18 215 TYR C N 1
ATOM 5815 C CA . TYR C 1 215 ? 123.186 76.571 47.176 1.00 21.29 215 TYR C CA 1
ATOM 5816 C C . TYR C 1 215 ? 123.185 75.232 47.914 1.00 26.21 215 TYR C C 1
ATOM 5817 O O . TYR C 1 215 ? 123.595 74.223 47.346 1.00 17.83 215 TYR C O 1
ATOM 5826 N N . ASP C 1 216 ? 122.740 75.195 49.182 1.00 22.07 216 ASP C N 1
ATOM 5827 C CA . ASP C 1 216 ? 122.829 73.944 49.946 1.00 22.13 216 ASP C CA 1
ATOM 5828 C C . ASP C 1 216 ? 121.964 72.839 49.354 1.00 18.68 216 ASP C C 1
ATOM 5829 O O . ASP C 1 216 ? 122.345 71.655 49.414 1.00 19.26 216 ASP C O 1
ATOM 5834 N N . LEU C 1 217 ? 120.813 73.191 48.753 1.00 19.08 217 LEU C N 1
ATOM 5835 C CA . LEU C 1 217 ? 119.978 72.165 48.144 1.00 18.94 217 LEU C CA 1
ATOM 5836 C C . LEU C 1 217 ? 120.585 71.670 46.831 1.00 19.16 217 LEU C C 1
ATOM 5837 O O . LEU C 1 217 ? 120.616 70.455 46.559 1.00 17.55 217 LEU C O 1
ATOM 5842 N N . ILE C 1 218 ? 121.043 72.603 45.993 1.00 17.10 218 ILE C N 1
ATOM 5843 C CA . ILE C 1 218 ? 121.704 72.212 44.747 1.00 15.03 218 ILE C CA 1
ATOM 5844 C C . ILE C 1 218 ? 122.917 71.335 45.045 1.00 13.24 218 ILE C C 1
ATOM 5845 O O . ILE C 1 218 ? 123.118 70.297 44.412 1.00 16.52 218 ILE C O 1
ATOM 5850 N N . LYS C 1 219 ? 123.693 71.698 46.062 1.00 14.31 219 LYS C N 1
ATOM 5851 C CA . LYS C 1 219 ? 124.854 70.913 46.462 1.00 14.33 219 LYS C CA 1
ATOM 5852 C C . LYS C 1 219 ? 124.456 69.507 46.880 1.00 15.75 219 LYS C C 1
ATOM 5853 O O . LYS C 1 219 ? 125.194 68.537 46.634 1.00 14.82 219 LYS C O 1
ATOM 5859 N N . PHE C 1 220 ? 123.308 69.371 47.557 1.00 16.48 220 PHE C N 1
ATOM 5860 C CA . PHE C 1 220 ? 122.836 68.031 47.871 1.00 16.34 220 PHE C CA 1
ATOM 5861 C C . PHE C 1 220 ? 122.545 67.220 46.599 1.00 15.74 220 PHE C C 1
ATOM 5862 O O . PHE C 1 220 ? 122.865 66.029 46.531 1.00 15.59 220 PHE C O 1
ATOM 5870 N N . GLY C 1 221 ? 121.917 67.832 45.595 1.00 13.14 221 GLY C N 1
ATOM 5871 C CA . GLY C 1 221 ? 121.731 67.106 44.328 1.00 12.32 221 GLY C CA 1
ATOM 5872 C C . GLY C 1 221 ? 123.074 66.802 43.670 1.00 13.54 221 GLY C C 1
ATOM 5873 O O . GLY C 1 221 ? 123.257 65.764 43.018 1.00 13.12 221 GLY C O 1
ATOM 5874 N N . TYR C 1 222 ? 124.023 67.710 43.823 1.00 15.90 222 TYR C N 1
ATOM 5875 C CA . TYR C 1 222 ? 125.346 67.504 43.242 1.00 13.23 222 TYR C CA 1
ATOM 5876 C C . TYR C 1 222 ? 126.029 66.296 43.868 1.00 17.60 222 TYR C C 1
ATOM 5877 O O . TYR C 1 222 ? 126.697 65.526 43.171 1.00 18.52 222 TYR C O 1
ATOM 5886 N N . GLU C 1 223 ? 125.877 66.091 45.186 1.00 15.64 223 GLU C N 1
ATOM 5887 C CA . GLU C 1 223 ? 126.608 64.952 45.737 1.00 20.53 223 GLU C CA 1
ATOM 5888 C C . GLU C 1 223 ? 125.764 63.683 45.891 1.00 17.75 223 GLU C C 1
ATOM 5889 O O . GLU C 1 223 ? 126.323 62.594 45.859 1.00 15.70 223 GLU C O 1
ATOM 5895 N N . CYS C 1 224 ? 124.439 63.784 46.006 1.00 13.52 224 CYS C N 1
ATOM 5896 C CA . CYS C 1 224 ? 123.590 62.603 46.113 1.00 15.49 224 CYS C CA 1
ATOM 5897 C C . CYS C 1 224 ? 123.128 62.096 44.755 1.00 17.31 224 CYS C C 1
ATOM 5898 O O . CYS C 1 224 ? 122.854 60.905 44.609 1.00 14.79 224 CYS C O 1
ATOM 5901 N N . GLY C 1 225 ? 123.057 62.975 43.774 1.00 12.59 225 GLY C N 1
ATOM 5902 C CA . GLY C 1 225 ? 122.453 62.689 42.487 1.00 13.64 225 GLY C CA 1
ATOM 5903 C C . GLY C 1 225 ? 121.076 63.310 42.380 1.00 17.77 225 GLY C C 1
ATOM 5904 O O . GLY C 1 225 ? 120.378 63.522 43.381 1.00 16.06 225 GLY C O 1
ATOM 5905 N N . PHE C 1 226 ? 120.654 63.567 41.142 1.00 15.96 226 PHE C N 1
ATOM 5906 C CA . PHE C 1 226 ? 119.301 64.014 40.846 1.00 14.35 226 PHE C CA 1
ATOM 5907 C C . PHE C 1 226 ? 118.448 62.814 40.450 1.00 15.34 226 PHE C C 1
ATOM 5908 O O . PHE C 1 226 ? 118.962 61.802 39.963 1.00 18.27 226 PHE C O 1
ATOM 5916 N N . GLY C 1 227 ? 117.132 62.914 40.701 1.00 17.79 227 GLY C N 1
ATOM 5917 C CA . GLY C 1 227 ? 116.252 61.810 40.297 1.00 14.05 227 GLY C CA 1
ATOM 5918 C C . GLY C 1 227 ? 116.416 60.583 41.193 1.00 16.52 227 GLY C C 1
ATOM 5919 O O . GLY C 1 227 ? 117.045 60.612 42.254 1.00 17.37 227 GLY C O 1
ATOM 5920 N N . GLU C 1 228 ? 115.928 59.457 40.697 1.00 17.31 228 GLU C N 1
ATOM 5921 C CA . GLU C 1 228 ? 115.827 58.230 41.475 1.00 13.43 228 GLU C CA 1
ATOM 5922 C C . GLU C 1 228 ? 116.911 57.225 41.106 1.00 14.03 228 GLU C C 1
ATOM 5923 O O . GLU C 1 228 ? 117.681 57.416 40.160 1.00 17.00 228 GLU C O 1
ATOM 5929 N N . LYS C 1 229 ? 116.956 56.128 41.884 1.00 14.62 229 LYS C N 1
ATOM 5930 C CA . LYS C 1 229 ? 117.922 55.037 41.667 1.00 19.18 229 LYS C CA 1
ATOM 5931 C C . LYS C 1 229 ? 119.371 55.540 41.681 1.00 18.94 229 LYS C C 1
ATOM 5932 O O . LYS C 1 229 ? 120.234 55.051 40.916 1.00 14.83 229 LYS C O 1
ATOM 5938 N N . ASN C 1 230 ? 119.651 56.545 42.519 1.00 16.66 230 ASN C N 1
ATOM 5939 C CA . ASN C 1 230 ? 121.006 57.085 42.558 1.00 15.83 230 ASN C CA 1
ATOM 5940 C C . ASN C 1 230 ? 122.011 55.994 42.867 1.00 15.80 230 ASN C C 1
ATOM 5941 O O . ASN C 1 230 ? 123.088 55.934 42.256 1.00 15.33 230 ASN C O 1
ATOM 5946 N N . SER C 1 231 ? 121.682 55.128 43.831 1.00 13.31 231 SER C N 1
ATOM 5947 C CA . SER C 1 231 ? 122.655 54.149 44.298 1.00 14.78 231 SER C CA 1
ATOM 5948 C C . SER C 1 231 ? 122.867 53.029 43.290 1.00 15.40 231 SER C C 1
ATOM 5949 O O . SER C 1 231 ? 123.763 52.212 43.503 1.00 17.27 231 SER C O 1
ATOM 5952 N N . MET C 1 232 ? 122.059 52.958 42.219 1.00 16.03 232 MET C N 1
ATOM 5953 C CA . MET C 1 232 ? 122.326 52.062 41.102 1.00 14.21 232 MET C CA 1
ATOM 5954 C C . MET C 1 232 ? 123.086 52.761 39.977 1.00 13.49 232 MET C C 1
ATOM 5955 O O . MET C 1 232 ? 123.187 52.210 38.868 1.00 18.49 232 MET C O 1
ATOM 5960 N N . GLY C 1 233 ? 123.564 53.982 40.218 1.00 14.60 233 GLY C N 1
ATOM 5961 C CA . GLY C 1 233 ? 124.408 54.681 39.282 1.00 13.88 233 GLY C CA 1
ATOM 5962 C C . GLY C 1 233 ? 123.712 55.656 38.365 1.00 17.56 233 GLY C C 1
ATOM 5963 O O . GLY C 1 233 ? 124.189 55.862 37.248 1.00 15.68 233 GLY C O 1
ATOM 5964 N N . PHE C 1 234 ? 122.604 56.270 38.795 1.00 16.05 234 PHE C N 1
ATOM 5965 C CA . PHE C 1 234 ? 121.839 57.196 37.969 1.00 14.11 234 PHE C CA 1
ATOM 5966 C C . PHE C 1 234 ? 121.845 58.603 38.555 1.00 15.86 234 PHE C C 1
ATOM 5967 O O . PHE C 1 234 ? 121.885 58.789 39.779 1.00 16.89 234 PHE C O 1
ATOM 5975 N N . GLY C 1 235 ? 121.845 59.590 37.668 1.00 14.06 235 GLY C N 1
ATOM 5976 C CA . GLY C 1 235 ? 121.555 60.974 38.052 1.00 12.72 235 GLY C CA 1
ATOM 5977 C C . GLY C 1 235 ? 122.728 61.803 38.536 1.00 14.54 235 GLY C C 1
ATOM 5978 O O . GLY C 1 235 ? 122.498 62.885 39.093 1.00 13.10 235 GLY C O 1
ATOM 5979 N N . MET C 1 236 ? 123.982 61.333 38.347 1.00 13.69 236 MET C N 1
ATOM 5980 C CA . MET C 1 236 ? 125.149 62.104 38.757 1.00 15.35 236 MET C CA 1
ATOM 5981 C C . MET C 1 236 ? 125.446 63.215 37.743 1.00 14.80 236 MET C C 1
ATOM 5982 O O . MET C 1 236 ? 125.416 63.001 36.531 1.00 14.84 236 MET C O 1
ATOM 5987 N N . VAL C 1 237 ? 125.743 64.409 38.243 1.00 12.67 237 VAL C N 1
ATOM 5988 C CA . VAL C 1 237 ? 125.987 65.551 37.386 1.00 16.44 237 VAL C CA 1
ATOM 5989 C C . VAL C 1 237 ? 127.380 66.096 37.663 1.00 14.57 237 VAL C C 1
ATOM 5990 O O . VAL C 1 237 ? 128.024 65.768 38.660 1.00 16.17 237 VAL C O 1
ATOM 5994 N N . VAL C 1 238 ? 127.822 66.976 36.780 1.00 17.64 238 VAL C N 1
ATOM 5995 C CA . VAL C 1 238 ? 129.092 67.662 36.959 1.00 18.58 238 VAL C CA 1
ATOM 5996 C C . VAL C 1 238 ? 128.901 69.111 36.521 1.00 19.41 238 VAL C C 1
ATOM 5997 O O . VAL C 1 238 ? 128.063 69.422 35.665 1.00 19.34 238 VAL C O 1
ATOM 6001 N N . ASN C 1 239 ? 129.664 70.013 37.136 1.00 13.04 239 ASN C N 1
ATOM 6002 C CA . ASN C 1 239 ? 129.544 71.413 36.771 1.00 16.59 239 ASN C CA 1
ATOM 6003 C C . ASN C 1 239 ? 130.265 71.621 35.443 1.00 23.29 239 ASN C C 1
ATOM 6004 O O . ASN C 1 239 ? 131.249 70.945 35.141 1.00 29.03 239 ASN C O 1
ATOM 6009 N N . VAL C 1 240 ? 129.714 72.494 34.620 1.00 23.68 240 VAL C N 1
ATOM 6010 C CA . VAL C 1 240 ? 130.257 72.812 33.300 1.00 29.27 240 VAL C CA 1
ATOM 6011 C C . VAL C 1 240 ? 130.788 74.236 33.322 1.00 38.83 240 VAL C C 1
ATOM 6012 O O . VAL C 1 240 ? 130.073 75.161 33.721 1.00 31.31 240 VAL C O 1
ATOM 6016 N N . GLU C 1 241 ? 132.023 74.416 32.866 1.00 55.40 241 GLU C N 1
ATOM 6017 C CA . GLU C 1 241 ? 132.641 75.735 32.879 1.00 70.81 241 GLU C CA 1
ATOM 6018 C C . GLU C 1 241 ? 131.922 76.648 31.883 1.00 81.39 241 GLU C C 1
ATOM 6019 O O . GLU C 1 241 ? 131.568 76.235 30.773 1.00 81.37 241 GLU C O 1
ATOM 6025 N N . ASP C 1 242 ? 131.682 77.890 32.303 1.00 88.38 242 ASP C N 1
ATOM 6026 C CA . ASP C 1 242 ? 130.784 78.824 31.608 1.00 92.32 242 ASP C CA 1
ATOM 6027 C C . ASP C 1 242 ? 131.032 78.951 30.104 1.00 92.40 242 ASP C C 1
ATOM 6028 O O . ASP C 1 242 ? 130.116 79.265 29.342 1.00 92.60 242 ASP C O 1
ATOM 6033 N N . GLU D 1 3 ? 141.018 53.804 60.384 1.00 68.37 3 GLU D N 1
ATOM 6034 C CA . GLU D 1 3 ? 141.760 53.470 59.170 1.00 67.96 3 GLU D CA 1
ATOM 6035 C C . GLU D 1 3 ? 142.773 54.564 58.821 1.00 56.41 3 GLU D C 1
ATOM 6036 O O . GLU D 1 3 ? 142.626 55.707 59.234 1.00 52.97 3 GLU D O 1
ATOM 6042 N N . SER D 1 4 ? 143.800 54.190 58.070 1.00 47.22 4 SER D N 1
ATOM 6043 C CA . SER D 1 4 ? 144.866 55.098 57.679 1.00 39.33 4 SER D CA 1
ATOM 6044 C C . SER D 1 4 ? 144.559 55.798 56.364 1.00 38.81 4 SER D C 1
ATOM 6045 O O . SER D 1 4 ? 143.569 55.522 55.678 1.00 33.70 4 SER D O 1
ATOM 6048 N N . MET D 1 5 ? 145.446 56.712 55.999 1.00 25.10 5 MET D N 1
ATOM 6049 C CA . MET D 1 5 ? 145.325 57.302 54.684 1.00 21.26 5 MET D CA 1
ATOM 6050 C C . MET D 1 5 ? 146.687 57.815 54.246 1.00 24.52 5 MET D C 1
ATOM 6051 O O . MET D 1 5 ? 147.422 58.419 55.043 1.00 22.08 5 MET D O 1
ATOM 6056 N N . ARG D 1 6 ? 147.000 57.576 52.975 1.00 20.82 6 ARG D N 1
ATOM 6057 C CA . ARG D 1 6 ? 148.165 58.150 52.319 1.00 16.13 6 ARG D CA 1
ATOM 6058 C C . ARG D 1 6 ? 147.695 58.977 51.123 1.00 21.03 6 ARG D C 1
ATOM 6059 O O . ARG D 1 6 ? 146.917 58.493 50.295 1.00 21.28 6 ARG D O 1
ATOM 6067 N N . ILE D 1 7 ? 148.217 60.199 50.995 1.00 17.33 7 ILE D N 1
ATOM 6068 C CA . ILE D 1 7 ? 147.822 61.120 49.937 1.00 15.86 7 ILE D CA 1
ATOM 6069 C C . ILE D 1 7 ? 149.053 61.553 49.147 1.00 21.13 7 ILE D C 1
ATOM 6070 O O . ILE D 1 7 ? 150.124 61.820 49.717 1.00 18.81 7 ILE D O 1
ATOM 6075 N N . GLU D 1 8 ? 148.867 61.664 47.843 1.00 16.71 8 GLU D N 1
ATOM 6076 C CA . GLU D 1 8 ? 149.804 62.311 46.940 1.00 15.18 8 GLU D CA 1
ATOM 6077 C C . GLU D 1 8 ? 149.254 63.699 46.624 1.00 19.00 8 GLU D C 1
ATOM 6078 O O . GLU D 1 8 ? 148.147 63.836 46.064 1.00 17.53 8 GLU D O 1
ATOM 6084 N N . LEU D 1 9 ? 149.973 64.729 47.063 1.00 14.72 9 LEU D N 1
ATOM 6085 C CA . LEU D 1 9 ? 149.675 66.116 46.724 1.00 17.29 9 LEU D CA 1
ATOM 6086 C C . LEU D 1 9 ? 150.492 66.548 45.511 1.00 23.84 9 LEU D C 1
ATOM 6087 O O . LEU D 1 9 ? 151.725 66.512 45.548 1.00 20.54 9 LEU D O 1
ATOM 6092 N N . GLU D 1 10 ? 149.821 66.970 44.447 1.00 16.80 10 GLU D N 1
ATOM 6093 C CA . GLU D 1 10 ? 150.500 67.531 43.285 1.00 18.06 10 GLU D CA 1
ATOM 6094 C C . GLU D 1 10 ? 150.532 69.047 43.413 1.00 18.43 10 GLU D C 1
ATOM 6095 O O . GLU D 1 10 ? 149.464 69.694 43.498 1.00 22.31 10 GLU D O 1
ATOM 6101 N N . LEU D 1 11 ? 151.750 69.601 43.435 1.00 17.83 11 LEU D N 1
ATOM 6102 C CA . LEU D 1 11 ? 152.028 71.015 43.610 1.00 18.28 11 LEU D CA 1
ATOM 6103 C C . LEU D 1 11 ? 152.557 71.577 42.296 1.00 20.87 11 LEU D C 1
ATOM 6104 O O . LEU D 1 11 ? 153.184 70.868 41.501 1.00 21.43 11 LEU D O 1
ATOM 6109 N N . GLN D 1 12 ? 152.346 72.869 42.092 1.00 20.78 12 GLN D N 1
ATOM 6110 C CA . GLN D 1 12 ? 152.792 73.522 40.866 1.00 24.29 12 GLN D CA 1
ATOM 6111 C C . GLN D 1 12 ? 153.364 74.888 41.177 1.00 22.36 12 GLN D C 1
ATOM 6112 O O . GLN D 1 12 ? 152.664 75.708 41.775 1.00 22.61 12 GLN D O 1
ATOM 6118 N N . THR D 1 13 ? 154.603 75.145 40.730 1.00 22.35 13 THR D N 1
ATOM 6119 C CA . THR D 1 13 ? 155.228 76.462 40.819 1.00 22.73 13 THR D CA 1
ATOM 6120 C C . THR D 1 13 ? 155.697 76.882 39.429 1.00 25.90 13 THR D C 1
ATOM 6121 O O . THR D 1 13 ? 155.310 76.243 38.442 1.00 22.23 13 THR D O 1
ATOM 6125 N N . ASP D 1 14 ? 156.500 77.942 39.313 1.00 27.36 14 ASP D N 1
ATOM 6126 C CA . ASP D 1 14 ? 156.948 78.356 37.984 1.00 29.15 14 ASP D CA 1
ATOM 6127 C C . ASP D 1 14 ? 157.869 77.310 37.363 1.00 28.90 14 ASP D C 1
ATOM 6128 O O . ASP D 1 14 ? 158.704 76.705 38.047 1.00 25.90 14 ASP D O 1
ATOM 6133 N N . ASN D 1 15 ? 157.755 77.140 36.041 1.00 22.89 15 ASN D N 1
ATOM 6134 C CA . ASN D 1 15 ? 158.710 76.306 35.326 1.00 26.55 15 ASN D CA 1
ATOM 6135 C C . ASN D 1 15 ? 160.136 76.739 35.653 1.00 25.28 15 ASN D C 1
ATOM 6136 O O . ASN D 1 15 ? 160.420 77.925 35.830 1.00 26.67 15 ASN D O 1
ATOM 6141 N N . PHE D 1 16 ? 161.037 75.755 35.698 1.00 26.66 16 PHE D N 1
ATOM 6142 C CA . PHE D 1 16 ? 162.482 75.866 35.900 1.00 27.84 16 PHE D CA 1
ATOM 6143 C C . PHE D 1 16 ? 162.849 76.266 37.316 1.00 29.77 16 PHE D C 1
ATOM 6144 O O . PHE D 1 16 ? 164.036 76.480 37.592 1.00 27.71 16 PHE D O 1
ATOM 6152 N N . THR D 1 17 ? 161.907 76.238 38.256 1.00 27.86 17 THR D N 1
ATOM 6153 C CA . THR D 1 17 ? 162.250 76.617 39.623 1.00 29.78 17 THR D CA 1
ATOM 6154 C C . THR D 1 17 ? 163.164 75.553 40.223 1.00 27.81 17 THR D C 1
ATOM 6155 O O . THR D 1 17 ? 162.982 74.353 39.995 1.00 25.77 17 THR D O 1
ATOM 6159 N N . VAL D 1 18 ? 164.173 75.991 40.976 1.00 25.40 18 VAL D N 1
ATOM 6160 C CA . VAL D 1 18 ? 165.061 75.059 41.657 1.00 26.00 18 VAL D CA 1
ATOM 6161 C C . VAL D 1 18 ? 164.539 74.867 43.072 1.00 23.88 18 VAL D C 1
ATOM 6162 O O . VAL D 1 18 ? 164.358 75.841 43.817 1.00 25.97 18 VAL D O 1
ATOM 6166 N N . ILE D 1 19 ? 164.283 73.620 43.445 1.00 20.31 19 ILE D N 1
ATOM 6167 C CA . ILE D 1 19 ? 163.931 73.261 44.811 1.00 21.85 19 ILE D CA 1
ATOM 6168 C C . ILE D 1 19 ? 165.240 72.977 45.555 1.00 22.85 19 ILE D C 1
ATOM 6169 O O . ILE D 1 19 ? 165.914 71.992 45.216 1.00 23.73 19 ILE D O 1
ATOM 6174 N N . PRO D 1 20 ? 165.620 73.794 46.521 1.00 23.80 20 PRO D N 1
ATOM 6175 C CA . PRO D 1 20 ? 166.929 73.631 47.174 1.00 29.32 20 PRO D CA 1
ATOM 6176 C C . PRO D 1 20 ? 167.098 72.276 47.849 1.00 28.63 20 PRO D C 1
ATOM 6177 O O . PRO D 1 20 ? 166.151 71.691 48.387 1.00 21.64 20 PRO D O 1
ATOM 6181 N N . TYR D 1 21 ? 168.350 71.800 47.868 1.00 26.21 21 TYR D N 1
ATOM 6182 C CA . TYR D 1 21 ? 168.650 70.551 48.564 1.00 28.63 21 TYR D CA 1
ATOM 6183 C C . TYR D 1 21 ? 168.259 70.623 50.035 1.00 27.26 21 TYR D C 1
ATOM 6184 O O . TYR D 1 21 ? 167.877 69.610 50.632 1.00 25.31 21 TYR D O 1
ATOM 6193 N N . ASN D 1 22 ? 168.332 71.807 50.640 1.00 26.15 22 ASN D N 1
ATOM 6194 C CA . ASN D 1 22 ? 168.021 71.941 52.055 1.00 26.37 22 ASN D CA 1
ATOM 6195 C C . ASN D 1 22 ? 166.568 72.337 52.297 1.00 22.78 22 ASN D C 1
ATOM 6196 O O . ASN D 1 22 ? 166.255 72.894 53.358 1.00 26.07 22 ASN D O 1
ATOM 6201 N N . HIS D 1 23 ? 165.663 72.018 51.350 1.00 20.89 23 HIS D N 1
ATOM 6202 C CA . HIS D 1 23 ? 164.278 72.484 51.433 1.00 21.66 23 HIS D CA 1
ATOM 6203 C C . HIS D 1 23 ? 163.483 71.830 52.552 1.00 19.26 23 HIS D C 1
ATOM 6204 O O . HIS D 1 23 ? 162.456 72.393 52.954 1.00 21.12 23 HIS D O 1
ATOM 6211 N N . GLN D 1 24 ? 163.910 70.662 53.059 1.00 18.53 24 GLN D N 1
ATOM 6212 C CA . GLN D 1 24 ? 163.059 69.934 54.002 1.00 18.54 24 GLN D CA 1
ATOM 6213 C C . GLN D 1 24 ? 162.712 70.776 55.220 1.00 18.67 24 GLN D C 1
ATOM 6214 O O . GLN D 1 24 ? 161.584 70.727 55.717 1.00 16.96 24 GLN D O 1
ATOM 6220 N N . TYR D 1 25 ? 163.682 71.509 55.766 1.00 22.64 25 TYR D N 1
ATOM 6221 C CA . TYR D 1 25 ? 163.403 72.311 56.955 1.00 23.96 25 TYR D CA 1
ATOM 6222 C C . TYR D 1 25 ? 162.291 73.336 56.710 1.00 22.14 25 TYR D C 1
ATOM 6223 O O . TYR D 1 25 ? 161.409 73.543 57.564 1.00 18.76 25 TYR D O 1
ATOM 6232 N N . TYR D 1 26 ? 162.323 73.987 55.547 1.00 18.24 26 TYR D N 1
ATOM 6233 C CA . TYR D 1 26 ? 161.307 74.978 55.200 1.00 19.88 26 TYR D CA 1
ATOM 6234 C C . TYR D 1 26 ? 159.967 74.323 54.888 1.00 22.21 26 TYR D C 1
ATOM 6235 O O . TYR D 1 26 ? 158.913 74.885 55.201 1.00 18.38 26 TYR D O 1
ATOM 6244 N N . LEU D 1 27 ? 160.000 73.136 54.291 1.00 18.46 27 LEU D N 1
ATOM 6245 C CA . LEU D 1 27 ? 158.777 72.378 54.075 1.00 22.01 27 LEU D CA 1
ATOM 6246 C C . LEU D 1 27 ? 158.124 72.010 55.402 1.00 22.17 27 LEU D C 1
ATOM 6247 O O . LEU D 1 27 ? 156.923 72.211 55.594 1.00 17.86 27 LEU D O 1
ATOM 6252 N N . ALA D 1 28 ? 158.916 71.488 56.352 1.00 19.32 28 ALA D N 1
ATOM 6253 C CA . ALA D 1 28 ? 158.358 71.141 57.657 1.00 20.09 28 ALA D CA 1
ATOM 6254 C C . ALA D 1 28 ? 157.768 72.367 58.339 1.00 22.19 28 ALA D C 1
ATOM 6255 O O . ALA D 1 28 ? 156.696 72.292 58.949 1.00 19.56 28 ALA D O 1
ATOM 6257 N N . SER D 1 29 ? 158.456 73.509 58.249 1.00 23.08 29 SER D N 1
ATOM 6258 C CA . SER D 1 29 ? 157.892 74.738 58.800 1.00 26.73 29 SER D CA 1
ATOM 6259 C C . SER D 1 2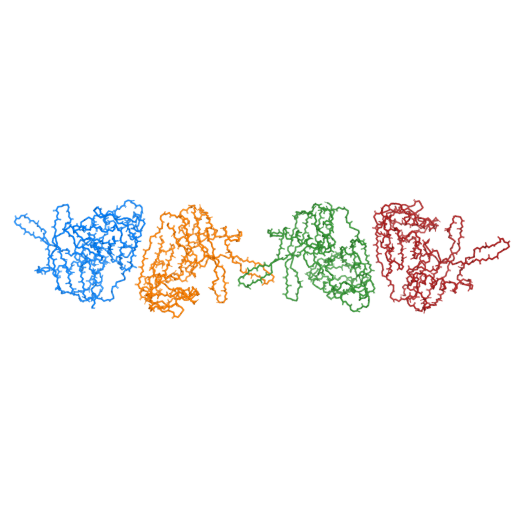9 ? 156.551 75.082 58.152 1.00 24.50 29 SER D C 1
ATOM 6260 O O . SER D 1 29 ? 155.578 75.445 58.832 1.00 26.03 29 SER D O 1
ATOM 6263 N N . ALA D 1 30 ? 156.487 74.990 56.827 1.00 23.42 30 ALA D N 1
ATOM 6264 C CA . ALA D 1 30 ? 155.252 75.344 56.129 1.00 24.81 30 ALA D CA 1
ATOM 6265 C C . ALA D 1 30 ? 154.106 74.441 56.550 1.00 20.30 30 ALA D C 1
ATOM 6266 O O . ALA D 1 30 ? 152.978 74.911 56.774 1.00 25.17 30 ALA D O 1
ATOM 6268 N N . ILE D 1 31 ? 154.378 73.140 56.669 1.00 20.51 31 ILE D N 1
ATOM 6269 C CA . ILE D 1 31 ? 153.329 72.191 57.041 1.00 23.35 31 ILE D CA 1
ATOM 6270 C C . ILE D 1 31 ? 152.849 72.486 58.456 1.00 21.94 31 ILE D C 1
ATOM 6271 O O . ILE D 1 31 ? 151.640 72.510 58.745 1.00 20.64 31 ILE D O 1
ATOM 6276 N N . TYR D 1 32 ? 153.804 72.680 59.376 1.00 21.38 32 TYR D N 1
ATOM 6277 C CA . TYR D 1 32 ? 153.432 73.049 60.737 1.00 24.06 32 TYR D CA 1
ATOM 6278 C C . TYR D 1 32 ? 152.545 74.297 60.736 1.00 19.66 32 TYR D C 1
ATOM 6279 O O . TYR D 1 32 ? 151.501 74.344 61.403 1.00 22.24 32 TYR D O 1
ATOM 6288 N N . ASN D 1 33 ? 152.941 75.322 59.977 1.00 24.01 33 ASN D N 1
ATOM 6289 C CA . ASN D 1 33 ? 152.187 76.565 60.024 1.00 27.01 33 ASN D CA 1
ATOM 6290 C C . ASN D 1 33 ? 150.788 76.397 59.442 1.00 29.30 33 ASN D C 1
ATOM 6291 O O . ASN D 1 33 ? 149.842 77.021 59.943 1.00 25.86 33 ASN D O 1
ATOM 6296 N N . LYS D 1 34 ? 150.618 75.545 58.418 1.00 24.42 34 LYS D N 1
ATOM 6297 C CA . LYS D 1 34 ? 149.261 75.272 57.941 1.00 24.90 34 LYS D CA 1
ATOM 6298 C C . LYS D 1 34 ? 148.429 74.600 59.029 1.00 24.55 34 LYS D C 1
ATO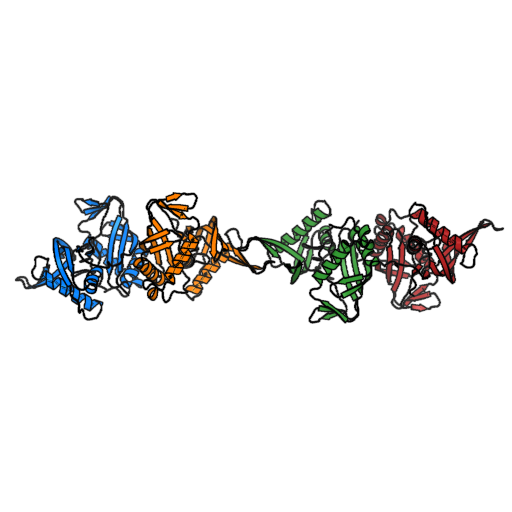M 6299 O O . LYS D 1 34 ? 147.290 75.007 59.298 1.00 26.90 34 LYS D O 1
ATOM 6305 N N . ILE D 1 35 ? 148.977 73.553 59.652 1.00 24.57 35 ILE D N 1
ATOM 6306 C CA . ILE D 1 35 ? 148.213 72.783 60.640 1.00 25.55 35 ILE D CA 1
ATOM 6307 C C . ILE D 1 35 ? 147.758 73.686 61.780 1.00 29.81 35 ILE D C 1
ATOM 6308 O O . ILE D 1 35 ? 146.655 73.538 62.316 1.00 29.36 35 ILE D O 1
ATOM 6313 N N . HIS D 1 36 ? 148.594 74.647 62.153 1.00 29.79 36 HIS D N 1
ATOM 6314 C CA . HIS D 1 36 ? 148.326 75.509 63.299 1.00 29.11 36 HIS D CA 1
ATOM 6315 C C . HIS D 1 36 ? 147.772 76.869 62.894 1.00 35.90 36 HIS D C 1
ATOM 6316 O O . HIS D 1 36 ? 147.776 77.800 63.703 1.00 36.41 36 HIS D O 1
ATOM 6323 N N . SER D 1 37 ? 147.276 76.986 61.664 1.00 31.55 37 SER D N 1
ATOM 6324 C CA . SER D 1 37 ? 146.777 78.246 61.131 1.00 36.73 37 SER D CA 1
ATOM 6325 C C . SER D 1 37 ? 145.424 78.629 61.722 1.00 37.58 37 SER D C 1
ATOM 6326 O O . SER D 1 37 ? 144.565 77.782 61.986 1.00 37.39 37 SER D O 1
ATOM 6329 N N . ALA D 1 38 ? 145.228 79.936 61.878 1.00 38.86 38 ALA D N 1
ATOM 6330 C CA . ALA D 1 38 ? 143.926 80.487 62.222 1.00 40.06 38 ALA D CA 1
ATOM 6331 C C . ALA D 1 38 ? 143.004 80.611 61.017 1.00 46.28 38 ALA D C 1
ATOM 6332 O O . ALA D 1 38 ? 141.807 80.845 61.205 1.00 49.36 38 ALA D O 1
ATOM 6334 N N . ASN D 1 39 ? 143.538 80.465 59.802 1.00 39.71 39 ASN D N 1
ATOM 6335 C CA . ASN D 1 39 ? 142.735 80.464 58.588 1.00 35.15 39 ASN D CA 1
ATOM 6336 C C . ASN D 1 39 ? 141.559 79.499 58.743 1.00 35.59 39 ASN D C 1
ATOM 6337 O O . ASN D 1 39 ? 141.752 78.355 59.183 1.00 40.10 39 ASN D O 1
ATOM 6342 N N . PRO D 1 40 ? 140.329 79.933 58.457 1.00 34.72 40 PRO D N 1
ATOM 6343 C CA . PRO D 1 40 ? 139.176 79.038 58.626 1.00 36.84 40 PRO D CA 1
ATOM 6344 C C . PRO D 1 40 ? 139.251 77.775 57.796 1.00 38.80 40 PRO D C 1
ATOM 6345 O O . PRO D 1 40 ? 138.606 76.783 58.161 1.00 37.47 40 PRO D O 1
ATOM 6349 N N . ALA D 1 41 ? 140.035 77.758 56.716 1.00 39.38 41 ALA D N 1
ATOM 6350 C CA . ALA D 1 41 ? 140.201 76.516 55.968 1.00 31.52 41 ALA D CA 1
ATOM 6351 C C . ALA D 1 41 ? 140.746 75.392 56.844 1.00 30.60 41 ALA D C 1
ATOM 6352 O O . ALA D 1 41 ? 140.456 74.219 56.595 1.00 31.49 41 ALA D O 1
ATOM 6354 N N . TYR D 1 42 ? 141.529 75.728 57.872 1.00 27.76 42 TYR D N 1
ATOM 6355 C CA . TYR D 1 42 ? 142.131 74.756 58.771 1.00 33.32 42 TYR D CA 1
ATOM 6356 C C . TYR D 1 42 ? 141.536 74.740 60.173 1.00 35.80 42 TYR D C 1
ATOM 6357 O O . TYR D 1 42 ? 141.500 73.669 60.784 1.00 30.41 42 TYR D O 1
ATOM 6366 N N . ALA D 1 43 ? 141.075 75.895 60.687 1.00 38.29 43 ALA D N 1
ATOM 6367 C CA . ALA D 1 43 ? 140.813 76.058 62.120 1.00 39.33 43 ALA D CA 1
ATOM 6368 C C . ALA D 1 43 ? 139.796 75.050 62.645 1.00 33.61 43 ALA D C 1
ATOM 6369 O O . ALA D 1 43 ? 140.066 74.337 63.620 1.00 42.20 43 ALA D O 1
ATOM 6371 N N . LYS D 1 44 ? 138.607 74.986 62.035 1.00 37.24 44 LYS D N 1
ATOM 6372 C CA . LYS D 1 44 ? 137.624 74.001 62.487 1.00 45.74 44 LYS D CA 1
ATOM 6373 C C . LYS D 1 44 ? 138.100 72.583 62.207 1.00 45.27 44 LYS D C 1
ATOM 6374 O O . LYS D 1 44 ? 137.996 71.697 63.068 1.00 40.71 44 LYS D O 1
ATOM 6380 N N . ARG D 1 45 ? 138.642 72.359 61.011 1.00 40.15 45 ARG D N 1
ATOM 6381 C CA . ARG D 1 45 ? 138.982 71.006 60.600 1.00 38.16 45 ARG D CA 1
ATOM 6382 C C . ARG D 1 45 ? 140.034 70.383 61.503 1.00 28.32 45 ARG D C 1
ATOM 6383 O O . ARG D 1 45 ? 139.982 69.186 61.793 1.00 32.27 45 ARG D O 1
ATOM 6391 N N . LEU D 1 46 ? 140.984 71.175 61.984 1.00 28.27 46 LEU D N 1
ATOM 6392 C CA . LEU D 1 46 ? 142.121 70.629 62.708 1.00 28.79 46 LEU D CA 1
ATOM 6393 C C . LEU D 1 46 ? 142.098 70.997 64.192 1.00 31.73 46 LEU D C 1
ATOM 6394 O O . LEU D 1 46 ? 143.118 70.863 64.873 1.00 31.67 46 LEU D O 1
ATOM 6399 N N . HIS D 1 47 ? 140.947 71.447 64.704 1.00 40.56 47 HIS D N 1
ATOM 6400 C CA . HIS D 1 47 ? 140.880 71.876 66.098 1.00 43.58 47 HIS D CA 1
ATOM 6401 C C . HIS D 1 47 ? 141.365 70.779 67.043 1.00 38.77 47 HIS D C 1
ATOM 6402 O O . HIS D 1 47 ? 142.055 71.056 68.034 1.00 37.37 47 HIS D O 1
ATOM 6409 N N . ASN D 1 48 ? 141.039 69.525 66.740 1.00 34.42 48 ASN D N 1
ATOM 6410 C CA . ASN D 1 48 ? 141.410 68.405 67.578 1.00 34.69 48 ASN D CA 1
ATOM 6411 C C . ASN D 1 48 ? 142.794 67.856 67.275 1.00 34.24 48 ASN D C 1
ATOM 6412 O O . ASN D 1 48 ? 143.182 66.851 67.880 1.00 35.82 48 ASN D O 1
ATOM 6417 N N . TYR D 1 49 ? 143.562 68.491 66.383 1.00 32.86 49 TYR D N 1
ATOM 6418 C CA . TYR D 1 49 ? 144.828 67.906 65.930 1.00 35.28 49 TYR D CA 1
ATOM 6419 C C . TYR D 1 49 ? 146.031 68.824 66.131 1.00 33.43 49 TYR D C 1
ATOM 6420 O O . TYR D 1 49 ? 147.055 68.639 65.472 1.00 30.49 49 TYR D O 1
ATOM 6429 N N . GLN D 1 50 ? 145.939 69.810 67.027 1.00 30.67 50 GLN D N 1
ATOM 6430 C CA . GLN D 1 50 ? 147.043 70.754 67.212 1.00 29.90 50 GLN D CA 1
ATOM 6431 C C . GLN D 1 50 ? 148.267 70.131 67.863 1.00 31.15 50 GLN D C 1
ATOM 6432 O O . GLN D 1 50 ? 149.372 70.661 67.725 1.00 32.33 50 GLN D O 1
ATOM 6438 N N . LYS D 1 51 ? 148.112 69.032 68.581 1.00 30.42 51 LYS D N 1
ATOM 6439 C CA . LYS D 1 51 ? 149.263 68.347 69.153 1.00 29.75 51 LYS D CA 1
ATOM 6440 C C . LYS D 1 51 ? 149.405 66.929 68.614 1.00 31.68 51 LYS D C 1
ATOM 6441 O O . LYS D 1 51 ? 150.097 66.105 69.216 1.00 30.17 51 LYS D O 1
ATOM 6447 N N . PHE D 1 52 ? 148.743 66.621 67.501 1.00 28.49 52 PHE D N 1
ATOM 6448 C CA . PHE D 1 52 ? 148.770 65.276 66.946 1.00 26.60 52 PHE D CA 1
ATOM 6449 C C . PHE D 1 52 ? 150.091 65.036 66.224 1.00 28.85 52 PHE D C 1
ATOM 6450 O O . PHE D 1 52 ? 150.490 65.838 65.378 1.00 31.75 52 PHE D O 1
ATOM 6458 N N . LYS D 1 53 ? 150.784 63.945 66.565 1.00 27.24 53 LYS D N 1
ATOM 6459 C CA . LYS D 1 53 ? 152.108 63.704 65.998 1.00 27.59 53 LYS D CA 1
ATOM 6460 C C . LYS D 1 53 ? 152.241 62.359 65.277 1.00 23.36 53 LYS D C 1
ATOM 6461 O O . LYS D 1 53 ? 153.341 62.032 64.814 1.00 22.65 53 LYS D O 1
ATOM 6467 N N . PHE D 1 54 ? 151.147 61.610 65.090 1.00 24.66 54 PHE D N 1
ATOM 6468 C CA . PHE D 1 54 ? 151.235 60.295 64.444 1.00 23.49 54 PHE D CA 1
ATOM 6469 C C . PHE D 1 54 ? 150.960 60.407 62.944 1.00 22.78 54 PHE D C 1
ATOM 6470 O O . PHE D 1 54 ? 149.960 59.896 62.428 1.00 23.32 54 PHE D O 1
ATOM 6478 N N . PHE D 1 55 ? 151.854 61.129 62.265 1.00 22.50 55 PHE D N 1
ATOM 6479 C CA . PHE D 1 55 ? 151.781 61.264 60.806 1.00 19.24 55 PHE D CA 1
ATOM 6480 C C . PHE D 1 55 ? 153.173 61.584 60.319 1.00 21.65 55 PHE D C 1
ATOM 6481 O O . PHE D 1 55 ? 154.033 62.002 61.102 1.00 20.46 55 PHE D O 1
ATOM 6489 N N . THR D 1 56 ? 153.377 61.407 59.009 1.00 19.14 56 THR D N 1
ATOM 6490 C CA . THR D 1 56 ? 154.651 61.720 58.386 1.00 14.65 56 THR D CA 1
ATOM 6491 C C . THR D 1 56 ? 154.391 62.306 56.998 1.00 17.38 56 THR D C 1
ATOM 6492 O O . THR D 1 56 ? 153.265 62.274 56.490 1.00 17.71 56 THR D O 1
ATOM 6496 N N . PHE D 1 57 ? 155.450 62.844 56.392 1.00 16.56 57 PHE D N 1
ATOM 6497 C CA . PHE D 1 57 ? 155.403 63.299 55.004 1.00 16.64 57 PHE D CA 1
ATOM 6498 C C . PHE D 1 57 ? 156.796 63.205 54.394 1.00 22.70 57 PHE D C 1
ATOM 6499 O O . PHE D 1 57 ? 157.817 63.106 55.099 1.00 18.13 57 PHE D O 1
ATOM 6507 N N . SER D 1 58 ? 156.823 63.254 53.072 1.00 16.61 58 SER D N 1
ATOM 6508 C CA . SER D 1 58 ? 158.044 63.011 52.315 1.00 16.35 58 SER D CA 1
ATOM 6509 C C . SER D 1 58 ? 158.788 64.324 52.060 1.00 15.11 58 SER D C 1
ATOM 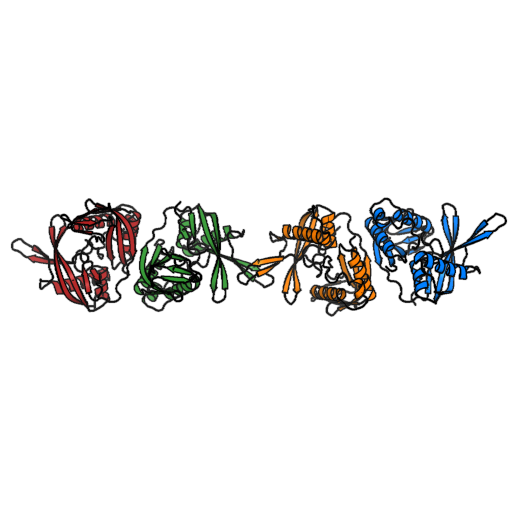6510 O O . SER D 1 58 ? 158.315 65.414 52.394 1.00 16.24 58 SER D O 1
ATOM 6513 N N . LEU D 1 59 ? 159.994 64.208 51.493 1.00 15.39 59 LEU D N 1
ATOM 6514 C CA . LEU D 1 59 ? 160.616 65.344 50.820 1.00 19.01 59 LEU D CA 1
ATOM 6515 C C . LEU D 1 59 ? 159.796 65.695 49.581 1.00 16.67 59 LEU D C 1
ATOM 6516 O O . LEU D 1 59 ? 159.027 64.866 49.087 1.00 18.05 59 LEU D O 1
ATOM 6521 N N . LEU D 1 60 ? 160.012 66.899 49.041 1.00 15.49 60 LEU D N 1
ATOM 6522 C CA . LEU D 1 60 ? 159.401 67.214 47.745 1.00 20.59 60 LEU D CA 1
ATOM 6523 C C . LEU D 1 60 ? 160.060 66.373 46.661 1.00 22.57 60 LEU D C 1
ATOM 6524 O O . LEU D 1 60 ? 161.287 66.308 46.575 1.00 24.39 60 LEU D O 1
ATOM 6529 N N . GLN D 1 61 ? 159.252 65.707 45.841 1.00 15.93 61 GLN D N 1
ATOM 6530 C CA . GLN D 1 61 ? 159.762 64.894 44.751 1.00 20.97 61 GLN D CA 1
ATOM 6531 C C . GLN D 1 61 ? 159.514 65.591 43.420 1.00 23.15 61 GLN D C 1
ATOM 6532 O O . GLN D 1 61 ? 158.437 66.147 43.195 1.00 20.55 61 GLN D O 1
ATOM 6538 N N . ILE D 1 62 ? 160.505 65.548 42.532 1.00 21.71 62 ILE D N 1
ATOM 6539 C CA . ILE D 1 62 ? 160.406 66.173 41.211 1.00 20.09 62 ILE D CA 1
ATOM 6540 C C . ILE D 1 62 ? 160.587 65.095 40.156 1.00 22.24 62 ILE D C 1
ATOM 6541 O O . ILE D 1 62 ? 161.566 64.342 40.200 1.00 25.43 62 ILE D O 1
ATOM 6546 N N . ARG D 1 63 ? 159.656 65.026 39.205 1.00 20.90 63 ARG D N 1
ATOM 6547 C CA . ARG D 1 63 ? 159.709 63.978 38.190 1.00 21.42 63 ARG D CA 1
ATOM 6548 C C . ARG D 1 63 ? 160.458 64.400 36.930 1.00 25.30 63 ARG D C 1
ATOM 6549 O O . ARG D 1 63 ? 161.172 63.587 36.339 1.00 30.18 63 ARG D O 1
ATOM 6557 N N . LYS D 1 64 ? 160.238 65.615 36.448 1.00 24.70 64 LYS D N 1
ATOM 6558 C CA . LYS D 1 64 ? 160.944 66.141 35.264 1.00 28.36 64 LYS D CA 1
ATOM 6559 C C . LYS D 1 64 ? 162.045 67.059 35.773 1.00 29.98 64 LYS D C 1
ATOM 6560 O O . LYS D 1 64 ? 161.816 68.244 36.023 1.00 32.86 64 LYS D O 1
ATOM 6566 N N . ARG D 1 65 ? 163.240 66.510 35.968 1.00 29.59 65 ARG D N 1
ATOM 6567 C CA . ARG D 1 65 ? 164.219 67.147 36.834 1.00 30.49 65 ARG D CA 1
ATOM 6568 C C . ARG D 1 65 ? 165.533 67.444 36.115 1.00 36.08 65 ARG D C 1
ATOM 6569 O O . ARG D 1 65 ? 165.883 66.808 35.119 1.00 32.80 65 ARG D O 1
ATOM 6577 N N . VAL D 1 66 ? 166.233 68.453 36.618 1.00 33.06 66 VAL D N 1
ATOM 6578 C CA . VAL D 1 66 ? 167.623 68.714 36.256 1.00 30.09 66 VAL D CA 1
ATOM 6579 C C . VAL D 1 66 ? 168.405 68.878 37.548 1.00 31.71 66 VAL D C 1
ATOM 6580 O O . VAL D 1 66 ? 168.014 69.666 38.414 1.00 30.46 66 VAL D O 1
ATOM 6584 N N . ILE D 1 67 ? 169.494 68.124 37.691 1.00 33.83 67 ILE D N 1
ATOM 6585 C CA . ILE D 1 67 ? 170.337 68.260 38.875 1.00 34.10 67 ILE D CA 1
ATOM 6586 C C . ILE D 1 67 ? 171.107 69.564 38.766 1.00 35.66 67 ILE D C 1
ATOM 6587 O O . ILE D 1 67 ? 171.773 69.824 37.762 1.00 39.23 67 ILE D O 1
ATOM 6592 N N . ARG D 1 68 ? 170.989 70.409 39.775 1.00 29.30 68 ARG D N 1
ATOM 6593 C CA . ARG D 1 68 ? 171.648 71.704 39.766 1.00 33.14 68 ARG D CA 1
ATOM 6594 C C . ARG D 1 68 ? 172.561 71.853 40.972 1.00 36.22 68 ARG D C 1
ATOM 6595 O O . ARG D 1 68 ? 172.598 71.031 41.899 1.00 34.30 68 ARG D O 1
ATOM 6603 N N . LYS D 1 69 ? 173.264 72.972 40.951 1.00 36.19 69 LYS D N 1
ATOM 6604 C CA . LYS D 1 69 ? 174.211 73.299 41.997 1.00 45.66 69 LYS D CA 1
ATOM 6605 C C . LYS D 1 69 ? 173.500 73.490 43.335 1.00 39.95 69 LYS D C 1
ATOM 6606 O O . LYS D 1 69 ? 173.918 72.932 44.360 1.00 35.57 69 LYS D O 1
ATOM 6612 N N . GLU D 1 70 ? 172.385 74.232 43.332 1.00 40.33 70 GLU D N 1
ATOM 6613 C CA . GLU D 1 70 ? 171.693 74.573 44.570 1.00 42.19 70 GLU D CA 1
ATOM 6614 C C . GLU D 1 70 ? 170.599 73.582 44.943 1.00 37.36 70 GLU D C 1
ATOM 6615 O O . GLU D 1 70 ? 170.138 73.584 46.091 1.00 33.74 70 GLU D O 1
ATOM 6621 N N . GLY D 1 71 ? 170.159 72.750 44.007 1.00 32.77 71 GLY D N 1
ATOM 6622 C CA . GLY D 1 71 ? 169.031 71.885 44.281 1.00 27.78 71 GLY D CA 1
ATOM 6623 C C . GLY D 1 71 ? 168.612 71.182 43.009 1.00 31.80 71 GLY D C 1
ATOM 6624 O O . GLY D 1 71 ? 169.407 71.024 42.077 1.00 28.16 71 GLY D O 1
ATOM 6625 N N . ILE D 1 72 ? 167.347 70.776 42.986 1.00 28.60 72 ILE D N 1
ATOM 6626 C CA . ILE D 1 72 ? 166.776 70.063 41.848 1.00 23.05 72 ILE D CA 1
ATOM 6627 C C . ILE D 1 72 ? 165.850 71.011 41.104 1.00 25.78 72 ILE D C 1
ATOM 6628 O O . ILE D 1 72 ? 164.899 71.548 41.683 1.00 23.16 72 ILE D O 1
ATOM 6633 N N . GLU D 1 73 ? 166.106 71.201 39.817 1.00 27.06 73 GLU D N 1
ATOM 6634 C CA . GLU D 1 73 ? 165.240 72.012 38.983 1.00 26.71 73 GLU D CA 1
ATOM 6635 C C . GLU D 1 73 ? 164.041 71.188 38.548 1.00 26.44 73 GLU D C 1
ATOM 6636 O O . GLU D 1 73 ? 164.199 70.051 38.080 1.00 26.83 73 GLU D O 1
ATOM 6642 N N . THR D 1 74 ? 162.844 71.758 38.703 1.00 25.90 74 THR D N 1
ATOM 6643 C CA . THR D 1 74 ? 161.640 71.156 38.150 1.00 25.23 74 THR D CA 1
ATOM 6644 C C . THR D 1 74 ? 161.329 71.854 36.827 1.00 26.66 74 THR D C 1
ATOM 6645 O O . THR D 1 74 ? 161.010 73.046 36.797 1.00 26.67 74 THR D O 1
ATOM 6649 N N . ILE D 1 75 ? 161.413 71.091 35.740 1.00 30.25 75 ILE D N 1
ATOM 6650 C CA . ILE D 1 75 ? 161.295 71.660 34.402 1.00 32.30 75 ILE D CA 1
ATOM 6651 C C . ILE D 1 75 ? 159.876 72.158 34.147 1.00 31.94 75 ILE D C 1
ATOM 6652 O O . ILE D 1 75 ? 159.672 73.247 33.589 1.00 33.48 75 ILE D O 1
ATOM 6657 N N . ASP D 1 76 ? 158.873 71.381 34.553 1.00 25.81 76 ASP D N 1
ATOM 6658 C CA . ASP D 1 76 ? 157.483 71.751 34.334 1.00 24.70 76 ASP D CA 1
ATOM 6659 C C . ASP D 1 76 ? 156.862 72.430 35.535 1.00 25.02 76 ASP D C 1
ATOM 6660 O O . ASP D 1 76 ? 155.649 72.655 35.542 1.00 25.82 76 ASP D O 1
ATOM 6665 N N . GLY D 1 77 ? 157.658 72.753 36.550 1.00 24.31 77 GLY D N 1
ATOM 6666 C CA . GLY D 1 77 ? 157.151 73.411 37.729 1.00 23.63 77 GLY D CA 1
ATOM 6667 C C . GLY D 1 77 ? 156.415 72.508 38.701 1.00 23.77 77 GLY D C 1
ATOM 6668 O O . GLY D 1 77 ? 156.036 72.979 39.783 1.00 23.94 77 GLY D O 1
ATOM 6669 N N . LYS D 1 78 ? 156.206 71.235 38.364 1.00 20.63 78 LYS D N 1
ATOM 6670 C CA . LYS D 1 78 ? 155.476 70.338 39.269 1.00 21.87 78 LYS D CA 1
ATOM 6671 C C . LYS D 1 78 ? 156.386 69.714 40.315 1.00 22.11 78 LYS D C 1
ATOM 6672 O O . LYS D 1 78 ? 157.576 69.476 40.073 1.00 23.06 78 LYS D O 1
ATOM 6678 N N . ALA D 1 79 ? 155.806 69.466 41.494 1.00 20.79 79 ALA D N 1
ATOM 6679 C CA . ALA D 1 79 ? 156.484 68.710 42.543 1.00 18.13 79 ALA D CA 1
ATOM 6680 C C . ALA D 1 79 ? 155.418 67.913 43.271 1.00 20.11 79 ALA D C 1
ATOM 6681 O O . ALA D 1 79 ? 154.246 68.283 43.260 1.00 22.39 79 ALA D O 1
ATOM 6683 N N . TYR D 1 80 ? 155.831 66.842 43.941 1.00 16.44 80 TYR D N 1
ATOM 6684 C CA . TYR D 1 80 ? 154.909 65.912 44.565 1.00 14.83 80 TYR D CA 1
ATOM 6685 C C . TYR D 1 80 ? 155.274 65.727 46.033 1.00 18.09 80 TYR D C 1
ATOM 6686 O O . TYR D 1 80 ? 156.444 65.536 46.375 1.00 18.89 80 TYR D O 1
ATOM 6695 N N . LEU D 1 81 ? 154.265 65.805 46.886 1.00 16.63 81 LEU D N 1
ATOM 6696 C CA . LEU D 1 81 ? 154.434 65.708 48.336 1.00 16.53 81 LEU D CA 1
ATOM 6697 C C . LEU D 1 81 ? 153.527 64.583 48.801 1.00 17.30 81 LEU D C 1
ATOM 6698 O O . LEU D 1 81 ? 152.349 64.558 48.435 1.00 18.34 81 LEU D O 1
ATOM 6703 N N . TYR D 1 82 ? 154.086 63.603 49.491 1.00 14.19 82 TYR D N 1
ATOM 6704 C CA . TYR D 1 82 ? 153.293 62.497 50.030 1.00 16.40 82 TYR D CA 1
ATOM 6705 C C . TYR D 1 82 ? 153.100 62.697 51.516 1.00 19.84 82 TYR D C 1
ATOM 6706 O O . TYR D 1 82 ? 154.031 63.115 52.211 1.00 17.71 82 TYR D O 1
ATOM 6715 N N . ILE D 1 83 ? 151.889 62.439 52.000 1.00 16.72 83 ILE D N 1
ATOM 6716 C CA . ILE D 1 83 ? 151.613 62.601 53.427 1.00 17.20 83 ILE D CA 1
ATOM 6717 C C . ILE D 1 83 ? 150.766 61.416 53.874 1.00 19.75 83 ILE D C 1
ATOM 6718 O O . ILE D 1 83 ? 149.920 60.922 53.120 1.00 18.64 83 ILE D O 1
ATOM 6723 N N . SER D 1 84 ? 151.026 60.920 55.077 1.00 18.50 84 SER D N 1
ATOM 6724 C CA . SER D 1 84 ? 150.370 59.697 55.515 1.00 16.71 84 SER D CA 1
ATOM 6725 C C . SER D 1 84 ? 150.136 59.714 57.021 1.00 20.64 84 SER D C 1
ATOM 6726 O O . SER D 1 84 ? 150.928 60.296 57.778 1.00 20.66 84 SER D O 1
ATOM 6729 N N . SER D 1 85 ? 149.087 59.003 57.454 1.00 20.88 85 SER D N 1
ATOM 6730 C CA . SER D 1 85 ? 148.843 58.835 58.889 1.00 20.20 85 SER D CA 1
ATOM 6731 C C . SER D 1 85 ? 147.999 57.586 59.125 1.00 21.85 85 SER D C 1
ATOM 6732 O O . SER D 1 85 ? 147.102 57.288 58.322 1.00 21.91 85 SER D O 1
ATOM 6735 N N . PRO D 1 86 ? 148.217 56.867 60.231 1.00 24.78 86 PRO D N 1
ATOM 6736 C CA . PRO D 1 86 ? 147.244 55.838 60.614 1.00 24.79 86 PRO D CA 1
ATOM 6737 C C . PRO D 1 86 ? 145.910 56.430 61.038 1.00 25.45 86 PRO D C 1
ATOM 6738 O O . PRO D 1 86 ? 144.945 55.676 61.202 1.00 33.35 86 PRO D O 1
ATOM 6742 N N . ASN D 1 87 ? 145.808 57.750 61.196 1.00 24.76 87 ASN D N 1
ATOM 6743 C CA . ASN D 1 87 ? 144.533 58.420 61.473 1.00 26.77 87 ASN D CA 1
ATOM 6744 C C . ASN D 1 87 ? 144.023 59.070 60.188 1.00 24.29 87 ASN D C 1
ATOM 6745 O O . ASN D 1 87 ? 144.474 60.157 59.802 1.00 23.00 87 ASN D O 1
ATOM 6750 N N . ASN D 1 88 ? 143.025 58.443 59.547 1.00 23.95 88 ASN D N 1
ATOM 6751 C CA . ASN D 1 88 ? 142.583 58.975 58.262 1.00 23.30 88 ASN D CA 1
ATOM 6752 C C . ASN D 1 88 ? 141.826 60.276 58.417 1.00 28.46 88 ASN D C 1
ATOM 6753 O O . ASN D 1 88 ? 141.852 61.105 57.502 1.00 28.93 88 ASN D O 1
ATOM 6758 N N . GLU D 1 89 ? 141.171 60.498 59.562 1.00 27.47 89 GLU D N 1
ATOM 6759 C CA . GLU D 1 89 ? 140.457 61.759 59.735 1.00 30.31 89 GLU D CA 1
ATOM 6760 C C . GLU D 1 89 ? 141.423 62.944 59.733 1.00 25.07 89 GLU D C 1
ATOM 6761 O O . GLU D 1 89 ? 141.117 63.998 59.164 1.00 28.18 89 GLU D O 1
ATOM 6767 N N . PHE D 1 90 ? 142.605 62.783 60.338 1.00 24.60 90 PHE D N 1
ATOM 6768 C CA . PHE D 1 90 ? 143.596 63.853 60.268 1.00 24.09 90 PHE D CA 1
ATOM 6769 C C . PHE D 1 90 ? 143.947 64.185 58.815 1.00 20.74 90 PHE D C 1
ATOM 6770 O O . PHE D 1 90 ? 143.974 65.358 58.417 1.00 20.00 90 PHE D O 1
ATOM 6778 N N . ILE D 1 91 ? 144.264 63.155 58.021 1.00 25.06 91 ILE D N 1
ATOM 6779 C CA . ILE D 1 91 ? 144.685 63.385 56.642 1.00 21.39 91 ILE D CA 1
ATOM 6780 C C . ILE D 1 91 ? 143.540 63.986 55.827 1.00 20.40 91 ILE D C 1
ATOM 6781 O O . ILE D 1 91 ? 143.728 64.940 55.050 1.00 20.85 91 ILE D O 1
ATOM 6786 N N . GLU D 1 92 ? 142.334 63.443 55.985 1.00 21.94 92 GLU D N 1
ATOM 6787 C CA . GLU D 1 92 ? 141.194 63.963 55.215 1.00 24.13 92 GLU D CA 1
ATOM 6788 C C . GLU D 1 92 ? 140.967 65.442 55.515 1.00 24.06 92 GLU D C 1
ATOM 6789 O O . GLU D 1 92 ? 140.811 66.256 54.603 1.00 23.46 92 GLU D O 1
ATOM 6795 N N . ASN D 1 93 ? 140.966 65.812 56.805 1.00 27.45 93 ASN D N 1
ATOM 6796 C CA . ASN D 1 93 ? 140.722 67.209 57.175 1.00 26.21 93 ASN D CA 1
ATOM 6797 C C . ASN D 1 93 ? 141.859 68.119 56.734 1.00 22.81 93 ASN D C 1
ATOM 6798 O O . ASN D 1 93 ? 141.621 69.218 56.213 1.00 26.16 93 ASN D O 1
ATOM 6803 N N . PHE D 1 94 ? 143.108 67.684 56.947 1.00 22.37 94 PHE D N 1
ATOM 6804 C CA . PHE D 1 94 ? 144.242 68.502 56.539 1.00 23.42 94 PHE D CA 1
ATOM 6805 C C . PHE D 1 94 ? 144.239 68.710 55.029 1.00 21.56 94 PHE D C 1
ATOM 6806 O O . PHE D 1 94 ? 144.449 69.826 54.547 1.00 22.01 94 PHE D O 1
ATOM 6814 N N . VAL D 1 95 ? 144.008 67.649 54.263 1.00 22.33 95 VAL D N 1
ATOM 6815 C CA . VAL D 1 95 ? 144.018 67.780 52.815 1.00 21.38 95 VAL D CA 1
ATOM 6816 C C . VAL D 1 95 ? 142.849 68.650 52.344 1.00 23.73 95 VAL D C 1
ATOM 6817 O O . VAL D 1 95 ? 142.995 69.449 51.410 1.00 21.09 95 VAL D O 1
ATOM 6821 N N . ALA D 1 96 ? 141.668 68.514 52.977 1.00 22.60 96 ALA D N 1
ATOM 6822 C CA . ALA D 1 96 ? 140.554 69.384 52.599 1.00 26.84 96 ALA D CA 1
ATOM 6823 C C . ALA D 1 96 ? 140.921 70.855 52.804 1.00 26.54 96 ALA D C 1
ATOM 6824 O O . ALA D 1 96 ? 140.664 71.703 51.932 1.00 25.24 96 ALA D O 1
ATOM 6826 N N . GLY D 1 97 ? 141.591 71.161 53.914 1.00 26.43 97 GLY D N 1
ATOM 6827 C CA . GLY D 1 97 ? 142.053 72.524 54.122 1.00 22.58 97 GLY D CA 1
ATOM 6828 C C . GLY D 1 97 ? 143.093 72.959 53.103 1.00 20.53 97 GLY D C 1
ATOM 6829 O O . GLY D 1 97 ? 143.048 74.081 52.607 1.00 25.13 97 GLY D O 1
ATOM 6830 N N . LEU D 1 98 ? 144.065 72.082 52.800 1.00 23.39 98 LEU D N 1
ATOM 6831 C CA . LEU D 1 98 ? 145.089 72.413 51.800 1.00 21.09 98 LEU D CA 1
ATOM 6832 C C . LEU D 1 98 ? 144.482 72.697 50.432 1.00 20.94 98 LEU D C 1
ATOM 6833 O O . LEU D 1 98 ? 144.934 73.598 49.715 1.00 22.65 98 LEU D O 1
ATOM 6838 N N . LEU D 1 99 ? 143.493 71.903 50.028 1.00 22.69 99 LEU D N 1
ATOM 6839 C CA . LEU D 1 99 ? 142.877 72.132 48.725 1.00 23.51 99 LEU D CA 1
ATOM 6840 C C . LEU D 1 99 ? 142.073 73.421 48.722 1.00 25.28 99 LEU D C 1
ATOM 6841 O O . LEU D 1 99 ? 142.128 74.185 47.751 1.00 25.24 99 LEU D O 1
ATOM 6846 N N . GLU D 1 100 ? 141.344 73.694 49.809 1.00 25.87 100 GLU D N 1
ATOM 6847 C CA . GLU D 1 100 ? 140.542 74.914 49.857 1.00 28.64 100 GLU D CA 1
ATOM 6848 C C . GLU D 1 100 ? 141.431 76.151 49.867 1.00 30.02 100 GLU D C 1
ATOM 6849 O O . GLU D 1 100 ? 141.179 77.115 49.139 1.00 28.48 100 GLU D O 1
ATOM 6855 N N . ASP D 1 101 ? 142.462 76.147 50.724 1.00 29.34 101 ASP D N 1
ATOM 6856 C CA . ASP D 1 101 ? 143.472 77.201 50.749 1.00 26.18 101 ASP D CA 1
ATOM 6857 C C . ASP D 1 101 ? 144.136 77.347 49.379 1.00 31.90 101 ASP D C 1
ATOM 6858 O O . ASP D 1 101 ? 144.135 78.431 48.774 1.00 25.92 101 ASP D O 1
ATOM 6863 N N . GLY D 1 102 ? 144.742 76.264 48.892 1.00 26.68 102 GLY D N 1
ATOM 6864 C CA . GLY D 1 102 ? 145.227 76.205 47.531 1.00 25.16 102 GLY D CA 1
ATOM 6865 C C . GLY D 1 102 ? 146.645 76.659 47.301 1.00 26.98 102 GLY D C 1
ATOM 6866 O O . GLY D 1 102 ? 147.118 76.570 46.157 1.00 25.91 102 GLY D O 1
ATOM 6867 N N . LYS D 1 103 ? 147.333 77.164 48.332 1.00 23.05 103 LYS D N 1
ATOM 6868 C CA . LYS D 1 103 ? 148.676 77.719 48.191 1.00 27.78 103 LYS D CA 1
ATOM 6869 C C . LYS D 1 103 ? 149.561 77.146 49.291 1.00 24.64 103 LYS D C 1
ATOM 6870 O O . LYS D 1 103 ? 149.118 76.988 50.428 1.00 27.38 103 LYS D O 1
ATOM 6876 N N . LEU D 1 104 ? 150.803 76.828 48.947 1.00 20.78 104 LEU D N 1
ATOM 6877 C CA . LEU D 1 104 ? 151.777 76.362 49.937 1.00 23.54 104 LEU D CA 1
ATOM 6878 C C . LEU D 1 104 ? 153.126 76.977 49.617 1.00 24.80 104 LEU D C 1
ATOM 6879 O O . LEU D 1 104 ? 153.692 76.705 48.556 1.00 26.90 104 LEU D O 1
ATOM 6884 N N . ARG D 1 105 ? 153.669 77.780 50.531 1.00 23.59 105 ARG D N 1
ATOM 6885 C CA . ARG D 1 105 ? 154.972 78.401 50.320 1.00 26.47 105 ARG D CA 1
ATOM 6886 C C . ARG D 1 105 ? 156.030 77.616 51.094 1.00 25.45 105 ARG D C 1
ATOM 6887 O O . ARG D 1 105 ? 155.902 77.424 52.304 1.00 25.42 105 ARG D O 1
ATOM 6895 N N . VAL D 1 106 ? 157.062 77.168 50.391 1.00 24.37 106 VAL D N 1
ATOM 6896 C CA . VAL D 1 106 ? 158.172 76.427 50.983 1.00 23.37 106 VAL D CA 1
ATOM 6897 C C . VAL D 1 106 ? 159.409 77.285 50.769 1.00 23.36 106 VAL D C 1
ATOM 6898 O O . VAL D 1 106 ? 159.895 77.416 49.639 1.00 25.34 106 VAL D O 1
ATOM 6902 N N . GLY D 1 107 ? 159.906 77.889 51.842 1.00 28.60 107 GLY D N 1
ATOM 6903 C CA . GLY D 1 107 ? 161.024 78.805 51.679 1.00 27.85 107 GLY D CA 1
ATOM 6904 C C . GLY D 1 107 ? 160.618 79.965 50.784 1.00 26.26 107 GLY D C 1
ATOM 6905 O O . GLY D 1 107 ? 159.654 80.688 51.060 1.00 28.69 107 GLY D O 1
ATOM 6906 N N . ASN D 1 108 ? 161.322 80.136 49.667 1.00 27.18 108 ASN D N 1
ATOM 6907 C CA . ASN D 1 108 ? 161.005 81.210 48.738 1.00 28.55 108 ASN D CA 1
ATOM 6908 C C . ASN D 1 108 ? 160.151 80.753 47.571 1.00 30.90 108 ASN D C 1
ATOM 6909 O O . ASN D 1 108 ? 159.866 81.565 46.680 1.00 31.60 108 ASN D O 1
ATOM 6914 N N . VAL D 1 109 ? 159.717 79.493 47.560 1.00 25.23 109 VAL D N 1
ATOM 6915 C CA . VAL D 1 109 ? 158.991 78.932 46.417 1.00 26.23 109 VAL D CA 1
ATOM 6916 C C . VAL D 1 109 ? 157.512 78.890 46.743 1.00 23.89 109 VAL D C 1
ATOM 6917 O O . VAL D 1 109 ? 157.107 78.287 47.741 1.00 26.51 109 VAL D O 1
ATOM 6921 N N . GLU D 1 110 ? 156.696 79.467 45.869 1.00 23.34 110 GLU D N 1
ATOM 6922 C CA . GLU D 1 110 ? 155.256 79.463 46.041 1.00 24.42 110 GLU D CA 1
ATOM 6923 C C . GLU D 1 110 ? 154.659 78.379 45.151 1.00 28.08 110 GLU D C 1
ATOM 6924 O O . GLU D 1 110 ? 154.857 78.410 43.931 1.00 26.59 110 GLU D O 1
ATOM 6930 N N . PHE D 1 111 ? 153.917 77.441 45.751 1.00 22.55 111 PHE D N 1
ATOM 6931 C CA . PHE D 1 111 ? 153.223 76.387 45.027 1.00 22.28 111 PHE D CA 1
ATOM 6932 C C . PHE D 1 111 ? 151.715 76.616 45.046 1.00 22.33 111 PHE D C 1
ATOM 6933 O O . PHE D 1 111 ? 151.149 77.034 46.062 1.00 25.00 111 PHE D O 1
ATOM 6941 N N . PHE D 1 112 ? 151.067 76.280 43.940 1.00 23.45 112 PHE D N 1
ATOM 6942 C CA . PHE D 1 112 ? 149.644 75.981 43.958 1.00 21.74 112 PHE D CA 1
ATOM 6943 C C . PHE D 1 112 ? 149.462 74.520 44.312 1.00 20.53 112 PHE D C 1
ATOM 6944 O O . PHE D 1 112 ? 150.174 73.656 43.798 1.00 23.36 112 PHE D O 1
ATOM 6952 N N . VAL D 1 113 ? 148.497 74.246 45.186 1.00 18.63 113 VAL D N 1
ATOM 6953 C CA . VAL D 1 113 ? 148.122 72.882 45.526 1.00 17.78 113 VAL D CA 1
ATOM 6954 C C . VAL D 1 113 ? 147.062 72.475 44.505 1.00 25.94 113 VAL D C 1
ATOM 6955 O O . VAL D 1 113 ? 145.898 72.858 44.614 1.00 29.67 113 VAL D O 1
ATOM 6959 N N . ARG D 1 114 ? 147.473 71.698 43.505 1.00 21.72 114 ARG D N 1
ATOM 6960 C CA . ARG D 1 114 ? 146.646 71.393 42.340 1.00 21.67 114 ARG D CA 1
ATOM 6961 C C . ARG D 1 114 ? 145.743 70.194 42.556 1.00 27.91 114 ARG D C 1
ATOM 6962 O O . ARG D 1 114 ? 144.573 70.214 42.143 1.00 21.59 114 ARG D O 1
ATOM 6970 N N . LYS D 1 115 ? 146.299 69.104 43.081 1.00 22.45 115 LYS D N 1
ATOM 6971 C CA . LYS D 1 115 ? 145.511 67.871 43.132 1.00 21.02 115 LYS D CA 1
ATOM 6972 C C . LYS D 1 115 ? 145.890 67.073 44.365 1.00 20.12 115 LYS D C 1
ATOM 6973 O O . LYS D 1 115 ? 147.015 67.172 44.853 1.00 19.54 115 LYS D O 1
ATOM 6979 N N . ALA D 1 116 ? 144.951 66.245 44.836 1.00 17.28 116 ALA D N 1
ATOM 6980 C CA . ALA D 1 116 ? 145.170 65.316 45.947 1.00 18.56 116 ALA D CA 1
ATOM 6981 C C . ALA D 1 116 ? 144.606 63.944 45.595 1.00 18.28 116 ALA D C 1
ATOM 6982 O O . ALA D 1 116 ? 143.441 63.838 45.195 1.00 15.78 116 ALA D O 1
ATOM 6984 N N . LYS D 1 117 ? 145.450 62.918 45.627 1.00 17.19 117 LYS D N 1
ATOM 6985 C CA . LYS D 1 117 ? 145.045 61.564 45.277 1.00 14.58 117 LYS D CA 1
ATOM 6986 C C . LYS D 1 117 ? 145.285 60.599 46.431 1.00 20.33 117 LYS D C 1
ATOM 6987 O O . LYS D 1 117 ? 146.375 60.560 47.002 1.00 17.29 117 LYS D O 1
ATOM 6993 N N . ILE D 1 118 ? 144.271 59.821 46.757 1.00 15.84 118 ILE D N 1
ATOM 6994 C CA . ILE D 1 118 ? 144.367 58.790 47.787 1.00 13.75 118 ILE D CA 1
ATOM 6995 C C . ILE D 1 118 ? 145.019 57.563 47.161 1.00 19.03 118 ILE D C 1
ATOM 6996 O O . ILE D 1 118 ? 144.600 57.107 46.081 1.00 17.36 118 ILE D O 1
ATOM 7001 N N . LEU D 1 119 ? 146.020 56.992 47.862 1.00 16.84 119 LEU D N 1
ATOM 7002 C CA . LEU D 1 119 ? 146.843 55.939 47.279 1.00 19.47 119 LEU D CA 1
ATOM 7003 C C . LEU D 1 119 ? 146.624 54.605 47.991 1.00 17.80 119 LEU D C 1
ATOM 7004 O O . LEU D 1 119 ? 146.289 54.572 49.179 1.00 23.57 119 LEU D O 1
ATOM 7009 N N . PRO D 1 120 ? 146.725 53.489 47.267 1.00 21.24 120 PRO D N 1
ATOM 7010 C CA . PRO D 1 120 ? 146.637 52.171 47.911 1.00 15.41 120 PRO D CA 1
ATOM 7011 C C . PRO D 1 120 ? 147.869 51.865 48.770 1.00 23.41 120 PRO D C 1
ATOM 7012 O O . PRO D 1 120 ? 148.949 52.397 48.541 1.00 27.18 120 PRO D O 1
ATOM 7016 N N . ILE D 1 121 ? 147.664 51.035 49.785 1.00 21.46 121 ILE D N 1
ATOM 7017 C CA . ILE D 1 121 ? 148.721 50.445 50.626 1.00 25.83 121 ILE D CA 1
ATOM 7018 C C . ILE D 1 121 ? 149.124 49.080 50.071 1.00 31.92 121 ILE D C 1
ATOM 7019 O O . ILE D 1 121 ? 148.247 48.321 49.651 1.00 31.13 121 ILE D O 1
ATOM 7024 N N . PRO D 1 122 ? 150.408 48.710 50.046 1.00 34.37 122 PRO D N 1
ATOM 7025 C CA . PRO D 1 122 ? 150.754 47.336 49.654 1.00 38.51 122 PRO D CA 1
ATOM 7026 C C . PRO D 1 122 ? 150.058 46.320 50.549 1.00 32.70 122 PRO D C 1
ATOM 7027 O O . PRO D 1 122 ? 149.945 46.508 51.762 1.00 31.83 122 PRO D O 1
ATOM 7031 N N . LYS D 1 123 ? 149.561 45.236 49.922 1.00 31.90 123 LYS D N 1
ATOM 7032 C CA . LYS D 1 123 ? 148.939 44.157 50.682 1.00 33.77 123 LYS D CA 1
ATOM 7033 C C . LYS D 1 123 ? 149.978 43.231 51.293 1.00 37.15 123 LYS D C 1
ATOM 7034 O O . LYS D 1 123 ? 149.639 42.455 52.192 1.00 38.52 123 LYS D O 1
ATOM 7040 N N . LYS D 1 124 ? 151.227 43.324 50.835 1.00 39.39 124 LYS D N 1
ATOM 7041 C CA . LYS D 1 124 ? 152.348 42.610 51.421 1.00 38.45 124 LYS D CA 1
ATOM 7042 C C . LYS D 1 124 ? 153.570 43.499 51.286 1.00 36.98 124 LYS D C 1
ATOM 7043 O O . LYS D 1 124 ? 153.721 44.219 50.298 1.00 36.62 124 LYS D O 1
ATOM 7049 N N . PHE D 1 125 ? 154.473 43.412 52.259 1.00 33.30 125 PHE D N 1
ATOM 7050 C CA . PHE D 1 125 ? 155.677 44.231 52.253 1.00 33.62 125 PHE D CA 1
ATOM 7051 C C . PHE D 1 125 ? 156.901 43.362 52.012 1.00 35.83 125 PHE D C 1
ATOM 7052 O O . PHE D 1 125 ? 156.945 42.197 52.420 1.00 38.46 125 PHE D O 1
ATOM 7060 N N . ASN D 1 126 ? 157.860 43.916 51.283 1.00 36.04 126 ASN D N 1
ATOM 7061 C CA . ASN D 1 126 ? 159.109 43.215 51.050 1.00 39.19 126 ASN D CA 1
ATOM 7062 C C . ASN D 1 126 ? 160.275 44.191 51.171 1.00 36.75 126 ASN D C 1
ATOM 7063 O O . ASN D 1 126 ? 161.000 44.178 52.173 1.00 39.81 126 ASN D O 1
ATOM 7068 N N . ILE D 1 127 ? 160.464 45.051 50.172 1.00 31.72 127 ILE D N 1
ATOM 7069 C CA . ILE D 1 127 ? 161.512 46.067 50.207 1.00 34.83 127 ILE D CA 1
ATOM 7070 C C . ILE D 1 127 ? 160.870 47.448 50.356 1.00 36.49 127 ILE D C 1
ATOM 7071 O O . ILE D 1 127 ? 159.932 47.793 49.623 1.00 35.71 127 ILE D O 1
ATOM 7076 N N . LEU D 1 128 ? 161.394 48.237 51.296 1.00 29.69 128 LEU D N 1
ATOM 7077 C CA . LEU D 1 128 ? 160.969 49.606 51.570 1.00 27.36 128 LEU D CA 1
ATOM 7078 C C . LEU D 1 128 ? 162.122 50.564 51.312 1.00 27.74 128 LEU D C 1
ATOM 7079 O O . LEU D 1 128 ? 163.295 50.223 51.509 1.00 29.39 128 LEU D O 1
ATOM 7084 N N . LYS D 1 129 ? 161.795 51.775 50.868 1.00 24.76 129 LYS D N 1
ATOM 7085 C CA . LYS D 1 129 ? 162.812 52.816 50.792 1.00 21.18 129 LYS D CA 1
ATOM 7086 C C . LYS D 1 129 ? 162.275 54.125 51.371 1.00 22.75 129 LYS D C 1
ATOM 7087 O O . LYS D 1 129 ? 161.082 54.422 51.291 1.00 22.21 129 LYS D O 1
ATOM 7093 N N . THR D 1 130 ? 163.166 54.896 51.988 1.00 21.73 130 THR D N 1
ATOM 7094 C CA . THR D 1 130 ? 162.755 56.173 52.567 1.00 23.27 130 THR D CA 1
ATOM 7095 C C . THR D 1 130 ? 162.479 57.173 51.454 1.00 25.47 130 THR D C 1
ATOM 7096 O O . THR D 1 130 ? 163.224 57.257 50.469 1.00 22.80 130 THR D O 1
ATOM 7100 N N . ILE D 1 131 ? 161.384 57.909 51.597 1.00 19.22 131 ILE D N 1
ATOM 7101 C CA . ILE D 1 131 ? 161.160 59.113 50.813 1.00 17.77 131 ILE D CA 1
ATOM 7102 C C . ILE D 1 131 ? 161.242 60.356 51.673 1.00 17.64 131 ILE D C 1
ATOM 7103 O O . ILE D 1 131 ? 161.215 61.481 51.132 1.00 19.86 131 ILE D O 1
ATOM 7108 N N . SER D 1 132 ? 161.378 60.196 52.993 1.00 21.68 132 SER D N 1
ATOM 7109 C CA . SER D 1 132 ? 162.051 61.192 53.827 1.00 20.74 132 SER D CA 1
ATOM 7110 C C . SER D 1 132 ? 162.942 60.393 54.783 1.00 20.09 132 SER D C 1
ATOM 7111 O O . SER D 1 132 ? 162.594 59.267 55.160 1.00 19.65 132 SER D O 1
ATOM 7114 N N . PRO D 1 133 ? 164.119 60.895 55.117 1.00 22.31 133 PRO D N 1
ATOM 7115 C CA . PRO D 1 133 ? 165.094 60.046 55.823 1.00 23.23 133 PRO D CA 1
ATOM 7116 C C . PRO D 1 133 ? 164.669 59.744 57.259 1.00 24.49 133 PRO D C 1
ATOM 7117 O O . PRO D 1 133 ? 163.886 60.464 57.875 1.00 20.48 133 PRO D O 1
ATOM 7121 N N . ILE D 1 134 ? 165.232 58.655 57.807 1.00 25.76 134 ILE D N 1
ATOM 7122 C CA . ILE D 1 134 ? 164.870 58.171 59.136 1.00 23.02 134 ILE D CA 1
ATOM 7123 C C . ILE D 1 134 ? 165.786 58.840 60.163 1.00 22.21 134 ILE D C 1
ATOM 7124 O O . ILE D 1 134 ? 167.015 58.875 59.988 1.00 25.04 134 ILE D O 1
ATOM 7129 N N . TYR D 1 135 ? 165.170 59.399 61.205 1.00 24.13 135 TYR D N 1
ATOM 7130 C CA . TYR D 1 135 ? 165.842 60.064 62.316 1.00 26.88 135 TYR D CA 1
ATOM 7131 C C . TYR D 1 135 ? 165.670 59.206 63.561 1.00 24.63 135 TYR D C 1
ATOM 7132 O O . TYR D 1 135 ? 164.558 58.760 63.866 1.00 23.61 135 TYR D O 1
ATOM 7141 N N . LEU D 1 136 ? 166.765 58.987 64.291 1.00 23.02 136 LEU D N 1
ATOM 7142 C CA . LEU D 1 136 ? 166.721 58.125 65.466 1.00 23.36 136 LEU D CA 1
ATOM 7143 C C . LEU D 1 136 ? 167.794 58.620 66.433 1.00 22.29 136 LEU D C 1
ATOM 7144 O O . LEU D 1 136 ? 168.942 58.801 66.019 1.00 24.61 136 LEU D O 1
ATOM 7149 N N . LYS D 1 137 ? 167.423 58.934 67.669 1.00 22.97 137 LYS D N 1
ATOM 7150 C CA . LYS D 1 137 ? 168.388 59.562 68.569 1.00 26.45 137 LYS D CA 1
ATOM 7151 C C . LYS D 1 137 ? 168.422 58.849 69.910 1.00 30.98 137 LYS D C 1
ATOM 7152 O O . LYS D 1 137 ? 167.538 58.060 70.248 1.00 29.90 137 LYS D O 1
ATOM 7158 N N . THR D 1 138 ? 169.496 59.121 70.655 1.00 32.26 138 THR D N 1
ATOM 7159 C CA . THR D 1 138 ? 169.581 58.704 72.046 1.00 33.39 138 THR D CA 1
ATOM 7160 C C . THR D 1 138 ? 170.415 59.745 72.798 1.00 30.25 138 THR D C 1
ATOM 7161 O O . THR D 1 138 ? 171.260 60.422 72.205 1.00 27.68 138 THR D O 1
ATOM 7165 N N . MET D 1 139 ? 170.164 59.895 74.099 1.00 28.56 139 MET D N 1
ATOM 7166 C CA . MET D 1 139 ? 170.869 60.924 74.865 1.00 32.49 139 MET D CA 1
ATOM 7167 C C . MET D 1 139 ? 172.124 60.317 75.489 1.00 27.45 139 MET D C 1
ATOM 7168 O O . MET D 1 139 ? 172.113 59.159 75.911 1.00 29.68 139 MET D O 1
ATOM 7173 N N . ILE D 1 140 ? 173.219 61.077 75.499 1.00 27.58 140 ILE D N 1
ATOM 7174 C CA . ILE D 1 140 ? 174.487 60.565 76.014 1.00 31.16 140 ILE D CA 1
ATOM 7175 C C . ILE D 1 140 ? 175.180 61.616 76.878 1.00 25.96 140 ILE D C 1
ATOM 7176 O O . ILE D 1 140 ? 175.232 62.802 76.534 1.00 25.20 140 ILE D O 1
ATOM 7181 N N . GLU D 1 141 ? 175.775 61.156 77.967 1.00 24.06 141 GLU D N 1
ATOM 7182 C CA . GLU D 1 141 ? 176.534 62.041 78.837 1.00 24.97 141 GLU D CA 1
ATOM 7183 C C . GLU D 1 141 ? 177.921 62.276 78.264 1.00 24.27 141 GLU D C 1
ATOM 7184 O O . GLU D 1 141 ? 178.625 61.320 77.928 1.00 33.46 141 GLU D O 1
ATOM 7190 N N . THR D 1 142 ? 178.315 63.542 78.136 1.00 23.40 142 THR D N 1
ATOM 7191 C CA . THR D 1 142 ? 179.652 63.896 77.691 1.00 25.23 142 THR D CA 1
ATOM 7192 C C . THR D 1 142 ? 180.301 64.794 78.737 1.00 23.77 142 THR D C 1
ATOM 7193 O O . THR D 1 142 ? 179.653 65.248 79.682 1.00 26.62 142 THR D O 1
ATOM 7197 N N . GLU D 1 143 ? 181.580 65.103 78.517 1.00 23.34 143 GLU D N 1
ATOM 7198 C CA . GLU D 1 143 ? 182.257 66.061 79.385 1.00 24.76 143 GLU D CA 1
ATOM 7199 C C . GLU D 1 143 ? 181.622 67.437 79.295 1.00 36.18 143 GLU D C 1
ATOM 7200 O O . GLU D 1 143 ? 181.817 68.265 80.192 1.00 29.18 143 GLU D O 1
ATOM 7206 N N . ASP D 1 144 ? 180.832 67.682 78.252 1.00 31.08 144 ASP D N 1
ATOM 7207 C CA . ASP D 1 144 ? 180.126 68.938 78.082 1.00 31.28 144 ASP D CA 1
ATOM 7208 C C . ASP D 1 144 ? 178.653 68.820 78.471 1.00 32.43 144 ASP D C 1
ATOM 7209 O O . ASP D 1 144 ? 177.853 69.675 78.089 1.00 39.01 144 ASP D O 1
ATOM 7214 N N . GLY D 1 145 ? 178.276 67.781 79.213 1.00 29.03 145 GLY D N 1
ATOM 7215 C CA . GLY D 1 145 ? 176.888 67.588 79.619 1.00 32.33 145 GLY D CA 1
ATOM 7216 C C . GLY D 1 145 ? 176.108 66.623 78.731 1.00 35.99 145 GLY D C 1
ATOM 7217 O O . GLY D 1 145 ? 176.641 65.949 77.842 1.00 31.23 145 GLY D O 1
ATOM 7218 N N . LEU D 1 146 ? 174.807 66.539 79.001 1.00 33.31 146 LEU D N 1
ATOM 7219 C CA . LEU D 1 146 ? 173.961 65.635 78.228 1.00 34.31 146 LEU D CA 1
ATOM 7220 C C . LEU D 1 146 ? 173.793 66.172 76.809 1.00 31.25 146 LEU D C 1
ATOM 7221 O O . LEU D 1 146 ? 173.494 67.352 76.618 1.00 34.73 146 LEU D O 1
ATOM 7226 N N . LYS D 1 147 ? 174.032 65.317 75.809 1.00 28.18 147 LYS D N 1
ATOM 7227 C CA . LYS D 1 147 ? 173.956 65.692 74.400 1.00 30.64 147 LYS D CA 1
ATOM 7228 C C . LYS D 1 147 ? 173.133 64.670 73.626 1.00 31.36 147 LYS D C 1
ATOM 7229 O O . LYS D 1 147 ? 172.877 63.555 74.095 1.00 29.04 147 LYS D O 1
ATOM 7235 N N . THR D 1 148 ? 172.706 65.062 72.423 1.00 32.18 148 THR D N 1
ATOM 7236 C CA . THR D 1 148 ? 171.922 64.174 71.568 1.00 24.33 148 THR D CA 1
ATOM 7237 C C . THR D 1 148 ? 172.832 63.479 70.559 1.00 22.23 148 THR D C 1
ATOM 7238 O O . THR D 1 148 ? 173.577 64.140 69.824 1.00 25.84 148 THR D O 1
ATOM 7242 N N . TYR D 1 149 ? 172.778 62.148 70.524 1.00 23.01 149 TYR D N 1
ATOM 7243 C CA . TYR D 1 149 ? 173.513 61.344 69.558 1.00 22.64 149 TYR D CA 1
ATOM 7244 C C . TYR D 1 149 ? 172.533 60.805 68.515 1.00 22.16 149 TYR D C 1
ATOM 7245 O O . TYR D 1 149 ? 171.516 60.209 68.879 1.00 24.87 149 TYR D O 1
ATOM 7254 N N . ASP D 1 150 ? 172.885 60.948 67.248 1.00 25.70 150 ASP D N 1
ATOM 7255 C CA . ASP D 1 150 ? 172.045 60.497 66.131 1.00 27.61 150 ASP D CA 1
ATOM 7256 C C . ASP D 1 150 ? 172.482 59.106 65.685 1.00 23.72 150 ASP D C 1
ATOM 7257 O O . ASP D 1 150 ? 173.594 58.930 65.187 1.00 29.38 150 ASP D O 1
ATOM 7262 N N . LEU D 1 151 ? 171.604 58.123 65.869 1.00 21.40 151 LEU D N 1
ATOM 7263 C CA . LEU D 1 151 ? 171.883 56.764 65.437 1.00 24.00 151 LEU D CA 1
ATOM 7264 C C . LEU D 1 151 ? 171.672 56.609 63.935 1.00 32.39 151 LEU D C 1
ATOM 7265 O O . LEU D 1 151 ? 170.665 57.072 63.381 1.00 27.95 151 LEU D O 1
ATOM 7270 N N . LEU D 1 152 ? 172.618 55.928 63.292 1.00 30.13 152 LEU D N 1
ATOM 7271 C CA . LEU D 1 152 ? 172.614 55.524 61.898 1.00 28.29 152 LEU D CA 1
ATOM 7272 C C . LEU D 1 152 ? 172.760 54.003 61.833 1.00 32.84 152 LEU D C 1
ATOM 7273 O O . LEU D 1 152 ? 173.147 53.371 62.826 1.00 32.28 152 LEU D O 1
ATOM 7278 N N . PRO D 1 153 ? 172.457 53.381 60.684 1.00 30.93 153 PRO D N 1
ATOM 7279 C CA . PRO D 1 153 ? 172.442 51.910 60.632 1.00 27.94 153 PRO D CA 1
ATOM 7280 C C . PRO D 1 153 ? 173.762 51.256 60.994 1.00 39.36 153 PRO D C 1
ATOM 7281 O O . PRO D 1 153 ? 173.753 50.069 61.338 1.00 41.45 153 PRO D O 1
ATOM 7285 N N . ASN D 1 154 ? 174.888 51.964 60.912 1.00 36.33 154 ASN D N 1
ATOM 7286 C CA . ASN D 1 154 ? 176.153 51.380 61.355 1.00 37.51 154 ASN D CA 1
ATOM 7287 C C . ASN D 1 154 ? 176.363 51.466 62.869 1.00 40.61 154 ASN D C 1
ATOM 7288 O O . ASN D 1 154 ? 177.383 50.979 63.365 1.00 43.97 154 ASN D O 1
ATOM 7293 N N . ASN D 1 155 ? 175.446 52.075 63.614 1.00 39.21 155 ASN D N 1
ATOM 7294 C CA . ASN D 1 155 ? 175.474 52.028 65.075 1.00 36.23 155 ASN D CA 1
ATOM 7295 C C . ASN D 1 155 ? 174.802 50.757 65.587 1.00 39.92 155 ASN D C 1
ATOM 7296 O O . ASN D 1 155 ? 173.743 50.357 65.104 1.00 33.13 155 ASN D O 1
ATOM 7301 N N . SER D 1 156 ? 175.404 50.140 66.605 1.00 41.63 156 SER D N 1
ATOM 7302 C CA . SER D 1 156 ? 174.860 48.898 67.147 1.00 32.81 156 SER D CA 1
ATOM 7303 C C . SER D 1 156 ? 173.483 49.095 67.774 1.00 34.22 156 SER D C 1
ATOM 7304 O O . SER D 1 156 ? 172.674 48.159 67.792 1.00 41.53 156 SER D O 1
ATOM 7307 N N . LYS D 1 157 ? 173.190 50.282 68.309 1.00 29.49 157 LYS D N 1
ATOM 7308 C CA . LYS D 1 157 ? 171.880 50.478 68.916 1.00 25.27 157 LYS D CA 1
ATOM 7309 C C . LYS D 1 157 ? 170.771 50.727 67.886 1.00 29.35 157 LYS D C 1
ATOM 7310 O O . LYS D 1 157 ? 169.591 50.719 68.257 1.00 34.38 157 LYS D O 1
ATOM 7316 N N . PHE D 1 158 ? 171.124 50.942 66.620 1.00 32.68 158 PHE D N 1
ATOM 7317 C CA . PHE D 1 158 ? 170.133 51.361 65.618 1.00 31.30 158 PHE D CA 1
ATOM 7318 C C . PHE D 1 158 ? 169.013 50.338 65.459 1.00 34.34 158 PHE D C 1
ATOM 7319 O O . PHE D 1 158 ? 167.827 50.691 65.505 1.00 31.30 158 PHE D O 1
ATOM 7327 N N . TYR D 1 159 ? 169.371 49.057 65.284 1.00 37.91 159 TYR D N 1
ATOM 7328 C CA . TYR D 1 159 ? 168.390 48.027 64.938 1.00 37.07 159 TYR D CA 1
ATOM 7329 C C . TYR D 1 159 ? 167.272 47.943 65.984 1.00 39.27 159 TYR D C 1
ATOM 7330 O O . TYR D 1 159 ? 166.077 48.111 65.669 1.00 30.01 159 TYR D O 1
ATOM 7339 N N . GLU D 1 160 ? 167.641 47.697 67.249 1.00 35.44 160 GLU D N 1
ATOM 7340 C CA . GLU D 1 160 ? 166.614 47.556 68.276 1.00 35.10 160 GLU D CA 1
ATOM 7341 C C . GLU D 1 160 ? 165.943 48.881 68.610 1.00 27.76 160 GLU D C 1
ATOM 7342 O O . GLU D 1 160 ? 164.757 48.892 68.962 1.00 32.45 160 GLU D O 1
ATOM 7348 N N . ASN D 1 161 ? 166.665 50.002 68.522 1.00 28.10 161 ASN D N 1
ATOM 7349 C CA . ASN D 1 161 ? 166.016 51.288 68.793 1.00 34.10 161 ASN D CA 1
ATOM 7350 C C . ASN D 1 161 ? 164.945 51.603 67.739 1.00 28.94 161 ASN D C 1
ATOM 7351 O O . ASN D 1 161 ? 163.877 52.135 68.071 1.00 29.09 161 ASN D O 1
ATOM 7356 N N . LEU D 1 162 ? 165.196 51.257 66.481 1.00 30.10 162 LEU D N 1
ATOM 7357 C CA . LEU D 1 162 ? 164.171 51.467 65.445 1.00 26.37 162 LEU D CA 1
ATOM 7358 C C . LEU D 1 162 ? 162.959 50.587 65.707 1.00 30.93 162 LEU D C 1
ATOM 7359 O O . LEU D 1 162 ? 161.799 51.050 65.661 1.00 30.27 162 LEU D O 1
ATOM 7364 N N . LYS D 1 163 ? 163.209 49.305 66.016 1.00 28.15 163 LYS D N 1
ATOM 7365 C CA . LYS D 1 163 ? 162.090 48.409 66.315 1.00 27.95 163 LYS D CA 1
ATOM 7366 C C . LYS D 1 163 ? 161.290 48.897 67.522 1.00 31.41 163 LYS D C 1
ATOM 7367 O O . LYS D 1 163 ? 160.047 48.925 67.503 1.00 30.52 163 LYS D O 1
ATOM 7373 N N . ASN D 1 164 ? 161.989 49.284 68.591 1.00 32.56 164 ASN D N 1
ATOM 7374 C CA . ASN D 1 164 ? 161.305 49.664 69.816 1.00 33.34 164 ASN D CA 1
ATOM 7375 C C . ASN D 1 164 ? 160.574 50.983 69.648 1.00 30.72 164 ASN D C 1
ATOM 7376 O O . ASN D 1 164 ? 159.490 51.167 70.207 1.00 31.17 164 ASN D O 1
ATOM 7381 N N . ASN D 1 165 ? 161.139 51.917 68.880 1.00 31.49 165 ASN D N 1
ATOM 7382 C CA . ASN D 1 165 ? 160.388 53.128 68.574 1.00 29.77 165 ASN D CA 1
ATOM 7383 C C . ASN D 1 165 ? 159.073 52.779 67.893 1.00 23.34 165 ASN D C 1
ATOM 7384 O O . ASN D 1 165 ? 158.015 53.290 68.278 1.00 27.61 165 ASN D O 1
ATOM 7389 N N . LEU D 1 166 ? 159.117 51.879 66.903 1.00 26.65 166 LEU D N 1
ATOM 7390 C CA . LEU D 1 166 ? 157.876 51.542 66.201 1.00 28.32 166 LEU D CA 1
ATOM 7391 C C . LEU D 1 166 ? 156.862 50.900 67.151 1.00 36.23 166 LEU D C 1
ATOM 7392 O O . LEU D 1 166 ? 155.673 51.250 67.135 1.00 32.68 166 LEU D O 1
ATOM 7397 N N . LYS D 1 167 ? 157.319 49.984 68.013 1.00 39.07 167 LYS D N 1
ATOM 7398 C CA . LYS D 1 167 ? 156.389 49.331 68.939 1.00 35.90 167 LYS D CA 1
ATOM 7399 C C . LYS D 1 167 ? 155.795 50.326 69.939 1.00 30.32 167 LYS D C 1
ATOM 7400 O O . LYS D 1 167 ? 154.584 50.300 70.205 1.00 35.57 167 LYS D O 1
ATOM 7406 N N . LYS D 1 168 ? 156.613 51.251 70.453 1.00 33.41 168 LYS D N 1
ATOM 7407 C CA . LYS D 1 168 ? 156.115 52.251 71.394 1.00 36.24 168 LYS D CA 1
ATOM 7408 C C . LYS D 1 168 ? 155.106 53.177 70.737 1.00 37.29 168 LYS D C 1
ATOM 7409 O O . LYS D 1 168 ? 154.081 53.520 71.346 1.00 28.47 168 LYS D O 1
ATOM 7415 N N . LYS D 1 169 ? 155.387 53.608 69.496 1.00 35.25 169 LYS D N 1
ATOM 7416 C CA . LYS D 1 169 ? 154.440 54.458 68.780 1.00 30.96 169 LYS D CA 1
ATOM 7417 C C . LYS D 1 169 ? 153.130 53.726 68.546 1.00 27.61 169 LYS D C 1
ATOM 7418 O O . LYS D 1 169 ? 152.055 54.290 68.734 1.00 28.92 169 LYS D O 1
ATOM 7424 N N . TYR D 1 170 ? 153.211 52.460 68.147 1.00 25.14 170 TYR D N 1
ATOM 7425 C CA . TYR D 1 170 ? 152.020 51.643 67.979 1.00 27.49 170 TYR D CA 1
ATOM 7426 C C . TYR D 1 170 ? 151.188 51.630 69.254 1.00 30.18 170 TYR D C 1
ATOM 7427 O O . TYR D 1 170 ? 149.966 51.852 69.234 1.00 30.44 170 TYR D O 1
ATOM 7436 N N . GLU D 1 171 ? 151.847 51.374 70.386 1.00 34.24 171 GLU D N 1
ATOM 7437 C CA . GLU D 1 171 ? 151.112 51.302 71.645 1.00 36.44 171 GLU D CA 1
ATOM 7438 C C . GLU D 1 171 ? 150.521 52.655 72.015 1.00 34.54 171 GLU D C 1
ATOM 7439 O O . GLU D 1 171 ? 149.380 52.728 72.482 1.00 36.13 171 GLU D O 1
ATOM 7445 N N . ALA D 1 172 ? 151.252 53.742 71.756 1.00 32.87 172 ALA D N 1
ATOM 7446 C CA . ALA D 1 172 ? 150.727 55.062 72.093 1.00 34.80 172 ALA D CA 1
ATOM 7447 C C . ALA D 1 172 ? 149.558 55.444 71.191 1.00 38.63 172 ALA D C 1
ATOM 7448 O O . ALA D 1 172 ? 148.593 56.081 71.642 1.00 35.36 172 ALA D O 1
ATOM 7450 N N . PHE D 1 173 ? 149.601 55.040 69.917 1.00 36.74 173 PHE D N 1
ATOM 7451 C CA . PHE D 1 173 ? 148.534 55.439 69.012 1.00 33.18 173 PHE D CA 1
ATOM 7452 C C . PHE D 1 173 ? 147.281 54.613 69.252 1.00 33.08 173 PHE D C 1
ATOM 7453 O O . PHE D 1 173 ? 146.171 55.154 69.232 1.00 36.72 173 PHE D O 1
ATOM 7461 N N . TYR D 1 174 ? 147.432 53.298 69.415 1.00 35.72 174 TYR D N 1
ATOM 7462 C CA . TYR D 1 174 ? 146.274 52.430 69.570 1.00 34.56 174 TYR D CA 1
ATOM 7463 C C . TYR D 1 174 ? 145.859 52.245 71.029 1.00 44.44 174 TYR D C 1
ATOM 7464 O O . TYR D 1 174 ? 144.763 51.732 71.276 1.00 46.30 174 TYR D O 1
ATOM 7473 N N . ASN D 1 175 ? 146.691 52.666 71.988 1.00 56.29 175 ASN D N 1
ATOM 7474 C CA . ASN D 1 175 ? 146.426 52.476 73.421 1.00 62.50 175 ASN D CA 1
ATOM 7475 C C . ASN D 1 175 ? 146.138 51.012 73.737 1.00 57.52 175 ASN D C 1
ATOM 7476 O O . ASN D 1 175 ? 145.165 50.672 74.414 1.00 57.42 175 ASN D O 1
ATOM 7481 N N . GLU D 1 176 ? 146.979 50.137 73.195 1.00 53.90 176 GLU D N 1
ATOM 7482 C CA . GLU D 1 176 ? 146.888 48.710 73.447 1.00 54.50 176 GLU D CA 1
ATOM 7483 C C . GLU D 1 176 ? 148.289 48.128 73.365 1.00 60.07 176 GLU D C 1
ATOM 7484 O O . GLU D 1 176 ? 149.195 48.727 72.779 1.00 59.07 176 GLU D O 1
ATOM 7490 N N . LYS D 1 177 ? 148.468 46.958 73.965 1.00 59.16 177 LYS D N 1
ATOM 7491 C CA . LYS D 1 177 ? 149.776 46.320 73.935 1.00 56.05 177 LYS D CA 1
ATOM 7492 C C . LYS D 1 177 ? 150.107 45.910 72.508 1.00 50.68 177 LYS D C 1
ATOM 7493 O O . LYS D 1 177 ? 149.246 45.433 71.765 1.00 54.98 177 LYS D O 1
ATOM 7499 N N . CYS D 1 178 ? 151.358 46.118 72.117 1.00 50.59 178 CYS D N 1
ATOM 7500 C CA . CYS D 1 178 ? 151.840 45.662 70.819 1.00 50.35 178 CYS D CA 1
ATOM 7501 C C . CYS D 1 178 ? 152.436 44.280 71.011 1.00 57.07 178 CYS D C 1
ATOM 7502 O O . CYS D 1 178 ? 153.563 44.134 71.490 1.00 59.39 178 CYS D O 1
ATOM 7505 N N . ASP D 1 179 ? 151.651 43.257 70.689 1.00 63.48 179 ASP D N 1
ATOM 7506 C CA . ASP D 1 179 ? 152.116 41.880 70.754 1.00 70.17 179 ASP D CA 1
ATOM 7507 C C . ASP D 1 179 ? 152.690 41.396 69.426 1.00 64.08 179 ASP D C 1
ATOM 7508 O O . ASP D 1 179 ? 152.651 40.195 69.136 1.00 68.80 179 ASP D O 1
ATOM 7513 N N . MET D 1 180 ? 153.243 42.294 68.617 1.00 52.93 180 MET D N 1
ATOM 7514 C CA . MET D 1 180 ? 153.736 41.950 67.293 1.00 43.19 180 MET D CA 1
ATOM 7515 C C . MET D 1 180 ? 155.226 42.240 67.216 1.00 40.04 180 MET D C 1
ATOM 7516 O O . MET D 1 180 ? 155.795 42.932 68.058 1.00 38.85 180 MET D O 1
ATOM 7521 N N . ASN D 1 181 ? 155.852 41.716 66.170 1.00 37.20 181 ASN D N 1
ATOM 7522 C CA . ASN D 1 181 ? 157.272 41.934 65.965 1.00 36.38 181 ASN D CA 1
ATOM 7523 C C . ASN D 1 181 ? 157.542 41.992 64.471 1.00 36.23 181 ASN D C 1
ATOM 7524 O O . ASN D 1 181 ? 156.703 41.597 63.656 1.00 41.63 181 ASN D O 1
ATOM 7529 N N . PHE D 1 182 ? 158.691 42.568 64.116 1.00 37.45 182 PHE D N 1
ATOM 7530 C CA . PHE D 1 182 ? 159.180 42.516 62.747 1.00 38.48 182 PHE D CA 1
ATOM 7531 C C . PHE D 1 182 ? 160.695 42.489 62.777 1.00 32.82 182 PHE D C 1
ATOM 7532 O O . PHE D 1 182 ? 161.319 42.752 63.805 1.00 34.84 182 PHE D O 1
ATOM 7540 N N . GLU D 1 183 ? 161.287 42.168 61.631 1.00 32.29 183 GLU D N 1
ATOM 7541 C CA . GLU D 1 183 ? 162.735 42.228 61.483 1.00 32.56 183 GLU D CA 1
ATOM 7542 C C . GLU D 1 183 ? 163.050 42.854 60.134 1.00 33.08 183 GLU D C 1
ATOM 7543 O O . GLU D 1 183 ? 162.197 42.918 59.246 1.00 40.45 183 GLU D O 1
ATOM 7549 N N . PHE D 1 184 ? 164.292 43.291 59.962 1.00 35.22 184 PHE D N 1
ATOM 7550 C CA . PHE D 1 184 ? 164.643 43.943 58.715 1.00 37.70 184 PHE D CA 1
ATOM 7551 C C . PHE D 1 184 ? 166.130 43.788 58.438 1.00 36.86 184 PHE D C 1
ATOM 7552 O O . PHE D 1 184 ? 166.920 43.434 59.315 1.00 38.40 184 PHE D O 1
ATOM 7560 N N . GLU D 1 185 ? 166.498 44.075 57.192 1.00 35.73 185 GLU D N 1
ATOM 7561 C CA . GLU D 1 185 ? 167.875 44.037 56.719 1.00 40.55 185 GLU D CA 1
ATOM 7562 C C . GLU D 1 185 ? 168.149 45.310 55.931 1.00 39.81 185 GLU D C 1
ATOM 7563 O O . GLU D 1 185 ? 167.444 45.600 54.959 1.00 37.72 185 GLU D O 1
ATOM 7569 N N . VAL D 1 186 ? 169.161 46.071 56.335 1.00 34.91 186 VAL D N 1
ATOM 7570 C CA . VAL D 1 186 ? 169.496 47.291 55.612 1.00 33.78 186 VAL D CA 1
ATOM 7571 C C . VAL D 1 186 ? 170.249 46.912 54.346 1.00 37.75 186 VAL D C 1
ATOM 7572 O O . VAL D 1 186 ? 171.319 46.298 54.404 1.00 42.16 186 VAL D O 1
ATOM 7576 N N . LEU D 1 187 ? 169.692 47.277 53.198 1.00 29.88 187 LEU D N 1
ATOM 7577 C CA . LEU D 1 187 ? 170.309 47.016 51.905 1.00 33.50 187 LEU D CA 1
ATOM 7578 C C . LEU D 1 187 ? 171.164 48.172 51.435 1.00 43.66 187 LEU D C 1
ATOM 7579 O O . LEU D 1 187 ? 172.123 47.966 50.683 1.00 44.58 187 LEU D O 1
ATOM 7584 N N . LYS D 1 188 ? 170.818 49.389 51.829 1.00 42.01 188 LYS D N 1
ATOM 7585 C CA . LYS D 1 188 ? 171.601 50.538 51.394 1.00 39.06 188 LYS D CA 1
ATOM 7586 C C . LYS D 1 188 ? 171.296 51.685 52.335 1.00 35.43 188 LYS D C 1
ATOM 7587 O O . LYS D 1 188 ? 170.149 51.853 52.734 1.00 32.39 188 LYS D O 1
ATOM 7593 N N . PHE D 1 189 ? 172.311 52.472 52.689 1.00 33.41 189 PHE D N 1
ATOM 7594 C CA . PHE D 1 189 ? 172.002 53.691 53.423 1.00 35.54 189 PHE D CA 1
ATOM 7595 C C . PHE D 1 189 ? 173.052 54.756 53.143 1.00 40.45 189 PHE D C 1
ATOM 7596 O O . PHE D 1 189 ? 174.221 54.460 52.890 1.00 40.93 189 PHE D O 1
ATOM 7604 N N . ARG D 1 190 ? 172.602 56.012 53.204 1.00 34.48 190 ARG D N 1
ATOM 7605 C CA . ARG D 1 190 ? 173.420 57.185 53.001 1.00 34.15 190 ARG D CA 1
ATOM 7606 C C . ARG D 1 190 ? 173.021 58.146 54.117 1.00 32.25 190 ARG D C 1
ATOM 7607 O O . ARG D 1 190 ? 171.822 58.428 54.294 1.00 29.54 190 ARG D O 1
ATOM 7615 N N . PRO D 1 191 ? 173.978 58.667 54.870 1.00 28.85 191 PRO D N 1
ATOM 7616 C CA . PRO D 1 191 ? 173.655 59.682 55.872 1.00 27.89 191 PRO D CA 1
ATOM 7617 C C . PRO D 1 191 ? 173.383 61.027 55.232 1.00 29.26 191 PRO D C 1
ATOM 7618 O O . PRO D 1 191 ? 174.031 61.421 54.261 1.00 29.69 191 PRO D O 1
ATOM 7622 N N . LYS D 1 192 ? 172.473 61.773 55.853 1.00 28.36 192 LYS D N 1
ATOM 7623 C CA . LYS D 1 192 ? 172.057 63.081 55.377 1.00 27.48 192 LYS D CA 1
ATOM 7624 C C . LYS D 1 192 ? 172.099 64.051 56.540 1.00 28.35 192 LYS D C 1
ATOM 7625 O O . LYS D 1 192 ? 171.573 63.745 57.615 1.00 32.03 192 LYS D O 1
ATOM 7631 N N . ARG D 1 193 ? 172.692 65.220 56.325 1.00 22.76 193 ARG D N 1
ATOM 7632 C CA . ARG D 1 193 ? 172.718 66.255 57.350 1.00 27.87 193 ARG D CA 1
ATOM 7633 C C . ARG D 1 193 ? 171.504 67.163 57.144 1.00 29.92 193 ARG D C 1
ATOM 7634 O O . ARG D 1 193 ? 171.376 67.802 56.093 1.00 38.07 193 ARG D O 1
ATOM 7642 N N . MET D 1 194 ? 170.622 67.230 58.150 1.00 24.70 194 MET D N 1
ATOM 7643 C CA . MET D 1 194 ? 169.300 67.859 58.019 1.00 30.43 194 MET D CA 1
ATOM 7644 C C . MET D 1 194 ? 169.102 68.867 59.140 1.00 26.27 194 MET D C 1
ATOM 7645 O O . MET D 1 194 ? 169.231 68.497 60.310 1.00 27.75 194 MET D O 1
ATOM 7650 N N . ARG D 1 195 ? 168.729 70.109 58.797 1.00 23.60 195 ARG D N 1
ATOM 7651 C CA . ARG D 1 195 ? 168.408 71.114 59.812 1.00 21.70 195 ARG D CA 1
ATOM 7652 C C . ARG D 1 195 ? 167.081 70.774 60.484 1.00 23.82 195 ARG D C 1
ATOM 7653 O O . ARG D 1 195 ? 166.097 70.490 59.784 1.00 25.00 195 ARG D O 1
ATOM 7661 N N . ILE D 1 196 ? 166.998 70.814 61.833 1.00 17.94 196 ILE D N 1
ATOM 7662 C CA . ILE D 1 196 ? 165.782 70.339 62.499 1.00 27.36 196 ILE D CA 1
ATOM 7663 C C . ILE D 1 196 ? 165.116 71.370 63.399 1.00 36.73 196 ILE D C 1
ATOM 7664 O O . ILE D 1 196 ? 163.883 71.472 63.413 1.00 39.71 196 ILE D O 1
ATOM 7669 N N . LYS D 1 197 ? 165.873 72.110 64.179 1.00 31.49 197 LYS D N 1
ATOM 7670 C CA . LYS D 1 197 ? 165.241 73.080 65.058 1.00 39.28 197 LYS D CA 1
ATOM 7671 C C . LYS D 1 197 ? 166.284 74.123 65.396 1.00 36.08 197 LYS D C 1
ATOM 7672 O O . LYS D 1 197 ? 167.425 73.769 65.726 1.00 32.28 197 LYS D O 1
ATOM 7678 N N . ASN D 1 198 ? 165.849 75.384 65.424 1.00 32.87 198 ASN D N 1
ATOM 7679 C CA . ASN D 1 198 ? 166.757 76.512 65.539 1.00 44.50 198 ASN D CA 1
ATOM 7680 C C . ASN D 1 198 ? 167.816 76.348 64.457 1.00 42.14 198 ASN D C 1
ATOM 7681 O O . ASN D 1 198 ? 167.487 76.263 63.266 1.00 46.20 198 ASN D O 1
ATOM 7686 N N . ASP D 1 199 ? 169.066 76.185 64.872 1.00 29.49 199 ASP D N 1
ATOM 7687 C CA . ASP D 1 199 ? 170.209 76.035 63.979 1.00 29.93 199 ASP D CA 1
ATOM 7688 C C . ASP D 1 199 ? 170.913 74.705 64.219 1.00 31.10 199 ASP D C 1
ATOM 7689 O O . ASP D 1 199 ? 172.105 74.547 63.935 1.00 31.18 199 ASP D O 1
ATOM 7694 N N . ILE D 1 200 ? 170.163 73.729 64.715 1.00 27.45 200 ILE D N 1
ATOM 7695 C CA . ILE D 1 200 ? 170.702 72.409 65.017 1.00 26.64 200 ILE D CA 1
ATOM 7696 C C . ILE D 1 200 ? 170.489 71.526 63.800 1.00 26.93 200 ILE D C 1
ATOM 7697 O O . ILE D 1 200 ? 169.404 71.523 63.200 1.00 31.26 200 ILE D O 1
ATOM 7702 N N . TYR D 1 201 ? 171.545 70.828 63.398 1.00 24.79 201 TYR D N 1
ATOM 7703 C CA . TYR D 1 201 ? 171.495 69.840 62.333 1.00 28.78 201 TYR D CA 1
ATOM 7704 C C . TYR D 1 201 ? 171.644 68.441 62.925 1.00 35.40 201 TYR D C 1
ATOM 7705 O O . TYR D 1 201 ? 172.355 68.236 63.918 1.00 34.67 201 TYR D O 1
ATOM 7714 N N . CYS D 1 202 ? 170.931 67.493 62.353 1.00 27.37 202 CYS D N 1
ATOM 7715 C CA . CYS D 1 202 ? 171.036 66.115 62.782 1.00 28.48 202 CYS D CA 1
ATOM 7716 C C . CYS D 1 202 ? 171.556 65.287 61.617 1.00 28.86 202 CYS D C 1
ATOM 7717 O O . CYS D 1 202 ? 171.634 65.748 60.475 1.00 32.85 202 CYS D O 1
ATOM 7720 N N . ARG D 1 203 ? 171.985 64.077 61.930 1.00 28.77 203 ARG D N 1
ATOM 7721 C CA . ARG D 1 203 ? 172.334 63.095 60.918 1.00 26.63 203 ARG D CA 1
ATOM 7722 C C . ARG D 1 203 ? 171.198 62.087 60.872 1.00 23.48 203 ARG D C 1
ATOM 7723 O O . ARG D 1 203 ? 170.756 61.603 61.925 1.00 25.16 203 ARG D O 1
ATOM 7731 N N . CYS D 1 204 ? 170.655 61.884 59.662 1.00 21.19 204 CYS D N 1
ATOM 7732 C CA . CYS D 1 204 ? 169.514 61.035 59.351 1.00 22.92 204 CYS D CA 1
ATOM 7733 C C . CYS D 1 204 ? 169.891 60.006 58.284 1.00 25.05 204 CYS D C 1
ATOM 7734 O O . CYS D 1 204 ? 170.891 60.149 57.577 1.00 29.06 204 CYS D O 1
ATOM 7737 N N . SER D 1 205 ? 169.056 58.975 58.123 1.00 21.11 205 SER D N 1
ATOM 7738 C CA . SER D 1 205 ? 169.380 57.874 57.211 1.00 22.48 205 SER D CA 1
ATOM 7739 C C . SER D 1 205 ? 168.427 57.859 56.020 1.00 23.67 205 SER D C 1
ATOM 7740 O O . SER D 1 205 ? 167.237 57.598 56.187 1.00 22.78 205 SER D O 1
ATOM 7743 N N . GLU D 1 206 ? 168.964 58.092 54.826 1.00 23.63 206 GLU D N 1
ATOM 7744 C CA . GLU D 1 206 ? 168.282 57.695 53.604 1.00 28.17 206 GLU D CA 1
ATOM 7745 C C . GLU D 1 206 ? 168.579 56.211 53.407 1.00 33.59 206 GLU D C 1
ATOM 7746 O O . GLU D 1 206 ? 169.748 55.814 53.424 1.00 31.04 206 GLU D O 1
ATOM 7752 N N . MET D 1 207 ? 167.551 55.367 53.326 1.00 23.96 207 MET D N 1
ATOM 7753 C CA . MET D 1 207 ? 167.881 53.942 53.290 1.00 29.86 207 MET D CA 1
ATOM 7754 C C . MET D 1 207 ? 166.847 53.106 52.554 1.00 34.85 207 MET D C 1
ATOM 7755 O O . MET D 1 207 ? 165.680 53.480 52.402 1.00 29.41 207 MET D O 1
ATOM 7760 N N . VAL D 1 208 ? 167.326 51.946 52.109 1.00 31.15 208 VAL D N 1
ATOM 7761 C CA . VAL D 1 208 ? 166.534 50.897 51.476 1.00 32.17 208 VAL D CA 1
ATOM 7762 C C . VAL D 1 208 ? 166.720 49.654 52.330 1.00 36.02 208 VAL D C 1
ATOM 7763 O O . VAL D 1 208 ? 167.864 49.302 52.669 1.00 35.15 208 VAL D O 1
ATOM 7767 N N . PHE D 1 209 ? 165.612 48.998 52.689 1.00 31.71 209 PHE D N 1
ATOM 7768 C CA . PHE D 1 209 ? 165.701 47.869 53.606 1.00 35.40 209 PHE D CA 1
ATOM 7769 C C . PHE D 1 209 ? 164.593 46.865 53.346 1.00 37.88 209 PHE D C 1
ATOM 7770 O O . PHE D 1 209 ? 163.475 47.227 52.965 1.00 36.30 209 PHE D O 1
ATOM 7778 N N . LYS D 1 210 ? 164.919 45.592 53.568 1.00 35.89 210 LYS D N 1
ATOM 7779 C CA . LYS D 1 210 ? 163.955 44.507 53.448 1.00 35.96 210 LYS D CA 1
ATOM 7780 C C . LYS D 1 210 ? 163.314 44.276 54.804 1.00 34.11 210 LYS D C 1
ATOM 7781 O O . LYS D 1 210 ? 163.998 44.306 55.826 1.00 35.91 210 LYS D O 1
ATOM 7787 N N . VAL D 1 211 ? 162.010 44.002 54.818 1.00 30.08 211 VAL D N 1
ATOM 7788 C CA . VAL D 1 211 ? 161.310 43.791 56.078 1.00 29.86 211 VAL D CA 1
ATOM 7789 C C . VAL D 1 211 ? 160.558 42.467 56.027 1.00 38.95 211 VAL D C 1
ATOM 7790 O O . VAL D 1 211 ? 160.118 42.019 54.962 1.00 37.91 211 VAL D O 1
ATOM 7794 N N . TRP D 1 212 ? 160.379 41.857 57.203 1.00 37.78 212 TRP D N 1
ATOM 7795 C CA . TRP D 1 212 ? 159.515 40.690 57.335 1.00 37.11 212 TRP D CA 1
ATOM 7796 C C . TRP D 1 212 ? 158.967 40.661 58.755 1.00 39.73 212 TRP D C 1
ATOM 7797 O O . TRP D 1 212 ? 159.415 41.405 59.626 1.00 39.63 212 TRP D O 1
ATOM 7808 N N . GLY D 1 213 ? 157.937 39.842 58.971 1.00 37.21 213 GLY D N 1
ATOM 7809 C CA . GLY D 1 213 ? 157.283 39.777 60.259 1.00 34.20 213 GLY D CA 1
ATOM 7810 C C . GLY D 1 213 ? 155.807 40.115 60.154 1.00 37.23 213 GLY D C 1
ATOM 7811 O O . GLY D 1 213 ? 155.168 39.878 59.122 1.00 39.19 213 GLY D O 1
ATOM 7812 N N . ASP D 1 214 ? 155.279 40.705 61.220 1.00 35.96 214 ASP D N 1
ATOM 7813 C CA . ASP D 1 214 ? 153.842 40.913 61.325 1.00 35.22 214 ASP D CA 1
ATOM 7814 C C . ASP D 1 214 ? 153.414 42.064 60.421 1.00 38.80 214 ASP D C 1
ATOM 7815 O O . ASP D 1 214 ? 153.878 43.197 60.578 1.00 34.26 214 ASP D O 1
ATOM 7820 N N . TYR D 1 215 ? 152.522 41.759 59.476 1.00 41.12 215 TYR D N 1
ATOM 7821 C CA . TYR D 1 215 ? 152.085 42.744 58.493 1.00 38.15 215 TYR D CA 1
ATOM 7822 C C . TYR D 1 215 ? 151.512 43.996 59.148 1.00 34.78 215 TYR D C 1
ATOM 7823 O O . TYR D 1 215 ? 151.798 45.109 58.701 1.00 28.63 215 TYR D O 1
ATOM 7832 N N . ASP D 1 216 ? 150.693 43.842 60.198 1.00 30.57 216 ASP D N 1
ATOM 7833 C CA . ASP D 1 216 ? 150.028 45.004 60.790 1.00 32.50 216 ASP D CA 1
ATOM 7834 C C . ASP D 1 216 ? 151.032 45.969 61.422 1.00 32.65 216 ASP D C 1
ATOM 7835 O O . ASP D 1 216 ? 150.867 47.192 61.337 1.00 32.47 216 ASP D O 1
ATOM 7840 N N . LEU D 1 217 ? 152.112 45.451 62.003 1.00 35.78 217 LEU D N 1
ATOM 7841 C CA . LEU D 1 217 ? 153.109 46.354 62.581 1.00 32.11 217 LEU D CA 1
ATOM 7842 C C . LEU D 1 217 ? 153.880 47.094 61.493 1.00 28.96 217 LEU D C 1
ATOM 7843 O O . LEU D 1 217 ? 154.057 48.320 61.558 1.00 32.33 217 LEU D O 1
ATOM 7848 N N . ILE D 1 218 ? 154.336 46.360 60.477 1.00 27.53 218 ILE D N 1
ATOM 7849 C CA . ILE D 1 218 ? 155.049 46.983 59.366 1.00 29.08 218 ILE D CA 1
ATOM 7850 C C . ILE D 1 218 ? 154.163 48.020 58.698 1.00 27.67 218 ILE D C 1
ATOM 7851 O O . ILE D 1 218 ? 154.617 49.115 58.360 1.00 26.93 218 ILE D O 1
ATOM 7856 N N . LYS D 1 219 ? 152.879 47.699 58.537 1.00 27.10 219 LYS D N 1
ATOM 7857 C CA . LYS D 1 219 ? 151.917 48.628 57.960 1.00 30.32 219 LYS D CA 1
ATOM 7858 C C . LYS D 1 219 ? 151.792 49.876 58.824 1.00 31.59 219 LYS D C 1
ATOM 7859 O O . LYS D 1 219 ? 151.687 50.995 58.304 1.00 25.65 219 LYS D O 1
ATOM 7865 N N . PHE D 1 220 ? 151.848 49.715 60.149 1.00 25.63 220 PHE D N 1
ATOM 7866 C CA . PHE D 1 220 ? 151.841 50.899 60.996 1.00 29.22 220 PHE D CA 1
ATOM 7867 C C . PHE D 1 220 ? 153.047 51.787 60.719 1.00 27.40 220 PHE D C 1
ATOM 7868 O O . PHE D 1 220 ? 152.922 53.011 60.711 1.00 30.16 220 PHE D O 1
ATOM 7876 N N . GLY D 1 221 ? 154.222 51.193 60.524 1.00 27.16 221 GLY D N 1
ATOM 7877 C CA . GLY D 1 221 ? 155.380 51.995 60.128 1.00 23.01 221 GLY D CA 1
ATOM 7878 C C . GLY D 1 221 ? 155.208 52.635 58.753 1.00 27.53 221 GLY D C 1
ATOM 7879 O O . GLY D 1 221 ? 155.622 53.774 58.516 1.00 22.57 221 GLY D O 1
ATOM 7880 N N . TYR D 1 222 ? 154.568 51.912 57.837 1.00 23.68 222 TYR D N 1
ATOM 7881 C CA . TYR D 1 222 ? 154.287 52.451 56.510 1.00 23.82 222 TYR D CA 1
ATOM 7882 C C . TYR D 1 222 ? 153.397 53.678 56.613 1.00 19.98 222 TYR D C 1
ATOM 7883 O O . TYR D 1 222 ? 153.583 54.657 55.880 1.00 24.65 222 TYR D O 1
ATOM 7892 N N . GLU D 1 223 ? 152.459 53.667 57.567 1.00 21.00 223 GLU D N 1
ATOM 7893 C CA . GLU D 1 223 ? 151.480 54.741 57.665 1.00 19.19 223 GLU D CA 1
ATOM 7894 C C . GLU D 1 223 ? 151.923 55.882 58.551 1.00 22.68 223 GLU D C 1
ATOM 7895 O O . GLU D 1 223 ? 151.654 57.041 58.228 1.00 21.33 223 GLU D O 1
ATOM 7901 N N . CYS D 1 224 ? 152.658 55.588 59.617 1.00 22.71 224 CYS D N 1
ATOM 7902 C CA . CYS D 1 224 ? 153.086 56.586 60.586 1.00 24.21 224 CYS D CA 1
ATOM 7903 C C . CYS D 1 224 ? 154.479 57.129 60.296 1.00 22.98 224 CYS D C 1
ATOM 7904 O O . CYS D 1 224 ? 154.785 58.256 60.689 1.00 22.73 224 CYS D O 1
ATOM 7907 N N . GLY D 1 225 ? 155.320 56.351 59.627 1.00 22.27 225 GLY D N 1
ATOM 7908 C CA . GLY D 1 225 ? 156.725 56.639 59.458 1.00 22.81 225 GLY D CA 1
ATOM 7909 C C . GLY D 1 225 ? 157.575 55.800 60.407 1.00 25.18 225 GLY D C 1
ATOM 7910 O O . GLY D 1 225 ? 157.121 55.354 61.464 1.00 23.42 225 GLY D O 1
ATOM 7911 N N . PHE D 1 226 ? 158.816 55.561 60.009 1.00 24.28 226 PHE D N 1
ATOM 7912 C CA . PHE D 1 226 ? 159.802 54.896 60.854 1.00 22.50 226 PHE D CA 1
ATOM 7913 C C . PHE D 1 226 ? 160.647 55.941 61.584 1.00 25.84 226 PHE D C 1
ATOM 7914 O O . PHE D 1 226 ? 160.813 57.085 61.123 1.00 22.45 226 PHE D O 1
ATOM 7922 N N . GLY D 1 227 ? 161.172 55.551 62.746 1.00 23.67 227 GLY D N 1
ATOM 7923 C CA . GLY D 1 227 ? 161.969 56.504 63.478 1.00 20.73 227 GLY D CA 1
ATOM 7924 C C . GLY D 1 227 ? 161.133 57.589 64.145 1.00 22.91 227 GLY D C 1
ATOM 7925 O O . GLY D 1 227 ? 159.909 57.518 64.243 1.00 24.01 227 GLY D O 1
ATOM 7926 N N . GLU D 1 228 ? 161.837 58.639 64.562 1.00 20.90 228 GLU D N 1
ATOM 7927 C CA . GLU D 1 228 ? 161.300 59.733 65.361 1.00 20.68 228 GLU D CA 1
ATOM 7928 C C . GLU D 1 228 ? 161.085 60.965 64.500 1.00 20.33 228 GLU D C 1
ATOM 7929 O O . GLU D 1 228 ? 161.503 61.014 63.340 1.00 23.64 228 GLU D O 1
ATOM 7935 N N . LYS D 1 229 ? 160.426 61.967 65.096 1.00 20.57 229 LYS D N 1
ATOM 7936 C CA . LYS D 1 229 ? 160.107 63.252 64.437 1.00 23.47 229 LYS D CA 1
ATOM 7937 C C . LYS D 1 229 ? 159.289 63.050 63.147 1.00 18.11 229 LYS D C 1
ATOM 7938 O O . LYS D 1 229 ? 159.436 63.802 62.176 1.00 18.45 229 LYS D O 1
ATOM 7944 N N . ASN D 1 230 ? 158.429 62.044 63.135 1.00 20.08 230 ASN D N 1
ATOM 7945 C CA . ASN D 1 230 ? 157.616 61.805 61.936 1.00 20.07 230 ASN D CA 1
ATOM 7946 C C . ASN D 1 230 ? 156.826 63.042 61.556 1.00 24.14 230 ASN D C 1
ATOM 7947 O O . ASN D 1 230 ? 156.728 63.377 60.371 1.00 22.95 230 ASN D O 1
ATOM 7952 N N . SER D 1 231 ? 156.223 63.719 62.544 1.00 22.31 231 SER D N 1
ATOM 7953 C CA . SER D 1 231 ? 155.358 64.846 62.232 1.00 22.54 231 SER D CA 1
ATOM 7954 C C . SER D 1 231 ? 156.140 66.073 61.788 1.00 26.89 231 SER D C 1
ATOM 7955 O O . SER D 1 231 ? 155.526 67.047 61.341 1.00 21.92 231 SER D O 1
ATOM 7958 N N . MET D 1 232 ? 157.460 66.048 61.899 1.00 19.34 232 MET D N 1
ATOM 7959 C CA . MET D 1 232 ? 158.319 67.070 61.311 1.00 19.81 232 MET D CA 1
ATOM 7960 C C . MET D 1 232 ? 158.823 66.662 59.943 1.00 20.67 232 MET D C 1
ATOM 7961 O O . MET D 1 232 ? 159.689 67.338 59.365 1.00 21.88 232 MET D O 1
ATOM 7966 N N . GLY D 1 233 ? 158.298 65.574 59.411 1.00 21.15 233 GLY D N 1
ATOM 7967 C CA . GLY D 1 233 ? 158.579 65.161 58.061 1.00 19.39 233 GLY D CA 1
ATOM 7968 C C . GLY D 1 233 ? 159.678 64.145 57.898 1.00 22.46 233 GLY D C 1
ATOM 7969 O O . GLY D 1 233 ? 160.343 64.155 56.861 1.00 20.62 233 GLY D O 1
ATOM 7970 N N . PHE D 1 234 ? 159.905 63.277 58.885 1.00 19.74 234 PHE D N 1
ATOM 7971 C CA . PHE D 1 234 ? 160.974 62.299 58.792 1.00 17.33 234 PHE D CA 1
ATOM 7972 C C . PHE D 1 234 ? 160.398 60.891 58.767 1.00 18.88 234 PHE D C 1
ATOM 7973 O O . PHE D 1 234 ? 159.364 60.608 59.378 1.00 20.60 234 PHE D O 1
ATOM 7981 N N . GLY D 1 235 ? 161.097 60.007 58.070 1.00 18.99 235 GLY D N 1
ATOM 7982 C CA . GLY D 1 235 ? 160.866 58.590 58.230 1.00 18.85 235 GLY D CA 1
ATOM 7983 C C . GLY D 1 235 ? 159.801 57.996 57.332 1.00 18.20 235 GLY D C 1
ATOM 7984 O O . GLY D 1 235 ? 159.410 56.847 57.544 1.00 20.37 235 GLY D O 1
ATOM 7985 N N . MET D 1 236 ? 159.332 58.727 56.326 1.00 18.70 236 MET D N 1
ATOM 7986 C CA . MET D 1 236 ? 158.303 58.161 55.447 1.00 17.00 236 MET D CA 1
ATOM 7987 C C . MET D 1 236 ? 158.943 57.209 54.442 1.00 15.71 236 MET D C 1
ATOM 7988 O O . MET D 1 236 ? 160.034 57.470 53.935 1.00 20.89 236 MET D O 1
ATOM 7993 N N . VAL D 1 237 ? 158.286 56.067 54.200 1.00 18.62 237 VAL D N 1
ATOM 7994 C CA . VAL D 1 237 ? 158.802 55.055 53.288 1.00 18.55 237 VAL D CA 1
ATOM 7995 C C . VAL D 1 237 ? 157.753 54.752 52.219 1.00 17.60 237 VAL D C 1
ATOM 7996 O O . VAL D 1 237 ? 156.582 55.099 52.333 1.00 24.70 237 VAL D O 1
ATOM 8000 N N . VAL D 1 238 ? 158.215 54.085 51.177 1.00 23.00 238 VAL D N 1
ATOM 8001 C CA . VAL D 1 238 ? 157.364 53.615 50.090 1.00 19.63 238 VAL D CA 1
ATOM 8002 C C . VAL D 1 238 ? 157.862 52.225 49.720 1.00 22.03 238 VAL D C 1
ATOM 8003 O O . VAL D 1 238 ? 159.028 51.887 49.947 1.00 24.69 238 VAL D O 1
ATOM 8007 N N . ASN D 1 239 ? 156.966 51.395 49.195 1.00 22.71 239 ASN D N 1
ATOM 8008 C CA . ASN D 1 239 ? 157.389 50.073 48.741 1.00 29.04 239 ASN D CA 1
ATOM 8009 C C . ASN D 1 239 ? 158.200 50.180 47.454 1.00 32.67 239 ASN D C 1
ATOM 8010 O O . ASN D 1 239 ? 157.991 51.077 46.632 1.00 35.24 239 ASN D O 1
ATOM 8015 N N . VAL D 1 240 ? 159.164 49.268 47.300 1.00 31.99 240 VAL D N 1
ATOM 8016 C CA . VAL D 1 240 ? 160.024 49.189 46.122 1.00 37.81 240 VAL D CA 1
ATOM 8017 C C . VAL D 1 240 ? 159.612 47.957 45.329 1.00 51.38 240 VAL D C 1
ATOM 8018 O O . VAL D 1 240 ? 159.565 46.847 45.874 1.00 52.40 240 VAL D O 1
ATOM 8022 N N . GLU D 1 241 ? 159.296 48.162 44.054 1.00 65.63 241 GLU D N 1
ATOM 8023 C CA . GLU D 1 241 ? 158.791 47.101 43.189 1.00 78.27 241 GLU D CA 1
ATOM 8024 C C . GLU D 1 241 ? 159.900 46.131 42.783 1.00 81.59 241 GLU D C 1
ATOM 8025 O O . GLU D 1 241 ? 160.966 46.542 42.316 1.00 80.82 241 GLU D O 1
ATOM 8031 N N . ASP D 1 242 ? 159.645 44.840 42.963 1.00 85.73 242 ASP D N 1
ATOM 8032 C CA . ASP D 1 242 ? 160.609 43.805 42.600 1.00 90.65 242 ASP D CA 1
ATOM 8033 C C . ASP D 1 242 ? 160.698 43.630 41.083 1.00 91.50 242 ASP D C 1
ATOM 8034 O O . ASP D 1 242 ? 159.696 43.731 40.374 1.00 91.15 242 ASP D O 1
#

Foldseek 3Di:
DFKWKKKFKKFFDAFDFDFPQQLQLQLVQLLCLCVDPPPLRCVLNVVPNPPQQKFKFPKAADCWDDDPGGITRRRRIIIMMIIGRDVSVVVSSQSSCQVVQWTDGPPTIIGGDDMGIDDFDPDAWKKWGRFFAWAWDWDQDPVGIDIDTDDVVDPCPFVRQFVVLQVVVCVVPVDHDPWGKHKAWPDWDWDWHDDDPPDIHTTIGTMMTMDTDPVSVSSCQRRATHPSRSSHHGHMDGDDD/DKWKKKWKKFFDAFDFQFPQQLQLQLVQLLCLCPDPPPLRCVQNVVPNPPQQKFKFPKAADCWDDDDGGITHRRRIIIMMIFGHDHSNVVSSVSSLQVVQWTQGPNTIIGRDDMDIDDDDPDAWKKWGRFFAWAWDWDQDPVGIDIDTDDPPDPCVFVRQFVVLQVVVCVVVVDHDPWGKHKAWPDWDWDWHQDDDRDTGTTIGTMMTMDTDPVSVVSCQRRATHPPRSSHHGHMDGDD/DFKWKKKFKKFFDAFDFDFPQQLQLQLVQLLCLCVDPPPLRCVQNVVPNPPQQKFKFPKAEDCWDDDPGGITHRRRIIIMMIIGRDVSNVVSSQSSCQVVQWTDGPPTIIGGHDMGIDDDDPDAWKKWGRFFAWAWDWDQDPVGIDIATDDPVDPCVQVRQFVVLQVVVCVVPVDHDPWGKHKAWPDWDWDWHDDDPPDIHTTIGTMMTMDTDPVSVVSCQRRATHPPRSSHHGHMDGDDD/DKWKKKWKKFFDAFDFCFPQLLQLQLVQLLCLCVDPPPLRCVQNVVPNPPQQKFKFDKAADCWDQDDGHITRRRRIIIMMIMGHDHSNVVSSVSSLQVVQWTDGPNTIIGRDDMDIDDDDPDAWKKWGRFFAWAWDWDQDPVGIDIATDDPVDPVVQVRQFVVLQVVVCVVVVDHDPWGKHKAWPDWDWDWHQQPDRDTHITIGTMMTMDTDPVSVVSCQRRATHPPRSSHHGHMDGDDD

Sequence (961 aa):
RESMRIELELQTDNFTVIPYNHQYYLASAIYNKIHSANPAYAKRLHNYQKFKFFTFSLLQIRKRVIRKEGIETIDGKAYLYISSPNNEFIENFVAGLLEDGKLRVGNVEFFVRKAKILPIPKKFNILKTISPIYLKTMIETEDGLKTYDLLPNNSKFYENLKNNLKKKYEAFYNEKCDMNFEFEVLKFRPKRMRIKNDIYCRCSEMVFKVWGDYDLIKFGYECGFGEKNSMGFGMVVNVEDESMRIELELQTDNFTVIPYNHQYYLASAIYNKIHSANPAYAKRLHNYQKFKFFTFSLLQIRKRVIRKEGIETIDGKAYLYISSPNNEFIENFVAGLLEDGKLRVGNVEFFVRKAKILPIPKKFNILKTISPIYLKTMIETEDGLKTYDLLPNNSKFYENLKNNLKKKYEAFYNEKCDMNFEFEVLKFRPKRMRIKNDIYCRCSEMVFKVWGDYDLIKFGYECGFGEKNSMGFGMVVNVERESMRIELELQTDNFTVIPYNHQYYLASAIYNKIHSANPAYAKRLHNYQKFKFFTFSLLQIRKRVIRKEGIETIDGKAYLYISSPNNEFIENFVAGLLEDGKLRVGNVEFFVRKAKILPIPKKFNILKTISPIYLKTMIETEDGLKTYDLLPNNSKFYENLKNNLKKKYEAFYNEKCDMNFEFEVLKFRPKRMRIKNDIYCRCSEMVFKVWGDYDLIKFGYECGFGEKNSMGFGMVVNVEDESMRIELELQTDNFTVIPYNHQYYLASAIYNKIHSANPAYAKRLHNYQKFKFFTFSLLQIRKRVIRKEGIETIDGKAYLYISSPNNEFIENFVAGLLEDGKLRVGNVEFFVRKAKILPIPKKFNILKTISPIYLKTMIETEDGLKTYDLLPNNSKFYENLKNNLKKKYEAFYNEKCDMNFEFEVLKFRPKRMRIKNDIYCRCSEMVFKVWGDYDLIKFGYECGFGEKNSMGFGMVVNVED